Protein AF-A0A9P0FE66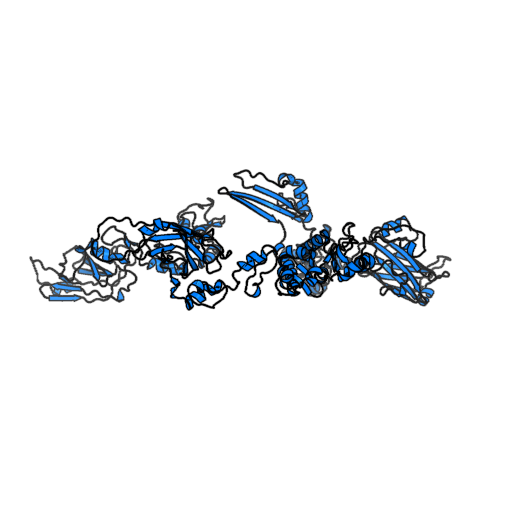-F1 (afdb_monomer_lite)

InterPro domains:
  IPR001841 Zinc finger, RING-type [PS50089] (281-316)
  IPR001841 Zinc finger, RING-type [PS50089] (721-756)
  IPR001841 Zinc finger, RING-type [SM00184] (281-315)
  IPR001841 Zinc finger, RING-type [SM00184] (721-755)
  IPR004162 E3 ubiquitin-protein ligase SINA-like, animal [PTHR45877] (267-412)
  IPR013010 Zinc finger, SIAH-type [PS51081] (70-134)
  IPR013010 Zinc finger, SIAH-type [PS51081] (333-389)
  IPR013010 Zinc finger, SIAH-type [PS51081] (513-574)
  IPR013010 Zinc finger, SIAH-type [PS51081] (773-829)
  IPR013083 Zinc finger, RING/FYVE/PHD-type [G3DSA:3.30.40.10] (67-129)
  IPR013083 Zinc finger, RING/FYVE/PHD-type [G3DSA:3.30.40.10] (272-325)
  IPR013083 Zinc finger, RING/FYVE/PHD-type [G3DSA:3.30.40.10] (330-384)
  IPR013083 Zinc finger, RING/FYVE/PHD-type [G3DSA:3.30.40.10] (510-569)
  IPR013083 Zinc finger, RING/FYVE/PHD-type [G3DSA:3.30.40.10] (712-765)
  IPR013083 Zinc finger, RING/FYVE/PHD-type [G3DSA:3.30.40.10] (770-824)
  IPR049548 E3 ubiquitin-protein ligase Sina-like, RING finger [PF21362] (281-315)
  IPR049548 E3 ubiquitin-protein ligase Sina-like, RING finger [PF21362] (721-755)

Secondary structure (DSSP, 8-state):
-HHHHHHHHHHHHHHTTTTB-TTT-SB-SS-EEEETTTEEEEHHHHHHSS-HHHHTT-EE-HHHHHHHTTSEEEPTTGGGT---EEEHHHHHHIIIII-TTS-EE-HHHHTTS-----EE-HHHHHHHHHHH-GGGEEEEETTEEEEEEESS-SEEEEEEE-SS-EEEEEEEEETTEEEEEEEE-SS--S-EEEEEEEE------S----S------EEEEEEE---S-TTT-S-GGG-TT-EEEEHHHHHTT--TTSEEEEEEES-TTPPPHHHHHHTB-TTT-SBP-SSEEE-TT--EEEHHHHTT-SB-TTT--B--S-B-HHHHHHTTT--EEPTTTTTT---EE-HHHHHHHHHH-TT-EEE-SSSS-EEETTTHHHHHHHH-GGGB---SS-PPPTT--EEEEEEETTEEEEEEEEEETTEEEEEEEE-S--S-HHHHHHHHHHHHHHHHHHTTTTB-TTT--B-SS-EEEETTTEEEEHHHHHHHS-HHHHHTEEE-HHHHHHHTTS-EEPTTGGGT---EE-TTTHHHHHHT-TT--EE-GGGGTS----EE-HHHHHHHHHHH-GGGEEE-BTTEEEEEEESS-SEEEEEEE-SS-EEEEEEEEETTEEEEEEEESS---S--EEEEEEE------S----S------EEEEEEPPPSS----TT-GGG-TT-EEEEHHHHTTT--TTSEEEEEEES-TT-THHHHHHHTB-TTT-SBP-SSEEEETT--EEEHHHHHH-SS-TTT---EEEEE-HHHHHHGGGPPEEPTTGGGT---EE-HHHHHHHHHH-TT-EEE-SSSS-EEETTTHHHHHHHH-GGGB--SS-EEPPTT--EEEEEEETTEEEEEEEEEETTEEEEEEEE-SSSS-GGG---EEEEEETTEEEEEE---PEE--SS--S-SS---TT-EE--HHHHHTT----SS-----EEE-

Foldseek 3Di:
DQVVLLVVLQVVLVVVLLQAAQPPRHGQLDWWWQWPPRGTHHPVCLVPVDDPVRNVLTFTLVLVVVLLQPGFHAQPCVVVVRRHTHHSVCRVQCQVWAPQQNKDAQLCCLVVNDDGRDIGGLQCRVVCCVVPVVVQEFEDDPQKTKDKDALPAQKDWHWYDYPVFIWIWIWGHDPQKIWIAIETGPDDDDWFKKKKKKAADDDPDDDDDDPDDPGDIDMDMFIHDYTGHPPPDPPRVPPPRITMDGLVSNCVRYDPRRMIIMIMHGHDDDDDPVVQQVQAAPPPRHRAAPQWFAAPVGDIHHPVCLVVDQADPPPRHGGDPHGPVVVNVVQQAPFAAAPCVVLPGPHTGGPVVSVVCNVVPQSAWDAAPVDRDTHGPLCSLVCCVVPVVVLEDPDPDDDDDPPDWDWGWYADPSWIWIWTWDADPNDIDIDIHTPDDDPPVVVSSLVSLQVSVVVSVVVLSQAAQPPRDGALAWWKQWHPRGTHHPVCLVPPDDPVRVVSIDTNVSVNVSQQPGFDFAPCVVVPRRHTDGSVCRVLCNVLPQFDKDAAPCVVPDVGRDIGGLLCNVVVCVVPVVVQEFEDDVLKTKDKDALPDQKDWHWYDYPPWIKIWIWGHDPQKIWIAIETSDDDPDKFKKKKKKAADDDDDDDDDDPDDPGDIDMDMFIHDYSSDPDPSSCCVPVPRITMDRNVVNVVRADPRRMIIMIMRRCPPDDLVVVQQVQQFLQPRGGAAPQWFAAPVGRIHHPVVLVVDQARNPPRGGTDPDGPVVVNVVLQPRWAFAPCVVLVGPDTGGPVVSVVCNVQPQQDWDQQPVDRDTHRLLCNLVCCVPPVVVLEDDQDWDWDDAQDWDWGWYQDPSWIKIWTWGADPNKIKIAIATSRGPDPLQVDFDKKWKDWPNDIDTDGDRDHDYDDDDDDCDDPDDDPGIDTDDVVVVCVVDDDDPDDDTTIIMGD

Organism: Brassicogethes aeneus (NCBI:txid1431903)

Structure (mmCIF, N/CA/C/O backbone):
data_AF-A0A9P0FE66-F1
#
_entry.id   AF-A0A9P0FE66-F1
#
loop_
_atom_site.group_PDB
_atom_site.id
_atom_site.type_symbol
_atom_site.label_atom_id
_atom_site.label_alt_id
_atom_site.label_comp_id
_atom_site.label_asym_id
_atom_site.label_entity_id
_atom_site.label_seq_id
_atom_site.pdbx_PDB_ins_code
_atom_site.Cartn_x
_atom_site.Cartn_y
_atom_site.Cartn_z
_atom_site.occupancy
_atom_site.B_iso_or_equiv
_atom_site.auth_seq_id
_atom_site.auth_comp_id
_atom_site.auth_asym_id
_atom_site.auth_atom_id
_atom_site.pdbx_PDB_model_num
ATOM 1 N N . MET A 1 1 ? 0.288 -1.755 -10.292 1.00 54.34 1 MET A N 1
ATOM 2 C CA . MET A 1 1 ? 0.005 -0.644 -9.358 1.00 54.34 1 MET A CA 1
ATOM 3 C C . MET A 1 1 ? 1.156 -0.283 -8.434 1.00 54.34 1 MET A C 1
ATOM 5 O O . MET A 1 1 ? 1.631 0.822 -8.602 1.00 54.34 1 MET A O 1
ATOM 9 N N . ALA A 1 2 ? 1.704 -1.141 -7.565 1.00 62.19 2 ALA A N 1
ATOM 10 C CA . ALA A 1 2 ? 2.859 -0.764 -6.719 1.00 62.19 2 ALA A CA 1
ATOM 11 C C . ALA A 1 2 ? 4.024 -0.070 -7.474 1.00 62.19 2 ALA A C 1
ATOM 13 O O . ALA A 1 2 ? 4.382 1.071 -7.175 1.00 62.19 2 ALA A O 1
ATOM 14 N N . ASN A 1 3 ? 4.532 -0.703 -8.539 1.00 71.38 3 ASN A N 1
ATOM 15 C CA . ASN A 1 3 ? 5.538 -0.096 -9.421 1.00 71.38 3 ASN A CA 1
ATOM 16 C C . ASN A 1 3 ? 5.027 1.162 -10.149 1.00 71.38 3 ASN A C 1
ATOM 18 O O . ASN A 1 3 ? 5.811 2.052 -10.451 1.00 71.38 3 ASN A O 1
ATOM 22 N N . GLU A 1 4 ? 3.727 1.257 -10.441 1.00 75.69 4 GLU A N 1
ATOM 23 C CA . GLU A 1 4 ? 3.120 2.414 -11.115 1.00 75.69 4 GLU A CA 1
ATOM 24 C C . GLU A 1 4 ? 3.035 3.622 -10.174 1.00 75.69 4 GLU A C 1
ATOM 26 O O . GLU A 1 4 ? 3.364 4.722 -10.596 1.00 75.69 4 GLU A O 1
ATOM 31 N N . THR A 1 5 ? 2.714 3.418 -8.894 1.00 78.56 5 THR A N 1
ATOM 32 C CA . THR A 1 5 ? 2.717 4.459 -7.856 1.00 78.56 5 THR A CA 1
ATOM 33 C C . THR A 1 5 ? 4.130 4.992 -7.614 1.00 78.56 5 THR A C 1
ATOM 35 O O . THR A 1 5 ? 4.336 6.203 -7.643 1.00 78.56 5 THR A O 1
ATOM 38 N N . MET A 1 6 ? 5.133 4.110 -7.497 1.00 83.81 6 MET A N 1
ATOM 39 C CA . MET A 1 6 ? 6.550 4.513 -7.435 1.00 83.81 6 MET A CA 1
ATOM 40 C C . MET A 1 6 ? 7.001 5.264 -8.702 1.00 83.81 6 MET A C 1
ATOM 42 O O . MET A 1 6 ? 7.743 6.248 -8.624 1.00 83.81 6 MET A O 1
ATOM 46 N N . ASN A 1 7 ? 6.540 4.829 -9.878 1.00 86.50 7 ASN A N 1
ATOM 47 C CA . ASN A 1 7 ? 6.814 5.489 -11.155 1.00 86.50 7 ASN A CA 1
ATOM 48 C C . ASN A 1 7 ? 6.129 6.858 -11.267 1.00 86.50 7 ASN A C 1
ATOM 50 O O . ASN A 1 7 ? 6.735 7.779 -11.807 1.00 86.50 7 ASN A O 1
ATOM 54 N N . GLN A 1 8 ? 4.904 7.009 -10.759 1.00 86.81 8 GLN A N 1
ATOM 55 C CA . GLN A 1 8 ? 4.157 8.267 -10.743 1.00 86.81 8 GLN A CA 1
ATOM 56 C C . GLN A 1 8 ? 4.792 9.263 -9.771 1.00 86.81 8 GLN A C 1
ATOM 58 O O . GLN A 1 8 ? 5.060 10.396 -10.161 1.00 86.81 8 GLN A O 1
ATOM 63 N N . PHE A 1 9 ? 5.141 8.817 -8.561 1.00 89.31 9 PHE A N 1
ATOM 64 C CA . PHE A 1 9 ? 5.938 9.591 -7.609 1.00 89.31 9 PHE A CA 1
ATOM 65 C C . PHE A 1 9 ? 7.243 10.080 -8.258 1.00 89.31 9 PHE A C 1
ATOM 67 O O . PHE A 1 9 ? 7.533 11.275 -8.245 1.00 89.31 9 PHE A O 1
ATOM 74 N N . THR A 1 10 ? 7.991 9.187 -8.917 1.00 90.94 10 THR A N 1
ATOM 75 C CA . THR A 1 10 ? 9.232 9.553 -9.623 1.00 90.94 10 THR A CA 1
ATOM 76 C C . THR A 1 10 ? 8.978 10.551 -10.759 1.00 90.94 10 THR A C 1
ATOM 78 O O . THR A 1 10 ? 9.696 11.546 -10.868 1.00 90.94 10 THR A O 1
ATOM 81 N N . ASP A 1 11 ? 7.951 10.331 -11.584 1.00 88.94 11 ASP A N 1
ATOM 82 C CA . ASP A 1 11 ? 7.586 11.232 -12.681 1.00 88.94 11 ASP A CA 1
ATOM 83 C C . ASP A 1 11 ? 7.198 12.630 -12.161 1.00 88.94 11 ASP A C 1
ATOM 85 O O . ASP A 1 11 ? 7.589 13.629 -12.766 1.00 88.94 11 ASP A O 1
ATOM 89 N N . ASP A 1 12 ? 6.504 12.733 -11.024 1.00 89.06 12 ASP A N 1
ATOM 90 C CA . ASP A 1 12 ? 6.149 14.012 -10.402 1.00 89.06 12 ASP A CA 1
ATOM 91 C C . ASP A 1 12 ? 7.376 14.757 -9.855 1.00 89.06 12 ASP A C 1
ATOM 93 O O . ASP A 1 12 ? 7.470 15.980 -10.017 1.00 89.06 12 ASP A O 1
ATOM 97 N N . LEU A 1 13 ? 8.354 14.054 -9.267 1.00 91.31 13 LEU A N 1
ATOM 98 C CA . LEU A 1 13 ? 9.629 14.667 -8.863 1.00 91.31 13 LEU A CA 1
ATOM 99 C C . LEU A 1 13 ? 10.428 15.173 -10.080 1.00 91.31 13 LEU A C 1
ATOM 101 O O . LEU A 1 13 ? 11.073 16.223 -10.008 1.00 91.31 13 LEU A O 1
ATOM 105 N N . PHE A 1 14 ? 10.356 14.463 -11.211 1.00 88.88 14 PHE A N 1
ATOM 106 C CA . PHE A 1 14 ? 10.973 14.877 -12.476 1.00 88.88 14 PHE A CA 1
ATOM 107 C C . PHE A 1 14 ? 10.274 16.097 -13.089 1.00 88.88 14 PHE A C 1
ATOM 109 O O . PHE A 1 14 ? 10.959 17.028 -13.507 1.00 88.88 14 PHE A O 1
ATOM 116 N N . ARG A 1 15 ? 8.933 16.153 -13.074 1.00 88.31 15 ARG A N 1
ATOM 117 C CA . ARG A 1 15 ? 8.154 17.332 -13.512 1.00 88.31 15 ARG A CA 1
ATOM 118 C C . ARG A 1 15 ? 8.495 18.586 -12.704 1.00 88.31 15 ARG A C 1
ATOM 120 O O . ARG A 1 15 ? 8.589 19.666 -13.273 1.00 88.31 15 ARG A O 1
ATOM 127 N N . GLN A 1 16 ? 8.728 18.437 -11.399 1.00 89.12 16 GLN A N 1
ATOM 128 C CA . GLN A 1 16 ? 9.187 19.517 -10.511 1.00 89.12 16 GLN A CA 1
ATOM 129 C C . GLN A 1 16 ? 10.696 19.798 -10.607 1.00 89.12 16 GLN A C 1
ATOM 131 O O . GLN A 1 16 ? 11.209 20.613 -9.845 1.00 89.12 16 GLN A O 1
ATOM 136 N N . LYS A 1 17 ? 11.420 19.127 -11.515 1.00 90.31 17 LYS A N 1
ATOM 137 C CA . LYS A 1 17 ? 12.862 19.297 -11.753 1.00 90.31 17 LYS A CA 1
ATOM 138 C C . LYS A 1 17 ? 13.745 19.115 -10.509 1.00 90.31 17 LYS A C 1
ATOM 140 O O . LYS A 1 17 ? 14.896 19.534 -10.503 1.00 90.31 17 LYS A O 1
ATOM 145 N N . ILE A 1 18 ? 13.264 18.398 -9.490 1.00 92.25 18 ILE A N 1
ATOM 146 C CA . ILE A 1 18 ? 13.912 18.281 -8.169 1.00 92.25 18 ILE A CA 1
ATOM 147 C C . ILE A 1 18 ? 15.357 17.762 -8.259 1.00 92.25 18 ILE A C 1
ATOM 149 O O . ILE A 1 18 ? 16.238 18.237 -7.545 1.00 92.25 18 ILE A O 1
ATOM 153 N N . PHE A 1 19 ? 15.610 16.826 -9.176 1.00 93.69 19 PHE A N 1
ATOM 154 C CA . PHE A 1 19 ? 16.923 16.220 -9.423 1.00 93.69 19 PHE A CA 1
ATOM 155 C C . PHE A 1 19 ? 17.735 16.869 -10.559 1.00 93.69 19 PHE A C 1
ATOM 157 O O . PHE A 1 19 ? 18.793 16.357 -10.929 1.00 93.69 19 PHE A O 1
ATOM 164 N N . HIS A 1 20 ? 17.238 17.950 -11.160 1.00 92.81 20 HIS A N 1
ATOM 165 C CA . HIS A 1 20 ? 17.899 18.617 -12.280 1.00 92.81 20 HIS A CA 1
ATOM 166 C C . HIS A 1 20 ? 18.796 19.750 -11.776 1.00 92.81 20 HIS A C 1
ATOM 168 O O . HIS A 1 20 ? 18.635 20.267 -10.670 1.00 92.81 20 HIS A O 1
ATOM 174 N N . CYS A 1 21 ? 19.776 20.127 -12.590 1.00 93.19 21 CYS A N 1
ATOM 175 C CA . CYS A 1 21 ? 20.610 21.284 -12.329 1.00 93.19 21 CYS A CA 1
ATOM 176 C C . CYS A 1 21 ? 19.909 22.550 -12.821 1.00 93.19 21 CYS A C 1
ATOM 178 O O . CYS A 1 21 ? 19.740 22.737 -14.024 1.00 93.19 21 CYS A O 1
ATOM 180 N N . ASN A 1 22 ? 19.657 23.492 -11.917 1.00 91.94 22 ASN A N 1
ATOM 181 C CA . ASN A 1 22 ? 19.025 24.784 -12.198 1.00 91.94 22 ASN A CA 1
ATOM 182 C C . ASN A 1 22 ? 19.844 25.723 -13.123 1.00 91.94 22 ASN A C 1
ATOM 184 O O . ASN A 1 22 ? 19.451 26.867 -13.332 1.00 91.94 22 ASN A O 1
ATOM 188 N N . ILE A 1 23 ? 20.994 25.281 -13.656 1.00 91.06 23 ILE A N 1
ATOM 189 C CA . ILE A 1 23 ? 21.854 26.053 -14.576 1.00 91.06 23 ILE A CA 1
ATOM 190 C C . ILE A 1 23 ? 21.879 25.459 -15.993 1.00 91.06 23 ILE A C 1
ATOM 192 O O . ILE A 1 23 ? 21.921 26.215 -16.961 1.00 91.06 23 ILE A O 1
ATOM 196 N N . CYS A 1 24 ? 21.904 24.130 -16.147 1.00 90.81 24 CYS A N 1
ATOM 197 C CA . CYS A 1 24 ? 21.890 23.478 -17.467 1.00 90.81 24 CYS A CA 1
ATOM 198 C C . CYS A 1 24 ? 20.589 22.739 -17.795 1.00 90.81 24 CYS A C 1
ATOM 200 O O . CYS A 1 24 ? 20.475 22.229 -18.901 1.00 90.81 24 CYS A O 1
ATOM 202 N N . ASP A 1 25 ? 19.642 22.675 -16.858 1.00 89.88 25 ASP A N 1
ATOM 203 C CA . ASP A 1 25 ? 18.368 21.950 -16.966 1.00 89.88 25 ASP A CA 1
ATOM 204 C C . ASP A 1 25 ? 18.498 20.430 -17.196 1.00 89.88 25 ASP A C 1
ATOM 206 O O . ASP A 1 25 ? 17.528 19.739 -17.495 1.00 89.88 25 ASP A O 1
ATOM 210 N N . GLU A 1 26 ? 19.703 19.886 -17.020 1.00 88.88 26 GLU A N 1
ATOM 211 C CA . GLU A 1 26 ? 20.000 18.458 -17.133 1.00 88.88 26 GLU A CA 1
ATOM 212 C C . GLU A 1 26 ? 19.851 17.745 -15.790 1.00 88.88 26 GLU A C 1
ATOM 214 O O . GLU A 1 26 ? 20.110 18.329 -14.734 1.00 88.88 26 GLU A O 1
ATOM 219 N N . LEU A 1 27 ? 19.505 16.455 -15.825 1.00 89.94 27 LEU A N 1
ATOM 220 C CA . LEU A 1 27 ? 19.530 15.615 -14.629 1.00 89.94 27 LEU A CA 1
ATOM 221 C C . LEU A 1 27 ? 20.951 15.572 -14.049 1.00 89.94 27 LEU A C 1
ATOM 223 O O . LEU A 1 27 ? 21.915 15.286 -14.761 1.00 89.94 27 LEU A O 1
ATOM 227 N N . CYS A 1 28 ? 21.086 15.791 -12.745 1.00 88.88 28 CYS A N 1
ATOM 228 C CA . CYS A 1 28 ? 22.356 15.614 -12.057 1.00 88.88 28 CYS A CA 1
ATOM 229 C C . CYS A 1 28 ? 22.712 14.119 -11.979 1.00 88.88 28 CYS A C 1
ATOM 231 O O . CYS A 1 28 ? 22.161 13.387 -11.163 1.00 88.88 28 CYS A O 1
ATOM 233 N N . THR A 1 29 ? 23.643 13.664 -12.823 1.00 82.44 29 THR A N 1
ATOM 234 C CA . THR A 1 29 ? 24.172 12.282 -12.835 1.00 82.44 29 THR A CA 1
ATOM 235 C C . THR A 1 29 ? 25.427 12.094 -11.970 1.00 82.44 29 THR A C 1
ATOM 237 O O . THR A 1 29 ? 26.148 11.107 -12.106 1.00 82.44 29 THR A O 1
ATOM 240 N N . SER A 1 30 ? 25.735 13.081 -11.137 1.00 82.31 30 SER A N 1
ATOM 241 C CA . SER A 1 30 ? 26.876 13.161 -10.224 1.00 82.31 30 SER A CA 1
ATOM 242 C C . SER A 1 30 ? 26.461 14.018 -9.023 1.00 82.31 30 SER A C 1
ATOM 244 O O . SER A 1 30 ? 25.294 14.392 -8.923 1.00 82.31 30 SER A O 1
ATOM 246 N N . ASP A 1 31 ? 27.404 14.379 -8.152 1.00 91.12 31 ASP A N 1
ATOM 247 C CA . ASP A 1 31 ? 27.150 15.211 -6.971 1.00 91.12 31 ASP A CA 1
ATOM 248 C C . ASP A 1 31 ? 26.252 16.429 -7.246 1.00 91.12 31 ASP A C 1
ATOM 250 O O . ASP A 1 31 ? 26.529 17.259 -8.127 1.00 91.12 31 ASP A O 1
ATOM 254 N N . ILE A 1 32 ? 25.176 16.511 -6.458 1.00 93.50 32 ILE A N 1
ATOM 255 C CA . ILE A 1 32 ? 24.240 17.632 -6.410 1.00 93.50 32 ILE A CA 1
ATOM 256 C C . ILE A 1 32 ? 24.675 18.567 -5.288 1.00 93.50 32 ILE A C 1
ATOM 258 O O . ILE A 1 32 ? 24.726 18.168 -4.125 1.00 93.50 32 ILE A O 1
ATOM 262 N N . PHE A 1 33 ? 24.921 19.826 -5.622 1.00 93.88 33 PHE A N 1
ATOM 263 C CA . PHE A 1 33 ? 25.223 20.878 -4.660 1.00 93.88 33 PHE A CA 1
ATOM 264 C C . PHE A 1 33 ? 24.035 21.824 -4.534 1.00 93.88 33 PHE A C 1
ATOM 266 O O . PHE A 1 33 ? 23.511 22.295 -5.542 1.00 93.88 33 PHE A O 1
ATOM 273 N N . LEU A 1 34 ? 23.631 22.137 -3.307 1.00 93.00 34 LEU A N 1
ATOM 274 C CA . LEU A 1 34 ? 22.715 23.232 -3.025 1.00 93.00 34 LEU A CA 1
ATOM 275 C C . LEU A 1 34 ? 23.520 24.538 -2.988 1.00 93.00 34 LEU A C 1
ATOM 277 O O . LEU A 1 34 ? 24.533 24.637 -2.291 1.00 93.00 34 LEU A O 1
ATOM 281 N N . VAL A 1 35 ? 23.100 25.520 -3.782 1.00 90.38 35 VAL A N 1
ATOM 282 C CA . VAL A 1 35 ? 23.823 26.777 -4.004 1.00 90.38 35 VAL A CA 1
ATOM 283 C C . VAL A 1 35 ? 22.899 27.963 -3.741 1.00 90.38 35 VAL A C 1
ATOM 285 O O . VAL A 1 35 ? 21.828 28.062 -4.348 1.00 90.38 35 VAL A O 1
ATOM 288 N N . LYS A 1 36 ? 23.340 28.894 -2.882 1.00 85.75 36 LYS A N 1
ATOM 289 C CA . LYS A 1 36 ? 22.586 30.101 -2.510 1.00 85.75 36 LYS A CA 1
ATOM 290 C C . LYS A 1 36 ? 22.066 30.855 -3.732 1.00 85.75 36 LYS A C 1
ATOM 292 O O . LYS A 1 36 ? 22.828 31.171 -4.645 1.00 85.75 36 LYS A O 1
ATOM 297 N N . GLY A 1 37 ? 20.758 31.111 -3.757 1.00 83.19 37 GLY A N 1
ATOM 298 C CA . GLY A 1 37 ? 20.073 31.814 -4.850 1.00 83.19 37 GLY A CA 1
ATOM 299 C C . GLY A 1 37 ? 20.021 31.074 -6.196 1.00 83.19 37 GLY A C 1
ATOM 300 O O . GLY A 1 37 ? 19.466 31.615 -7.147 1.00 83.19 37 GLY A O 1
ATOM 301 N N . LYS A 1 38 ? 20.575 29.856 -6.305 1.00 86.69 38 LYS A N 1
ATOM 302 C CA . LYS A 1 38 ? 20.520 29.030 -7.526 1.00 86.69 38 LYS A CA 1
ATOM 303 C C . LYS A 1 38 ? 19.811 27.690 -7.332 1.00 86.69 38 LYS A C 1
ATOM 305 O O . LYS A 1 38 ? 19.317 27.145 -8.312 1.00 86.69 38 LYS A O 1
ATOM 310 N N . GLY A 1 39 ? 19.715 27.164 -6.111 1.00 89.75 39 GLY A N 1
ATOM 311 C CA . GLY A 1 39 ? 19.116 25.853 -5.841 1.00 89.75 39 GLY A CA 1
ATOM 312 C C . GLY A 1 39 ? 20.076 24.703 -6.163 1.00 89.75 39 GLY A C 1
ATOM 313 O O . GLY A 1 39 ? 21.271 24.811 -5.890 1.00 89.75 39 GLY A O 1
ATOM 314 N N . ASN A 1 40 ? 19.564 23.599 -6.712 1.00 93.19 40 ASN A N 1
ATOM 315 C CA . ASN A 1 40 ? 20.368 22.414 -7.023 1.00 93.19 40 ASN A CA 1
ATOM 316 C C . ASN A 1 40 ? 21.245 22.638 -8.270 1.00 93.19 40 ASN A C 1
ATOM 318 O O . ASN A 1 40 ? 20.769 23.037 -9.333 1.00 93.19 40 ASN A O 1
ATOM 322 N N . VAL A 1 41 ? 22.544 22.357 -8.155 1.00 93.00 41 VAL A N 1
ATOM 323 C CA . VAL A 1 41 ? 23.550 22.550 -9.208 1.00 93.00 41 VAL A CA 1
ATOM 324 C C . VAL A 1 41 ? 24.438 21.309 -9.315 1.00 93.00 41 VAL A C 1
ATOM 326 O O . VAL A 1 41 ? 24.940 20.816 -8.308 1.00 93.00 41 VAL A O 1
ATOM 329 N N . CYS A 1 42 ? 24.660 20.800 -10.531 1.00 92.88 42 CYS A N 1
ATOM 330 C CA . CYS A 1 42 ? 25.569 19.675 -10.755 1.00 92.88 42 CYS A CA 1
ATOM 331 C C . CYS A 1 42 ? 27.043 20.101 -10.637 1.00 92.88 42 CYS A C 1
ATOM 333 O O . CYS A 1 42 ? 27.397 21.246 -10.934 1.00 92.88 42 CYS A O 1
ATOM 335 N N . ALA A 1 43 ? 27.919 19.156 -10.284 1.00 90.38 43 ALA A N 1
ATOM 336 C CA . ALA A 1 43 ? 29.367 19.367 -10.179 1.00 90.38 43 ALA A CA 1
ATOM 337 C C . ALA A 1 43 ? 29.994 20.117 -11.380 1.00 90.38 43 ALA A C 1
ATOM 339 O O . ALA A 1 43 ? 30.826 21.005 -11.187 1.00 90.38 43 ALA A O 1
ATOM 340 N N . ILE A 1 44 ? 29.562 19.812 -12.612 1.00 89.50 44 ILE A N 1
ATOM 341 C CA . ILE A 1 44 ? 30.061 20.450 -13.844 1.00 89.50 44 ILE A CA 1
ATOM 342 C C . ILE A 1 44 ? 29.691 21.938 -13.873 1.00 89.50 44 ILE A C 1
ATOM 344 O O . ILE A 1 44 ? 30.569 22.794 -13.957 1.00 89.50 44 ILE A O 1
ATOM 348 N N . CYS A 1 45 ? 28.408 22.281 -13.714 1.00 91.06 45 CYS A N 1
ATOM 349 C CA . CYS A 1 45 ? 27.977 23.682 -13.713 1.00 91.06 45 CYS A CA 1
ATOM 350 C C . CYS A 1 45 ? 28.514 24.461 -12.505 1.00 91.06 45 CYS A C 1
ATOM 352 O O . CYS A 1 45 ? 28.794 25.652 -12.630 1.00 91.06 45 CYS A O 1
ATOM 354 N N . LEU A 1 46 ? 28.727 23.804 -11.360 1.00 89.62 46 LEU A N 1
ATOM 355 C CA . LEU A 1 46 ? 29.417 24.412 -10.225 1.00 89.62 46 LEU A CA 1
ATOM 356 C C . LEU A 1 46 ? 30.879 24.749 -10.570 1.00 89.62 46 LEU A C 1
ATOM 358 O O . LEU A 1 46 ? 31.356 25.834 -10.233 1.00 89.62 46 LEU A O 1
ATOM 362 N N . LYS A 1 47 ? 31.588 23.859 -11.275 1.00 87.94 47 LYS A N 1
ATOM 363 C CA . LYS A 1 47 ? 32.979 24.074 -11.695 1.00 87.94 47 LYS A CA 1
ATOM 364 C C . LYS A 1 47 ? 33.105 25.121 -12.805 1.00 87.94 47 LYS A C 1
ATOM 366 O O . LYS A 1 47 ? 34.002 25.957 -12.715 1.00 87.94 47 LYS A O 1
ATOM 371 N N . GLU A 1 48 ? 32.224 25.109 -13.799 1.00 88.94 48 GLU A N 1
ATOM 372 C CA . GLU A 1 48 ? 32.378 25.876 -15.047 1.00 88.94 48 GLU A CA 1
ATOM 373 C C . GLU A 1 48 ? 31.551 27.169 -15.095 1.00 88.94 48 GLU A C 1
ATOM 375 O O . GLU A 1 48 ? 32.004 28.157 -15.663 1.00 88.94 48 GLU A O 1
ATOM 380 N N . LYS A 1 49 ? 30.356 27.194 -14.485 1.00 86.00 49 LYS A N 1
ATOM 381 C CA . LYS A 1 49 ? 29.356 28.272 -14.656 1.00 86.00 49 LYS A CA 1
ATOM 382 C C . LYS A 1 49 ? 29.050 29.075 -13.382 1.00 86.00 49 LYS A C 1
ATOM 384 O O . LYS A 1 49 ? 28.234 29.998 -13.408 1.00 86.00 49 LYS A O 1
ATOM 389 N N . CYS A 1 50 ? 29.683 28.754 -12.254 1.00 84.56 50 CYS A N 1
ATOM 390 C CA . CYS A 1 50 ? 29.595 29.543 -11.020 1.00 84.56 50 CYS A CA 1
ATOM 391 C C . CYS A 1 50 ? 30.864 30.377 -10.780 1.00 84.56 50 CYS A C 1
ATOM 393 O O . CYS A 1 50 ? 31.979 29.945 -11.068 1.00 84.56 50 CYS A O 1
ATOM 395 N N . GLN A 1 51 ? 30.696 31.569 -10.205 1.00 83.75 51 GLN A N 1
ATOM 396 C CA . GLN A 1 51 ? 31.795 32.433 -9.756 1.00 83.75 51 GLN A CA 1
ATOM 397 C C . GLN A 1 51 ? 32.485 31.839 -8.513 1.00 83.75 51 GLN A C 1
ATOM 399 O O . GLN A 1 51 ? 31.855 31.096 -7.758 1.00 83.75 51 GLN A O 1
ATOM 404 N N . LYS A 1 52 ? 33.767 32.163 -8.273 1.00 76.38 52 LYS A N 1
ATOM 405 C CA . LYS A 1 52 ? 34.564 31.594 -7.158 1.00 76.38 52 LYS A CA 1
ATOM 406 C C . LYS A 1 52 ? 33.880 31.737 -5.787 1.00 76.38 52 LYS A C 1
ATOM 408 O O . LYS A 1 52 ? 33.821 30.761 -5.048 1.00 76.38 52 LYS A O 1
ATOM 413 N N . GLU A 1 53 ? 33.301 32.900 -5.493 1.00 70.56 53 GLU A N 1
ATOM 414 C CA . GLU A 1 53 ? 32.609 33.193 -4.222 1.00 70.56 53 GLU A CA 1
ATOM 415 C C . GLU A 1 53 ? 31.315 32.396 -4.005 1.00 70.56 53 GLU A C 1
ATOM 417 O O . GLU A 1 53 ? 30.877 32.197 -2.872 1.00 70.56 53 GLU A O 1
ATOM 422 N N . ILE A 1 54 ? 30.695 31.935 -5.094 1.00 76.25 54 ILE A N 1
ATOM 423 C CA . ILE A 1 54 ? 29.503 31.084 -5.056 1.00 76.25 54 ILE A CA 1
ATOM 424 C C . ILE A 1 54 ? 29.918 29.624 -4.815 1.00 76.25 54 ILE A C 1
ATOM 426 O O . ILE A 1 54 ? 29.221 28.895 -4.113 1.00 76.25 54 ILE A O 1
ATOM 430 N N . LYS A 1 55 ? 31.081 29.198 -5.338 1.00 78.50 55 LYS A N 1
ATOM 431 C CA . LYS A 1 55 ? 31.606 27.832 -5.144 1.00 78.50 55 LYS A CA 1
ATOM 432 C C . LYS A 1 55 ? 31.967 27.542 -3.689 1.00 78.50 55 LYS A C 1
ATOM 434 O O . LYS A 1 55 ? 31.674 26.452 -3.215 1.00 78.50 55 LYS A O 1
ATOM 439 N N . SER A 1 56 ? 32.554 28.500 -2.968 1.00 73.62 56 SER A N 1
ATOM 440 C CA . SER A 1 56 ? 32.928 28.319 -1.553 1.00 73.62 56 SER A CA 1
ATOM 441 C C . SER A 1 56 ? 31.730 28.192 -0.600 1.00 73.62 56 SER A C 1
ATOM 443 O O . SER A 1 56 ? 31.890 27.707 0.518 1.00 73.62 56 SER A O 1
ATOM 445 N N . LYS A 1 57 ? 30.532 28.594 -1.050 1.00 78.75 57 LYS A N 1
ATOM 446 C CA . LYS A 1 57 ? 29.260 28.519 -0.311 1.00 78.75 57 LYS A CA 1
ATOM 447 C C . LYS A 1 57 ? 28.344 27.382 -0.792 1.00 78.75 57 LYS A C 1
ATOM 449 O O . LYS A 1 57 ? 27.212 27.283 -0.332 1.00 78.75 57 LYS A O 1
ATOM 454 N N . ALA A 1 58 ? 28.797 26.548 -1.730 1.00 88.38 58 ALA A N 1
ATOM 455 C CA . ALA A 1 58 ? 28.032 25.411 -2.231 1.00 88.38 58 ALA A CA 1
ATOM 456 C C . ALA A 1 58 ? 28.095 24.233 -1.245 1.00 88.38 58 ALA A C 1
ATOM 458 O O . ALA A 1 58 ? 29.173 23.876 -0.770 1.00 88.38 58 ALA A O 1
ATOM 459 N N . ILE A 1 59 ? 26.950 23.610 -0.954 1.00 90.94 59 ILE A N 1
ATOM 460 C CA . ILE A 1 59 ? 26.841 22.546 0.055 1.00 90.94 59 ILE A CA 1
ATOM 461 C C . ILE A 1 59 ? 26.386 21.249 -0.615 1.00 90.94 59 ILE A C 1
ATOM 463 O O . ILE A 1 59 ? 25.394 21.238 -1.340 1.00 90.94 59 ILE A O 1
ATOM 467 N N . LEU A 1 60 ? 27.102 20.145 -0.392 1.00 92.44 60 LEU A N 1
ATOM 468 C CA . LEU A 1 60 ? 26.774 18.846 -0.985 1.00 92.44 60 LEU A CA 1
ATOM 469 C C . LEU A 1 60 ? 25.435 18.313 -0.441 1.00 92.44 60 LEU A C 1
ATOM 471 O O . LEU A 1 60 ? 25.307 18.038 0.751 1.00 92.44 60 LEU A O 1
ATOM 475 N N . ASN A 1 61 ? 24.452 18.113 -1.320 1.00 93.31 61 ASN A N 1
ATOM 476 C CA . ASN A 1 61 ? 23.121 17.603 -0.984 1.00 93.31 61 ASN A CA 1
ATOM 477 C C . ASN A 1 61 ? 23.108 16.061 -1.011 1.00 93.31 61 ASN A C 1
ATOM 479 O O . ASN A 1 61 ? 22.429 15.424 -1.821 1.00 93.31 61 ASN A O 1
ATOM 483 N N . SER A 1 62 ? 23.902 15.447 -0.127 1.00 90.44 62 SER A N 1
ATOM 484 C CA . SER A 1 62 ? 24.064 13.985 -0.024 1.00 90.44 62 SER A CA 1
ATOM 485 C C . SER A 1 62 ? 22.743 13.252 0.247 1.00 90.44 62 SER A C 1
ATOM 487 O O . SER A 1 62 ? 22.518 12.161 -0.276 1.00 90.44 62 SER A O 1
ATOM 489 N N . ALA A 1 63 ? 21.832 13.880 0.992 1.00 92.50 63 ALA A N 1
ATOM 490 C CA . ALA A 1 63 ? 20.471 13.403 1.218 1.00 92.50 63 ALA A CA 1
ATOM 491 C C . ALA A 1 63 ? 19.711 13.167 -0.101 1.00 92.50 63 ALA A C 1
ATOM 493 O O . ALA A 1 63 ? 19.131 12.100 -0.304 1.00 92.50 63 ALA A O 1
ATOM 494 N N . LEU A 1 64 ? 19.772 14.118 -1.039 1.00 93.12 64 LEU A N 1
ATOM 495 C CA . LEU A 1 64 ? 19.101 13.998 -2.334 1.00 93.12 64 LEU A CA 1
ATOM 496 C C . LEU A 1 64 ? 19.755 12.935 -3.237 1.00 93.12 64 LEU A C 1
ATOM 498 O O . LEU A 1 64 ? 19.053 12.221 -3.954 1.00 93.12 64 LEU A O 1
ATOM 502 N N . MET A 1 65 ? 21.079 12.762 -3.131 1.00 91.75 65 MET A N 1
ATOM 503 C CA . MET A 1 65 ? 21.823 11.679 -3.794 1.00 91.75 65 MET A CA 1
ATOM 504 C C . MET A 1 65 ? 21.408 10.286 -3.288 1.00 91.75 65 MET A C 1
ATOM 506 O O . MET A 1 65 ? 21.306 9.344 -4.075 1.00 91.75 65 MET A O 1
ATOM 510 N N . LEU A 1 66 ? 21.121 10.141 -1.989 1.00 91.81 66 LEU A N 1
ATOM 511 C CA . LEU A 1 66 ? 20.611 8.889 -1.417 1.00 91.81 66 LEU A CA 1
ATOM 512 C C . LEU A 1 66 ? 19.188 8.561 -1.886 1.00 91.81 66 LEU A C 1
ATOM 514 O O . LEU A 1 66 ? 18.871 7.381 -2.050 1.00 91.81 66 LEU A O 1
ATOM 518 N N . ILE A 1 67 ? 18.353 9.581 -2.115 1.00 93.12 67 ILE A N 1
ATOM 519 C CA . ILE A 1 67 ? 16.987 9.414 -2.626 1.00 93.12 67 ILE A CA 1
ATOM 520 C C . ILE A 1 67 ? 17.016 9.017 -4.105 1.00 93.12 67 ILE A C 1
ATOM 522 O O . ILE A 1 67 ? 16.453 7.983 -4.456 1.00 93.12 67 ILE A O 1
ATOM 526 N N . ILE A 1 68 ? 17.703 9.771 -4.975 1.00 92.00 68 ILE A N 1
ATOM 527 C CA . ILE A 1 68 ? 17.722 9.470 -6.420 1.00 92.00 68 ILE A CA 1
ATOM 528 C C . ILE A 1 68 ? 18.304 8.079 -6.712 1.00 92.00 68 ILE A C 1
ATOM 530 O O . ILE A 1 68 ? 17.807 7.369 -7.582 1.00 92.00 68 ILE A O 1
ATOM 534 N N . ALA A 1 69 ? 19.287 7.634 -5.920 1.00 90.94 69 ALA A N 1
ATOM 535 C CA . ALA A 1 69 ? 19.884 6.304 -6.029 1.00 90.94 69 ALA A CA 1
ATOM 536 C C . ALA A 1 69 ? 18.925 5.137 -5.710 1.00 90.94 69 ALA A C 1
ATOM 538 O O . ALA A 1 69 ? 19.258 3.991 -6.018 1.00 90.94 69 ALA A O 1
ATOM 539 N N . LYS A 1 70 ? 17.763 5.407 -5.099 1.00 90.12 70 LYS A N 1
ATOM 540 C CA . LYS A 1 70 ? 16.694 4.436 -4.811 1.00 90.12 70 LYS A CA 1
ATOM 541 C C . LYS A 1 70 ? 15.548 4.461 -5.839 1.00 90.12 70 LYS A C 1
ATOM 543 O O . LYS A 1 70 ? 14.662 3.618 -5.743 1.00 90.12 70 LYS A O 1
ATOM 548 N N . LEU A 1 71 ? 15.546 5.391 -6.799 1.00 90.62 71 LEU A N 1
ATOM 549 C CA . LEU A 1 71 ? 14.468 5.557 -7.782 1.00 90.62 71 LEU A CA 1
ATOM 550 C C . LEU A 1 71 ? 14.791 4.898 -9.136 1.00 90.62 71 LEU A C 1
ATOM 552 O O . LEU A 1 71 ? 15.952 4.803 -9.548 1.00 90.62 71 LEU A O 1
ATOM 556 N N . ILE A 1 72 ? 13.738 4.488 -9.852 1.00 90.75 72 ILE A N 1
ATOM 557 C CA . ILE A 1 72 ? 13.815 4.004 -11.238 1.00 90.75 72 ILE A CA 1
ATOM 558 C C . ILE A 1 72 ? 13.356 5.135 -12.163 1.00 90.75 72 ILE A C 1
ATOM 560 O O . ILE A 1 72 ? 12.184 5.509 -12.201 1.00 90.75 72 ILE A O 1
ATOM 564 N N . LEU A 1 73 ? 14.305 5.714 -12.889 1.00 91.19 73 LEU A N 1
ATOM 565 C CA . LEU A 1 73 ? 14.157 7.011 -13.537 1.00 91.19 73 LEU A CA 1
ATOM 566 C C . LEU A 1 73 ? 13.595 6.859 -14.959 1.00 91.19 73 LEU A C 1
ATOM 568 O O . LEU A 1 73 ? 14.062 5.982 -15.689 1.00 91.19 73 LEU A O 1
ATOM 572 N N . PRO A 1 74 ? 12.641 7.698 -15.401 1.00 90.56 74 PRO A N 1
ATOM 573 C CA . PRO A 1 74 ? 12.215 7.717 -16.799 1.00 90.56 74 PRO A CA 1
ATOM 574 C C . PRO A 1 74 ? 13.362 8.182 -17.706 1.00 90.56 74 PRO A C 1
ATOM 576 O O . PRO A 1 74 ? 14.079 9.121 -17.364 1.00 90.56 74 PRO A O 1
ATOM 579 N N . CYS A 1 75 ? 13.523 7.570 -18.882 1.00 87.50 75 CYS A N 1
ATOM 580 C CA . CYS A 1 75 ? 14.503 8.025 -19.867 1.00 87.50 75 CYS A CA 1
ATOM 581 C C . CYS A 1 75 ? 14.314 9.513 -20.236 1.00 87.50 75 CYS A C 1
ATOM 583 O O . CYS A 1 75 ? 13.198 9.960 -20.507 1.00 87.50 75 CYS A O 1
ATOM 585 N N . LYS A 1 76 ? 15.416 10.267 -20.383 1.00 83.69 76 LYS A N 1
ATOM 586 C CA . LYS A 1 76 ? 15.413 11.636 -20.945 1.00 83.69 76 LYS A CA 1
ATOM 587 C C . LYS A 1 76 ? 14.695 11.736 -22.302 1.00 83.69 76 LYS A C 1
ATOM 589 O O . LYS A 1 76 ? 14.104 12.763 -22.616 1.00 83.69 76 LYS A O 1
ATOM 594 N N . PHE A 1 77 ? 14.729 10.672 -23.103 1.00 82.69 77 PHE A N 1
ATOM 595 C CA . PHE A 1 77 ? 14.077 10.586 -24.411 1.00 82.69 77 PHE A CA 1
ATOM 596 C C . PHE A 1 77 ? 12.643 10.021 -24.351 1.00 82.69 77 PHE A C 1
ATOM 598 O O . PHE A 1 77 ? 12.097 9.648 -25.386 1.00 82.69 77 PHE A O 1
ATOM 605 N N . LYS A 1 78 ? 11.995 9.983 -23.176 1.00 83.06 78 LYS A N 1
ATOM 606 C CA . LYS A 1 78 ? 10.585 9.571 -23.024 1.00 83.06 78 LYS A CA 1
ATOM 607 C C . LYS A 1 78 ? 9.629 10.394 -23.892 1.00 83.06 78 LYS A C 1
ATOM 609 O O . LYS A 1 78 ? 8.740 9.834 -24.518 1.00 83.06 78 LYS A O 1
ATOM 614 N N . SER A 1 79 ? 9.879 11.697 -24.047 1.00 78.56 79 SER A N 1
ATOM 615 C CA . SER A 1 79 ? 9.138 12.562 -24.984 1.00 78.56 79 SER A CA 1
ATOM 616 C C . SER A 1 79 ? 9.315 12.195 -26.465 1.00 78.56 79 SER A C 1
ATOM 618 O O . SER A 1 79 ? 8.528 12.642 -27.292 1.00 78.56 79 SER A O 1
ATOM 620 N N . LYS A 1 80 ? 10.324 11.383 -26.806 1.00 74.94 80 LYS A N 1
ATOM 621 C CA . LYS A 1 80 ? 10.558 10.839 -28.152 1.00 74.94 80 LYS A CA 1
ATOM 622 C C . LYS A 1 80 ? 10.041 9.402 -28.325 1.00 74.94 80 LYS A C 1
ATOM 624 O O . LYS A 1 80 ? 10.212 8.847 -29.401 1.00 74.94 80 LYS A O 1
ATOM 629 N N . GLY A 1 81 ? 9.436 8.806 -27.292 1.00 75.69 81 GLY A N 1
ATOM 630 C CA . GLY A 1 81 ? 8.929 7.426 -27.299 1.00 75.69 81 GLY A CA 1
ATOM 631 C C . GLY A 1 81 ? 9.788 6.403 -26.543 1.00 75.69 81 GLY A C 1
ATOM 632 O O . GLY A 1 81 ? 9.507 5.209 -26.621 1.00 75.69 81 GLY A O 1
ATOM 633 N N . CYS A 1 82 ? 10.828 6.826 -25.811 1.00 81.19 82 CYS A N 1
ATOM 634 C CA . CYS A 1 82 ? 11.598 5.905 -24.971 1.00 81.19 82 CYS A CA 1
ATOM 635 C C . CYS A 1 82 ? 10.884 5.609 -23.645 1.00 81.19 82 CYS A C 1
ATOM 637 O O . CYS A 1 82 ? 11.056 6.335 -22.663 1.00 81.19 82 CYS A O 1
ATOM 639 N N . ASP A 1 83 ? 10.125 4.517 -23.606 1.00 82.44 83 ASP A N 1
ATOM 640 C CA . ASP A 1 83 ? 9.432 4.064 -22.395 1.00 82.44 83 ASP A CA 1
ATOM 641 C C . ASP A 1 83 ? 10.348 3.368 -21.366 1.00 82.44 83 ASP A C 1
ATOM 643 O O . ASP A 1 83 ? 9.890 3.017 -20.276 1.00 82.44 83 ASP A O 1
ATOM 647 N N . GLU A 1 84 ? 11.645 3.184 -21.661 1.00 84.00 84 GLU A N 1
ATOM 648 C CA . GLU A 1 84 ? 12.583 2.571 -20.713 1.00 84.00 84 GLU A CA 1
ATOM 649 C C . GLU A 1 84 ? 12.698 3.390 -19.415 1.00 84.00 84 GLU A C 1
ATOM 651 O O . GLU A 1 84 ? 12.900 4.613 -19.412 1.00 84.00 84 GLU A O 1
ATOM 656 N N . ARG A 1 85 ? 12.620 2.674 -18.288 1.00 89.38 85 ARG A N 1
ATOM 657 C CA . ARG A 1 85 ? 12.896 3.191 -16.947 1.00 89.38 85 ARG A CA 1
ATOM 658 C C . ARG A 1 85 ? 14.148 2.523 -16.398 1.00 89.38 85 ARG A C 1
ATOM 660 O O . ARG A 1 85 ? 14.286 1.306 -16.468 1.00 89.38 85 ARG A O 1
ATOM 667 N N . VAL A 1 86 ? 15.064 3.322 -15.862 1.00 89.12 86 VAL A N 1
ATOM 668 C CA . VAL A 1 86 ? 16.441 2.901 -15.592 1.00 89.12 86 VAL A CA 1
ATOM 669 C C . VAL A 1 86 ? 16.865 3.336 -14.191 1.00 89.12 86 VAL A C 1
ATOM 671 O O . VAL A 1 86 ? 16.704 4.494 -13.815 1.00 89.12 86 VAL A O 1
ATOM 674 N N . GLU A 1 87 ? 17.437 2.416 -13.413 1.00 89.75 87 GLU A N 1
ATOM 675 C CA . GLU A 1 87 ? 18.086 2.730 -12.131 1.00 89.75 87 GLU A CA 1
ATOM 676 C C . GLU A 1 87 ? 19.117 3.856 -12.293 1.00 89.75 87 GLU A C 1
ATOM 678 O O . GLU A 1 87 ? 19.913 3.833 -13.235 1.00 89.75 87 GLU A O 1
ATOM 683 N N . TYR A 1 88 ? 19.199 4.777 -11.328 1.00 89.12 88 TYR A N 1
ATOM 684 C CA . TYR A 1 88 ? 20.155 5.894 -11.358 1.00 89.12 88 TYR A CA 1
ATOM 685 C C . TYR A 1 88 ? 21.598 5.481 -11.718 1.00 89.12 88 TYR A C 1
ATOM 687 O O . TYR A 1 88 ? 22.223 6.096 -12.580 1.00 89.12 88 TYR A O 1
ATOM 695 N N . LYS A 1 89 ? 22.104 4.374 -11.150 1.00 86.62 89 LYS A N 1
ATOM 696 C CA . LYS A 1 89 ? 23.455 3.843 -11.435 1.00 86.62 89 LYS A CA 1
ATOM 697 C C . LYS A 1 89 ? 23.679 3.447 -12.903 1.00 86.62 89 LYS A C 1
ATOM 699 O O . LYS A 1 89 ? 24.810 3.474 -13.377 1.00 86.62 89 LYS A O 1
ATOM 704 N N . LYS A 1 90 ? 22.620 3.050 -13.615 1.00 87.69 90 LYS A N 1
ATOM 705 C CA . LYS A 1 90 ? 22.649 2.609 -15.022 1.00 87.69 90 LYS A CA 1
ATOM 706 C C . LYS A 1 90 ? 22.240 3.732 -15.988 1.00 87.69 90 LYS A C 1
ATOM 708 O O . LYS A 1 90 ? 22.488 3.622 -17.188 1.00 87.69 90 LYS A O 1
ATOM 713 N N . TYR A 1 91 ? 21.665 4.822 -15.477 1.00 87.75 91 TYR A N 1
ATOM 714 C CA . TYR A 1 91 ? 21.049 5.904 -16.249 1.00 87.75 91 TYR A CA 1
ATOM 715 C C . TYR A 1 91 ? 21.999 6.546 -17.272 1.00 87.75 91 TYR A C 1
ATOM 717 O O . TYR A 1 91 ? 21.676 6.622 -18.459 1.00 87.75 91 TYR A O 1
ATOM 725 N N . SER A 1 92 ? 23.212 6.921 -16.851 1.00 82.75 92 SER A N 1
ATOM 726 C CA . SER A 1 92 ? 24.223 7.507 -17.745 1.00 82.75 92 SER A CA 1
ATOM 727 C C . SER A 1 92 ? 24.673 6.538 -18.843 1.00 82.75 92 SER A C 1
ATOM 729 O O . SER A 1 92 ? 24.880 6.962 -19.979 1.00 82.75 92 SER A O 1
ATOM 731 N N . LYS A 1 93 ? 24.782 5.233 -18.542 1.00 81.75 93 LYS A N 1
ATOM 732 C CA . LYS A 1 93 ? 25.118 4.197 -19.536 1.00 81.75 93 LYS A CA 1
ATOM 733 C C . LYS A 1 93 ? 23.996 4.039 -20.567 1.00 81.75 93 LYS A C 1
ATOM 735 O O . LYS A 1 93 ? 24.278 3.962 -21.762 1.00 81.75 93 LYS A O 1
ATOM 740 N N . HIS A 1 94 ? 22.740 4.057 -20.120 1.00 83.12 94 HIS A N 1
ATOM 741 C CA . HIS A 1 94 ? 21.582 4.003 -21.011 1.00 83.12 94 HIS A CA 1
ATOM 742 C C . HIS A 1 94 ? 21.518 5.229 -21.938 1.00 83.12 94 HIS A C 1
ATOM 744 O O . HIS A 1 94 ? 21.521 5.071 -23.157 1.00 83.12 94 HIS A O 1
ATOM 750 N N . ILE A 1 95 ? 21.540 6.455 -21.396 1.00 79.31 95 ILE A N 1
ATOM 751 C CA . ILE A 1 95 ? 21.434 7.681 -22.214 1.00 79.31 95 ILE A CA 1
ATOM 752 C C . ILE A 1 95 ? 22.595 7.815 -23.201 1.00 79.31 95 ILE A C 1
ATOM 754 O O . ILE A 1 95 ? 22.388 8.239 -24.341 1.00 79.31 95 ILE A O 1
ATOM 758 N N . ASN A 1 96 ? 23.816 7.471 -22.784 1.00 72.62 96 ASN A N 1
ATOM 759 C CA . ASN A 1 96 ? 24.985 7.664 -23.631 1.00 72.62 96 ASN A CA 1
ATOM 760 C C . ASN A 1 96 ? 25.203 6.523 -24.634 1.00 72.62 96 ASN A C 1
ATOM 762 O O . ASN A 1 96 ? 25.689 6.813 -25.727 1.00 72.62 96 ASN A O 1
ATOM 766 N N . GLY A 1 97 ? 24.803 5.285 -24.326 1.00 67.75 97 GLY A N 1
ATOM 767 C CA . GLY A 1 97 ? 25.022 4.117 -25.188 1.00 67.75 97 GLY A CA 1
ATOM 768 C C . GLY A 1 97 ? 23.744 3.460 -25.718 1.00 67.75 97 GLY A C 1
ATOM 769 O O . GLY A 1 97 ? 23.509 3.450 -26.929 1.00 67.75 97 GLY A O 1
ATOM 770 N N . THR A 1 98 ? 22.949 2.876 -24.816 1.00 68.88 98 THR A N 1
ATOM 771 C CA . THR A 1 98 ? 21.955 1.835 -25.157 1.00 68.88 98 THR A CA 1
ATOM 772 C C . THR A 1 98 ? 20.577 2.360 -25.552 1.00 68.88 98 THR A C 1
ATOM 774 O O . THR A 1 98 ? 19.776 1.596 -26.072 1.00 68.88 98 THR A O 1
ATOM 777 N N . CYS A 1 99 ? 20.269 3.638 -25.318 1.00 74.94 99 CYS A N 1
ATOM 778 C CA . CYS A 1 99 ? 18.969 4.191 -25.682 1.00 74.94 99 CYS A CA 1
ATOM 779 C C . CYS A 1 99 ? 18.795 4.246 -27.208 1.00 74.94 99 CYS A C 1
ATOM 781 O O . CYS A 1 99 ? 19.589 4.888 -27.913 1.00 74.94 99 CYS A O 1
ATOM 783 N N . ASP A 1 100 ? 17.723 3.628 -27.706 1.00 71.94 100 ASP A N 1
ATOM 784 C CA . ASP A 1 100 ? 17.394 3.618 -29.133 1.00 71.94 100 ASP A CA 1
ATOM 785 C C . ASP A 1 100 ? 16.944 4.978 -29.663 1.00 71.94 100 ASP A C 1
ATOM 787 O O . ASP A 1 100 ? 17.225 5.309 -30.809 1.00 71.94 100 ASP A O 1
ATOM 791 N N . PHE A 1 101 ? 16.328 5.802 -28.812 1.00 75.94 101 PHE A N 1
ATOM 792 C CA . PHE A 1 101 ? 15.792 7.129 -29.149 1.00 75.94 101 PHE A CA 1
ATOM 793 C C . PHE A 1 101 ? 16.825 8.265 -29.053 1.00 75.94 101 PHE A C 1
ATOM 795 O O . PHE A 1 101 ? 16.508 9.436 -29.300 1.00 75.94 101 PHE A O 1
ATOM 802 N N . LYS A 1 102 ? 18.075 7.944 -28.697 1.00 76.88 102 LYS A N 1
ATOM 803 C CA . LYS A 1 102 ? 19.194 8.885 -28.801 1.00 76.88 102 LYS A CA 1
ATOM 804 C C . LYS A 1 102 ? 19.488 9.112 -30.287 1.00 76.88 102 LYS A C 1
ATOM 806 O O . LYS A 1 102 ? 19.669 8.150 -31.025 1.00 76.88 102 LYS A O 1
ATOM 811 N N . VAL A 1 103 ? 19.582 10.375 -30.705 1.00 75.31 103 VAL A N 1
ATOM 812 C CA . VAL A 1 103 ? 19.968 10.735 -32.081 1.00 75.31 103 VAL A CA 1
ATOM 813 C C . VAL A 1 103 ? 21.461 10.476 -32.275 1.00 75.31 103 VAL A C 1
ATOM 815 O O . VAL A 1 103 ? 22.275 10.899 -31.449 1.00 75.31 103 VAL A O 1
ATOM 818 N N . LYS A 1 104 ? 21.815 9.770 -33.349 1.00 72.44 104 LYS A N 1
ATOM 819 C CA . LYS A 1 104 ? 23.173 9.324 -33.681 1.00 72.44 104 LYS A CA 1
ATOM 820 C C . LYS A 1 104 ? 23.398 9.496 -35.211 1.00 72.44 104 LYS A C 1
ATOM 822 O O . LYS A 1 104 ? 22.416 9.517 -35.953 1.00 72.44 104 LYS A O 1
ATOM 827 N N . PRO A 1 105 ? 24.638 9.712 -35.699 1.00 73.44 105 PRO A N 1
ATOM 828 C CA . PRO A 1 105 ? 24.923 9.920 -37.131 1.00 73.44 105 PRO A CA 1
ATOM 829 C C . PRO A 1 105 ? 24.842 8.615 -37.936 1.00 73.44 105 PRO A C 1
ATOM 831 O O . PRO A 1 105 ? 24.856 7.544 -37.338 1.00 73.44 105 PRO A O 1
ATOM 834 N N . CYS A 1 106 ? 24.801 8.656 -39.269 1.00 75.69 106 CYS A N 1
ATOM 835 C CA . CYS A 1 106 ? 24.848 7.423 -40.060 1.00 75.69 106 CYS A CA 1
ATOM 836 C C . CYS A 1 106 ? 26.142 6.622 -39.774 1.00 75.69 106 CYS A C 1
ATOM 838 O O . CYS A 1 106 ? 27.236 7.194 -39.773 1.00 75.69 106 CYS A O 1
ATOM 840 N N . PRO A 1 107 ? 26.046 5.304 -39.502 1.00 66.88 107 PRO A N 1
ATOM 841 C CA . PRO A 1 107 ? 27.197 4.415 -39.380 1.00 66.88 107 PRO A CA 1
ATOM 842 C C . PRO A 1 107 ? 28.143 4.461 -40.575 1.00 66.88 107 PRO A C 1
ATOM 844 O O . PRO A 1 107 ? 29.343 4.569 -40.347 1.00 66.88 107 PRO A O 1
ATOM 847 N N . MET A 1 108 ? 27.629 4.457 -41.811 1.00 71.12 108 MET A N 1
ATOM 848 C CA . MET A 1 108 ? 28.463 4.429 -43.024 1.00 71.12 108 MET A CA 1
ATOM 849 C C . MET A 1 108 ? 29.447 5.614 -43.070 1.00 71.12 108 MET A C 1
ATOM 851 O O . MET A 1 108 ? 30.622 5.440 -43.392 1.00 71.12 108 MET A O 1
ATOM 855 N N . THR A 1 109 ? 29.018 6.785 -42.587 1.00 63.50 109 THR A N 1
ATOM 856 C CA . THR A 1 109 ? 29.843 7.998 -42.441 1.00 63.50 109 THR A CA 1
ATOM 857 C C . THR A 1 109 ? 30.958 7.861 -41.404 1.00 63.50 109 THR A C 1
ATOM 859 O O . THR A 1 109 ? 32.005 8.483 -41.542 1.00 63.50 109 THR A O 1
ATOM 862 N N . LYS A 1 110 ? 30.766 7.066 -40.339 1.00 55.78 110 LYS A N 1
ATOM 863 C CA . LYS A 1 110 ? 31.789 6.855 -39.291 1.00 55.78 110 LYS A CA 1
ATOM 864 C C . LYS A 1 110 ? 32.872 5.846 -39.717 1.00 55.78 110 LYS A C 1
ATOM 866 O O . LYS A 1 110 ? 33.895 5.727 -39.040 1.00 55.78 110 LYS A O 1
ATOM 871 N N . PHE A 1 111 ? 32.654 5.133 -40.821 1.00 57.69 111 PHE A N 1
ATOM 872 C CA . PHE A 1 111 ? 33.569 4.122 -41.360 1.00 57.69 111 PHE A CA 1
ATOM 873 C C . PHE A 1 111 ? 34.147 4.500 -42.737 1.00 57.69 111 PHE A C 1
ATOM 875 O O . PHE A 1 111 ? 34.740 3.652 -43.390 1.00 57.69 111 PHE A O 1
ATOM 882 N N . ASN A 1 112 ? 34.026 5.770 -43.153 1.00 54.62 112 ASN A N 1
ATOM 883 C CA . ASN A 1 112 ? 34.573 6.324 -44.404 1.00 54.62 112 ASN A CA 1
ATOM 884 C C . ASN A 1 112 ? 34.108 5.631 -45.704 1.00 54.62 112 ASN A C 1
ATOM 886 O O . ASN A 1 112 ? 34.771 5.779 -46.727 1.00 54.62 112 ASN A O 1
ATOM 890 N N . LEU A 1 113 ? 32.979 4.912 -45.687 1.00 56.50 113 LEU A N 1
ATOM 891 C CA . LEU A 1 113 ? 32.438 4.260 -46.887 1.00 56.50 113 LEU A CA 1
ATOM 892 C C . LEU A 1 113 ? 31.744 5.274 -47.812 1.00 56.50 113 LEU A C 1
ATOM 894 O O . LEU A 1 113 ? 31.961 5.250 -49.016 1.00 56.50 113 LEU A O 1
ATOM 898 N N . GLU A 1 114 ? 30.977 6.213 -47.243 1.00 58.25 114 GLU A N 1
ATOM 899 C CA . GLU A 1 114 ? 30.324 7.308 -47.975 1.00 58.25 114 GLU A CA 1
ATOM 900 C C . GLU A 1 114 ? 30.157 8.573 -47.116 1.00 58.25 114 GLU A C 1
ATOM 902 O O . GLU A 1 114 ? 30.028 8.511 -45.887 1.00 58.25 114 GLU A O 1
ATOM 907 N N . SER A 1 115 ? 30.072 9.742 -47.760 1.00 64.88 115 SER A N 1
ATOM 908 C CA . SER A 1 115 ? 29.733 11.014 -47.110 1.00 64.88 115 SER A CA 1
ATOM 909 C C . SER A 1 115 ? 28.218 11.151 -46.897 1.00 64.88 115 SER A C 1
ATOM 911 O O . SER A 1 115 ? 27.518 11.746 -47.715 1.00 64.88 115 SER A O 1
ATOM 913 N N . CYS A 1 116 ? 27.699 10.607 -45.792 1.00 75.19 116 CYS A N 1
ATOM 914 C CA . CYS A 1 116 ? 26.274 10.681 -45.456 1.00 75.19 116 CYS A CA 1
ATOM 915 C C . CYS A 1 116 ? 25.994 11.581 -44.231 1.00 75.19 116 CYS A C 1
ATOM 917 O O . CYS A 1 116 ? 26.385 11.266 -43.107 1.00 75.19 116 CYS A O 1
ATOM 919 N N . ASP A 1 117 ? 25.247 12.673 -44.414 1.00 77.19 117 ASP A N 1
ATOM 920 C CA . ASP A 1 117 ? 24.917 13.626 -43.335 1.00 77.19 117 ASP A CA 1
ATOM 921 C C . ASP A 1 117 ? 23.746 13.200 -42.429 1.00 77.19 117 ASP A C 1
ATOM 923 O O . ASP A 1 117 ? 23.365 13.922 -41.500 1.00 77.19 117 ASP A O 1
ATOM 927 N N . TRP A 1 118 ? 23.149 12.028 -42.672 1.00 81.25 118 TRP A N 1
ATOM 928 C CA . TRP A 1 118 ? 21.960 11.583 -41.945 1.00 81.25 118 TRP A CA 1
ATOM 929 C C . TRP A 1 118 ? 22.208 11.452 -40.436 1.00 81.25 118 TRP A C 1
ATOM 931 O O . TRP A 1 118 ? 23.226 10.925 -39.974 1.00 81.25 118 TRP A O 1
ATOM 941 N N . ARG A 1 119 ? 21.224 11.903 -39.651 1.00 75.62 119 ARG A N 1
ATOM 942 C CA . ARG A 1 119 ? 21.166 11.736 -38.198 1.00 75.62 119 ARG A CA 1
ATOM 943 C C . ARG A 1 119 ? 19.758 11.324 -37.800 1.00 75.62 119 ARG A C 1
ATOM 945 O O . ARG A 1 119 ? 18.808 12.047 -38.083 1.00 75.62 119 ARG A O 1
ATOM 952 N N . GLY A 1 120 ? 19.643 10.213 -37.087 1.00 73.12 120 GLY A N 1
ATOM 953 C CA . GLY A 1 120 ? 18.365 9.681 -36.627 1.00 73.12 120 GLY A CA 1
ATOM 954 C C . GLY A 1 120 ? 18.534 8.752 -35.436 1.00 73.12 120 GLY A C 1
ATOM 955 O O . GLY A 1 120 ? 19.584 8.727 -34.788 1.00 73.12 120 GLY A O 1
ATOM 956 N N . ASN A 1 121 ? 17.475 8.028 -35.105 1.00 72.75 121 ASN A N 1
ATOM 957 C CA . ASN A 1 121 ? 17.441 7.074 -33.998 1.00 72.75 121 ASN A CA 1
ATOM 958 C C . ASN A 1 121 ? 17.582 5.613 -34.497 1.00 72.75 121 ASN A C 1
ATOM 960 O O . ASN A 1 121 ? 17.509 5.363 -35.701 1.00 72.75 121 ASN A O 1
ATOM 964 N N . THR A 1 122 ? 17.802 4.629 -33.609 1.00 67.81 122 THR A N 1
ATOM 965 C CA . THR A 1 122 ? 18.046 3.229 -34.041 1.00 67.81 122 THR A CA 1
ATOM 966 C C . THR A 1 122 ? 16.851 2.626 -34.802 1.00 67.81 122 THR A C 1
ATOM 968 O O . THR A 1 122 ? 17.039 1.743 -35.633 1.00 67.81 122 THR A O 1
ATOM 971 N N . LEU A 1 123 ? 15.620 3.089 -34.552 1.00 69.50 123 LEU A N 1
ATOM 972 C CA . LEU A 1 123 ? 14.412 2.589 -35.228 1.00 69.50 123 LEU A CA 1
ATOM 973 C C . LEU A 1 123 ? 14.296 3.115 -36.667 1.00 69.50 123 LEU A C 1
ATOM 975 O O . LEU A 1 123 ? 13.725 2.448 -37.524 1.00 69.50 123 LEU A O 1
ATOM 979 N N . GLU A 1 124 ? 14.854 4.294 -36.940 1.00 73.88 124 GLU A N 1
ATOM 980 C CA . GLU A 1 124 ? 14.908 4.898 -38.278 1.00 73.88 124 GLU A CA 1
ATOM 981 C C . GLU A 1 124 ? 16.081 4.358 -39.116 1.00 73.88 124 GLU A C 1
ATOM 983 O O . GLU A 1 124 ? 16.072 4.490 -40.340 1.00 73.88 124 GLU A O 1
ATOM 988 N N . PHE A 1 125 ? 17.083 3.740 -38.476 1.00 75.25 125 PHE A N 1
ATOM 989 C CA . PHE A 1 125 ? 18.332 3.313 -39.114 1.00 75.25 125 PHE A CA 1
ATOM 990 C C . PHE A 1 125 ? 18.127 2.317 -40.264 1.00 75.25 125 PHE A C 1
ATOM 992 O O . PHE A 1 125 ? 18.613 2.574 -41.364 1.00 75.25 125 PHE A O 1
ATOM 999 N N . SER A 1 126 ? 17.389 1.216 -40.063 1.00 74.88 126 SER A N 1
ATOM 1000 C CA . SER A 1 126 ? 17.158 0.241 -41.145 1.00 74.88 126 SER A CA 1
ATOM 1001 C C . SER A 1 126 ? 16.418 0.880 -42.321 1.00 74.88 126 SER A C 1
ATOM 1003 O O . SER A 1 126 ? 16.826 0.713 -43.464 1.00 74.88 126 SER A O 1
ATOM 1005 N N . GLY A 1 127 ? 15.392 1.693 -42.049 1.00 78.69 127 GLY A N 1
ATOM 1006 C CA . GLY A 1 127 ? 14.654 2.431 -43.077 1.00 78.69 127 GLY A CA 1
ATOM 1007 C C . GLY A 1 127 ? 15.495 3.465 -43.837 1.00 78.69 127 GLY A C 1
ATOM 1008 O O . GLY A 1 127 ? 15.200 3.738 -44.998 1.00 78.69 127 GLY A O 1
ATOM 1009 N N . HIS A 1 128 ? 16.538 4.026 -43.218 1.00 83.56 128 HIS A N 1
ATOM 1010 C CA . HIS A 1 128 ? 17.508 4.896 -43.884 1.00 83.56 128 HIS A CA 1
ATOM 1011 C C . HIS A 1 128 ? 18.454 4.100 -44.798 1.00 83.56 128 HIS A C 1
ATOM 1013 O O . HIS A 1 128 ? 18.575 4.441 -45.974 1.00 83.56 128 HIS A O 1
ATOM 1019 N N . ILE A 1 129 ? 19.072 3.025 -44.293 1.00 79.31 129 ILE A N 1
ATOM 1020 C CA . ILE A 1 129 ? 19.991 2.180 -45.077 1.00 79.31 129 ILE A CA 1
ATOM 1021 C C . ILE A 1 129 ? 19.270 1.538 -46.272 1.00 79.31 129 ILE A C 1
ATOM 1023 O O . ILE A 1 129 ? 19.730 1.673 -47.399 1.00 79.31 129 ILE A O 1
ATOM 1027 N N . LEU A 1 130 ? 18.076 0.969 -46.066 1.00 79.62 130 LEU A N 1
ATOM 1028 C CA . LEU A 1 130 ? 17.257 0.347 -47.122 1.00 79.62 130 LEU A CA 1
ATOM 1029 C C . LEU A 1 130 ? 16.879 1.289 -48.282 1.00 79.62 130 LEU A C 1
ATOM 1031 O O . LEU A 1 130 ? 16.499 0.820 -49.356 1.00 79.62 130 LEU A O 1
ATOM 1035 N N . ARG A 1 131 ? 16.928 2.609 -48.071 1.00 80.62 131 ARG A N 1
ATOM 1036 C CA . ARG A 1 131 ? 16.584 3.617 -49.088 1.00 80.62 131 ARG A CA 1
ATOM 1037 C C . ARG A 1 131 ? 17.804 4.257 -49.731 1.00 80.62 131 ARG A C 1
ATOM 1039 O O . ARG A 1 131 ? 17.760 4.536 -50.921 1.00 80.62 131 ARG A O 1
ATOM 1046 N N . ASN A 1 132 ? 18.849 4.504 -48.944 1.00 80.38 132 ASN A N 1
ATOM 1047 C CA . ASN A 1 132 ? 19.953 5.378 -49.337 1.00 80.38 132 ASN A CA 1
ATOM 1048 C C . ASN A 1 132 ? 21.291 4.640 -49.507 1.00 80.38 132 ASN A C 1
ATOM 1050 O O . ASN A 1 132 ? 22.227 5.252 -49.991 1.00 80.38 132 ASN A O 1
ATOM 1054 N N . HIS A 1 133 ? 21.380 3.371 -49.094 1.00 81.56 133 HIS A N 1
ATOM 1055 C CA . HIS A 1 133 ? 22.603 2.554 -49.075 1.00 81.56 133 HIS A CA 1
ATOM 1056 C C . HIS A 1 133 ? 22.287 1.128 -49.567 1.00 81.56 133 HIS A C 1
ATOM 1058 O O . HIS A 1 133 ? 22.568 0.147 -48.879 1.00 81.56 133 HIS A O 1
ATOM 1064 N N . GLN A 1 134 ? 21.602 1.003 -50.713 1.00 79.06 134 GLN A N 1
ATOM 1065 C CA . GLN A 1 134 ? 21.063 -0.285 -51.188 1.00 79.06 134 GLN A CA 1
ATOM 1066 C C . GLN A 1 134 ? 22.149 -1.328 -51.475 1.00 79.06 134 GLN A C 1
ATOM 1068 O O . GLN A 1 134 ? 21.938 -2.502 -51.183 1.00 79.06 134 GLN A O 1
ATOM 1073 N N . ASP A 1 135 ? 23.322 -0.893 -51.937 1.00 79.56 135 ASP A N 1
ATOM 1074 C CA . ASP A 1 135 ? 24.475 -1.760 -52.221 1.00 79.56 135 ASP A CA 1
ATOM 1075 C C . ASP A 1 135 ? 25.068 -2.415 -50.958 1.00 79.56 135 ASP A C 1
ATOM 1077 O O . ASP A 1 135 ? 25.858 -3.348 -51.047 1.00 79.56 135 ASP A O 1
ATOM 1081 N N . GLN A 1 136 ? 24.658 -1.956 -49.769 1.00 82.94 136 GLN A N 1
ATOM 1082 C CA . GLN A 1 136 ? 25.049 -2.505 -48.467 1.00 82.94 136 GLN A CA 1
ATOM 1083 C C . GLN A 1 136 ? 23.931 -3.346 -47.821 1.00 82.94 136 GLN A C 1
ATOM 1085 O O . GLN A 1 136 ? 23.962 -3.595 -46.613 1.00 82.94 136 GLN A O 1
ATOM 1090 N N . VAL A 1 137 ? 22.913 -3.766 -48.585 1.00 84.81 137 VAL A N 1
ATOM 1091 C CA . VAL A 1 137 ? 21.768 -4.554 -48.096 1.00 84.81 137 VAL A CA 1
ATOM 1092 C C . VAL A 1 137 ? 21.768 -5.958 -48.695 1.00 84.81 137 VAL A C 1
ATOM 1094 O O . VAL A 1 137 ? 21.634 -6.133 -49.902 1.00 84.81 137 VAL A O 1
ATOM 1097 N N . VAL A 1 138 ? 21.782 -6.972 -47.830 1.00 87.69 138 VAL A N 1
ATOM 1098 C CA . VAL A 1 138 ? 21.639 -8.383 -48.214 1.00 87.69 138 VAL A CA 1
ATOM 1099 C C . VAL A 1 138 ? 20.256 -8.880 -47.804 1.00 87.69 138 VAL A C 1
ATOM 1101 O O . VAL A 1 138 ? 19.870 -8.779 -46.637 1.00 87.69 138 VAL A O 1
ATOM 1104 N N . LYS A 1 139 ? 19.505 -9.441 -48.756 1.00 86.00 139 LYS A N 1
ATOM 1105 C CA . LYS A 1 139 ? 18.198 -10.066 -48.499 1.00 86.00 139 LYS A CA 1
ATOM 1106 C C . LYS A 1 139 ? 18.340 -11.564 -48.249 1.00 86.00 139 LYS A C 1
ATOM 1108 O O . LYS A 1 139 ? 19.258 -12.192 -48.766 1.00 86.00 139 LYS A O 1
ATOM 1113 N N . SER A 1 140 ? 17.433 -12.138 -47.459 1.00 83.69 140 SER A N 1
ATOM 1114 C CA . SER A 1 140 ? 17.415 -13.585 -47.226 1.00 83.69 140 SER A CA 1
ATOM 1115 C C . SER A 1 140 ? 16.751 -14.352 -48.367 1.00 83.69 140 SER A C 1
ATOM 1117 O O . SER A 1 140 ? 15.681 -13.954 -48.830 1.00 83.69 140 SER A O 1
ATOM 1119 N N . GLU A 1 141 ? 17.263 -15.540 -48.665 1.00 77.50 141 GLU A N 1
ATOM 1120 C CA . GLU A 1 141 ? 16.551 -16.584 -49.400 1.00 77.50 141 GLU A CA 1
ATOM 1121 C C . GLU A 1 141 ? 16.301 -17.759 -48.444 1.00 77.50 141 GLU A C 1
ATOM 1123 O O . GLU A 1 141 ? 17.226 -18.283 -47.829 1.00 77.50 141 GLU A O 1
ATOM 1128 N N . ASN A 1 142 ? 15.041 -18.165 -48.249 1.00 68.00 142 ASN A N 1
ATOM 1129 C CA . ASN A 1 142 ? 14.660 -19.263 -47.340 1.00 68.00 142 ASN A CA 1
ATOM 1130 C C . ASN A 1 142 ? 15.195 -19.141 -45.885 1.00 68.00 142 ASN A C 1
ATOM 1132 O O . ASN A 1 142 ? 15.471 -20.151 -45.236 1.00 68.00 142 ASN A O 1
ATOM 1136 N N . ASN A 1 143 ? 15.281 -17.918 -45.340 1.00 68.06 143 ASN A N 1
ATOM 1137 C CA . ASN A 1 143 ? 15.889 -17.574 -44.034 1.00 68.06 143 ASN A CA 1
ATOM 1138 C C . ASN A 1 143 ? 17.424 -17.732 -43.952 1.00 68.06 143 ASN A C 1
ATOM 1140 O O . ASN A 1 143 ? 17.982 -17.742 -42.851 1.00 68.06 143 ASN A O 1
ATOM 1144 N N . ILE A 1 144 ? 18.106 -17.841 -45.094 1.00 78.94 144 ILE A N 1
ATOM 1145 C CA . ILE A 1 144 ? 19.568 -17.835 -45.202 1.00 78.94 144 ILE A CA 1
ATOM 1146 C C . ILE A 1 144 ? 19.992 -16.526 -45.873 1.00 78.94 144 ILE A C 1
ATOM 1148 O O . ILE A 1 144 ? 19.435 -16.146 -46.901 1.00 78.94 144 ILE A O 1
ATOM 1152 N N . PHE A 1 145 ? 20.970 -15.828 -45.298 1.00 87.25 145 PHE A N 1
ATOM 1153 C CA . PHE A 1 145 ? 21.601 -14.669 -45.931 1.00 87.25 145 PHE A CA 1
ATOM 1154 C C . PHE A 1 145 ? 22.937 -15.089 -46.529 1.00 87.25 145 PHE A C 1
ATOM 1156 O O . PHE A 1 145 ? 23.815 -15.546 -45.796 1.00 87.25 145 PHE A O 1
ATOM 1163 N N . ASN A 1 146 ? 23.086 -14.909 -47.838 1.00 86.56 146 ASN A N 1
ATOM 1164 C CA . ASN A 1 146 ? 24.313 -15.212 -48.564 1.00 86.56 146 ASN A CA 1
ATOM 1165 C C . ASN A 1 146 ? 25.153 -13.938 -48.657 1.00 86.56 146 ASN A C 1
ATOM 1167 O O . ASN A 1 146 ? 24.712 -12.950 -49.239 1.00 86.56 146 ASN A O 1
ATOM 1171 N N . VAL A 1 147 ? 26.339 -13.949 -48.053 1.00 88.62 147 VAL A N 1
ATOM 1172 C CA . VAL A 1 147 ? 27.225 -12.783 -47.975 1.00 88.62 147 VAL A CA 1
ATOM 1173 C C . VAL A 1 147 ? 28.595 -13.154 -48.521 1.00 88.62 147 VAL A C 1
ATOM 1175 O O . VAL A 1 147 ? 29.313 -13.962 -47.927 1.00 88.62 147 VAL A O 1
ATOM 1178 N N . GLU A 1 148 ? 28.979 -12.551 -49.638 1.00 86.88 148 GLU A N 1
ATOM 1179 C CA . GLU A 1 148 ? 30.355 -12.620 -50.127 1.00 86.88 148 GLU A CA 1
ATOM 1180 C C . GLU A 1 148 ? 31.242 -11.691 -49.289 1.00 86.88 148 GLU A C 1
ATOM 1182 O O . GLU A 1 148 ? 30.807 -10.637 -48.822 1.00 86.88 148 GLU A O 1
ATOM 1187 N N . THR A 1 149 ? 32.474 -12.097 -48.989 1.00 85.69 149 THR A N 1
ATOM 1188 C CA . THR A 1 149 ? 33.380 -11.290 -48.157 1.00 85.69 149 THR A CA 1
ATOM 1189 C C . THR A 1 149 ? 34.824 -11.459 -48.590 1.00 85.69 149 THR A C 1
ATOM 1191 O O . THR A 1 149 ? 35.308 -12.584 -48.716 1.00 85.69 149 THR A O 1
ATOM 1194 N N . SER A 1 150 ? 35.509 -10.330 -48.762 1.00 84.56 150 SER A N 1
ATOM 1195 C CA . SER A 1 150 ? 36.943 -10.271 -49.025 1.00 84.56 150 SER A CA 1
ATOM 1196 C C . SER A 1 150 ? 37.741 -10.497 -47.744 1.00 84.56 150 SER A C 1
ATOM 1198 O O . SER A 1 150 ? 37.537 -9.810 -46.744 1.00 84.56 150 SER A O 1
ATOM 1200 N N . LEU A 1 151 ? 38.707 -11.416 -47.782 1.00 81.88 151 LEU A N 1
ATOM 1201 C CA . LEU A 1 151 ? 39.704 -11.582 -46.718 1.00 81.88 151 LEU A CA 1
ATOM 1202 C C . LEU A 1 151 ? 40.838 -10.538 -46.798 1.00 81.88 151 LEU A C 1
ATOM 1204 O O . LEU A 1 151 ? 41.722 -10.539 -45.942 1.00 81.88 151 LEU A O 1
ATOM 1208 N N . ALA A 1 152 ? 40.829 -9.663 -47.811 1.00 75.19 152 ALA A N 1
ATOM 1209 C CA . ALA A 1 152 ? 41.761 -8.541 -47.948 1.00 75.19 152 ALA A CA 1
ATOM 1210 C C . ALA A 1 152 ? 41.192 -7.213 -47.404 1.00 75.19 152 ALA A C 1
ATOM 1212 O O . ALA A 1 152 ? 41.955 -6.285 -47.131 1.00 75.19 152 ALA A O 1
ATOM 1213 N N . GLU A 1 153 ? 39.872 -7.108 -47.221 1.00 73.12 153 GLU A N 1
ATOM 1214 C CA . GLU A 1 153 ? 39.234 -5.934 -46.620 1.00 73.12 153 GLU A CA 1
ATOM 1215 C C . GLU A 1 153 ? 39.454 -5.893 -45.104 1.00 73.12 153 GLU A C 1
ATOM 1217 O O . GLU A 1 153 ? 39.180 -6.845 -44.373 1.00 73.12 153 GLU A O 1
ATOM 1222 N N . THR A 1 154 ? 39.921 -4.751 -44.599 1.00 68.50 154 THR A N 1
ATOM 1223 C CA . THR A 1 154 ? 40.192 -4.574 -43.166 1.00 68.50 154 THR A CA 1
ATOM 1224 C C . THR A 1 154 ? 38.917 -4.439 -42.335 1.00 68.50 154 THR A C 1
ATOM 1226 O O . THR A 1 154 ? 38.915 -4.842 -41.171 1.00 68.50 154 THR A O 1
ATOM 1229 N N . PHE A 1 155 ? 37.835 -3.897 -42.907 1.00 72.56 155 PHE A N 1
ATOM 1230 C CA . PHE A 1 155 ? 36.550 -3.686 -42.237 1.00 72.56 155 PHE A CA 1
ATOM 1231 C C . PHE A 1 155 ? 35.407 -3.504 -43.251 1.00 72.56 155 PHE A C 1
ATOM 1233 O O . PHE A 1 155 ? 35.560 -2.726 -44.189 1.00 72.56 155 PHE A O 1
ATOM 1240 N N . ASN A 1 156 ? 34.256 -4.150 -43.037 1.00 77.75 156 ASN A N 1
ATOM 1241 C CA . ASN A 1 156 ? 33.056 -4.000 -43.876 1.00 77.75 156 ASN A CA 1
ATOM 1242 C C . ASN A 1 156 ? 31.769 -4.046 -43.008 1.00 77.75 156 ASN A C 1
ATOM 1244 O O . ASN A 1 156 ? 31.765 -4.616 -41.910 1.00 77.75 156 ASN A O 1
ATOM 1248 N N . VAL A 1 157 ? 30.687 -3.392 -43.453 1.00 80.31 157 VAL A N 1
ATOM 1249 C CA . VAL A 1 157 ? 29.414 -3.244 -42.725 1.00 80.31 157 VAL A CA 1
ATOM 1250 C C . VAL A 1 157 ? 28.218 -3.374 -43.669 1.00 80.31 157 VAL A C 1
ATOM 1252 O O . VAL A 1 157 ? 27.960 -2.480 -44.466 1.00 80.31 157 VAL A O 1
ATOM 1255 N N . MET A 1 158 ? 27.415 -4.422 -43.482 1.00 85.56 158 MET A N 1
ATOM 1256 C CA . MET A 1 158 ? 26.229 -4.718 -44.296 1.00 85.56 158 MET A CA 1
ATOM 1257 C C . MET A 1 158 ? 24.969 -4.871 -43.435 1.00 85.56 158 MET A C 1
ATOM 1259 O O . MET A 1 158 ? 25.029 -5.268 -42.270 1.00 85.56 158 MET A O 1
ATOM 1263 N N . LEU A 1 159 ? 23.799 -4.589 -44.006 1.00 86.44 159 LEU A N 1
ATOM 1264 C CA . LEU A 1 159 ? 22.495 -4.822 -43.389 1.00 86.44 159 LEU A CA 1
ATOM 1265 C C . LEU A 1 159 ? 21.861 -6.100 -43.952 1.00 86.44 159 LEU A C 1
ATOM 1267 O O . LEU A 1 159 ? 21.396 -6.121 -45.088 1.00 86.44 159 LEU A O 1
ATOM 1271 N N . LEU A 1 160 ? 21.775 -7.142 -43.128 1.00 87.62 160 LEU A N 1
ATOM 1272 C CA . LEU A 1 160 ? 20.973 -8.330 -43.414 1.00 87.62 160 LEU A CA 1
ATOM 1273 C C . LEU A 1 160 ? 19.499 -7.998 -43.126 1.00 87.62 160 LEU A C 1
ATOM 1275 O O . LEU A 1 160 ? 19.164 -7.615 -42.000 1.00 87.62 160 LEU A O 1
ATOM 1279 N N . SER A 1 161 ? 18.624 -8.103 -44.127 1.00 84.50 161 SER A N 1
ATOM 1280 C CA . SER A 1 161 ? 17.216 -7.690 -44.042 1.00 84.50 161 SER A CA 1
ATOM 1281 C C . SER A 1 161 ? 16.270 -8.759 -44.602 1.00 84.50 161 SER A C 1
ATOM 1283 O O . SER A 1 161 ? 16.396 -9.167 -45.756 1.00 84.50 161 SER A O 1
ATOM 1285 N N . ASP A 1 162 ? 15.322 -9.214 -43.783 1.00 79.50 162 ASP A N 1
ATOM 1286 C CA . ASP A 1 162 ? 14.220 -10.099 -44.177 1.00 79.50 162 ASP A CA 1
ATOM 1287 C C . ASP A 1 162 ? 12.861 -9.498 -43.753 1.00 79.50 162 ASP A C 1
ATOM 1289 O O . ASP A 1 162 ? 12.805 -8.447 -43.106 1.00 79.50 162 ASP A O 1
ATOM 1293 N N . ASP A 1 163 ? 11.751 -10.153 -44.110 1.00 69.12 163 ASP A N 1
ATOM 1294 C CA . ASP A 1 163 ? 10.384 -9.689 -43.802 1.00 69.12 163 ASP A CA 1
ATOM 1295 C C . ASP A 1 163 ? 10.082 -9.569 -42.289 1.00 69.12 163 ASP A C 1
ATOM 1297 O O . ASP A 1 163 ? 9.077 -8.975 -41.885 1.00 69.12 163 ASP A O 1
ATOM 1301 N N . TYR A 1 164 ? 10.937 -10.133 -41.433 1.00 64.75 164 TYR A N 1
ATOM 1302 C CA . TYR A 1 164 ? 10.758 -10.246 -39.988 1.00 64.75 164 TYR A CA 1
ATOM 1303 C C . TYR A 1 164 ? 11.832 -9.503 -39.172 1.00 64.75 164 TYR A C 1
ATOM 1305 O O . TYR A 1 164 ? 11.585 -9.174 -38.007 1.00 64.75 164 TYR A O 1
ATOM 1313 N N . ARG A 1 165 ? 13.035 -9.282 -39.723 1.00 74.25 165 ARG A N 1
ATOM 1314 C CA . ARG A 1 165 ? 14.249 -8.891 -38.985 1.00 74.25 165 ARG A CA 1
ATOM 1315 C C . ARG A 1 165 ? 15.157 -7.980 -39.814 1.00 74.25 165 ARG A C 1
ATOM 1317 O O . ARG A 1 165 ? 15.284 -8.102 -41.024 1.00 74.25 165 ARG A O 1
ATOM 1324 N N . ASN A 1 166 ? 15.875 -7.103 -39.115 1.00 80.12 166 ASN A N 1
ATOM 1325 C CA . ASN A 1 166 ? 17.000 -6.346 -39.660 1.00 80.12 166 ASN A CA 1
ATOM 1326 C C . ASN A 1 166 ? 18.202 -6.548 -38.732 1.00 80.12 166 ASN A C 1
ATOM 1328 O O . ASN A 1 166 ? 18.073 -6.350 -37.523 1.00 80.12 166 ASN A O 1
ATOM 1332 N N . CYS A 1 167 ? 19.353 -6.944 -39.269 1.00 83.19 167 CYS A N 1
ATOM 1333 C CA . CYS A 1 167 ? 20.572 -7.202 -38.505 1.00 83.19 167 CYS A CA 1
ATOM 1334 C C . CYS A 1 167 ? 21.780 -6.559 -39.190 1.00 83.19 167 CYS A C 1
ATOM 1336 O O . CYS A 1 167 ? 22.032 -6.790 -40.366 1.00 83.19 167 CYS A O 1
ATOM 1338 N N . LEU A 1 168 ? 22.548 -5.767 -38.448 1.00 82.12 168 LEU A N 1
ATOM 1339 C CA . LEU A 1 168 ? 23.795 -5.180 -38.918 1.00 82.12 168 LEU A CA 1
ATOM 1340 C C . LEU A 1 168 ? 24.922 -6.208 -38.767 1.00 82.12 168 LEU A C 1
ATOM 1342 O O . LEU A 1 168 ? 25.284 -6.561 -37.641 1.00 82.12 168 LEU A O 1
ATOM 1346 N N . LEU A 1 169 ? 25.457 -6.675 -39.891 1.00 86.12 169 LEU A N 1
ATOM 1347 C CA . LEU A 1 169 ? 26.678 -7.464 -39.973 1.00 86.12 169 LEU A CA 1
ATOM 1348 C C . LEU A 1 169 ? 27.871 -6.507 -40.018 1.00 86.12 169 LEU A C 1
ATOM 1350 O O . LEU A 1 169 ? 27.907 -5.588 -40.833 1.00 86.12 169 LEU A O 1
ATOM 1354 N N . LYS A 1 170 ? 28.855 -6.732 -39.150 1.00 84.31 170 LYS A N 1
ATOM 1355 C CA . LYS A 1 170 ? 30.174 -6.098 -39.221 1.00 84.31 170 LYS A CA 1
ATOM 1356 C C . LYS A 1 170 ? 31.218 -7.190 -39.392 1.00 84.31 170 LYS A C 1
ATOM 1358 O O . LYS A 1 170 ? 31.173 -8.171 -38.649 1.00 84.31 170 LYS A O 1
ATOM 1363 N N . THR A 1 171 ? 32.167 -7.007 -40.299 1.00 85.50 171 THR A N 1
ATOM 1364 C CA . THR A 1 171 ? 33.324 -7.895 -40.479 1.00 85.50 171 THR A CA 1
ATOM 1365 C C . THR A 1 171 ? 34.620 -7.094 -40.357 1.00 85.50 171 THR A C 1
ATOM 1367 O O . THR A 1 171 ? 34.634 -5.885 -40.590 1.00 85.50 171 THR A O 1
ATOM 1370 N N . SER A 1 172 ? 35.715 -7.734 -39.940 1.00 85.00 172 SER A N 1
ATOM 1371 C CA . SER A 1 172 ? 37.045 -7.114 -39.931 1.00 85.00 172 SER A CA 1
ATOM 1372 C C . SER A 1 172 ? 38.172 -8.137 -39.953 1.00 85.00 172 SER A C 1
ATOM 1374 O O . SER A 1 172 ? 38.086 -9.161 -39.270 1.00 85.00 172 SER A O 1
ATOM 1376 N N . VAL A 1 173 ? 39.275 -7.796 -40.609 1.00 83.50 173 VAL A N 1
ATOM 1377 C CA . VAL A 1 173 ? 40.526 -8.563 -40.601 1.00 83.50 173 VAL A CA 1
ATOM 1378 C C . VAL A 1 173 ? 41.546 -7.860 -39.705 1.00 83.50 173 VAL A C 1
ATOM 1380 O O . VAL A 1 173 ? 41.881 -6.698 -39.926 1.00 83.50 173 VAL A O 1
ATOM 1383 N N . VAL A 1 174 ? 42.046 -8.556 -38.675 1.00 82.50 174 VAL A N 1
ATOM 1384 C CA . VAL A 1 174 ? 43.079 -8.026 -37.767 1.00 82.50 174 VAL A CA 1
ATOM 1385 C C . VAL A 1 174 ? 44.150 -9.084 -37.512 1.00 82.50 174 VAL A C 1
ATOM 1387 O O . VAL A 1 174 ? 43.940 -10.023 -36.739 1.00 82.50 174 VAL A O 1
ATOM 1390 N N . GLY A 1 175 ? 45.313 -8.915 -38.148 1.00 84.31 175 GLY A N 1
ATOM 1391 C CA . GLY A 1 175 ? 46.336 -9.963 -38.222 1.00 84.31 175 GLY A CA 1
ATOM 1392 C C . GLY A 1 175 ? 45.794 -11.186 -38.965 1.00 84.31 175 GLY A C 1
ATOM 1393 O O . GLY A 1 175 ? 44.990 -11.042 -39.881 1.00 84.31 175 GLY A O 1
ATOM 1394 N N . ASP A 1 176 ? 46.150 -12.388 -38.519 1.00 85.12 176 ASP A N 1
ATOM 1395 C CA . ASP A 1 176 ? 45.679 -13.652 -39.112 1.00 85.12 176 ASP A CA 1
ATOM 1396 C C . ASP A 1 176 ? 44.254 -14.065 -38.680 1.00 85.12 176 ASP A C 1
ATOM 1398 O O . ASP A 1 176 ? 43.885 -15.238 -38.751 1.00 85.12 176 ASP A O 1
ATOM 1402 N N . LYS A 1 177 ? 43.435 -13.124 -38.192 1.00 87.38 177 LYS A N 1
ATOM 1403 C CA . LYS A 1 177 ? 42.099 -13.401 -37.643 1.00 87.38 177 LYS A CA 1
ATOM 1404 C C . LYS A 1 177 ? 41.013 -12.583 -38.329 1.00 87.38 177 LYS A C 1
ATOM 1406 O O . LYS A 1 177 ? 41.068 -11.352 -38.361 1.00 87.38 177 LYS A O 1
ATOM 1411 N N . PHE A 1 178 ? 40.000 -13.294 -38.809 1.00 87.75 178 PHE A N 1
ATOM 1412 C CA . PHE A 1 178 ? 38.754 -12.749 -39.318 1.00 87.75 178 PHE A CA 1
ATOM 1413 C C . PHE A 1 178 ? 37.751 -12.688 -38.169 1.00 87.75 178 PHE A C 1
ATOM 1415 O O . PHE A 1 178 ? 37.494 -13.689 -37.498 1.00 87.75 178 PHE A O 1
ATOM 1422 N N . TYR A 1 179 ? 37.203 -11.505 -37.932 1.00 86.25 179 TYR A N 1
ATOM 1423 C CA . TYR A 1 179 ? 36.177 -11.259 -36.930 1.00 86.25 179 TYR A CA 1
ATOM 1424 C C . TYR A 1 179 ? 34.890 -10.889 -37.640 1.00 86.25 179 TYR A C 1
ATOM 1426 O O . TYR A 1 179 ? 34.908 -10.073 -38.562 1.00 86.25 179 TYR A O 1
ATOM 1434 N N . TYR A 1 180 ? 33.765 -11.398 -37.156 1.00 87.81 180 TYR A N 1
ATOM 1435 C CA . TYR A 1 180 ? 32.467 -10.861 -37.531 1.00 87.81 180 TYR A CA 1
ATOM 1436 C C . TYR A 1 180 ? 31.516 -10.811 -36.339 1.00 87.81 180 TYR A C 1
ATOM 1438 O O . TYR A 1 180 ? 31.616 -11.586 -35.388 1.00 87.81 180 TYR A O 1
ATOM 1446 N N . SER A 1 181 ? 30.587 -9.863 -36.373 1.00 85.44 181 SER A N 1
ATOM 1447 C CA . SER A 1 181 ? 29.525 -9.744 -35.381 1.00 85.44 181 SER A CA 1
ATOM 1448 C C . SER A 1 181 ? 28.217 -9.359 -36.051 1.00 85.44 181 SER A C 1
ATOM 1450 O O . SER A 1 181 ? 28.189 -8.600 -37.021 1.00 85.44 181 SER A O 1
ATOM 1452 N N . LEU A 1 182 ? 27.119 -9.893 -35.520 1.00 84.06 182 LEU A N 1
ATOM 1453 C CA . LEU A 1 182 ? 25.779 -9.623 -36.010 1.00 84.06 182 LEU A CA 1
ATOM 1454 C C . LEU A 1 182 ? 24.967 -8.973 -34.888 1.00 84.06 182 LEU A C 1
ATOM 1456 O O . LEU A 1 182 ? 24.838 -9.526 -33.795 1.00 84.06 182 LEU A O 1
ATOM 1460 N N . THR A 1 183 ? 24.455 -7.769 -35.141 1.00 79.31 183 THR A N 1
ATOM 1461 C CA . THR A 1 183 ? 23.724 -6.958 -34.154 1.00 79.31 183 THR A CA 1
ATOM 1462 C C . THR A 1 183 ? 22.305 -6.689 -34.653 1.00 79.31 183 THR A C 1
ATOM 1464 O O . THR A 1 183 ? 22.158 -6.078 -35.711 1.00 79.31 183 THR A O 1
ATOM 1467 N N . PRO A 1 184 ? 21.243 -7.080 -33.928 1.00 76.50 184 PRO A N 1
ATOM 1468 C CA . PRO A 1 184 ? 19.881 -6.792 -34.360 1.00 76.50 184 PRO A CA 1
ATOM 1469 C C . PRO A 1 184 ? 19.585 -5.285 -34.313 1.00 76.50 184 PRO A C 1
ATOM 1471 O O . PRO A 1 184 ? 20.031 -4.570 -33.414 1.00 76.50 184 PRO A O 1
ATOM 1474 N N . VAL A 1 185 ? 18.810 -4.810 -35.286 1.00 72.25 185 VAL A N 1
ATOM 1475 C CA . VAL A 1 185 ? 18.387 -3.415 -35.437 1.00 72.25 185 VAL A CA 1
ATOM 1476 C C . VAL A 1 185 ? 16.909 -3.292 -35.075 1.00 72.25 185 VAL A C 1
ATOM 1478 O O . VAL A 1 185 ? 16.044 -3.882 -35.722 1.00 72.25 185 VAL A O 1
ATOM 1481 N N . GLY A 1 186 ? 16.612 -2.464 -34.073 1.00 64.25 186 GLY A N 1
ATOM 1482 C CA . GLY A 1 186 ? 15.252 -2.184 -33.621 1.00 64.25 186 GLY A CA 1
ATOM 1483 C C . GLY A 1 186 ? 14.790 -3.079 -32.468 1.00 64.25 186 GLY A C 1
ATOM 1484 O O . GLY A 1 186 ? 15.594 -3.568 -31.677 1.00 64.25 186 GLY A O 1
ATOM 1485 N N . LYS A 1 187 ? 13.470 -3.253 -32.332 1.00 51.91 187 LYS A N 1
ATOM 1486 C CA . LYS A 1 187 ? 12.848 -3.924 -31.177 1.00 51.91 187 LYS A CA 1
ATOM 1487 C C . LYS A 1 187 ? 12.918 -5.458 -31.271 1.00 51.91 187 LYS A C 1
ATOM 1489 O O . LYS A 1 187 ? 11.899 -6.101 -31.509 1.00 51.91 187 LYS A O 1
ATOM 1494 N N . SER A 1 188 ? 14.094 -6.044 -31.039 1.00 53.78 188 SER A N 1
ATOM 1495 C CA . SER A 1 188 ? 14.223 -7.457 -30.647 1.00 53.78 188 SER A CA 1
ATOM 1496 C C . SER A 1 188 ? 14.654 -7.578 -29.179 1.00 53.78 188 SER A C 1
ATOM 1498 O O . SER A 1 188 ? 15.409 -6.748 -28.659 1.00 53.78 188 SER A O 1
ATOM 1500 N N . GLU A 1 189 ? 14.119 -8.579 -28.476 1.00 49.16 189 GLU A N 1
ATOM 1501 C CA . GLU A 1 189 ? 14.249 -8.687 -27.011 1.00 49.16 189 GLU A CA 1
ATOM 1502 C C . GLU A 1 189 ? 15.084 -9.878 -26.524 1.00 49.16 189 GLU A C 1
ATOM 1504 O O . GLU A 1 189 ? 15.436 -9.911 -25.348 1.00 49.16 189 GLU A O 1
ATOM 1509 N N . GLU A 1 190 ? 15.472 -10.807 -27.402 1.00 54.72 190 GLU A N 1
ATOM 1510 C CA . GLU A 1 190 ? 16.206 -12.019 -27.020 1.00 54.72 190 GLU A CA 1
ATOM 1511 C C . GLU A 1 190 ? 17.566 -12.122 -27.723 1.00 54.72 190 GLU A C 1
ATOM 1513 O O . GLU A 1 190 ? 17.698 -11.815 -28.911 1.00 54.72 190 GLU A O 1
ATOM 1518 N N . ASN A 1 191 ? 18.578 -12.587 -26.980 1.00 58.34 191 ASN A N 1
ATOM 1519 C CA . ASN A 1 191 ? 19.838 -13.030 -27.568 1.00 58.34 191 ASN A CA 1
ATOM 1520 C C . ASN A 1 191 ? 19.574 -14.359 -28.288 1.00 58.34 191 ASN A C 1
ATOM 1522 O O . ASN A 1 191 ? 19.232 -15.346 -27.639 1.00 58.34 191 ASN A O 1
ATOM 1526 N N . MET A 1 192 ? 19.732 -14.387 -29.609 1.00 65.50 192 MET A N 1
ATOM 1527 C CA . MET A 1 192 ? 19.537 -15.590 -30.422 1.00 65.50 192 MET A CA 1
ATOM 1528 C C . MET A 1 192 ? 20.883 -16.104 -30.923 1.00 65.50 192 MET A C 1
ATOM 1530 O O . MET A 1 192 ? 21.697 -15.332 -31.425 1.00 65.50 192 MET A O 1
ATOM 1534 N N . GLU A 1 193 ? 21.116 -17.407 -30.821 1.00 71.62 193 GLU A N 1
ATOM 1535 C CA . GLU A 1 193 ? 22.223 -18.038 -31.538 1.00 71.62 193 GLU A CA 1
ATOM 1536 C C . GLU A 1 193 ? 21.958 -17.987 -33.047 1.00 71.62 193 GLU A C 1
ATOM 1538 O O . GLU A 1 193 ? 20.812 -18.045 -33.499 1.00 71.62 193 GLU A O 1
ATOM 1543 N N . TYR A 1 194 ? 23.023 -17.888 -33.830 1.00 79.94 194 TYR A N 1
ATOM 1544 C CA . TYR A 1 194 ? 22.994 -18.020 -35.277 1.00 79.94 194 TYR A CA 1
ATOM 1545 C C . TYR A 1 194 ? 24.164 -18.887 -35.733 1.00 79.94 194 TYR A C 1
ATOM 1547 O O . TYR A 1 194 ? 25.209 -18.953 -35.085 1.00 79.94 194 TYR A O 1
ATOM 1555 N N . THR A 1 195 ? 23.973 -19.572 -36.854 1.00 79.69 195 THR A N 1
ATOM 1556 C CA . THR A 1 195 ? 25.002 -20.417 -37.469 1.00 79.69 195 THR A CA 1
ATOM 1557 C C . THR A 1 195 ? 25.496 -19.760 -38.745 1.00 79.69 195 THR A C 1
ATOM 1559 O O . THR A 1 195 ? 24.709 -19.133 -39.457 1.00 79.69 195 THR A O 1
ATOM 1562 N N . VAL A 1 196 ? 26.790 -19.894 -39.024 1.00 86.94 196 VAL A N 1
ATOM 1563 C CA . VAL A 1 196 ? 27.398 -19.454 -40.281 1.00 86.94 196 VAL A CA 1
ATOM 1564 C C . VAL A 1 196 ? 28.085 -20.643 -40.933 1.00 86.94 196 VAL A C 1
ATOM 1566 O O . VAL A 1 196 ? 28.784 -21.411 -40.265 1.00 86.94 196 VAL A O 1
ATOM 1569 N N . VAL A 1 197 ? 27.856 -20.819 -42.233 1.00 85.69 197 VAL A N 1
ATOM 1570 C CA . VAL A 1 197 ? 28.575 -21.793 -43.058 1.00 85.69 197 VAL A CA 1
ATOM 1571 C C . VAL A 1 197 ? 29.446 -21.027 -44.042 1.00 85.69 197 VAL A C 1
ATOM 1573 O O . VAL A 1 197 ? 28.940 -20.367 -44.944 1.00 85.69 197 VAL A O 1
ATOM 1576 N N . HIS A 1 198 ? 30.758 -21.120 -43.860 1.00 85.94 198 HIS A N 1
ATOM 1577 C CA . HIS A 1 198 ? 31.748 -20.575 -44.779 1.00 85.94 198 HIS A CA 1
ATOM 1578 C C . HIS A 1 198 ? 31.995 -21.597 -45.897 1.00 85.94 198 HIS A C 1
ATOM 1580 O O . HIS A 1 198 ? 32.242 -22.777 -45.613 1.00 85.94 198 HIS A O 1
ATOM 1586 N N . LYS A 1 199 ? 31.916 -21.156 -47.154 1.00 83.44 199 LYS A N 1
ATOM 1587 C CA . LYS A 1 199 ? 32.014 -21.986 -48.362 1.00 83.44 199 LYS A CA 1
ATOM 1588 C C . LYS A 1 199 ? 32.876 -21.320 -49.432 1.00 83.44 199 LYS A C 1
ATOM 1590 O O . LYS A 1 199 ? 33.015 -20.096 -49.472 1.00 83.44 199 LYS A O 1
ATOM 1595 N N . ARG A 1 200 ? 33.386 -22.143 -50.349 1.00 80.50 200 ARG A N 1
ATOM 1596 C CA . ARG A 1 200 ? 34.049 -21.678 -51.569 1.00 80.50 200 ARG A CA 1
ATOM 1597 C C . ARG A 1 200 ? 33.039 -21.171 -52.591 1.00 80.50 200 ARG A C 1
ATOM 1599 O O . ARG A 1 200 ? 32.009 -21.806 -52.807 1.00 80.50 200 ARG A O 1
ATOM 1606 N N . ILE A 1 201 ? 33.357 -20.049 -53.232 1.00 70.81 201 ILE A N 1
ATOM 1607 C CA . ILE A 1 201 ? 32.571 -19.501 -54.340 1.00 70.81 201 ILE A CA 1
ATOM 1608 C C . ILE A 1 201 ? 32.724 -20.441 -55.543 1.00 70.81 201 ILE A C 1
ATOM 1610 O O . ILE A 1 201 ? 33.831 -20.662 -56.034 1.00 70.81 201 ILE A O 1
ATOM 1614 N N . GLN A 1 202 ? 31.616 -21.032 -55.999 1.00 61.59 202 GLN A N 1
ATOM 1615 C CA . GLN A 1 202 ? 31.603 -21.894 -57.182 1.00 61.59 202 GLN A CA 1
ATOM 1616 C C . GLN A 1 202 ? 31.489 -21.032 -58.446 1.00 61.59 202 GLN A C 1
ATOM 1618 O O . GLN A 1 202 ? 30.392 -20.709 -58.902 1.00 61.59 202 GLN A O 1
ATOM 1623 N N . THR A 1 203 ? 32.627 -20.664 -59.033 1.00 49.38 203 THR A N 1
ATOM 1624 C CA . THR A 1 203 ? 32.661 -20.050 -60.364 1.00 49.38 203 THR A CA 1
ATOM 1625 C C . THR A 1 203 ? 32.302 -21.098 -61.422 1.00 49.38 203 THR A C 1
ATOM 1627 O O . THR A 1 203 ? 33.060 -22.026 -61.697 1.00 49.38 203 THR A O 1
ATOM 1630 N N . PHE A 1 204 ? 31.118 -20.969 -62.028 1.00 46.53 204 PHE A N 1
ATOM 1631 C CA . PHE A 1 204 ? 30.660 -21.862 -63.098 1.00 46.53 204 PHE A CA 1
ATOM 1632 C C . PHE A 1 204 ? 31.386 -21.577 -64.422 1.00 46.53 204 PHE A C 1
ATOM 1634 O O . PHE A 1 204 ? 30.816 -21.018 -65.359 1.00 46.53 204 PHE A O 1
ATOM 1641 N N . THR A 1 205 ? 32.642 -22.010 -64.529 1.00 40.00 205 THR A N 1
ATOM 1642 C CA . THR A 1 205 ? 33.361 -22.103 -65.803 1.00 40.00 205 THR A CA 1
ATOM 1643 C C . THR A 1 205 ? 33.850 -23.532 -66.047 1.00 40.00 205 THR A C 1
ATOM 1645 O O . THR A 1 205 ? 34.507 -24.160 -65.222 1.00 40.00 205 THR A O 1
ATOM 1648 N N . SER A 1 206 ? 33.529 -24.042 -67.239 1.00 37.62 206 SER A N 1
ATOM 1649 C CA . SER A 1 206 ? 33.769 -25.407 -67.736 1.00 37.62 206 SER A CA 1
ATOM 1650 C C . SER A 1 206 ? 32.877 -26.532 -67.172 1.00 37.62 206 SER A C 1
ATOM 1652 O O . SER A 1 206 ? 32.708 -26.764 -65.978 1.00 37.62 206 SER A O 1
ATOM 1654 N N . SER A 1 207 ? 32.281 -27.268 -68.106 1.00 44.94 207 SER A N 1
ATOM 1655 C CA . SER A 1 207 ? 31.324 -28.344 -67.877 1.00 44.94 207 SER A CA 1
ATOM 1656 C C . SER A 1 207 ? 32.006 -29.700 -67.654 1.00 44.94 207 SER A C 1
ATOM 1658 O O . SER A 1 207 ? 32.481 -30.299 -68.622 1.00 44.94 207 SER A O 1
ATOM 1660 N N . LYS A 1 208 ? 31.979 -30.218 -66.415 1.00 40.41 208 LYS A N 1
ATOM 1661 C CA . LYS A 1 208 ? 32.002 -31.662 -66.067 1.00 40.41 208 LYS A CA 1
ATOM 1662 C C . LYS A 1 208 ? 31.804 -31.852 -64.553 1.00 40.41 208 LYS A C 1
ATOM 1664 O O . LYS A 1 208 ? 32.757 -31.801 -63.786 1.00 40.41 208 LYS A O 1
ATOM 1669 N N . VAL A 1 209 ? 30.569 -32.109 -64.115 1.00 34.97 209 VAL A N 1
ATOM 1670 C CA . VAL A 1 209 ? 30.284 -32.412 -62.699 1.00 34.97 209 VAL A CA 1
ATOM 1671 C C . VAL A 1 209 ? 30.514 -33.898 -62.425 1.00 34.97 209 VAL A C 1
ATOM 1673 O O . VAL A 1 209 ? 29.652 -34.735 -62.696 1.00 34.97 209 VAL A O 1
ATOM 1676 N N . SER A 1 210 ? 31.663 -34.233 -61.841 1.00 33.44 210 SER A N 1
ATOM 1677 C CA . SER A 1 210 ? 31.833 -35.498 -61.126 1.00 33.44 210 SER A CA 1
ATOM 1678 C C . SER A 1 210 ? 31.125 -35.407 -59.774 1.00 33.44 210 SER A C 1
ATOM 1680 O O . SER A 1 210 ? 31.553 -34.659 -58.895 1.00 33.44 210 SER A O 1
ATOM 1682 N N . LYS A 1 211 ? 30.055 -36.186 -59.578 1.00 41.41 211 LYS A N 1
ATOM 1683 C CA . LYS A 1 211 ? 29.452 -36.384 -58.252 1.00 41.41 211 LYS A CA 1
ATOM 1684 C C . LYS A 1 211 ? 30.452 -37.114 -57.350 1.00 41.41 211 LYS A C 1
ATOM 1686 O O . LYS A 1 211 ? 30.503 -38.333 -57.425 1.00 41.41 211 LYS A O 1
ATOM 1691 N N . HIS A 1 212 ? 31.245 -36.362 -56.584 1.00 40.72 212 HIS A N 1
ATOM 1692 C CA . HIS A 1 212 ? 31.893 -36.691 -55.299 1.00 40.72 212 HIS A CA 1
ATOM 1693 C C . HIS A 1 212 ? 33.076 -35.730 -55.051 1.00 40.72 212 HIS A C 1
ATOM 1695 O O . HIS A 1 212 ? 34.238 -36.123 -55.120 1.00 40.72 212 HIS A O 1
ATOM 1701 N N . SER A 1 213 ? 32.782 -34.470 -54.721 1.00 36.88 213 SER A N 1
ATOM 1702 C CA . SER A 1 213 ? 33.677 -33.635 -53.913 1.00 36.88 213 SER A CA 1
ATOM 1703 C C . SER A 1 213 ? 33.079 -33.509 -52.513 1.00 36.88 213 SER A C 1
ATOM 1705 O O . SER A 1 213 ? 31.901 -33.192 -52.355 1.00 36.88 213 SER A O 1
ATOM 1707 N N . ASN A 1 214 ? 33.885 -33.774 -51.484 1.00 41.94 214 ASN A N 1
ATOM 1708 C CA . ASN A 1 214 ? 33.582 -33.270 -50.150 1.00 41.94 214 ASN A CA 1
ATOM 1709 C C . ASN A 1 214 ? 33.932 -31.783 -50.172 1.00 41.94 214 ASN A C 1
ATOM 1711 O O . ASN A 1 214 ? 35.089 -31.428 -49.947 1.00 41.94 214 ASN A O 1
ATOM 1715 N N . ASP A 1 215 ? 32.961 -30.934 -50.499 1.00 57.12 215 ASP A N 1
ATOM 1716 C CA . ASP A 1 215 ? 33.145 -29.487 -50.432 1.00 57.12 215 ASP A CA 1
ATOM 1717 C C . ASP A 1 215 ? 33.544 -29.129 -48.994 1.00 57.12 215 ASP A C 1
ATOM 1719 O O . ASP A 1 215 ? 32.776 -29.353 -48.051 1.00 57.12 215 ASP A O 1
ATOM 1723 N N . LEU A 1 216 ? 34.772 -28.627 -48.808 1.00 59.84 216 LEU A N 1
ATOM 1724 C CA . LEU A 1 216 ? 35.199 -28.149 -47.500 1.00 59.84 216 LEU A CA 1
ATOM 1725 C C . LEU A 1 216 ? 34.277 -26.998 -47.099 1.00 59.84 216 LEU A C 1
ATOM 1727 O O . LEU A 1 216 ? 34.150 -26.002 -47.809 1.00 59.84 216 LEU A O 1
ATOM 1731 N N . VAL A 1 217 ? 33.643 -27.152 -45.941 1.00 71.81 217 VAL A N 1
ATOM 1732 C CA . VAL A 1 217 ? 32.799 -26.131 -45.329 1.00 71.81 217 VAL A CA 1
ATOM 1733 C C . VAL A 1 217 ? 33.219 -25.961 -43.882 1.00 71.81 217 VAL A C 1
ATOM 1735 O O . VAL A 1 217 ? 33.346 -26.940 -43.142 1.00 71.81 217 VAL A O 1
ATOM 1738 N N . LEU A 1 218 ? 33.434 -24.718 -43.466 1.00 78.56 218 LEU A N 1
ATOM 1739 C CA . LEU A 1 218 ? 33.724 -24.395 -42.073 1.00 78.56 218 LEU A CA 1
ATOM 1740 C C . LEU A 1 218 ? 32.438 -23.870 -41.435 1.00 78.56 218 LEU A C 1
ATOM 1742 O O . LEU A 1 218 ? 31.769 -23.006 -41.996 1.00 78.56 218 LEU A O 1
ATOM 1746 N N . LYS A 1 219 ? 32.061 -24.431 -40.283 1.00 81.19 219 LYS A N 1
ATOM 1747 C CA . LYS A 1 219 ? 30.859 -24.030 -39.547 1.00 81.19 219 LYS A CA 1
ATOM 1748 C C . LYS A 1 219 ? 31.230 -23.367 -38.237 1.00 81.19 219 LYS A C 1
ATOM 1750 O O . LYS A 1 219 ? 32.062 -23.874 -37.489 1.00 81.19 219 LYS A O 1
ATOM 1755 N N . THR A 1 220 ? 30.548 -22.276 -37.949 1.00 82.25 220 THR A N 1
ATOM 1756 C CA . THR A 1 220 ? 30.735 -21.451 -36.759 1.00 82.25 220 THR A CA 1
ATOM 1757 C C . THR A 1 220 ? 29.380 -21.074 -36.177 1.00 82.25 220 THR A C 1
ATOM 1759 O O . THR A 1 220 ? 28.357 -21.043 -36.866 1.00 82.25 220 THR A O 1
ATOM 1762 N N . ILE A 1 221 ? 29.373 -20.810 -34.874 1.00 76.06 221 ILE A N 1
ATOM 1763 C CA . ILE A 1 221 ? 28.196 -20.364 -34.131 1.00 76.06 221 ILE A CA 1
ATOM 1764 C C . ILE A 1 221 ? 28.532 -18.996 -33.541 1.00 76.06 221 ILE A C 1
ATOM 1766 O O . ILE A 1 221 ? 29.643 -18.774 -33.053 1.00 76.06 221 ILE A O 1
ATOM 1770 N N . GLY A 1 222 ? 27.585 -18.070 -33.618 1.00 75.19 222 GLY A N 1
ATOM 1771 C CA . GLY A 1 222 ? 27.659 -16.768 -32.970 1.00 75.19 222 GLY A CA 1
ATOM 1772 C C . GLY A 1 222 ? 26.368 -16.467 -32.221 1.00 75.19 222 GLY A C 1
ATOM 1773 O O . GLY A 1 222 ? 25.356 -17.145 -32.400 1.00 75.19 222 GLY A O 1
ATOM 1774 N N . THR A 1 223 ? 26.387 -15.416 -31.406 1.00 72.62 223 THR A N 1
ATOM 1775 C CA . THR A 1 223 ? 25.209 -14.969 -30.653 1.00 72.62 223 THR A CA 1
ATOM 1776 C C . THR A 1 223 ? 24.865 -13.540 -31.046 1.00 72.62 223 THR A C 1
ATOM 1778 O O . THR A 1 223 ? 25.698 -12.642 -30.947 1.00 72.62 223 THR A O 1
ATOM 1781 N N . LEU A 1 224 ? 23.626 -13.311 -31.481 1.00 70.56 224 LEU A N 1
ATOM 1782 C CA . LEU A 1 224 ? 23.053 -11.979 -31.654 1.00 70.56 224 LEU A CA 1
ATOM 1783 C C . LEU A 1 224 ? 22.966 -11.319 -30.277 1.00 70.56 224 LEU A C 1
ATOM 1785 O O . LEU A 1 224 ? 22.127 -11.703 -29.465 1.00 70.56 224 LEU A O 1
ATOM 1789 N N . THR A 1 225 ? 23.815 -10.330 -30.000 1.00 59.91 225 THR A N 1
ATOM 1790 C CA . THR A 1 225 ? 23.785 -9.600 -28.722 1.00 59.91 225 THR A CA 1
ATOM 1791 C C . THR A 1 225 ? 23.133 -8.233 -28.868 1.00 59.91 225 THR A C 1
ATOM 1793 O O . THR A 1 225 ? 23.495 -7.460 -29.757 1.00 59.91 225 THR A O 1
ATOM 1796 N N . LYS A 1 226 ? 22.188 -7.909 -27.976 1.00 58.59 226 LYS A N 1
ATOM 1797 C CA . LYS A 1 226 ? 21.473 -6.622 -28.000 1.00 58.59 226 LYS A CA 1
ATOM 1798 C C . LYS A 1 226 ? 22.418 -5.420 -27.808 1.00 58.59 226 LYS A C 1
ATOM 1800 O O . LYS A 1 226 ? 23.385 -5.472 -27.050 1.00 58.59 226 LYS A O 1
ATOM 1805 N N . LEU A 1 227 ? 22.065 -4.325 -28.484 1.00 53.81 227 LEU A N 1
ATOM 1806 C CA . LEU A 1 227 ? 22.746 -3.030 -28.633 1.00 53.81 227 LEU A CA 1
ATOM 1807 C C . LEU A 1 227 ? 23.369 -2.410 -27.357 1.00 53.81 227 LEU A C 1
ATOM 1809 O O . LEU A 1 227 ? 22.878 -1.423 -26.806 1.00 53.81 227 LEU A O 1
ATOM 1813 N N . ASN A 1 228 ? 24.546 -2.891 -26.960 1.00 47.62 228 ASN A N 1
ATOM 1814 C CA . ASN A 1 228 ? 25.494 -2.138 -26.139 1.00 47.62 228 ASN A CA 1
ATOM 1815 C C . ASN A 1 228 ? 26.606 -1.584 -27.047 1.00 47.62 228 ASN A C 1
ATOM 1817 O O . ASN A 1 228 ? 27.516 -2.317 -27.401 1.00 47.62 228 ASN A O 1
ATOM 1821 N N . GLY A 1 229 ? 26.561 -0.293 -27.404 1.00 53.00 229 GLY A N 1
ATOM 1822 C CA . GLY A 1 229 ? 27.716 0.379 -28.030 1.00 53.00 229 GLY A CA 1
ATOM 1823 C C . GLY A 1 229 ? 27.826 0.317 -29.563 1.00 53.00 229 GLY A C 1
ATOM 1824 O O . GLY A 1 229 ? 28.932 0.365 -30.085 1.00 53.00 229 GLY A O 1
ATOM 1825 N N . PHE A 1 230 ? 26.702 0.291 -30.295 1.00 50.31 230 PHE A N 1
ATOM 1826 C CA . PHE A 1 230 ? 26.609 0.281 -31.777 1.00 50.31 230 PHE A CA 1
ATOM 1827 C C . PHE A 1 230 ? 27.650 1.145 -32.533 1.00 50.31 230 PHE A C 1
ATOM 1829 O O . PHE A 1 230 ? 28.097 0.745 -33.611 1.00 50.31 230 PHE A O 1
ATOM 1836 N N . TYR A 1 231 ? 28.057 2.291 -31.964 1.00 50.47 231 TYR A N 1
ATOM 1837 C CA . TYR A 1 231 ? 29.005 3.249 -32.551 1.00 50.47 231 TYR A CA 1
ATOM 1838 C C . TYR A 1 231 ? 30.471 3.109 -32.118 1.00 50.47 231 TYR A C 1
ATOM 1840 O O . TYR A 1 231 ? 31.315 3.720 -32.771 1.00 50.47 231 TYR A O 1
ATOM 1848 N N . ASP A 1 232 ? 30.806 2.399 -31.040 1.00 49.03 232 ASP A N 1
ATOM 1849 C CA . ASP A 1 232 ? 32.130 2.541 -30.396 1.00 49.03 232 ASP A CA 1
ATOM 1850 C C . ASP A 1 232 ? 33.165 1.493 -30.839 1.00 49.03 232 ASP A C 1
ATOM 1852 O O . ASP A 1 232 ? 34.356 1.625 -30.561 1.00 49.03 232 ASP A O 1
ATOM 1856 N N . GLU A 1 233 ? 32.741 0.495 -31.613 1.00 55.97 233 GLU A N 1
ATOM 1857 C CA . GLU A 1 233 ? 33.596 -0.588 -32.097 1.00 55.97 233 GLU A CA 1
ATOM 1858 C C . GLU A 1 233 ? 33.950 -0.421 -33.583 1.00 55.97 233 GLU A C 1
ATOM 1860 O O . GLU A 1 233 ? 33.327 -1.017 -34.459 1.00 55.97 233 GLU A O 1
ATOM 1865 N N . GLN A 1 234 ? 34.999 0.366 -33.852 1.00 51.94 234 GLN A N 1
ATOM 1866 C CA . GLN A 1 234 ? 35.845 0.220 -35.056 1.00 51.94 234 GLN A CA 1
ATOM 1867 C C . GLN A 1 234 ? 36.808 -0.984 -34.939 1.00 51.94 234 GLN A C 1
ATOM 1869 O O . GLN A 1 234 ? 37.543 -1.295 -35.864 1.00 51.94 234 GLN A O 1
ATOM 1874 N N . ASN A 1 235 ? 36.840 -1.640 -33.774 1.00 62.44 235 ASN A N 1
ATOM 1875 C CA . ASN A 1 235 ? 37.810 -2.660 -33.389 1.00 62.44 235 ASN A CA 1
ATOM 1876 C C . ASN A 1 235 ? 37.065 -3.911 -32.888 1.00 62.44 235 ASN A C 1
ATOM 1878 O O . ASN A 1 235 ? 36.895 -4.084 -31.680 1.00 62.44 235 ASN A O 1
ATOM 1882 N N . LEU A 1 236 ? 36.595 -4.775 -33.801 1.00 69.00 236 LEU A N 1
ATOM 1883 C CA . LEU A 1 236 ? 35.882 -6.015 -33.432 1.00 69.00 236 LEU A CA 1
ATOM 1884 C C . LEU A 1 236 ? 36.752 -6.975 -32.606 1.00 69.00 236 LEU A C 1
ATOM 1886 O O . LEU A 1 236 ? 36.222 -7.729 -31.798 1.00 69.00 236 LEU A O 1
ATOM 1890 N N . ASN A 1 237 ? 38.080 -6.881 -32.713 1.00 67.56 237 ASN A N 1
ATOM 1891 C CA . ASN A 1 237 ? 39.028 -7.606 -31.859 1.00 67.56 237 ASN A CA 1
ATOM 1892 C C . ASN A 1 237 ? 38.929 -7.267 -30.353 1.00 67.56 237 ASN A C 1
ATOM 1894 O O . ASN A 1 237 ? 39.552 -7.949 -29.541 1.00 67.56 237 ASN A O 1
ATOM 1898 N N . LYS A 1 238 ? 38.174 -6.226 -29.970 1.00 66.25 238 LYS A N 1
ATOM 1899 C CA . LYS A 1 238 ? 37.858 -5.874 -28.574 1.00 66.25 238 LYS A CA 1
ATOM 1900 C C . LYS A 1 238 ? 36.422 -6.228 -28.165 1.00 66.25 238 LYS A C 1
ATOM 1902 O O . LYS A 1 238 ? 36.088 -6.065 -26.993 1.00 66.25 238 LYS A O 1
ATOM 1907 N N . ASN A 1 239 ? 35.586 -6.701 -29.092 1.00 69.62 239 ASN A N 1
ATOM 1908 C CA . ASN A 1 239 ? 34.222 -7.130 -28.797 1.00 69.62 239 ASN A CA 1
ATOM 1909 C C . ASN A 1 239 ? 34.243 -8.587 -28.286 1.00 69.62 239 ASN A C 1
ATOM 1911 O O . ASN A 1 239 ? 34.617 -9.482 -29.044 1.00 69.62 239 ASN A O 1
ATOM 1915 N N . PRO A 1 240 ? 33.822 -8.865 -27.036 1.00 65.00 240 PRO A N 1
ATOM 1916 C CA . PRO A 1 240 ? 33.835 -10.220 -26.475 1.00 65.00 240 PRO A CA 1
ATOM 1917 C C . PRO A 1 240 ? 32.813 -11.175 -27.119 1.00 65.00 240 PRO A C 1
ATOM 1919 O O . PRO A 1 240 ? 32.871 -12.374 -26.866 1.00 65.00 240 PRO A O 1
ATOM 1922 N N . ASN A 1 241 ? 31.884 -10.657 -27.927 1.00 70.38 241 ASN A N 1
ATOM 1923 C CA . ASN A 1 241 ? 30.821 -11.404 -28.602 1.00 70.38 241 ASN A CA 1
ATOM 1924 C C . ASN A 1 241 ? 31.049 -11.526 -30.124 1.00 70.38 241 ASN A C 1
ATOM 1926 O O . ASN A 1 241 ? 30.177 -12.037 -30.826 1.00 70.38 241 ASN A O 1
ATOM 1930 N N . ALA A 1 242 ? 32.171 -11.026 -30.657 1.00 79.12 242 ALA A N 1
ATOM 1931 C CA . ALA A 1 242 ? 32.522 -11.236 -32.060 1.00 79.12 242 ALA A CA 1
ATOM 1932 C C . ALA A 1 242 ? 32.983 -12.685 -32.272 1.00 79.12 242 ALA A C 1
ATOM 1934 O O . ALA A 1 242 ? 33.831 -13.190 -31.534 1.00 79.12 242 ALA A O 1
ATOM 1935 N N . THR A 1 243 ? 32.454 -13.350 -33.298 1.00 85.69 243 THR A N 1
ATOM 1936 C CA . THR A 1 243 ? 32.936 -14.672 -33.701 1.00 85.69 243 THR A CA 1
ATOM 1937 C C . THR A 1 243 ? 34.274 -14.507 -34.415 1.00 85.69 243 THR A C 1
ATOM 1939 O O . THR A 1 243 ? 34.429 -13.626 -35.263 1.00 85.69 243 THR A O 1
ATOM 1942 N N . VAL A 1 244 ? 35.249 -15.343 -34.051 1.00 87.44 244 VAL A N 1
ATOM 1943 C CA . VAL A 1 244 ? 36.633 -15.269 -34.535 1.00 87.44 244 VAL A CA 1
ATOM 1944 C C . VAL A 1 244 ? 36.968 -16.532 -35.316 1.00 87.44 244 VAL A C 1
ATOM 1946 O O . VAL A 1 244 ? 36.754 -17.638 -34.820 1.00 87.44 244 VAL A O 1
ATOM 1949 N N . VAL A 1 245 ? 37.529 -16.369 -36.512 1.00 86.31 245 VAL A N 1
ATOM 1950 C CA . VAL A 1 245 ? 37.977 -17.461 -37.383 1.00 86.31 245 VAL A CA 1
ATOM 1951 C C . VAL A 1 245 ? 39.416 -17.194 -37.824 1.00 86.31 245 VAL A C 1
ATOM 1953 O O . VAL A 1 245 ? 39.791 -16.051 -38.089 1.00 86.31 245 VAL A O 1
ATOM 1956 N N . ASP A 1 246 ? 40.240 -18.238 -37.883 1.00 83.69 246 ASP A N 1
ATOM 1957 C CA . ASP A 1 246 ? 41.598 -18.144 -38.426 1.00 83.69 246 ASP A CA 1
ATOM 1958 C C . ASP A 1 246 ? 41.535 -17.931 -39.946 1.00 83.69 246 ASP A C 1
ATOM 1960 O O . ASP A 1 246 ? 40.895 -18.701 -40.670 1.00 83.69 246 ASP A O 1
ATOM 1964 N N . ILE A 1 247 ? 42.196 -16.884 -40.442 1.00 84.44 247 ILE A N 1
ATOM 1965 C CA . ILE A 1 247 ? 42.190 -16.541 -41.869 1.00 84.44 247 ILE A CA 1
ATOM 1966 C C . ILE A 1 247 ? 42.846 -17.638 -42.702 1.00 84.44 247 ILE A C 1
ATOM 1968 O O . ILE A 1 247 ? 42.458 -17.836 -43.848 1.00 84.44 247 ILE A O 1
ATOM 1972 N N . ASN A 1 248 ? 43.795 -18.393 -42.156 1.00 82.81 248 ASN A N 1
ATOM 1973 C CA . ASN A 1 248 ? 44.455 -19.462 -42.899 1.00 82.81 248 ASN A CA 1
ATOM 1974 C C . ASN A 1 248 ? 43.501 -20.634 -43.169 1.00 82.81 248 ASN A C 1
ATOM 1976 O O . ASN A 1 248 ? 43.575 -21.233 -44.238 1.00 82.81 248 ASN A O 1
ATOM 1980 N N . LEU A 1 249 ? 42.526 -20.882 -42.286 1.00 81.81 249 LEU A N 1
ATOM 1981 C CA . LEU A 1 249 ? 41.431 -21.821 -42.560 1.00 81.81 249 LEU A CA 1
ATOM 1982 C C . LEU A 1 249 ? 40.488 -21.292 -43.652 1.00 81.81 249 LEU A C 1
ATOM 1984 O O . LEU A 1 249 ? 40.053 -22.059 -44.508 1.00 81.81 249 LEU A O 1
ATOM 1988 N N . LEU A 1 250 ? 40.202 -19.985 -43.660 1.00 82.56 250 LEU A N 1
ATOM 1989 C CA . LEU A 1 250 ? 39.343 -19.357 -44.672 1.00 82.56 250 LEU A CA 1
ATOM 1990 C C . LEU A 1 250 ? 40.029 -19.218 -46.043 1.00 82.56 250 LEU A C 1
ATOM 1992 O O . LEU A 1 250 ? 39.357 -19.355 -47.058 1.00 82.56 250 LEU A O 1
ATOM 1996 N N . LYS A 1 251 ? 41.356 -19.046 -46.104 1.00 81.56 251 LYS A N 1
ATOM 1997 C CA . LYS A 1 251 ? 42.139 -19.038 -47.358 1.00 81.56 251 LYS A CA 1
ATOM 1998 C C . LYS A 1 251 ? 42.006 -20.347 -48.144 1.00 81.56 251 LYS A C 1
ATOM 2000 O O . LYS A 1 251 ? 42.025 -20.313 -49.367 1.00 81.56 251 LYS A O 1
ATOM 2005 N N . HIS A 1 252 ? 41.810 -21.488 -47.477 1.00 79.50 252 HIS A N 1
ATOM 2006 C CA . HIS A 1 252 ? 41.515 -22.762 -48.154 1.00 79.50 252 HIS A CA 1
ATOM 2007 C C . HIS A 1 252 ? 40.113 -22.815 -48.791 1.00 79.50 252 HIS A C 1
ATOM 2009 O O . HIS A 1 252 ? 39.858 -23.674 -49.634 1.00 79.50 252 HIS A O 1
ATOM 2015 N N . LEU A 1 253 ? 39.212 -21.913 -48.389 1.00 80.25 253 LEU A N 1
ATOM 2016 C CA . LEU A 1 253 ? 37.872 -21.745 -48.953 1.00 80.25 253 LEU A CA 1
ATOM 2017 C C . LEU A 1 253 ? 37.797 -20.576 -49.942 1.00 80.25 253 LEU A C 1
ATOM 2019 O O . LEU A 1 253 ? 36.784 -20.434 -50.617 1.00 80.25 253 LEU A O 1
ATOM 2023 N N . ALA A 1 254 ? 38.823 -19.732 -50.022 1.00 81.06 254 ALA A N 1
ATOM 2024 C CA . ALA A 1 254 ? 38.789 -18.534 -50.842 1.00 81.06 254 ALA A CA 1
ATOM 2025 C C . ALA A 1 254 ? 38.941 -18.836 -52.344 1.00 81.06 254 ALA A C 1
ATOM 2027 O O . ALA A 1 254 ? 39.471 -19.875 -52.756 1.00 81.06 254 ALA A O 1
ATOM 2028 N N . ASP A 1 255 ? 38.450 -17.917 -53.172 1.00 79.62 255 ASP A N 1
ATOM 2029 C CA . ASP A 1 255 ? 38.755 -17.871 -54.600 1.00 79.62 255 ASP A CA 1
ATOM 2030 C C . ASP A 1 255 ? 40.108 -17.174 -54.875 1.00 79.62 255 ASP A C 1
ATOM 2032 O O . ASP A 1 255 ? 40.851 -16.802 -53.963 1.00 79.62 255 ASP A O 1
ATOM 2036 N N . GLU A 1 256 ? 40.432 -16.986 -56.155 1.00 76.56 256 GLU A N 1
ATOM 2037 C CA . GLU A 1 256 ? 41.663 -16.318 -56.608 1.00 76.56 256 GLU A CA 1
ATOM 2038 C C . GLU A 1 256 ? 41.743 -14.833 -56.190 1.00 76.56 256 GLU A C 1
ATOM 2040 O O . GLU A 1 256 ? 42.832 -14.263 -56.151 1.00 76.56 256 GLU A O 1
ATOM 2045 N N . ASN A 1 257 ? 40.614 -14.223 -55.810 1.00 78.56 257 ASN A N 1
ATOM 2046 C CA . ASN A 1 257 ? 40.496 -12.834 -55.362 1.00 78.56 257 ASN A CA 1
ATOM 2047 C C . ASN A 1 257 ? 40.474 -12.694 -53.826 1.00 78.56 257 ASN A C 1
ATOM 2049 O O . ASN A 1 257 ? 40.298 -11.589 -53.313 1.00 78.56 257 ASN A O 1
ATOM 2053 N N . ASN A 1 258 ? 40.687 -13.784 -53.078 1.00 82.25 258 ASN A N 1
ATOM 2054 C CA . ASN A 1 258 ? 40.516 -13.871 -51.620 1.00 82.25 258 ASN A CA 1
ATOM 2055 C C . ASN A 1 258 ? 39.062 -13.680 -51.131 1.00 82.25 258 ASN A C 1
ATOM 2057 O O . ASN A 1 258 ? 38.847 -13.293 -49.979 1.00 82.25 258 ASN A O 1
ATOM 2061 N N . MET A 1 259 ? 38.067 -13.966 -51.972 1.00 82.69 259 MET A N 1
ATOM 2062 C CA . MET A 1 259 ? 36.644 -13.903 -51.633 1.00 82.69 259 MET A CA 1
ATOM 2063 C C . MET A 1 259 ? 36.130 -15.253 -51.112 1.00 82.69 259 MET A C 1
ATOM 2065 O O . MET A 1 259 ? 36.446 -16.310 -51.660 1.00 82.69 259 MET A O 1
ATOM 2069 N N . ILE A 1 260 ? 35.294 -15.219 -50.072 1.00 86.69 260 ILE A N 1
ATOM 2070 C CA . ILE A 1 260 ? 34.563 -16.381 -49.534 1.00 86.69 260 ILE A CA 1
ATOM 2071 C C . ILE A 1 260 ? 33.053 -16.129 -49.525 1.00 86.69 260 ILE A C 1
ATOM 2073 O O . ILE A 1 260 ? 32.615 -14.988 -49.381 1.00 86.69 260 ILE A O 1
ATOM 2077 N N . SER A 1 261 ? 32.256 -17.197 -49.619 1.00 86.94 261 SER A N 1
ATOM 2078 C CA . SER A 1 261 ? 30.801 -17.140 -49.439 1.00 86.94 261 SER A CA 1
ATOM 2079 C C . SER A 1 261 ? 30.425 -17.536 -48.010 1.00 86.94 261 SER A C 1
ATOM 2081 O O . SER A 1 261 ? 30.936 -18.524 -47.477 1.00 86.94 261 SER A O 1
ATOM 2083 N N . ASN A 1 262 ? 29.543 -16.766 -47.373 1.00 88.81 262 ASN A N 1
ATOM 2084 C CA . ASN A 1 262 ? 29.120 -16.963 -45.989 1.00 88.81 262 ASN A CA 1
ATOM 2085 C C . ASN A 1 262 ? 27.592 -17.062 -45.921 1.00 88.81 262 ASN A C 1
ATOM 2087 O O . ASN A 1 262 ? 26.893 -16.092 -46.210 1.00 88.81 262 ASN A O 1
ATOM 2091 N N . GLU A 1 263 ? 27.076 -18.215 -45.503 1.00 88.44 263 GLU A N 1
ATOM 2092 C CA . GLU A 1 263 ? 25.641 -18.451 -45.321 1.00 88.44 263 GLU A CA 1
ATOM 2093 C C . GLU A 1 263 ? 25.255 -18.252 -43.852 1.00 88.44 263 GLU A C 1
ATOM 2095 O O . GLU A 1 263 ? 25.575 -19.093 -43.009 1.00 88.44 263 GLU A O 1
ATOM 2100 N N . PHE A 1 264 ? 24.563 -17.158 -43.527 1.00 86.44 264 PHE A N 1
ATOM 2101 C CA . PHE A 1 264 ? 24.080 -16.875 -42.171 1.00 86.44 264 PHE A CA 1
ATOM 2102 C C . PHE A 1 264 ? 22.650 -17.400 -41.982 1.00 86.44 264 PHE A C 1
ATOM 2104 O O . PHE A 1 264 ? 21.727 -16.950 -42.661 1.00 86.44 264 PHE A O 1
ATOM 2111 N N . ASN A 1 265 ? 22.443 -18.292 -41.010 1.00 80.12 265 ASN A N 1
ATOM 2112 C CA . ASN A 1 265 ? 21.128 -18.794 -40.594 1.00 80.12 265 ASN A CA 1
ATOM 2113 C C . ASN A 1 265 ? 20.836 -18.372 -39.144 1.00 80.12 265 ASN A C 1
ATOM 2115 O O . ASN A 1 265 ? 21.526 -18.786 -38.207 1.00 80.12 265 ASN A O 1
ATOM 2119 N N . LEU A 1 266 ? 19.783 -17.566 -38.967 1.00 74.00 266 LEU A N 1
ATOM 2120 C CA . LEU A 1 266 ? 19.442 -16.889 -37.709 1.00 74.00 266 LEU A CA 1
ATOM 2121 C C . LEU A 1 266 ? 18.408 -17.641 -36.842 1.00 74.00 266 LEU A C 1
ATOM 2123 O O . LEU A 1 266 ? 17.711 -17.007 -36.044 1.00 74.00 266 LEU A O 1
ATOM 2127 N N . ASN A 1 267 ? 18.223 -18.956 -37.030 1.00 64.31 267 ASN A N 1
ATOM 2128 C CA . ASN A 1 267 ? 17.150 -19.703 -36.356 1.00 64.31 267 ASN A CA 1
ATOM 2129 C C . ASN A 1 267 ? 17.497 -21.181 -36.005 1.00 64.31 267 ASN A C 1
ATOM 2131 O O . ASN A 1 267 ? 16.814 -22.093 -36.472 1.00 64.31 267 ASN A O 1
ATOM 2135 N N . PRO A 1 268 ? 18.529 -21.463 -35.178 1.00 49.31 268 PRO A N 1
ATOM 2136 C CA . PRO A 1 268 ? 19.046 -22.826 -34.975 1.00 49.31 268 PRO A CA 1
ATOM 2137 C C . PRO A 1 268 ? 18.235 -23.732 -34.024 1.00 49.31 268 PRO A C 1
ATOM 2139 O O . PRO A 1 268 ? 18.344 -24.947 -34.135 1.00 49.31 268 PRO A O 1
ATOM 2142 N N . ASN A 1 269 ? 17.429 -23.178 -33.104 1.00 47.34 269 ASN A N 1
ATOM 2143 C CA . ASN A 1 269 ? 16.841 -23.920 -31.968 1.00 47.34 269 ASN A CA 1
ATOM 2144 C C . ASN A 1 269 ? 15.293 -23.917 -31.908 1.00 47.34 269 ASN A C 1
ATOM 2146 O O . ASN A 1 269 ? 14.699 -24.002 -30.830 1.00 47.34 269 ASN A O 1
ATOM 2150 N N . GLY A 1 270 ? 14.605 -23.805 -33.047 1.00 46.09 270 GLY A N 1
ATOM 2151 C CA . GLY A 1 270 ? 13.152 -24.009 -33.090 1.00 46.09 270 GLY A CA 1
ATOM 2152 C C . GLY A 1 270 ? 12.797 -25.493 -32.951 1.00 46.09 270 GLY A C 1
ATOM 2153 O O . GLY A 1 270 ? 13.274 -26.303 -33.740 1.00 46.09 270 GLY A O 1
ATOM 2154 N N . LEU A 1 271 ? 11.944 -25.863 -31.985 1.00 45.38 271 LEU A N 1
ATOM 2155 C CA . LEU A 1 271 ? 11.365 -27.214 -31.948 1.00 45.38 271 LEU A CA 1
ATOM 2156 C C . LEU A 1 271 ? 10.552 -27.461 -33.226 1.00 45.38 271 LEU A C 1
ATOM 2158 O O . LEU A 1 271 ? 9.677 -26.663 -33.561 1.00 45.38 271 LEU A O 1
ATOM 2162 N N . ASP A 1 272 ? 10.825 -28.584 -33.892 1.00 53.16 272 ASP A N 1
ATOM 2163 C CA . ASP A 1 272 ? 10.133 -29.010 -35.110 1.00 53.16 272 ASP A CA 1
ATOM 2164 C C . ASP A 1 272 ? 8.604 -29.033 -34.901 1.00 53.16 272 ASP A C 1
ATOM 2166 O O . ASP A 1 272 ? 8.094 -29.644 -33.953 1.00 53.16 272 ASP A O 1
ATOM 2170 N N . GLU A 1 273 ? 7.858 -28.410 -35.821 1.00 51.53 273 GLU A N 1
ATOM 2171 C CA . GLU A 1 273 ? 6.393 -28.452 -35.851 1.00 51.53 273 GLU A CA 1
ATOM 2172 C C . GLU A 1 273 ? 5.850 -29.888 -35.822 1.00 51.53 273 GLU A C 1
ATOM 2174 O O . GLU A 1 273 ? 4.741 -30.124 -35.332 1.00 51.53 273 GLU A O 1
ATOM 2179 N N . ASN A 1 274 ? 6.619 -30.867 -36.306 1.00 48.19 274 ASN A N 1
ATOM 2180 C CA . ASN A 1 274 ? 6.240 -32.275 -36.263 1.00 48.19 274 ASN A CA 1
ATOM 2181 C C . ASN A 1 274 ? 6.185 -32.843 -34.836 1.00 48.19 274 ASN A C 1
ATOM 2183 O O . ASN A 1 274 ? 5.291 -33.639 -34.551 1.00 48.19 274 ASN A O 1
ATOM 2187 N N . MET A 1 275 ? 7.031 -32.394 -33.898 1.00 50.44 275 MET A N 1
ATOM 2188 C CA . MET A 1 275 ? 6.931 -32.837 -32.497 1.00 50.44 275 MET A CA 1
ATOM 2189 C C . MET A 1 275 ? 5.695 -32.269 -31.789 1.00 50.44 275 MET A C 1
ATOM 2191 O O . MET A 1 275 ? 5.060 -32.965 -30.996 1.00 50.44 275 MET A O 1
ATOM 2195 N N . LEU A 1 276 ? 5.284 -31.038 -32.115 1.00 58.69 276 LEU A N 1
ATOM 2196 C CA . LEU A 1 276 ? 4.048 -30.460 -31.573 1.00 58.69 276 LEU A CA 1
ATOM 2197 C C . LEU A 1 276 ? 2.787 -31.171 -32.091 1.00 58.69 276 LEU A C 1
ATOM 2199 O O . LEU A 1 276 ? 1.788 -31.210 -31.373 1.00 58.69 276 LEU A O 1
ATOM 2203 N N . LYS A 1 277 ? 2.829 -31.770 -33.293 1.00 60.03 277 LYS A N 1
ATOM 2204 C CA . LYS A 1 277 ? 1.747 -32.622 -33.827 1.00 60.03 277 LYS A CA 1
ATOM 2205 C C . LYS A 1 277 ? 1.595 -33.921 -33.025 1.00 60.03 277 LYS A C 1
ATOM 2207 O O . LYS A 1 277 ? 0.471 -34.296 -32.705 1.00 60.03 277 LYS A O 1
ATOM 2212 N N . LEU A 1 278 ? 2.701 -34.555 -32.618 1.00 60.00 278 LEU A N 1
ATOM 2213 C CA . LEU A 1 278 ? 2.691 -35.791 -31.812 1.00 60.00 278 LEU A CA 1
ATOM 2214 C C . LEU A 1 278 ? 2.086 -35.612 -30.405 1.00 60.00 278 LEU A C 1
ATOM 2216 O O . LEU A 1 278 ? 1.627 -36.579 -29.802 1.00 60.00 278 LEU A O 1
ATOM 2220 N N . LEU A 1 279 ? 2.051 -34.379 -29.889 1.00 70.44 279 LEU A N 1
ATOM 2221 C CA . LEU A 1 279 ? 1.446 -34.038 -28.598 1.00 70.44 279 LEU A CA 1
ATOM 2222 C C . LEU A 1 279 ? -0.012 -33.552 -28.702 1.00 70.44 279 LEU A C 1
ATOM 2224 O O . LEU A 1 279 ? -0.572 -33.118 -27.695 1.00 70.44 279 LEU A O 1
ATOM 2228 N N . GLN A 1 280 ? -0.656 -33.593 -29.872 1.00 79.38 280 GLN A N 1
ATOM 2229 C CA . GLN A 1 280 ? -2.052 -33.157 -30.006 1.00 79.38 280 GLN A CA 1
ATOM 2230 C C . GLN A 1 280 ? -3.034 -34.167 -29.402 1.00 79.38 280 GLN A C 1
ATOM 2232 O O . GLN A 1 280 ? -2.953 -35.372 -29.626 1.00 79.38 280 GLN A O 1
ATOM 2237 N N . CYS A 1 281 ? -4.011 -33.668 -28.644 1.00 83.38 281 CYS A N 1
ATOM 2238 C CA . CYS A 1 281 ? -5.102 -34.491 -28.143 1.00 83.38 281 CYS A CA 1
ATOM 2239 C C . CYS A 1 281 ? -6.039 -34.879 -29.302 1.00 83.38 281 CYS A C 1
ATOM 2241 O O . CYS A 1 281 ? -6.606 -33.972 -29.916 1.00 83.38 281 CYS A O 1
ATOM 2243 N N . PRO A 1 282 ? -6.317 -36.176 -29.542 1.00 81.31 282 PRO A N 1
ATOM 2244 C CA . PRO A 1 282 ? -7.130 -36.625 -30.681 1.00 81.31 282 PRO A CA 1
ATOM 2245 C C . PRO A 1 282 ? -8.601 -36.171 -30.638 1.00 81.31 282 PRO A C 1
ATOM 2247 O O . PRO A 1 282 ? -9.322 -36.347 -31.613 1.00 81.31 282 PRO A O 1
ATOM 2250 N N . VAL A 1 283 ? -9.064 -35.601 -29.517 1.00 82.88 283 VAL A N 1
ATOM 2251 C CA . VAL A 1 283 ? -10.444 -35.108 -29.347 1.00 82.88 283 VAL A CA 1
ATOM 2252 C C . VAL A 1 283 ? -10.569 -33.610 -29.637 1.00 82.88 283 VAL A C 1
ATOM 2254 O O . VAL A 1 283 ? -11.544 -33.189 -30.249 1.00 82.88 283 VAL A O 1
ATOM 2257 N N . CYS A 1 284 ? -9.612 -32.787 -29.193 1.00 78.56 284 CYS A N 1
ATOM 2258 C CA . CYS A 1 284 ? -9.701 -31.321 -29.294 1.00 78.56 284 CYS A CA 1
ATOM 2259 C C . CYS A 1 284 ? -8.586 -30.670 -30.127 1.00 78.56 284 CYS A C 1
ATOM 2261 O O . CYS A 1 284 ? -8.473 -29.444 -30.122 1.00 78.56 284 CYS A O 1
ATOM 2263 N N . MET A 1 285 ? -7.723 -31.475 -30.761 1.00 76.44 285 MET A N 1
ATOM 2264 C CA . MET A 1 285 ? -6.563 -31.079 -31.585 1.00 76.44 285 MET A CA 1
ATOM 2265 C C . MET A 1 285 ? -5.611 -30.058 -30.931 1.00 76.44 285 MET A C 1
ATOM 2267 O O . MET A 1 285 ? -4.770 -29.441 -31.575 1.00 76.44 285 MET A O 1
ATOM 2271 N N . SER A 1 286 ? -5.728 -29.878 -29.615 1.00 76.88 286 SER A N 1
ATOM 2272 C CA . SER A 1 286 ? -4.891 -28.984 -28.820 1.00 76.88 286 SER A CA 1
ATOM 2273 C C . SER A 1 286 ? -3.721 -29.771 -28.248 1.00 76.88 286 SER A C 1
ATOM 2275 O O . SER A 1 286 ? -3.901 -30.924 -27.852 1.00 76.88 286 SER A O 1
ATOM 2277 N N . VAL A 1 287 ? -2.552 -29.138 -28.138 1.00 77.56 287 VAL A N 1
ATOM 2278 C CA . VAL A 1 287 ? -1.383 -29.726 -27.466 1.00 77.56 287 VAL A CA 1
ATOM 2279 C C . VAL A 1 287 ? -1.764 -30.141 -26.038 1.00 77.56 287 VAL A C 1
ATOM 2281 O O . VAL A 1 287 ? -2.330 -29.350 -25.278 1.00 77.56 287 VAL A O 1
ATOM 2284 N N . MET A 1 288 ? -1.499 -31.399 -25.693 1.00 79.69 288 MET A N 1
ATOM 2285 C CA . MET A 1 288 ? -1.755 -31.966 -24.373 1.00 79.69 288 MET A CA 1
ATOM 2286 C C . MET A 1 288 ? -0.845 -31.313 -23.330 1.00 79.69 288 MET A C 1
ATOM 2288 O O . MET A 1 288 ? 0.338 -31.098 -23.570 1.00 79.69 288 MET A O 1
ATOM 2292 N N . ARG A 1 289 ? -1.419 -31.008 -22.164 1.00 82.81 289 ARG A N 1
ATOM 2293 C CA . ARG A 1 289 ? -0.752 -30.393 -21.010 1.00 82.81 289 ARG A CA 1
ATOM 2294 C C . ARG A 1 289 ? -1.057 -31.212 -19.751 1.00 82.81 289 ARG A C 1
ATOM 2296 O O . ARG A 1 289 ? -2.168 -31.749 -19.674 1.00 82.81 289 ARG A O 1
ATOM 2303 N N . PRO A 1 290 ? -0.153 -31.278 -18.757 1.00 80.75 290 PRO A N 1
ATOM 2304 C CA . PRO A 1 290 ? -0.421 -31.937 -17.480 1.00 80.75 290 PRO A CA 1
ATOM 2305 C C . PRO A 1 290 ? -1.674 -31.384 -16.751 1.00 80.75 290 PRO A C 1
ATOM 2307 O O . PRO A 1 290 ? -1.814 -30.163 -16.597 1.00 80.75 290 PRO A O 1
ATOM 2310 N N . PRO A 1 291 ? -2.583 -32.244 -16.244 1.00 85.12 291 PRO A N 1
ATOM 2311 C CA . PRO A 1 291 ? -2.514 -33.705 -16.256 1.00 85.12 291 PRO A CA 1
ATOM 2312 C C . PRO A 1 291 ? -2.916 -34.332 -17.606 1.00 85.12 291 PRO A C 1
ATOM 2314 O O . PRO A 1 291 ? -3.912 -33.940 -18.223 1.00 85.12 291 PRO A O 1
ATOM 2317 N N . ILE A 1 292 ? -2.159 -35.344 -18.034 1.00 85.31 292 ILE A N 1
ATOM 2318 C CA . ILE A 1 292 ? -2.395 -36.121 -19.258 1.00 85.31 292 ILE A CA 1
ATOM 2319 C C . ILE A 1 292 ? -2.843 -37.526 -18.849 1.00 85.31 292 ILE A C 1
ATOM 2321 O O . ILE A 1 292 ? -2.185 -38.185 -18.047 1.00 85.31 292 ILE A O 1
ATOM 2325 N N . TYR A 1 293 ? -3.962 -37.996 -19.395 1.00 86.62 293 TYR A N 1
ATOM 2326 C CA . TYR A 1 293 ? -4.559 -39.293 -19.062 1.00 86.62 293 TYR A CA 1
ATOM 2327 C C . TYR A 1 293 ? -4.338 -40.298 -20.181 1.00 86.62 293 TYR A C 1
ATOM 2329 O O . TYR A 1 293 ? -4.311 -39.902 -21.342 1.00 86.62 293 TYR A O 1
ATOM 2337 N N . GLN A 1 294 ? -4.251 -41.585 -19.851 1.00 83.88 294 GLN A N 1
ATOM 2338 C CA . GLN A 1 294 ? -4.119 -42.658 -20.837 1.00 83.88 294 GLN A CA 1
ATOM 2339 C C . GLN A 1 294 ? -5.144 -43.778 -20.630 1.00 83.88 294 GLN A C 1
ATOM 2341 O O . GLN A 1 294 ? -5.605 -44.030 -19.517 1.00 83.88 294 GLN A O 1
ATOM 2346 N N . CYS A 1 295 ? -5.511 -44.448 -21.723 1.00 81.81 295 CYS A N 1
ATOM 2347 C CA . CYS A 1 295 ? -6.227 -45.726 -21.665 1.00 81.81 295 CYS A CA 1
ATOM 2348 C C . CYS A 1 295 ? -5.272 -46.883 -21.321 1.00 81.81 295 CYS A C 1
ATOM 2350 O O . CYS A 1 295 ? -4.052 -46.724 -21.367 1.00 81.81 295 CYS A O 1
ATOM 2352 N N . ASN A 1 296 ? -5.822 -48.072 -21.065 1.00 77.19 296 ASN A N 1
ATOM 2353 C CA . ASN A 1 296 ? -5.030 -49.272 -20.754 1.00 77.19 296 ASN A CA 1
ATOM 2354 C C . ASN A 1 296 ? -4.085 -49.699 -21.904 1.00 77.19 296 ASN A C 1
ATOM 2356 O O . ASN A 1 296 ? -3.135 -50.435 -21.670 1.00 77.19 296 ASN A O 1
ATOM 2360 N N . SER A 1 297 ? -4.313 -49.213 -23.132 1.00 70.62 297 SER A N 1
ATOM 2361 C CA . SER A 1 297 ? -3.442 -49.414 -24.304 1.00 70.62 297 SER A CA 1
ATOM 2362 C C . SER A 1 297 ? -2.422 -48.281 -24.535 1.00 70.62 297 SER A C 1
ATOM 2364 O O . SER A 1 297 ? -1.814 -48.230 -25.597 1.00 70.62 297 SER A O 1
ATOM 2366 N N . GLY A 1 298 ? -2.272 -47.325 -23.609 1.00 68.12 298 GLY A N 1
ATOM 2367 C CA . GLY A 1 298 ? -1.268 -46.249 -23.681 1.00 68.12 298 GLY A CA 1
ATOM 2368 C C . GLY A 1 298 ? -1.638 -45.004 -24.507 1.00 68.12 298 GLY A C 1
ATOM 2369 O O . GLY A 1 298 ? -0.921 -44.007 -24.451 1.00 68.12 298 GLY A O 1
ATOM 2370 N N . HIS A 1 299 ? -2.760 -44.991 -25.239 1.00 78.31 299 HI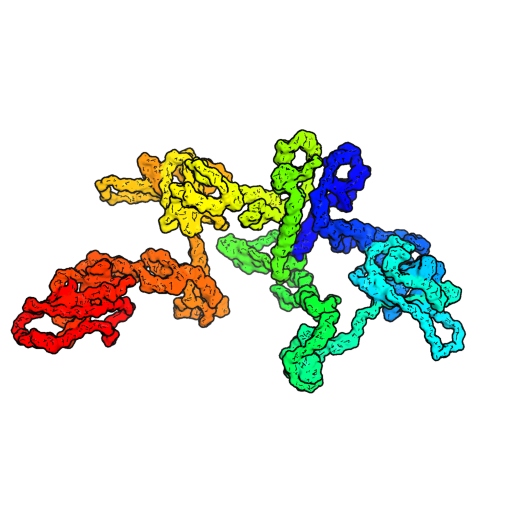S A N 1
ATOM 2371 C CA . HIS A 1 299 ? -3.201 -43.785 -25.960 1.00 78.31 299 HIS A CA 1
ATOM 2372 C C . HIS A 1 299 ? -3.586 -42.657 -24.995 1.00 78.31 299 HIS A C 1
ATOM 2374 O O . HIS A 1 299 ? -4.433 -42.863 -24.117 1.00 78.31 299 HIS A O 1
ATOM 2380 N N . SER A 1 300 ? -3.009 -41.471 -25.210 1.00 84.56 300 SER A N 1
ATOM 2381 C CA . SER A 1 300 ? -3.120 -40.304 -24.326 1.00 84.56 300 SER A CA 1
ATOM 2382 C C . SER A 1 300 ? -4.195 -39.292 -24.755 1.00 84.56 300 SER A C 1
ATOM 2384 O O . SER A 1 300 ? -4.425 -39.068 -25.943 1.00 84.56 300 SER A O 1
ATOM 2386 N N . ILE A 1 301 ? -4.826 -38.634 -23.777 1.00 87.19 301 ILE A N 1
ATOM 2387 C CA . ILE A 1 301 ? -5.776 -37.522 -23.946 1.00 87.19 301 ILE A CA 1
ATOM 2388 C C . ILE A 1 301 ? -5.555 -36.426 -22.888 1.00 87.19 301 ILE A C 1
ATOM 2390 O O . ILE A 1 301 ? -5.068 -36.684 -21.786 1.00 87.19 301 ILE A O 1
ATOM 2394 N N . CYS A 1 302 ? -5.950 -35.185 -23.193 1.00 88.38 302 CYS A N 1
ATOM 2395 C CA . CYS A 1 302 ? -5.832 -34.071 -22.250 1.00 88.38 302 CYS A CA 1
ATOM 2396 C C . CYS A 1 302 ? -6.914 -34.100 -21.153 1.00 88.38 302 CYS A C 1
ATOM 2398 O O . CYS A 1 302 ? -8.027 -34.593 -21.366 1.00 88.38 302 CYS A O 1
ATOM 2400 N N . ASN A 1 303 ? -6.622 -33.465 -20.010 1.00 87.69 303 ASN A N 1
ATOM 2401 C CA . ASN A 1 303 ? -7.553 -33.299 -18.887 1.00 87.69 303 ASN A CA 1
ATOM 2402 C C . ASN A 1 303 ? -8.967 -32.845 -19.304 1.00 87.69 303 ASN A C 1
ATOM 2404 O O . ASN A 1 303 ? -9.962 -33.445 -18.909 1.00 87.69 303 ASN A O 1
ATOM 2408 N N . LYS A 1 304 ? -9.063 -31.815 -20.161 1.00 85.12 304 LYS A N 1
ATOM 2409 C CA . LYS A 1 304 ? -10.351 -31.242 -20.600 1.00 85.12 304 LYS A CA 1
ATOM 2410 C C . LYS A 1 304 ? -11.240 -32.257 -21.317 1.00 85.12 304 LYS A C 1
ATOM 2412 O O . LYS A 1 304 ? -12.456 -32.191 -21.191 1.00 85.12 304 LYS A O 1
ATOM 2417 N N . CYS A 1 305 ? -10.644 -33.173 -22.077 1.00 85.62 305 CYS A N 1
ATOM 2418 C CA . CYS A 1 305 ? -11.398 -34.177 -22.820 1.00 85.62 305 CYS A CA 1
ATOM 2419 C C . CYS A 1 305 ? -11.718 -35.406 -21.967 1.00 85.62 305 CYS A C 1
ATOM 2421 O O . CYS A 1 305 ? -12.714 -36.068 -22.237 1.00 85.62 305 CYS A O 1
ATOM 2423 N N . ARG A 1 306 ? -10.939 -35.691 -20.912 1.00 83.31 306 ARG A N 1
ATOM 2424 C CA . ARG A 1 306 ? -11.109 -36.893 -20.082 1.00 83.31 306 ARG A CA 1
ATOM 2425 C C . ARG A 1 306 ? -12.513 -37.037 -19.489 1.00 83.31 306 ARG A C 1
ATOM 2427 O O . ARG A 1 306 ? -13.009 -38.158 -19.439 1.00 83.31 306 ARG A O 1
ATOM 2434 N N . GLY A 1 307 ? -13.152 -35.939 -19.079 1.00 80.31 307 GLY A N 1
ATOM 2435 C CA . GLY A 1 307 ? -14.531 -35.947 -18.567 1.00 80.31 307 GLY A CA 1
ATOM 2436 C C . GLY A 1 307 ? -15.621 -36.082 -19.641 1.00 80.31 307 GLY A C 1
ATOM 2437 O O . GLY A 1 307 ? -16.747 -36.445 -19.318 1.00 80.31 307 GLY A O 1
ATOM 2438 N N . ASN A 1 308 ? -15.289 -35.832 -20.912 1.00 81.19 308 ASN A N 1
ATOM 2439 C CA . ASN A 1 308 ? -16.248 -35.751 -22.020 1.00 81.19 308 ASN A CA 1
ATOM 2440 C C . ASN A 1 308 ? -16.302 -37.024 -22.884 1.00 81.19 308 ASN A C 1
ATOM 2442 O O . ASN A 1 308 ? -17.176 -37.139 -23.740 1.00 81.19 308 ASN A O 1
ATOM 2446 N N . VAL A 1 309 ? -15.393 -37.985 -22.678 1.00 82.75 309 VAL A N 1
ATOM 2447 C CA . VAL A 1 309 ? -15.375 -39.276 -23.389 1.00 82.75 309 VAL A CA 1
ATOM 2448 C C . VAL A 1 309 ? -15.322 -40.456 -22.415 1.00 82.75 309 VAL A C 1
ATOM 2450 O O . VAL A 1 309 ? -14.567 -40.449 -21.442 1.00 82.75 309 VAL A O 1
ATOM 2453 N N . ARG A 1 310 ? -16.137 -41.487 -22.681 1.00 79.06 310 ARG A N 1
ATOM 2454 C CA . ARG A 1 310 ? -16.208 -42.720 -21.868 1.00 79.06 310 ARG A CA 1
ATOM 2455 C C . ARG A 1 310 ? -15.213 -43.796 -22.325 1.00 79.06 310 ARG A C 1
ATOM 2457 O O . ARG A 1 310 ? -14.671 -44.515 -21.494 1.00 79.06 310 ARG A O 1
ATOM 2464 N N . SER A 1 311 ? -14.938 -43.864 -23.625 1.00 85.62 311 SER A N 1
ATOM 2465 C CA . SER A 1 311 ? -14.013 -44.809 -24.263 1.00 85.62 311 SER A CA 1
ATOM 2466 C C . SER A 1 311 ? -12.907 -44.072 -25.020 1.00 85.62 311 SER A C 1
ATOM 2468 O O . SER A 1 311 ? -13.078 -42.920 -25.425 1.00 85.62 311 SER A O 1
ATOM 2470 N N . CYS A 1 312 ? -11.767 -44.729 -25.226 1.00 82.62 312 CYS A N 1
ATOM 2471 C CA . CYS A 1 312 ? -10.628 -44.152 -25.932 1.00 82.62 312 CYS A CA 1
ATOM 2472 C C . CYS A 1 312 ? -11.011 -43.808 -27.386 1.00 82.62 312 CYS A C 1
ATOM 2474 O O . CYS A 1 312 ? -11.483 -44.696 -28.098 1.00 82.62 312 CYS A O 1
ATOM 2476 N N . PRO A 1 313 ? -10.781 -42.574 -27.873 1.00 82.81 313 PRO A N 1
ATOM 2477 C CA . PRO A 1 313 ? -11.108 -42.210 -29.254 1.00 82.81 313 PRO A CA 1
ATOM 2478 C C . PRO A 1 313 ? -10.278 -42.991 -30.287 1.00 82.81 313 PRO A C 1
ATOM 2480 O O . PRO A 1 313 ? -10.752 -43.213 -31.396 1.00 82.81 313 PRO A O 1
ATOM 2483 N N . THR A 1 314 ? -9.071 -43.438 -29.920 1.00 83.56 314 THR A N 1
ATOM 2484 C CA . THR A 1 314 ? -8.150 -44.150 -30.819 1.00 83.56 314 THR A CA 1
ATOM 2485 C C . THR A 1 314 ? -8.429 -45.654 -30.873 1.00 83.56 314 THR A C 1
ATOM 2487 O O . THR A 1 314 ? -8.639 -46.192 -31.954 1.00 83.56 314 THR A O 1
ATOM 2490 N N . CYS A 1 315 ? -8.463 -46.347 -29.725 1.00 83.31 315 CYS A N 1
ATOM 2491 C CA . CYS A 1 315 ? -8.615 -47.812 -29.676 1.00 83.31 315 CYS A CA 1
ATOM 2492 C C . CYS A 1 315 ? -9.975 -48.316 -29.169 1.00 83.31 315 CYS A C 1
ATOM 2494 O O . CYS A 1 315 ? -10.164 -49.524 -29.064 1.00 83.31 315 CYS A O 1
ATOM 2496 N N . ARG A 1 316 ? -10.914 -47.427 -28.818 1.00 83.50 316 ARG A N 1
ATOM 2497 C CA . ARG A 1 316 ? -12.251 -47.739 -28.258 1.00 83.50 316 ARG A CA 1
ATOM 2498 C C . ARG A 1 316 ? -12.275 -48.503 -26.923 1.00 83.50 316 ARG A C 1
ATOM 2500 O O . ARG A 1 316 ? -13.351 -48.652 -26.354 1.00 83.50 316 ARG A O 1
ATOM 2507 N N . GLY A 1 317 ? -11.124 -48.909 -26.384 1.00 78.00 317 GLY A N 1
ATOM 2508 C CA . GLY A 1 317 ? -11.000 -49.493 -25.046 1.00 78.00 317 GLY A CA 1
ATOM 2509 C C . GLY A 1 317 ? -11.337 -48.512 -23.917 1.00 78.00 317 GLY A C 1
ATOM 2510 O O . GLY A 1 317 ? -11.487 -47.305 -24.134 1.00 78.00 317 GLY A O 1
ATOM 2511 N N . GLU A 1 318 ? -11.446 -49.026 -22.694 1.00 77.44 318 GLU A N 1
ATOM 2512 C CA . GLU A 1 318 ? -11.816 -48.228 -21.523 1.00 77.44 318 GLU A CA 1
ATOM 2513 C C . GLU A 1 318 ? -10.795 -47.122 -21.213 1.00 77.44 318 GLU A C 1
ATOM 2515 O O . GLU A 1 318 ? -9.576 -47.329 -21.203 1.00 77.44 318 GLU A O 1
ATOM 2520 N N . LEU A 1 319 ? -11.306 -45.922 -20.925 1.00 78.44 319 LEU A N 1
ATOM 2521 C CA . LEU A 1 319 ? -10.514 -44.852 -20.331 1.00 78.44 319 LEU A CA 1
ATOM 2522 C C . LEU A 1 319 ? -10.552 -45.005 -18.810 1.00 78.44 319 LEU A C 1
ATOM 2524 O O . LEU A 1 319 ? -11.563 -44.699 -18.179 1.00 78.44 319 LEU A O 1
ATOM 2528 N N . GLY A 1 320 ? -9.435 -45.434 -18.222 1.00 68.06 320 GLY A N 1
ATOM 2529 C CA . GLY A 1 320 ? -9.226 -45.433 -16.773 1.00 68.06 320 GLY A CA 1
ATOM 2530 C C . GLY A 1 320 ? -8.972 -44.028 -16.205 1.00 68.06 320 GLY A C 1
ATOM 2531 O O . GLY A 1 320 ? -9.073 -43.011 -16.896 1.00 68.06 320 GLY A O 1
ATOM 2532 N N . SER A 1 321 ? -8.643 -43.945 -14.918 1.00 74.94 321 SER A N 1
ATOM 2533 C CA . SER A 1 321 ? -8.202 -42.707 -14.245 1.00 74.94 321 SER A CA 1
ATOM 2534 C C . SER A 1 321 ? -6.679 -42.491 -14.302 1.00 74.94 321 SER A C 1
ATOM 2536 O O . SER A 1 321 ? -6.173 -41.515 -13.749 1.00 74.94 321 SER A O 1
ATOM 2538 N N . VAL A 1 322 ? -5.947 -43.384 -14.977 1.00 78.50 322 VAL A N 1
ATOM 2539 C CA . VAL A 1 322 ? -4.478 -43.431 -15.002 1.00 78.50 322 VAL A CA 1
ATOM 2540 C C . VAL A 1 322 ? -3.890 -42.232 -15.753 1.00 78.50 322 VAL A C 1
ATOM 2542 O O . VAL A 1 322 ? -4.265 -41.941 -16.892 1.00 78.50 322 VAL A O 1
ATOM 2545 N N . ARG A 1 323 ? -2.930 -41.553 -15.117 1.00 84.50 323 ARG A N 1
ATOM 2546 C CA . ARG A 1 323 ? -2.137 -40.468 -15.712 1.00 84.50 323 ARG A CA 1
ATOM 2547 C C . ARG A 1 323 ? -0.868 -40.996 -16.372 1.00 84.50 323 ARG A C 1
ATOM 2549 O O . ARG A 1 323 ? -0.271 -41.964 -15.907 1.00 84.50 323 ARG A O 1
ATOM 2556 N N . ASN A 1 324 ? -0.441 -40.332 -17.439 1.00 79.50 324 ASN A N 1
ATOM 2557 C CA . ASN A 1 324 ? 0.795 -40.633 -18.152 1.00 79.50 324 ASN A CA 1
ATOM 2558 C C . ASN A 1 324 ? 1.943 -39.766 -17.608 1.00 79.50 324 ASN A C 1
ATOM 2560 O O . ASN A 1 324 ? 2.360 -38.791 -18.231 1.00 79.50 324 ASN A O 1
ATOM 2564 N N . TYR A 1 325 ? 2.445 -40.116 -16.420 1.00 73.06 325 TYR A N 1
ATOM 2565 C CA . TYR A 1 325 ? 3.508 -39.364 -15.739 1.00 73.06 325 TYR A CA 1
ATOM 2566 C C . TYR A 1 325 ? 4.810 -39.257 -16.550 1.00 73.06 325 TYR A C 1
ATOM 2568 O O . TYR A 1 325 ? 5.510 -38.254 -16.438 1.00 73.06 325 TYR A O 1
ATOM 2576 N N . GLY A 1 326 ? 5.122 -40.244 -17.399 1.00 60.59 326 GLY A N 1
ATOM 2577 C CA . GLY A 1 326 ? 6.278 -40.184 -18.299 1.00 60.59 326 GLY A CA 1
ATOM 2578 C C . GLY A 1 326 ? 6.134 -39.073 -19.341 1.00 60.59 326 GLY A C 1
ATOM 2579 O O . GLY A 1 326 ? 7.037 -38.255 -19.505 1.00 60.59 326 GLY A O 1
ATOM 2580 N N . LEU A 1 327 ? 4.965 -38.978 -19.982 1.00 69.19 327 LEU A N 1
ATOM 2581 C CA . LEU A 1 327 ? 4.674 -37.912 -20.941 1.00 69.19 327 LEU A CA 1
ATOM 2582 C C . LEU A 1 327 ? 4.531 -36.542 -20.257 1.00 69.19 327 LEU A C 1
ATOM 2584 O O . LEU A 1 327 ? 4.968 -35.535 -20.806 1.00 69.19 327 LEU A O 1
ATOM 2588 N N . GLU A 1 328 ? 3.987 -36.483 -19.040 1.00 80.06 328 GLU A N 1
ATOM 2589 C CA . GLU A 1 328 ? 3.966 -35.253 -18.233 1.00 80.06 328 GLU A CA 1
ATOM 2590 C C . GLU A 1 328 ? 5.382 -34.781 -17.850 1.00 80.06 328 GLU A C 1
ATOM 2592 O O . GLU A 1 328 ? 5.662 -33.585 -17.896 1.00 80.06 328 GLU A O 1
ATOM 2597 N N . SER A 1 329 ? 6.294 -35.705 -17.526 1.00 61.53 329 SER A N 1
ATOM 2598 C CA . SER A 1 329 ? 7.701 -35.396 -17.243 1.00 61.53 329 SER A CA 1
ATOM 2599 C C . SER A 1 329 ? 8.436 -34.908 -18.495 1.00 61.53 329 SER A C 1
ATOM 2601 O O . SER A 1 329 ? 9.078 -33.859 -18.454 1.00 61.53 329 SER A O 1
ATOM 2603 N N . PHE A 1 330 ? 8.262 -35.586 -19.635 1.00 60.34 330 PHE A N 1
ATOM 2604 C CA . PHE A 1 330 ? 8.842 -35.181 -20.923 1.00 60.34 330 PHE A CA 1
ATOM 2605 C C . PHE A 1 330 ? 8.358 -33.793 -21.380 1.00 60.34 330 PHE A C 1
ATOM 2607 O O . PHE A 1 330 ? 9.110 -33.017 -21.963 1.00 60.34 330 PHE A O 1
ATOM 2614 N N . THR A 1 331 ? 7.105 -33.448 -21.072 1.00 62.78 331 THR A N 1
ATOM 2615 C CA . THR A 1 331 ? 6.482 -32.179 -21.476 1.00 62.78 331 THR A CA 1
ATOM 2616 C C . THR A 1 331 ? 6.641 -31.041 -20.453 1.00 62.78 331 THR A C 1
ATOM 2618 O O . THR A 1 331 ? 6.099 -29.951 -20.651 1.00 62.78 331 THR A O 1
ATOM 2621 N N . SER A 1 332 ? 7.418 -31.251 -19.382 1.00 58.94 332 SER A N 1
ATOM 2622 C CA . SER A 1 332 ? 7.644 -30.266 -18.308 1.00 58.94 332 SER A CA 1
ATOM 2623 C C . SER A 1 332 ? 8.415 -29.014 -18.753 1.00 58.94 332 SER A C 1
ATOM 2625 O O . SER A 1 332 ? 8.076 -27.909 -18.332 1.00 58.94 332 SER A O 1
ATOM 2627 N N . ASN A 1 333 ? 9.395 -29.176 -19.649 1.00 58.97 333 ASN A N 1
ATOM 2628 C CA . ASN A 1 333 ? 10.246 -28.097 -20.172 1.00 58.97 333 ASN A CA 1
ATOM 2629 C C . ASN A 1 333 ? 9.770 -27.538 -21.530 1.00 58.97 333 ASN A C 1
ATOM 2631 O O . ASN A 1 333 ? 10.452 -26.718 -22.145 1.00 58.97 333 ASN A O 1
ATOM 2635 N N . VAL A 1 334 ? 8.609 -27.975 -22.027 1.00 64.44 334 VAL A N 1
ATOM 2636 C CA . VAL A 1 334 ? 8.060 -27.511 -23.309 1.00 64.44 334 VAL A CA 1
ATOM 2637 C C . VAL A 1 334 ? 7.444 -26.119 -23.138 1.00 64.44 334 VAL A C 1
ATOM 2639 O O . VAL A 1 334 ? 6.585 -25.909 -22.282 1.00 64.44 334 VAL A O 1
ATOM 2642 N N . LYS A 1 335 ? 7.848 -25.159 -23.981 1.00 64.94 335 LYS A N 1
ATOM 2643 C CA . LYS A 1 335 ? 7.198 -23.841 -24.071 1.00 64.94 335 LYS A CA 1
ATOM 2644 C C . LYS A 1 335 ? 5.878 -23.973 -24.839 1.00 64.94 335 LYS A C 1
ATOM 2646 O O . LYS A 1 335 ? 5.870 -24.107 -26.061 1.00 64.94 335 LYS A O 1
ATOM 2651 N N . TYR A 1 336 ? 4.752 -23.908 -24.138 1.00 69.81 336 TYR A N 1
ATOM 2652 C CA . TYR A 1 336 ? 3.426 -23.945 -24.751 1.00 69.81 336 TYR A CA 1
ATOM 2653 C C . TYR A 1 336 ? 3.016 -22.562 -25.262 1.00 69.81 336 TYR A C 1
ATOM 2655 O O . TYR A 1 336 ? 3.224 -21.570 -24.559 1.00 69.81 336 TYR A O 1
ATOM 2663 N N . PRO A 1 337 ? 2.352 -22.463 -26.426 1.00 65.50 337 PRO A N 1
ATOM 2664 C CA . PRO A 1 337 ? 1.669 -21.239 -26.816 1.00 65.50 337 PRO A CA 1
ATOM 2665 C C . PRO A 1 337 ? 0.452 -20.984 -25.921 1.00 65.50 337 PRO A C 1
ATOM 2667 O O . PRO A 1 337 ? -0.248 -21.922 -25.530 1.00 65.50 337 PRO A O 1
ATOM 2670 N N . CYS A 1 338 ? 0.169 -19.709 -25.651 1.00 78.94 338 CYS A N 1
ATOM 2671 C CA . CYS A 1 338 ? -1.059 -19.275 -24.989 1.00 78.94 338 CYS A CA 1
ATOM 2672 C C . CYS A 1 338 ? -2.306 -19.796 -25.730 1.00 78.94 338 CYS A C 1
ATOM 2674 O O . CYS A 1 338 ? -2.381 -19.731 -26.960 1.00 78.94 338 CYS A O 1
ATOM 2676 N N . LYS A 1 339 ? -3.335 -20.238 -24.991 1.00 71.00 339 LYS A N 1
ATOM 2677 C CA . LYS A 1 339 ? -4.641 -20.681 -25.527 1.00 71.00 339 LYS A CA 1
ATOM 2678 C C . LYS A 1 339 ? -5.323 -19.644 -26.433 1.00 71.00 339 LYS A C 1
ATOM 2680 O O . LYS A 1 339 ? -6.183 -20.002 -27.230 1.00 71.00 339 LYS A O 1
ATOM 2685 N N . PHE A 1 340 ? -4.926 -18.374 -26.332 1.00 68.88 340 PHE A N 1
ATOM 2686 C CA . PHE A 1 340 ? -5.399 -17.264 -27.158 1.00 68.88 340 PHE A CA 1
ATOM 2687 C C . PHE A 1 340 ? -4.462 -16.918 -28.337 1.00 68.88 340 PHE A C 1
ATOM 2689 O O . PHE A 1 340 ? -4.576 -15.828 -28.897 1.00 68.88 340 PHE A O 1
ATOM 2696 N N . LYS A 1 341 ? -3.545 -17.814 -28.748 1.00 68.88 341 LYS A N 1
ATOM 2697 C CA . LYS A 1 341 ? -2.640 -17.594 -29.898 1.00 68.88 341 LYS A CA 1
ATOM 2698 C C . LYS A 1 341 ? -3.389 -17.269 -31.192 1.00 68.88 341 LYS A C 1
ATOM 2700 O O . LYS A 1 341 ? -3.011 -16.334 -31.889 1.00 68.88 341 LYS A O 1
ATOM 2705 N N . ILE A 1 342 ? -4.487 -17.978 -31.467 1.00 53.53 342 ILE A N 1
ATOM 2706 C CA . ILE A 1 342 ? -5.362 -17.732 -32.632 1.00 53.53 342 ILE A CA 1
ATOM 2707 C C . ILE A 1 342 ? -5.979 -16.322 -32.576 1.00 53.53 342 ILE A C 1
ATOM 2709 O O . ILE A 1 342 ? -6.147 -15.676 -33.602 1.00 53.53 342 ILE A O 1
ATOM 2713 N N . SER A 1 343 ? -6.243 -15.809 -31.373 1.00 53.25 343 SER A N 1
ATOM 2714 C CA . SER A 1 343 ? -6.758 -14.455 -31.138 1.00 53.25 343 SER A CA 1
ATOM 2715 C C . SER A 1 343 ? -5.669 -13.366 -31.143 1.00 53.25 343 SER A C 1
ATOM 2717 O O . SER A 1 343 ? -5.966 -12.220 -30.821 1.00 53.25 343 SER A O 1
ATOM 2719 N N . GLY A 1 344 ? -4.412 -13.701 -31.468 1.00 56.31 344 GLY A N 1
ATOM 2720 C CA . GLY A 1 344 ? -3.293 -12.755 -31.574 1.00 56.31 344 GLY A CA 1
ATOM 2721 C C . GLY A 1 344 ? -2.308 -12.743 -30.398 1.00 56.31 344 GLY A C 1
ATOM 2722 O O . GLY A 1 344 ? -1.349 -11.971 -30.418 1.00 56.31 344 GLY A O 1
ATOM 2723 N N . CYS A 1 345 ? -2.484 -13.589 -29.375 1.00 59.75 345 CYS A N 1
ATOM 2724 C CA . CYS A 1 345 ? -1.530 -13.654 -28.265 1.00 59.75 345 CYS A CA 1
ATOM 2725 C C . CYS A 1 345 ? -0.215 -14.347 -28.677 1.00 59.75 345 CYS A C 1
ATOM 2727 O O . CYS A 1 345 ? -0.200 -15.540 -28.973 1.00 59.75 345 CYS A O 1
ATOM 2729 N N . LYS A 1 346 ? 0.909 -13.622 -28.647 1.00 71.75 346 LYS A N 1
ATOM 2730 C CA . LYS A 1 346 ? 2.233 -14.159 -29.025 1.00 71.75 346 LYS A CA 1
ATOM 2731 C C . LYS A 1 346 ? 2.995 -14.855 -27.885 1.00 71.75 346 LYS A C 1
ATOM 2733 O O . LYS A 1 346 ? 4.071 -15.391 -28.127 1.00 71.75 346 LYS A O 1
ATOM 2738 N N . VAL A 1 347 ? 2.466 -14.854 -26.660 1.00 70.38 347 VAL A N 1
ATOM 2739 C CA . VAL A 1 347 ? 3.170 -15.382 -25.478 1.00 70.38 347 VAL A CA 1
ATOM 2740 C C . VAL A 1 347 ? 3.282 -16.909 -25.533 1.00 70.38 347 VAL A C 1
ATOM 2742 O O . VAL A 1 347 ? 2.300 -17.616 -25.785 1.00 70.38 347 VAL A O 1
ATOM 2745 N N . THR A 1 348 ? 4.488 -17.405 -25.251 1.00 72.25 348 THR A N 1
ATOM 2746 C CA . THR A 1 348 ? 4.797 -18.824 -25.032 1.00 72.25 348 THR A CA 1
ATOM 2747 C C . THR A 1 348 ? 5.511 -18.982 -23.688 1.00 72.25 348 THR A C 1
ATOM 2749 O O . THR A 1 348 ? 6.247 -18.084 -23.289 1.00 72.25 348 THR A O 1
ATOM 2752 N N . GLY A 1 349 ? 5.296 -20.089 -22.977 1.00 70.25 349 GLY A N 1
ATOM 2753 C CA . GLY A 1 349 ? 5.908 -20.322 -21.663 1.00 70.25 349 GLY A CA 1
ATOM 2754 C C . GLY A 1 349 ? 5.686 -21.744 -21.155 1.00 70.25 349 GLY A C 1
ATOM 2755 O O . GLY A 1 349 ? 4.876 -22.483 -21.719 1.00 70.25 349 GLY A O 1
ATOM 2756 N N . VAL A 1 350 ? 6.406 -22.145 -20.107 1.00 74.56 350 VAL A N 1
ATOM 2757 C CA . VAL A 1 350 ? 6.218 -23.474 -19.492 1.00 74.56 350 VAL A CA 1
ATOM 2758 C C . VAL A 1 350 ? 4.903 -23.537 -18.704 1.00 74.56 350 VAL A C 1
ATOM 2760 O O . VAL A 1 350 ? 4.305 -22.510 -18.383 1.00 74.56 350 VAL A O 1
ATOM 2763 N N . GLU A 1 351 ? 4.428 -24.743 -18.384 1.00 71.56 351 GLU A N 1
ATOM 2764 C CA . GLU A 1 351 ? 3.051 -24.992 -17.916 1.00 71.56 351 GLU A CA 1
ATOM 2765 C C . GLU A 1 351 ? 2.604 -24.129 -16.714 1.00 71.56 351 GLU A C 1
ATOM 2767 O O . GLU A 1 351 ? 1.458 -23.678 -16.661 1.00 71.56 351 GLU A O 1
ATOM 2772 N N . GLY A 1 352 ? 3.501 -23.860 -15.758 1.00 70.06 352 GLY A N 1
ATOM 2773 C CA . GLY A 1 352 ? 3.205 -23.018 -14.590 1.00 70.06 352 GLY A CA 1
ATOM 2774 C C . GLY A 1 352 ? 3.144 -21.513 -14.887 1.00 70.06 352 GLY A C 1
ATOM 2775 O O . GLY A 1 352 ? 2.414 -20.781 -14.219 1.00 70.06 352 GLY A O 1
ATOM 2776 N N . GLU A 1 353 ? 3.883 -21.045 -15.891 1.00 74.12 353 GLU A N 1
ATOM 2777 C CA . GLU A 1 353 ? 3.933 -19.639 -16.308 1.00 74.12 353 GLU A CA 1
ATOM 2778 C C . GLU A 1 353 ? 2.783 -19.319 -17.264 1.00 74.12 353 GLU A C 1
ATOM 2780 O O . GLU A 1 353 ? 2.068 -18.328 -17.092 1.00 74.12 353 GLU A O 1
ATOM 2785 N N . ILE A 1 354 ? 2.552 -20.202 -18.243 1.00 77.38 354 ILE A N 1
ATOM 2786 C CA . ILE A 1 354 ? 1.534 -19.997 -19.271 1.00 77.38 354 ILE A CA 1
ATOM 2787 C C . ILE A 1 354 ? 0.118 -20.048 -18.689 1.00 77.38 354 ILE A C 1
ATOM 2789 O O . ILE A 1 354 ? -0.733 -19.293 -19.145 1.00 77.38 354 ILE A O 1
ATOM 2793 N N . LYS A 1 355 ? -0.136 -20.843 -17.635 1.00 74.12 355 LYS A N 1
ATOM 2794 C CA . LYS A 1 355 ? -1.416 -20.831 -16.896 1.00 74.12 355 LYS A CA 1
ATOM 2795 C C . LYS A 1 355 ? -1.708 -19.464 -16.265 1.00 74.12 355 LYS A C 1
ATOM 2797 O O . LYS A 1 355 ? -2.761 -18.892 -16.537 1.00 74.12 355 LYS A O 1
ATOM 2802 N N . LYS A 1 356 ? -0.747 -18.897 -15.522 1.00 74.31 356 LYS A N 1
ATOM 2803 C CA . LYS A 1 356 ? -0.864 -17.560 -14.903 1.00 74.31 356 LYS A CA 1
ATOM 2804 C C . LYS A 1 356 ? -1.074 -16.463 -15.951 1.00 74.31 356 LYS A C 1
ATOM 2806 O O . LYS A 1 356 ? -1.891 -15.558 -15.771 1.00 74.31 356 LYS A O 1
ATOM 2811 N N . HIS A 1 357 ? -0.369 -16.563 -17.079 1.00 76.25 357 HIS A N 1
ATOM 2812 C CA . HIS A 1 357 ? -0.592 -15.676 -18.216 1.00 76.25 357 HIS A CA 1
ATOM 2813 C C . HIS A 1 357 ? -2.001 -15.849 -18.806 1.00 76.25 357 HIS A C 1
ATOM 2815 O O . HIS A 1 357 ? -2.676 -14.871 -19.090 1.00 76.25 357 HIS A O 1
ATOM 2821 N N . GLU A 1 358 ? -2.484 -17.077 -18.980 1.00 75.25 358 GLU A N 1
ATOM 2822 C CA . GLU A 1 358 ? -3.784 -17.387 -19.585 1.00 75.25 358 GLU A CA 1
ATOM 2823 C C . GLU A 1 358 ? -5.004 -16.982 -18.739 1.00 75.25 358 GLU A C 1
ATOM 2825 O O . GLU A 1 358 ? -6.114 -16.906 -19.277 1.00 75.25 358 GLU A O 1
ATOM 2830 N N . GLU A 1 359 ? -4.819 -16.746 -17.443 1.00 70.69 359 GLU A N 1
ATOM 2831 C CA . GLU A 1 359 ? -5.813 -16.177 -16.520 1.00 70.69 359 GLU A CA 1
ATOM 2832 C C . GLU A 1 359 ? -5.856 -14.641 -16.599 1.00 70.69 359 GLU A C 1
ATOM 2834 O O . GLU A 1 359 ? -6.928 -14.047 -16.513 1.00 70.69 359 GLU A O 1
ATOM 2839 N N . SER A 1 360 ? -4.704 -14.011 -16.850 1.00 62.03 360 SER A N 1
ATOM 2840 C CA . SER A 1 360 ? -4.510 -12.552 -16.927 1.00 62.03 360 SER A CA 1
ATOM 2841 C C . SER A 1 360 ? -4.343 -12.013 -18.361 1.00 62.03 360 SER A C 1
ATOM 2843 O O . SER A 1 360 ? -4.004 -10.847 -18.566 1.00 62.03 360 SER A O 1
ATOM 2845 N N . CYS A 1 361 ? -4.564 -12.852 -19.377 1.00 64.69 361 CYS A N 1
ATOM 2846 C CA . CYS A 1 361 ? -4.226 -12.534 -20.761 1.00 64.69 361 CYS A CA 1
ATOM 2847 C C . CYS A 1 361 ? -5.091 -11.388 -21.297 1.00 64.69 361 CYS A C 1
ATOM 2849 O O . CYS A 1 361 ? -6.306 -11.525 -21.410 1.00 64.69 361 CYS A O 1
ATOM 2851 N N . MET A 1 362 ? -4.452 -10.305 -21.747 1.00 58.12 362 MET A N 1
ATOM 2852 C CA . MET A 1 362 ? -5.119 -9.117 -22.312 1.00 58.12 362 MET A CA 1
ATOM 2853 C C . MET A 1 362 ? -5.943 -9.404 -23.584 1.00 58.12 362 MET A C 1
ATOM 2855 O O . MET A 1 362 ? -6.756 -8.582 -23.999 1.00 58.12 362 MET A O 1
ATOM 2859 N N . VAL A 1 363 ? -5.737 -10.572 -24.203 1.00 60.88 363 VAL A N 1
ATOM 2860 C CA . VAL A 1 363 ? -6.463 -11.061 -25.388 1.00 60.88 363 VAL A CA 1
ATOM 2861 C C . VAL A 1 363 ? -7.708 -11.886 -24.996 1.00 60.88 363 VAL A C 1
ATOM 2863 O O . VAL A 1 363 ? -8.509 -12.262 -25.851 1.00 60.88 363 VAL A O 1
ATOM 2866 N N . ASN A 1 364 ? -7.939 -12.138 -23.706 1.00 66.69 364 ASN A N 1
ATOM 2867 C CA . ASN A 1 364 ? -9.192 -12.716 -23.222 1.00 66.69 364 ASN A CA 1
ATOM 2868 C C . ASN A 1 364 ? -10.367 -11.741 -23.443 1.00 66.69 364 ASN A C 1
ATOM 2870 O O . ASN A 1 364 ? -10.162 -10.529 -23.496 1.00 66.69 364 ASN A O 1
ATOM 2874 N N . LYS A 1 365 ? -11.595 -12.258 -23.576 1.00 64.56 365 LYS A N 1
ATOM 2875 C CA . LYS A 1 365 ? -12.809 -11.444 -23.754 1.00 64.56 365 LYS A CA 1
ATOM 2876 C C . LYS A 1 365 ? -13.712 -11.540 -22.524 1.00 64.56 365 LYS A C 1
ATOM 2878 O O . LYS A 1 365 ? -14.122 -12.636 -22.150 1.00 64.56 365 LYS A O 1
ATOM 2883 N N . HIS A 1 366 ? -14.071 -10.402 -21.938 1.00 66.38 366 HIS A N 1
ATOM 2884 C CA . HIS A 1 366 ? -15.025 -10.305 -20.831 1.00 66.38 366 HIS A CA 1
ATOM 2885 C C . HIS A 1 366 ? -16.349 -9.707 -21.318 1.00 66.38 366 HIS A C 1
ATOM 2887 O O . HIS A 1 366 ? -16.384 -8.954 -22.291 1.00 66.38 366 HIS A O 1
ATOM 2893 N N . LYS A 1 367 ? -17.446 -10.031 -20.632 1.00 61.47 367 LYS A N 1
ATOM 2894 C CA . LYS A 1 367 ? -18.771 -9.476 -20.926 1.00 61.47 367 LYS A CA 1
ATOM 2895 C C . LYS A 1 367 ? -18.834 -7.996 -20.524 1.00 61.47 367 LYS A C 1
ATOM 2897 O O . LYS A 1 367 ? -18.393 -7.642 -19.432 1.00 61.47 367 LYS A O 1
ATOM 2902 N N . CYS A 1 368 ? -19.411 -7.149 -21.373 1.00 71.94 368 CYS A N 1
ATOM 2903 C CA . CYS A 1 368 ? -19.709 -5.758 -21.036 1.00 71.94 368 CYS A CA 1
ATOM 2904 C C . CYS A 1 368 ? -20.675 -5.680 -19.828 1.00 71.94 368 CYS A C 1
ATOM 2906 O O . CYS A 1 368 ? -21.626 -6.462 -19.755 1.00 71.94 368 CYS A O 1
ATOM 2908 N N . PRO A 1 369 ? -20.490 -4.740 -18.879 1.00 66.25 369 PRO A N 1
ATOM 2909 C CA . PRO A 1 369 ? -21.414 -4.570 -17.752 1.00 66.25 369 PRO A CA 1
ATOM 2910 C C . PRO A 1 369 ? -22.771 -3.950 -18.141 1.00 66.25 369 PRO A C 1
ATOM 2912 O O . PRO A 1 369 ? -23.685 -3.948 -17.321 1.00 66.25 369 PRO A O 1
ATOM 2915 N N . ILE A 1 370 ? -22.910 -3.426 -19.366 1.00 67.56 370 ILE A N 1
ATOM 2916 C CA . ILE A 1 370 ? -24.116 -2.727 -19.854 1.00 67.56 370 ILE A CA 1
ATOM 2917 C C . ILE A 1 370 ? -24.872 -3.556 -20.908 1.00 67.56 370 ILE A C 1
ATOM 2919 O O . ILE A 1 370 ? -26.094 -3.468 -21.006 1.00 67.56 370 ILE A O 1
ATOM 2923 N N . CYS A 1 371 ? -24.177 -4.388 -21.690 1.00 70.56 371 CYS A N 1
ATOM 2924 C CA . CYS A 1 371 ? -24.761 -5.137 -22.806 1.00 70.56 371 CYS A CA 1
ATOM 2925 C C . CYS A 1 371 ? -24.201 -6.575 -22.896 1.00 70.56 371 CYS A C 1
ATOM 2927 O O . CYS A 1 371 ? -23.228 -6.907 -22.221 1.00 70.56 371 CYS A O 1
ATOM 2929 N N . PRO A 1 372 ? -24.788 -7.475 -23.708 1.00 68.75 372 PRO A N 1
ATOM 2930 C CA . PRO A 1 372 ? -24.316 -8.858 -23.809 1.00 68.75 372 PRO A CA 1
ATOM 2931 C C . PRO A 1 372 ? -23.026 -9.051 -24.637 1.00 68.75 372 PRO A C 1
ATOM 2933 O O . PRO A 1 372 ? -22.598 -10.191 -24.804 1.00 68.75 372 PRO A O 1
ATOM 2936 N N . GLU A 1 373 ? -22.406 -7.988 -25.159 1.00 65.00 373 GLU A N 1
ATOM 2937 C CA . GLU A 1 373 ? -21.204 -8.064 -26.006 1.00 65.00 373 GLU A CA 1
ATOM 2938 C C . GLU A 1 373 ? -19.954 -8.475 -25.197 1.00 65.00 373 GLU A C 1
ATOM 2940 O O . GLU A 1 373 ? -19.750 -8.022 -24.069 1.00 65.00 373 GLU A O 1
ATOM 2945 N N . PHE A 1 374 ? -19.109 -9.339 -25.773 1.00 68.19 374 PHE A N 1
ATOM 2946 C CA . PHE A 1 374 ? -17.865 -9.824 -25.158 1.00 68.19 374 PHE A CA 1
ATOM 2947 C C . PHE A 1 374 ? -16.642 -9.193 -25.833 1.00 68.19 374 PHE A C 1
ATOM 2949 O O . PHE A 1 374 ? -16.431 -9.357 -27.036 1.00 68.19 374 PHE A O 1
ATOM 2956 N N . LEU A 1 375 ? -15.819 -8.495 -25.050 1.00 67.25 375 LEU A N 1
ATOM 2957 C CA . LEU A 1 375 ? -14.790 -7.562 -25.520 1.00 67.25 375 LEU A CA 1
ATOM 2958 C C . LEU A 1 375 ? -13.462 -7.801 -24.803 1.00 67.25 375 LEU A C 1
ATOM 2960 O O . LEU A 1 375 ? -13.445 -8.253 -23.658 1.00 67.25 375 LEU A O 1
ATOM 2964 N N . HIS A 1 376 ? -12.349 -7.471 -25.455 1.00 63.69 376 HIS A N 1
ATOM 2965 C CA . HIS A 1 376 ? -11.031 -7.543 -24.825 1.00 63.69 376 HIS A CA 1
ATOM 2966 C C . HIS A 1 376 ? -10.923 -6.572 -23.648 1.00 63.69 376 HIS A C 1
ATOM 2968 O O . HIS A 1 376 ? -11.521 -5.498 -23.680 1.00 63.69 376 HIS A O 1
ATOM 2974 N N . THR A 1 377 ? -10.152 -6.923 -22.615 1.00 59.91 377 THR A N 1
ATOM 2975 C CA . THR A 1 377 ? -10.073 -6.159 -21.353 1.00 59.91 377 THR A CA 1
ATOM 2976 C C . THR A 1 377 ? -9.769 -4.670 -21.576 1.00 59.91 377 THR A C 1
ATOM 2978 O O . THR A 1 377 ? -10.401 -3.814 -20.963 1.00 59.91 377 THR A O 1
ATOM 2981 N N . ASN A 1 378 ? -8.880 -4.360 -22.528 1.00 59.00 378 ASN A N 1
ATOM 2982 C CA . ASN A 1 378 ? -8.473 -2.993 -22.889 1.00 59.00 378 ASN A CA 1
ATOM 2983 C C . ASN A 1 378 ? -9.464 -2.254 -23.814 1.00 59.00 378 ASN A C 1
ATOM 2985 O O . ASN A 1 378 ? -9.289 -1.064 -24.081 1.00 59.00 378 ASN A O 1
ATOM 2989 N N . ASP A 1 379 ? -10.482 -2.948 -24.326 1.00 67.62 379 ASP A N 1
ATOM 2990 C CA . ASP A 1 379 ? -11.483 -2.406 -25.248 1.00 67.62 379 ASP A CA 1
ATOM 2991 C C . ASP A 1 379 ? -12.866 -2.256 -24.599 1.00 67.62 379 ASP A C 1
ATOM 2993 O O . ASP A 1 379 ? -13.737 -1.624 -25.189 1.00 67.62 379 ASP A O 1
ATOM 2997 N N . ILE A 1 380 ? -13.080 -2.759 -23.375 1.00 70.75 380 ILE A N 1
ATOM 2998 C CA . ILE A 1 380 ? -14.339 -2.572 -22.628 1.00 70.75 380 ILE A CA 1
ATOM 2999 C C . ILE A 1 380 ? -14.603 -1.082 -22.373 1.00 70.75 380 ILE A C 1
ATOM 3001 O O . ILE A 1 380 ? -15.712 -0.614 -22.620 1.00 70.75 380 ILE A O 1
ATOM 3005 N N . SER A 1 381 ? -13.596 -0.319 -21.933 1.00 69.88 381 SER A N 1
ATOM 3006 C CA . SER A 1 381 ? -13.723 1.132 -21.723 1.00 69.88 381 SER A CA 1
ATOM 3007 C C . SER A 1 381 ? -14.054 1.862 -23.027 1.00 69.88 381 SER A C 1
ATOM 3009 O O . SER A 1 381 ? -15.053 2.576 -23.081 1.00 69.88 381 SER A O 1
ATOM 3011 N N . LYS A 1 382 ? -13.316 1.583 -24.110 1.00 73.94 382 LYS A N 1
ATOM 3012 C CA . LYS A 1 382 ? -13.568 2.149 -25.450 1.00 73.94 382 LYS A CA 1
ATOM 3013 C C . LYS A 1 382 ? -14.946 1.780 -26.009 1.00 73.94 382 LYS A C 1
ATOM 3015 O O . LYS A 1 382 ? -15.610 2.612 -26.616 1.00 73.94 382 LYS A O 1
ATOM 3020 N N . HIS A 1 383 ? -15.393 0.538 -25.820 1.00 77.50 383 HIS A N 1
ATOM 3021 C CA . HIS A 1 383 ? -16.717 0.084 -26.244 1.00 77.50 383 HIS A CA 1
ATOM 3022 C C . HIS A 1 383 ? -17.819 0.817 -25.475 1.00 77.50 383 HIS A C 1
ATOM 3024 O O . HIS A 1 383 ? -18.782 1.269 -26.091 1.00 77.50 383 HIS A O 1
ATOM 3030 N N . VAL A 1 384 ? -17.671 0.986 -24.157 1.00 70.00 384 VAL A N 1
ATOM 3031 C CA . VAL A 1 384 ? -18.615 1.767 -23.345 1.00 70.00 384 VAL A CA 1
ATOM 3032 C C . VAL A 1 384 ? -18.621 3.235 -23.811 1.00 70.00 384 VAL A C 1
ATOM 3034 O O . VAL A 1 384 ? -19.693 3.805 -24.004 1.00 70.00 384 VAL A O 1
ATOM 3037 N N . GLU A 1 385 ? -17.462 3.817 -24.137 1.00 72.50 385 GLU A N 1
ATOM 3038 C CA . GLU A 1 385 ? -17.326 5.166 -24.727 1.00 72.50 385 GLU A CA 1
ATOM 3039 C C . GLU A 1 385 ? -17.855 5.314 -26.163 1.00 72.50 385 GLU A C 1
ATOM 3041 O O . GLU A 1 385 ? -18.187 6.424 -26.593 1.00 72.50 385 GLU A O 1
ATOM 3046 N N . ALA A 1 386 ? -17.958 4.220 -26.916 1.00 75.94 386 ALA A N 1
ATOM 3047 C CA . ALA A 1 386 ? -18.482 4.215 -28.277 1.00 75.94 386 ALA A CA 1
ATOM 3048 C C . ALA A 1 386 ? -19.995 3.949 -28.319 1.00 75.94 386 ALA A C 1
ATOM 3050 O O . ALA A 1 386 ? -20.729 4.720 -28.936 1.00 75.94 386 ALA A O 1
ATOM 3051 N N . LYS A 1 387 ? -20.459 2.878 -27.659 1.00 74.88 387 LYS A N 1
ATOM 3052 C CA . LYS A 1 387 ? -21.829 2.342 -27.758 1.00 74.88 387 LYS A CA 1
ATOM 3053 C C . LYS A 1 387 ? -22.734 2.665 -26.564 1.00 74.88 387 LYS A C 1
ATOM 3055 O O . LYS A 1 387 ? -23.945 2.508 -26.677 1.00 74.88 387 LYS A O 1
ATOM 3060 N N . HIS A 1 388 ? -22.184 3.125 -25.438 1.00 75.00 388 HIS A N 1
ATOM 3061 C CA . HIS A 1 388 ? -22.937 3.411 -24.205 1.00 75.00 388 HIS A CA 1
ATOM 3062 C C . HIS A 1 388 ? -22.680 4.833 -23.679 1.00 75.00 388 HIS A C 1
ATOM 3064 O O . HIS A 1 388 ? -22.655 5.080 -22.473 1.00 75.00 388 HIS A O 1
ATOM 3070 N N . ARG A 1 389 ? -22.513 5.790 -24.603 1.00 68.12 389 ARG A N 1
ATOM 3071 C CA . ARG A 1 389 ? -22.213 7.209 -24.325 1.00 68.12 389 ARG A CA 1
ATOM 3072 C C . ARG A 1 389 ? -23.194 7.896 -23.384 1.00 68.12 389 ARG A C 1
ATOM 3074 O O . ARG A 1 389 ? -22.787 8.834 -22.699 1.00 68.12 389 ARG A O 1
ATOM 3081 N N . ASP A 1 390 ? -24.443 7.453 -23.378 1.00 68.31 390 ASP A N 1
ATOM 3082 C CA . ASP A 1 390 ? -25.527 8.028 -22.576 1.00 68.31 390 ASP A CA 1
ATOM 3083 C C . ASP A 1 390 ? -25.496 7.516 -21.129 1.00 68.31 390 ASP A C 1
ATOM 3085 O O . ASP A 1 390 ? -26.000 8.164 -20.218 1.00 68.31 390 ASP A O 1
ATOM 3089 N N . CYS A 1 391 ? -24.812 6.392 -20.897 1.00 66.62 391 CYS A N 1
ATOM 3090 C CA . CYS A 1 391 ? -24.519 5.865 -19.569 1.00 66.62 391 CYS A CA 1
ATOM 3091 C C . CYS A 1 391 ? -23.234 6.467 -18.963 1.00 66.62 391 CYS A C 1
ATOM 3093 O O . CYS A 1 391 ? -22.908 6.140 -17.821 1.00 66.62 391 CYS A O 1
ATOM 3095 N N . ILE A 1 392 ? -22.487 7.312 -19.694 1.00 69.19 392 ILE A N 1
ATOM 3096 C CA . ILE A 1 392 ? -21.219 7.900 -19.229 1.00 69.19 392 ILE A CA 1
ATOM 3097 C C . ILE A 1 392 ? -21.412 9.295 -18.631 1.00 69.19 392 ILE A C 1
ATOM 3099 O O . ILE A 1 392 ? -21.902 10.222 -19.275 1.00 69.19 392 ILE A O 1
ATOM 3103 N N . LEU A 1 393 ? -20.896 9.472 -17.415 1.00 71.88 393 LEU A N 1
ATOM 3104 C CA . LEU A 1 393 ? -20.896 10.731 -16.672 1.00 71.88 393 LEU A CA 1
ATOM 3105 C C . LEU A 1 393 ? -19.768 11.664 -17.151 1.00 71.88 393 LEU A C 1
ATOM 3107 O O . LEU A 1 393 ? -18.655 11.655 -16.613 1.00 71.88 393 LEU A O 1
ATOM 3111 N N . LYS A 1 394 ? -20.071 12.475 -18.172 1.00 60.28 394 LYS A N 1
ATOM 3112 C CA . LYS A 1 394 ? -19.114 13.371 -18.858 1.00 60.28 394 LYS A CA 1
ATOM 3113 C C . LYS A 1 394 ? -18.713 14.610 -18.045 1.00 60.28 394 LYS A C 1
ATOM 3115 O O . LYS A 1 394 ? -17.585 15.078 -18.172 1.00 60.28 394 LYS A O 1
ATOM 3120 N N . ASP A 1 395 ? -19.599 15.126 -17.196 1.00 58.22 395 ASP A N 1
ATOM 3121 C CA . ASP A 1 395 ? -19.378 16.388 -16.482 1.00 58.22 395 ASP A CA 1
ATOM 3122 C C . ASP A 1 395 ? -18.575 16.270 -15.174 1.00 58.22 395 ASP A C 1
ATOM 3124 O O . ASP A 1 395 ? -18.508 15.223 -14.518 1.00 58.22 395 ASP A O 1
ATOM 3128 N N . LYS A 1 396 ? -17.984 17.401 -14.759 1.00 54.47 396 LYS A N 1
ATOM 3129 C CA . LYS A 1 396 ? -17.380 17.577 -13.420 1.00 54.47 396 LYS A CA 1
ATOM 3130 C C . LYS A 1 396 ? -18.410 17.885 -12.326 1.00 54.47 396 LYS A C 1
ATOM 3132 O O . LYS A 1 396 ? -18.078 17.782 -11.151 1.00 54.47 396 LYS A O 1
ATOM 3137 N N . ARG A 1 397 ? -19.633 18.284 -12.691 1.00 51.34 397 ARG A N 1
ATOM 3138 C CA . ARG A 1 397 ? -20.744 18.570 -11.769 1.00 51.34 397 ARG A CA 1
ATOM 3139 C C . ARG A 1 397 ? -21.987 17.854 -12.281 1.00 51.34 397 ARG A C 1
ATOM 3141 O O . ARG A 1 397 ? -22.409 18.118 -13.399 1.00 51.34 397 ARG A O 1
ATOM 3148 N N . TYR A 1 398 ? -22.575 16.977 -11.476 1.00 60.75 398 TYR A N 1
ATOM 3149 C CA . TYR A 1 398 ? -23.789 16.251 -11.844 1.00 60.75 398 TYR A CA 1
ATOM 3150 C C . TYR A 1 398 ? -24.964 16.760 -11.006 1.00 60.75 398 TYR A C 1
ATOM 3152 O O . TYR A 1 398 ? -24.860 16.823 -9.781 1.00 60.75 398 TYR A O 1
ATOM 3160 N N . LYS A 1 399 ? -26.073 17.154 -11.647 1.00 58.06 399 LYS A N 1
ATOM 3161 C CA . LYS A 1 399 ? -27.300 17.527 -10.928 1.00 58.06 399 LYS A CA 1
ATOM 3162 C C . LYS A 1 399 ? -28.047 16.261 -10.530 1.00 58.06 399 LYS A C 1
ATOM 3164 O O . LYS A 1 399 ? -28.496 15.504 -11.383 1.00 58.06 399 LYS A O 1
ATOM 3169 N N . ILE A 1 400 ? -28.189 16.064 -9.228 1.00 58.81 400 ILE A N 1
ATOM 3170 C CA . ILE A 1 400 ? -28.877 14.911 -8.658 1.00 58.81 400 ILE A CA 1
ATOM 3171 C C . ILE A 1 400 ? -30.363 15.236 -8.591 1.00 58.81 400 ILE A C 1
ATOM 3173 O O . ILE A 1 400 ? -30.769 16.195 -7.937 1.00 58.81 400 ILE A O 1
ATOM 3177 N N . GLN A 1 401 ? -31.169 14.447 -9.296 1.00 58.00 401 GLN A N 1
ATOM 3178 C CA . GLN A 1 401 ? -32.616 14.486 -9.146 1.00 58.00 401 GLN A CA 1
ATOM 3179 C C . GLN A 1 401 ? -32.981 13.747 -7.858 1.00 58.00 401 GLN A C 1
ATOM 3181 O O . GLN A 1 401 ? -32.665 12.562 -7.709 1.00 58.00 401 GLN A O 1
ATOM 3186 N N . TYR A 1 402 ? -33.628 14.456 -6.931 1.00 48.44 402 TYR A N 1
ATOM 3187 C CA . TYR A 1 402 ? -34.210 13.850 -5.737 1.00 48.44 402 TYR A CA 1
ATOM 3188 C C . TYR A 1 402 ? -35.154 12.702 -6.141 1.00 48.44 402 TYR A C 1
ATOM 3190 O O . TYR A 1 402 ? -35.862 12.807 -7.142 1.00 48.44 402 TYR A O 1
ATOM 3198 N N . TYR A 1 403 ? -35.161 11.623 -5.348 1.00 49.62 403 TYR A N 1
ATOM 3199 C CA . TYR A 1 403 ? -36.038 10.448 -5.496 1.00 49.62 403 TYR A CA 1
ATOM 3200 C C . TYR A 1 403 ? -35.697 9.448 -6.622 1.00 49.62 403 TYR A C 1
ATOM 3202 O O . TYR A 1 403 ? -36.591 8.799 -7.163 1.00 49.62 403 TYR A O 1
ATOM 3210 N N . SER A 1 404 ? -34.413 9.236 -6.944 1.00 51.97 404 SER A N 1
ATOM 3211 C CA . SER A 1 404 ? -33.999 8.151 -7.859 1.00 51.97 404 SER A CA 1
ATOM 3212 C C . SER A 1 404 ? -32.771 7.365 -7.372 1.00 51.97 404 SER A C 1
ATOM 3214 O O . SER A 1 404 ? -31.784 7.943 -6.919 1.00 51.97 404 SER A O 1
ATOM 3216 N N . LYS A 1 405 ? -32.812 6.028 -7.505 1.00 48.78 405 LYS A N 1
ATOM 3217 C CA . LYS A 1 405 ? -31.601 5.187 -7.529 1.00 48.78 405 LYS A CA 1
ATOM 3218 C C . LYS A 1 405 ? -31.066 5.200 -8.953 1.00 48.78 405 LYS A C 1
ATOM 3220 O O . LYS A 1 405 ? -31.742 4.713 -9.857 1.00 48.78 405 LYS A O 1
ATOM 3225 N N . CYS A 1 406 ? -29.863 5.722 -9.153 1.00 60.50 406 CYS A N 1
ATOM 3226 C CA . CYS A 1 406 ? -29.245 5.791 -10.472 1.00 60.50 406 CYS A CA 1
ATOM 3227 C C . CYS A 1 406 ? -27.799 5.294 -10.416 1.00 60.50 406 CYS A C 1
ATOM 3229 O O . CYS A 1 406 ? -27.111 5.422 -9.401 1.00 60.50 406 CYS A O 1
ATOM 3231 N N . HIS A 1 407 ? -27.347 4.710 -11.521 1.00 65.50 407 HIS A N 1
ATOM 3232 C CA . HIS A 1 407 ? -25.969 4.293 -11.713 1.00 65.50 407 HIS A CA 1
ATOM 3233 C C . HIS A 1 407 ? -25.498 4.765 -13.088 1.00 65.50 407 HIS A C 1
ATOM 3235 O O . HIS A 1 407 ? -26.107 4.456 -14.108 1.00 65.50 407 HIS A O 1
ATOM 3241 N N . GLY A 1 408 ? -24.416 5.533 -13.094 1.00 71.25 408 GLY A N 1
ATOM 3242 C CA . GLY A 1 408 ? -23.691 5.920 -14.295 1.00 71.25 408 GLY A CA 1
ATOM 3243 C C . GLY A 1 408 ? -22.316 5.270 -14.307 1.00 71.25 408 GLY A C 1
ATOM 3244 O O . GLY A 1 408 ? -21.842 4.741 -13.302 1.00 71.25 408 GLY A O 1
ATOM 3245 N N . TYR A 1 409 ? -21.648 5.329 -15.446 1.00 75.75 409 TYR A N 1
ATOM 3246 C CA . TYR A 1 409 ? -20.290 4.836 -15.609 1.00 75.75 409 TYR A CA 1
ATOM 3247 C C . TYR A 1 409 ? -19.343 6.009 -15.845 1.00 75.75 409 TYR A C 1
ATOM 3249 O O . TYR A 1 409 ? -19.723 7.047 -16.391 1.00 75.75 409 TYR A O 1
ATOM 3257 N N . LYS A 1 410 ? -18.090 5.864 -15.425 1.00 76.19 410 LYS A N 1
ATOM 3258 C CA . LYS A 1 410 ? -17.046 6.851 -15.680 1.00 76.19 410 LYS A CA 1
ATOM 3259 C C . LYS A 1 410 ? -15.761 6.141 -16.056 1.00 76.19 410 LYS A C 1
ATOM 3261 O O . LYS A 1 410 ? -15.295 5.274 -15.322 1.00 76.19 410 LYS A O 1
ATOM 3266 N N . VAL A 1 411 ? -15.195 6.516 -17.196 1.00 66.06 411 VAL A N 1
ATOM 3267 C CA . VAL A 1 411 ? -13.845 6.099 -17.564 1.00 66.06 411 VAL A CA 1
ATOM 3268 C C . VAL A 1 411 ? -12.866 7.124 -17.002 1.00 66.06 411 VAL A C 1
ATOM 3270 O O . VAL A 1 411 ? -13.068 8.333 -17.133 1.00 66.06 411 VAL A O 1
ATOM 3273 N N . TYR A 1 412 ? -11.823 6.641 -16.336 1.00 64.88 412 TYR A N 1
ATOM 3274 C CA . TYR A 1 412 ? -10.702 7.452 -15.880 1.00 64.88 412 TYR A CA 1
ATOM 3275 C C . TYR A 1 412 ? -9.416 6.658 -16.086 1.00 64.88 412 TYR A C 1
ATOM 3277 O O . TYR A 1 412 ? -9.325 5.515 -15.644 1.00 64.88 412 TYR A O 1
ATOM 3285 N N . ASP A 1 413 ? -8.448 7.249 -16.789 1.00 62.31 413 ASP A N 1
ATOM 3286 C CA . ASP A 1 413 ? -7.172 6.609 -17.138 1.00 62.31 413 ASP A CA 1
ATOM 3287 C C . ASP A 1 413 ? -7.346 5.199 -17.750 1.00 62.31 413 ASP A C 1
ATOM 3289 O O . ASP A 1 413 ? -6.821 4.197 -17.272 1.00 62.31 413 ASP A O 1
ATOM 3293 N N . SER A 1 414 ? -8.191 5.110 -18.786 1.00 59.84 414 SER A N 1
ATOM 3294 C CA . SER A 1 414 ? -8.604 3.869 -19.476 1.00 59.84 414 SER A CA 1
ATOM 3295 C C . SER A 1 414 ? -9.343 2.815 -18.626 1.00 59.84 414 SER A C 1
ATOM 3297 O O . SER A 1 414 ? -9.795 1.810 -19.181 1.00 59.84 414 SER A O 1
ATOM 3299 N N . LYS A 1 415 ? -9.526 3.037 -17.317 1.00 66.69 415 LYS A N 1
ATOM 3300 C CA . LYS A 1 415 ? -10.223 2.139 -16.377 1.00 66.69 415 LYS A CA 1
ATOM 3301 C C . LYS A 1 415 ? -11.695 2.527 -16.239 1.00 66.69 415 LYS A C 1
ATOM 3303 O O . LYS A 1 415 ? -12.028 3.710 -16.186 1.00 66.69 415 LYS A O 1
ATOM 3308 N N . LEU A 1 416 ? -12.577 1.529 -16.170 1.00 73.12 416 LEU A N 1
ATOM 3309 C CA . LEU A 1 416 ? -14.027 1.717 -16.074 1.00 73.12 416 LEU A CA 1
ATOM 3310 C C . LEU A 1 416 ? -14.508 1.610 -14.621 1.00 73.12 416 LEU A C 1
ATOM 3312 O O . LEU A 1 416 ? -14.386 0.553 -13.998 1.00 73.12 416 LEU A O 1
ATOM 3316 N N . PHE A 1 417 ? -15.117 2.686 -14.127 1.00 77.12 417 PHE A N 1
ATOM 3317 C CA . PHE A 1 417 ? -15.760 2.759 -12.820 1.00 77.12 417 PHE A CA 1
ATOM 3318 C C . PHE A 1 417 ? -17.284 2.815 -12.965 1.00 77.12 417 PHE A C 1
ATOM 3320 O O . PHE A 1 417 ? -17.806 3.534 -13.821 1.00 77.12 417 PHE A O 1
ATOM 3327 N N . ARG A 1 418 ? -18.007 2.107 -12.095 1.00 79.06 418 ARG A N 1
ATOM 3328 C CA . ARG A 1 418 ? -19.452 2.270 -11.885 1.00 79.06 418 ARG A CA 1
ATOM 3329 C C . ARG A 1 418 ? -19.668 3.239 -10.728 1.00 79.06 418 ARG A C 1
ATOM 3331 O O . ARG A 1 418 ? -19.203 2.977 -9.626 1.00 79.06 418 ARG A O 1
ATOM 3338 N N . ILE A 1 419 ? -20.361 4.346 -10.980 1.00 79.56 419 ILE A N 1
ATOM 3339 C CA . ILE A 1 419 ? -20.733 5.350 -9.979 1.00 79.56 419 ILE A CA 1
ATOM 3340 C C . ILE A 1 419 ? -22.234 5.229 -9.726 1.00 79.56 419 ILE A C 1
ATOM 3342 O O . ILE A 1 419 ? -23.048 5.598 -10.573 1.00 79.56 419 ILE A O 1
ATOM 3346 N N . SER A 1 420 ? -22.604 4.722 -8.557 1.00 77.69 420 SER A N 1
ATOM 3347 C CA . SER A 1 420 ? -23.996 4.645 -8.105 1.00 77.69 420 SER A CA 1
ATOM 3348 C C . SER A 1 420 ? -24.275 5.685 -7.032 1.00 77.69 420 SER A C 1
ATOM 3350 O O . SER A 1 420 ? -23.442 5.877 -6.144 1.00 77.69 420 SER A O 1
ATOM 3352 N N . TYR A 1 421 ? -25.461 6.291 -7.065 1.00 75.75 421 TYR A N 1
ATOM 3353 C CA . TYR A 1 421 ? -25.954 7.121 -5.969 1.00 75.75 421 TYR A CA 1
ATOM 3354 C C . TYR A 1 421 ? -27.375 6.735 -5.548 1.00 75.75 421 TYR A C 1
ATOM 3356 O O . TYR A 1 421 ? -28.170 6.228 -6.347 1.00 75.75 421 TYR A O 1
ATOM 3364 N N . HIS A 1 422 ? -27.698 6.993 -4.282 1.00 73.81 422 HIS A N 1
ATOM 3365 C CA . HIS A 1 422 ? -29.064 6.936 -3.769 1.00 73.81 422 HIS A CA 1
ATOM 3366 C C . HIS A 1 422 ? -29.320 8.062 -2.766 1.00 73.81 422 HIS A C 1
ATOM 3368 O O . HIS A 1 422 ? -28.428 8.465 -2.022 1.00 73.81 422 HIS A O 1
ATOM 3374 N N . THR A 1 423 ? -30.547 8.580 -2.773 1.00 66.38 423 THR A N 1
ATOM 3375 C CA . THR A 1 423 ? -31.023 9.608 -1.842 1.00 66.38 423 THR A CA 1
ATOM 3376 C C . THR A 1 423 ? -31.907 8.953 -0.786 1.00 66.38 423 THR A C 1
ATOM 3378 O O . THR A 1 423 ? -32.938 8.382 -1.147 1.00 66.38 423 THR A O 1
ATOM 3381 N N . GLU A 1 424 ? -31.544 9.048 0.489 1.00 72.00 424 GLU A N 1
ATOM 3382 C CA . GLU A 1 424 ? -32.325 8.507 1.607 1.00 72.00 424 GLU A CA 1
ATOM 3383 C C . GLU A 1 424 ? -32.213 9.452 2.812 1.00 72.00 424 GLU A C 1
ATOM 3385 O O . GLU A 1 424 ? -31.136 9.966 3.100 1.00 72.00 424 GLU A O 1
ATOM 3390 N N . ASN A 1 425 ? -33.337 9.737 3.480 1.00 66.44 425 ASN A N 1
ATOM 3391 C CA . ASN A 1 425 ? -33.417 10.611 4.663 1.00 66.44 425 ASN A CA 1
ATOM 3392 C C . ASN A 1 425 ? -32.715 11.980 4.512 1.00 66.44 425 ASN A C 1
ATOM 3394 O O . ASN A 1 425 ? -32.027 12.433 5.419 1.00 66.44 425 ASN A O 1
ATOM 3398 N N . SER A 1 426 ? -32.880 12.634 3.356 1.00 67.88 426 SER A N 1
ATOM 3399 C CA . SER A 1 426 ? -32.217 13.903 2.981 1.00 67.88 426 SER A CA 1
ATOM 3400 C C . SER A 1 426 ? -30.692 13.836 2.786 1.00 67.88 426 SER A C 1
ATOM 3402 O O . SER A 1 426 ? -30.089 14.843 2.417 1.00 67.88 426 SER A O 1
ATOM 3404 N N . TYR A 1 427 ? -30.072 12.664 2.937 1.00 57.41 427 TYR A N 1
ATOM 3405 C CA . TYR A 1 427 ? -28.674 12.418 2.589 1.00 57.41 427 TYR A CA 1
ATOM 3406 C C . TYR A 1 427 ? -28.546 11.830 1.181 1.00 57.41 427 TYR A C 1
ATOM 3408 O O . TYR A 1 427 ? -29.455 11.176 0.662 1.00 57.41 427 TYR A O 1
ATOM 3416 N N . VAL A 1 428 ? -27.388 12.058 0.557 1.00 69.31 428 VAL A N 1
ATOM 3417 C CA . VAL A 1 428 ? -27.026 11.452 -0.728 1.00 69.31 428 VAL A CA 1
ATOM 3418 C C . VAL A 1 428 ? -25.793 10.585 -0.539 1.00 69.31 428 VAL A C 1
ATOM 3420 O O . VAL A 1 428 ? -24.713 11.078 -0.223 1.00 69.31 428 VAL A O 1
ATOM 3423 N N . TYR A 1 429 ? -25.965 9.289 -0.756 1.00 70.62 429 TYR A N 1
ATOM 3424 C CA . TYR A 1 429 ? -24.913 8.289 -0.660 1.00 70.62 429 TYR A CA 1
ATOM 3425 C C . TYR A 1 429 ? -24.347 8.014 -2.050 1.00 70.62 429 TYR A C 1
ATOM 3427 O O . TYR A 1 429 ? -25.105 7.859 -3.010 1.00 70.62 429 TYR A O 1
ATOM 3435 N N . PHE A 1 430 ? -23.024 7.897 -2.149 1.00 74.12 430 PHE A N 1
ATOM 3436 C CA . PHE A 1 430 ? -22.308 7.605 -3.390 1.00 74.12 430 PHE A CA 1
ATOM 3437 C C . PHE A 1 430 ? -21.388 6.404 -3.195 1.00 74.12 430 PHE A C 1
ATOM 3439 O O . PHE A 1 430 ? -20.745 6.277 -2.157 1.00 74.12 430 PHE A O 1
ATOM 3446 N N . ALA A 1 431 ? -21.271 5.565 -4.220 1.00 69.44 431 ALA A N 1
ATOM 3447 C CA . ALA A 1 431 ? -20.251 4.527 -4.300 1.00 69.44 431 ALA A CA 1
ATOM 3448 C C . ALA A 1 431 ? -19.625 4.521 -5.699 1.00 69.44 431 ALA A C 1
ATOM 3450 O O . ALA A 1 431 ? -20.328 4.718 -6.694 1.00 69.44 431 ALA A O 1
ATOM 3451 N N . ALA A 1 432 ? -18.312 4.302 -5.760 1.00 73.56 432 ALA A N 1
ATOM 3452 C CA . ALA A 1 432 ? -17.545 4.169 -6.992 1.00 73.56 432 ALA A CA 1
ATOM 3453 C C . ALA A 1 432 ? -16.798 2.828 -6.980 1.00 73.56 432 ALA A C 1
ATOM 3455 O O . ALA A 1 432 ? -16.009 2.563 -6.078 1.00 73.56 432 ALA A O 1
ATOM 3456 N N . GLU A 1 433 ? -17.053 1.986 -7.976 1.00 73.69 433 GLU A N 1
ATOM 3457 C CA . GLU A 1 433 ? -16.601 0.593 -8.021 1.00 73.69 433 GLU A CA 1
ATOM 3458 C C . GLU A 1 433 ? -15.800 0.326 -9.301 1.00 73.69 433 GLU A C 1
ATOM 3460 O O . GLU A 1 433 ? -16.259 0.640 -10.401 1.00 73.69 433 GLU A O 1
ATOM 3465 N N . LEU A 1 434 ? -14.605 -0.253 -9.164 1.00 69.50 434 LEU A N 1
ATOM 3466 C CA . LEU A 1 434 ? -13.739 -0.645 -10.278 1.00 69.50 434 LEU A CA 1
ATOM 3467 C C . LEU A 1 434 ? -14.081 -2.070 -10.736 1.00 69.50 434 LEU A C 1
ATOM 3469 O O . LEU A 1 434 ? -14.083 -2.992 -9.928 1.00 69.50 434 LEU A O 1
ATOM 3473 N N . ILE A 1 435 ? -14.329 -2.271 -12.033 1.00 72.06 435 ILE A N 1
ATOM 3474 C CA . ILE A 1 435 ? -14.952 -3.519 -12.518 1.00 72.06 435 ILE A CA 1
ATOM 3475 C C . ILE A 1 435 ? -13.972 -4.707 -12.740 1.00 72.06 435 ILE A C 1
ATOM 3477 O O . ILE A 1 435 ? -14.441 -5.827 -12.919 1.00 72.06 435 ILE A O 1
ATOM 3481 N N . CYS A 1 436 ? -12.640 -4.523 -12.681 1.00 56.94 436 CYS A N 1
ATOM 3482 C CA . CYS A 1 436 ? -11.607 -5.595 -12.606 1.00 56.94 436 CYS A CA 1
ATOM 3483 C C . CYS A 1 436 ? -10.179 -5.002 -12.472 1.00 56.94 436 CYS A C 1
ATOM 3485 O O . CYS A 1 436 ? -9.975 -3.894 -12.975 1.00 56.94 436 CYS A O 1
ATOM 3487 N N . PRO A 1 437 ? -9.135 -5.748 -12.034 1.00 53.22 437 PRO A N 1
ATOM 3488 C CA . PRO A 1 437 ? -9.055 -6.851 -11.043 1.00 53.22 437 PRO A CA 1
ATOM 3489 C C . PRO A 1 437 ? -7.870 -6.651 -10.028 1.00 53.22 437 PRO A C 1
ATOM 3491 O O . PRO A 1 437 ? -7.036 -5.778 -10.246 1.00 53.22 437 PRO A O 1
ATOM 3494 N N . ILE A 1 438 ? -7.642 -7.402 -8.933 1.00 43.44 438 ILE A N 1
ATOM 3495 C CA . ILE A 1 438 ? -8.456 -8.386 -8.178 1.00 43.44 438 ILE A CA 1
ATOM 3496 C C . ILE A 1 438 ? -8.089 -8.362 -6.668 1.00 43.44 438 ILE A C 1
ATOM 3498 O O . ILE A 1 438 ? -8.995 -8.297 -5.844 1.00 43.44 438 ILE A O 1
ATOM 3502 N N . GLU A 1 439 ? -6.798 -8.370 -6.296 1.00 39.22 439 GLU A N 1
ATOM 3503 C CA . GLU A 1 439 ? -6.320 -8.012 -4.939 1.00 39.22 439 GLU A CA 1
ATOM 3504 C C . GLU A 1 439 ? -6.392 -6.489 -4.791 1.00 39.22 439 GLU A C 1
ATOM 3506 O O . GLU A 1 439 ? -6.181 -5.826 -5.804 1.00 39.22 439 GLU A O 1
ATOM 3511 N N . ASP A 1 440 ? -6.657 -5.923 -3.599 1.00 46.22 440 ASP A N 1
ATOM 3512 C CA . ASP A 1 440 ? -6.731 -4.457 -3.428 1.00 46.22 440 ASP A CA 1
ATOM 3513 C C . ASP A 1 440 ? -5.410 -3.795 -3.869 1.00 46.22 440 ASP A C 1
ATOM 3515 O O . ASP A 1 440 ? -4.416 -3.822 -3.127 1.00 46.22 440 ASP A O 1
ATOM 3519 N N . PRO A 1 441 ? -5.369 -3.167 -5.062 1.00 50.91 441 PRO A N 1
ATOM 3520 C CA . PRO A 1 441 ? -4.113 -2.697 -5.617 1.00 50.91 441 PRO A CA 1
ATOM 3521 C C . PRO A 1 441 ? -3.611 -1.453 -4.880 1.00 50.91 441 PRO A C 1
ATOM 3523 O O . PRO A 1 441 ? -2.421 -1.134 -4.958 1.00 50.91 441 PRO A O 1
ATOM 3526 N N . SER A 1 442 ? -4.516 -0.749 -4.187 1.00 56.09 442 SER A N 1
ATOM 3527 C CA . SER A 1 442 ? -4.206 0.406 -3.353 1.00 56.09 442 SER A CA 1
ATOM 3528 C C . SER A 1 442 ? -3.437 -0.028 -2.110 1.00 56.09 442 SER A C 1
ATOM 3530 O O . SER A 1 442 ? -2.452 0.619 -1.761 1.00 56.09 442 SER A O 1
ATOM 3532 N N . LYS A 1 443 ? -3.796 -1.161 -1.488 1.00 56.31 443 LYS A N 1
ATOM 3533 C CA . LYS A 1 443 ? -3.075 -1.698 -0.326 1.00 56.31 443 LYS A CA 1
ATOM 3534 C C . LYS A 1 443 ? -1.618 -2.040 -0.656 1.00 56.31 443 LYS A C 1
ATOM 3536 O O . LYS A 1 443 ? -0.720 -1.491 -0.021 1.00 56.31 443 LYS A O 1
ATOM 3541 N N . MET A 1 444 ? -1.363 -2.826 -1.707 1.00 54.47 444 MET A N 1
ATOM 3542 C CA . MET A 1 444 ? 0.013 -3.156 -2.132 1.00 54.47 444 MET A CA 1
ATOM 3543 C C . MET A 1 444 ? 0.823 -1.917 -2.554 1.00 54.47 444 MET A C 1
ATOM 3545 O O . MET A 1 444 ? 2.036 -1.841 -2.337 1.00 54.47 444 MET A O 1
ATOM 3549 N N . ALA A 1 445 ? 0.171 -0.933 -3.184 1.00 62.84 445 ALA A N 1
ATOM 3550 C CA . ALA A 1 445 ? 0.815 0.322 -3.560 1.00 62.84 445 ALA A CA 1
ATOM 3551 C C . ALA A 1 445 ? 1.205 1.166 -2.338 1.00 62.84 445 ALA A C 1
ATOM 3553 O O . ALA A 1 445 ? 2.326 1.678 -2.283 1.00 62.84 445 ALA A O 1
ATOM 3554 N N . ASN A 1 446 ? 0.316 1.258 -1.348 1.00 73.62 446 ASN A N 1
ATOM 3555 C CA . ASN A 1 446 ? 0.568 1.951 -0.089 1.00 73.62 446 ASN A CA 1
ATOM 3556 C C . ASN A 1 446 ? 1.677 1.257 0.712 1.00 73.62 446 ASN A C 1
ATOM 3558 O O . ASN A 1 446 ? 2.584 1.930 1.184 1.00 73.62 446 ASN A O 1
ATOM 3562 N N . GLU A 1 447 ? 1.673 -0.076 0.803 1.00 77.75 447 GLU A N 1
ATOM 3563 C CA . GLU A 1 447 ? 2.737 -0.856 1.456 1.00 77.75 447 GLU A CA 1
ATOM 3564 C C . GLU A 1 447 ? 4.113 -0.601 0.817 1.00 77.75 447 GLU A C 1
ATOM 3566 O O . GLU A 1 447 ? 5.091 -0.371 1.528 1.00 77.75 447 GLU A O 1
ATOM 3571 N N . THR A 1 448 ? 4.183 -0.532 -0.517 1.00 80.94 448 THR A N 1
ATOM 3572 C CA . THR A 1 448 ? 5.430 -0.230 -1.247 1.00 80.94 448 THR A CA 1
ATOM 3573 C C . THR A 1 448 ? 5.929 1.195 -0.972 1.00 80.94 448 THR A C 1
ATOM 3575 O O . THR A 1 448 ? 7.116 1.395 -0.703 1.00 80.94 448 THR A O 1
ATOM 3578 N N . MET A 1 449 ? 5.033 2.191 -0.992 1.00 87.31 449 MET A N 1
ATOM 3579 C CA . MET A 1 449 ? 5.373 3.580 -0.650 1.00 87.31 449 MET A CA 1
ATOM 3580 C C . MET A 1 449 ? 5.799 3.720 0.817 1.00 87.31 449 MET A C 1
ATOM 3582 O O . MET A 1 449 ? 6.790 4.390 1.097 1.00 87.31 449 MET A O 1
ATOM 3586 N N . ASN A 1 450 ? 5.109 3.047 1.741 1.00 89.88 450 ASN A N 1
ATOM 3587 C CA . ASN A 1 450 ? 5.440 3.029 3.165 1.00 89.88 450 ASN A CA 1
ATOM 3588 C C . ASN A 1 450 ? 6.825 2.412 3.404 1.00 89.88 450 ASN A C 1
ATOM 3590 O O . ASN A 1 450 ? 7.637 2.993 4.121 1.00 89.88 450 ASN A O 1
ATOM 3594 N N . GLN A 1 451 ? 7.141 1.290 2.747 1.00 89.75 451 GLN A N 1
ATOM 3595 C CA . GLN A 1 451 ? 8.463 0.668 2.839 1.00 89.75 451 GLN A CA 1
ATOM 3596 C C . GLN A 1 451 ? 9.568 1.587 2.295 1.00 89.75 451 GLN A C 1
ATOM 3598 O O . GLN A 1 451 ? 10.633 1.687 2.905 1.00 89.75 451 GLN A O 1
ATOM 3603 N N . PHE A 1 452 ? 9.317 2.300 1.190 1.00 91.56 452 PHE A N 1
ATOM 3604 C CA . PHE A 1 452 ? 10.233 3.322 0.676 1.00 91.56 452 PHE A CA 1
ATOM 3605 C C . PHE A 1 452 ? 10.428 4.471 1.680 1.00 91.56 452 PHE A C 1
ATOM 3607 O O . PHE A 1 452 ? 11.568 4.858 1.942 1.00 91.56 452 PHE A O 1
ATOM 3614 N N . THR A 1 453 ? 9.353 4.981 2.290 1.00 93.31 453 THR A N 1
ATOM 3615 C CA . THR A 1 453 ? 9.419 6.009 3.342 1.00 93.31 453 THR A CA 1
ATOM 3616 C C . THR A 1 453 ? 10.253 5.543 4.537 1.00 93.31 453 THR A C 1
ATOM 3618 O O . THR A 1 453 ? 11.169 6.255 4.955 1.00 93.31 453 THR A O 1
ATOM 3621 N N . ASP A 1 454 ? 10.009 4.335 5.041 1.00 92.56 454 ASP A N 1
ATOM 3622 C CA . ASP A 1 454 ? 10.723 3.771 6.191 1.00 92.56 454 ASP A CA 1
ATOM 3623 C C . ASP A 1 454 ? 12.220 3.587 5.901 1.00 92.56 454 ASP A C 1
ATOM 3625 O O . ASP A 1 454 ? 13.062 3.852 6.760 1.00 92.56 454 ASP A O 1
ATOM 3629 N N . ASP A 1 455 ? 12.576 3.192 4.677 1.00 92.69 455 ASP A N 1
ATOM 3630 C CA . ASP A 1 455 ? 13.963 3.090 4.211 1.00 92.69 455 ASP A CA 1
ATOM 3631 C C . ASP A 1 455 ? 14.698 4.442 4.198 1.00 92.69 455 ASP A C 1
ATOM 3633 O O . ASP A 1 455 ? 15.907 4.492 4.454 1.00 92.69 455 ASP A O 1
ATOM 3637 N N . LEU A 1 456 ? 13.996 5.545 3.912 1.00 93.25 456 LEU A N 1
ATOM 3638 C CA . LEU A 1 456 ? 14.567 6.895 3.978 1.00 93.25 456 LEU A CA 1
ATOM 3639 C C . LEU A 1 456 ? 14.690 7.392 5.427 1.00 93.25 456 LEU A C 1
ATOM 3641 O O . LEU A 1 456 ? 15.696 8.017 5.780 1.00 93.25 456 LEU A O 1
ATOM 3645 N N . LEU A 1 457 ? 13.703 7.088 6.274 1.00 91.81 457 LEU A N 1
ATOM 3646 C CA . LEU A 1 457 ? 13.697 7.461 7.692 1.00 91.81 457 LEU A CA 1
ATOM 3647 C C . LEU A 1 457 ? 14.784 6.722 8.483 1.00 91.81 457 LEU A C 1
ATOM 3649 O O . LEU A 1 457 ? 15.530 7.367 9.214 1.00 91.81 457 LEU A O 1
ATOM 3653 N N . LYS A 1 458 ? 14.981 5.416 8.248 1.00 91.94 458 LYS A N 1
ATOM 3654 C CA . LYS A 1 458 ? 16.093 4.625 8.825 1.00 91.94 458 LYS A CA 1
ATOM 3655 C C . LYS A 1 458 ? 17.473 5.204 8.504 1.00 91.94 458 LYS A C 1
ATOM 3657 O O . LYS A 1 458 ? 18.398 5.070 9.297 1.00 91.94 458 LYS A O 1
ATOM 3662 N N . LYS A 1 459 ? 17.619 5.867 7.352 1.00 91.25 459 LYS A N 1
ATOM 3663 C CA . LYS A 1 459 ? 18.848 6.570 6.943 1.00 91.25 459 LYS A CA 1
ATOM 3664 C C . LYS A 1 459 ? 18.971 7.989 7.511 1.00 91.25 459 LYS A C 1
ATOM 3666 O O . LYS A 1 459 ? 19.881 8.710 7.110 1.00 91.25 459 LYS A O 1
ATOM 3671 N N . LYS A 1 460 ? 18.053 8.412 8.389 1.00 91.31 460 LYS A N 1
ATOM 3672 C CA . LYS A 1 460 ? 17.989 9.750 9.000 1.00 91.31 460 LYS A CA 1
ATOM 3673 C C . LYS A 1 460 ? 17.989 10.910 7.993 1.00 91.31 460 LYS A C 1
ATOM 3675 O O . LYS A 1 460 ? 18.331 12.038 8.332 1.00 91.31 460 LYS A O 1
ATOM 3680 N N . ILE A 1 461 ? 17.540 10.661 6.756 1.00 92.62 461 ILE A N 1
ATOM 3681 C CA . ILE A 1 461 ? 17.583 11.630 5.644 1.00 92.62 461 ILE A CA 1
ATOM 3682 C C . ILE A 1 461 ? 16.808 12.910 5.976 1.00 92.62 461 ILE A C 1
ATOM 3684 O O . ILE A 1 461 ? 17.272 14.009 5.681 1.00 92.62 461 ILE A O 1
ATOM 3688 N N . PHE A 1 462 ? 15.657 12.768 6.631 1.00 95.00 462 PHE A N 1
ATOM 3689 C CA . PHE A 1 462 ? 14.797 13.879 7.044 1.00 95.00 462 PHE A CA 1
ATOM 3690 C C . PHE A 1 462 ? 14.996 14.307 8.509 1.00 95.00 462 PHE A C 1
ATOM 3692 O O . PHE A 1 462 ? 14.202 15.089 9.014 1.00 95.00 462 PHE A O 1
ATOM 3699 N N . HIS A 1 463 ? 16.003 13.787 9.220 1.00 93.94 463 HIS A N 1
ATOM 3700 C CA . HIS A 1 463 ? 16.204 14.094 10.642 1.00 93.94 463 HIS A CA 1
ATOM 3701 C C . HIS A 1 463 ? 17.192 15.250 10.824 1.00 93.94 463 HIS A C 1
ATOM 3703 O O . HIS A 1 463 ? 18.193 15.360 10.103 1.00 93.94 463 HIS A O 1
ATOM 3709 N N . CYS A 1 464 ? 16.933 16.097 11.817 1.00 94.19 464 CYS A N 1
ATOM 3710 C CA . CYS A 1 464 ? 17.833 17.173 12.198 1.00 94.19 464 CYS A CA 1
ATOM 3711 C C . CYS A 1 464 ? 19.113 16.604 12.820 1.00 94.19 464 CYS A C 1
ATOM 3713 O O . CYS A 1 464 ? 19.075 15.992 13.879 1.00 94.19 464 CYS A O 1
ATOM 3715 N N . GLN A 1 465 ? 20.275 16.905 12.246 1.00 92.88 465 GLN A N 1
ATOM 3716 C CA . GLN A 1 465 ? 21.582 16.445 12.738 1.00 92.88 465 GLN A CA 1
ATOM 3717 C C . GLN A 1 465 ? 22.042 17.129 14.050 1.00 92.88 465 GLN A C 1
ATOM 3719 O O . GLN A 1 465 ? 23.200 16.999 14.439 1.00 92.88 465 GLN A O 1
ATOM 3724 N N . ILE A 1 466 ? 21.163 17.892 14.718 1.00 91.94 466 ILE A N 1
ATOM 3725 C CA . ILE A 1 466 ? 21.429 18.569 16.001 1.00 91.94 466 ILE A CA 1
ATOM 3726 C C . ILE A 1 466 ? 20.515 18.050 17.121 1.00 91.94 466 ILE A C 1
ATOM 3728 O O . ILE A 1 466 ? 21.001 17.830 18.225 1.00 91.94 466 ILE A O 1
ATOM 3732 N N . CYS A 1 467 ? 19.213 17.862 16.871 1.00 92.06 467 CYS A N 1
ATOM 3733 C CA . CYS A 1 467 ? 18.272 17.321 17.867 1.00 92.06 467 CYS A CA 1
ATOM 3734 C C . CYS A 1 467 ? 17.769 15.900 17.575 1.00 92.06 467 CYS A C 1
ATOM 3736 O O . CYS A 1 467 ? 17.011 15.373 18.375 1.00 92.06 467 CYS A O 1
ATOM 3738 N N . ASP A 1 468 ? 18.160 15.301 16.449 1.00 92.00 468 ASP A N 1
ATOM 3739 C CA . ASP A 1 468 ? 17.728 13.981 15.960 1.00 92.00 468 ASP A CA 1
ATOM 3740 C C . ASP A 1 468 ? 16.216 13.824 15.683 1.00 92.00 468 ASP A C 1
ATOM 3742 O O . ASP A 1 468 ? 15.773 12.768 15.244 1.00 92.00 468 ASP A O 1
ATOM 3746 N N . GLU A 1 469 ? 15.419 14.882 15.858 1.00 90.56 469 GLU A N 1
ATOM 3747 C CA . GLU A 1 469 ? 13.987 14.892 15.538 1.00 90.56 469 GLU A CA 1
ATOM 3748 C C . GLU A 1 469 ? 13.726 14.935 14.022 1.00 90.56 469 GLU A C 1
ATOM 3750 O O . GLU A 1 469 ? 14.505 15.488 13.235 1.00 90.56 469 GLU A O 1
ATOM 3755 N N . LEU A 1 470 ? 12.581 14.381 13.615 1.00 92.06 470 LEU A N 1
ATOM 3756 C CA . LEU A 1 470 ? 12.113 14.374 12.230 1.00 92.06 470 LEU A CA 1
ATOM 3757 C C . LEU A 1 470 ? 11.677 15.781 11.788 1.00 92.06 470 LEU A C 1
ATOM 3759 O O . LEU A 1 470 ? 10.721 16.342 12.320 1.00 92.06 470 LEU A O 1
ATOM 3763 N N . CYS A 1 471 ? 12.334 16.339 10.771 1.00 91.75 471 CYS A N 1
ATOM 3764 C CA . CYS A 1 471 ? 11.968 17.626 10.189 1.00 91.75 471 CYS A CA 1
ATOM 3765 C C . CYS A 1 471 ? 10.769 17.467 9.241 1.00 91.75 471 CYS A C 1
ATOM 3767 O O . CYS A 1 471 ? 10.928 16.966 8.129 1.00 91.75 471 CYS A O 1
ATOM 3769 N N . THR A 1 472 ? 9.585 17.923 9.649 1.00 85.62 472 THR A N 1
ATOM 3770 C CA . THR A 1 472 ? 8.346 17.837 8.847 1.00 85.62 472 THR A CA 1
ATOM 3771 C C . THR A 1 472 ? 8.020 19.084 8.019 1.00 85.62 472 THR A C 1
ATOM 3773 O O . THR A 1 472 ? 7.201 19.012 7.099 1.00 85.62 472 THR A O 1
ATOM 3776 N N . SER A 1 473 ? 8.675 20.207 8.324 1.00 84.62 473 SER A N 1
ATOM 3777 C CA . SER A 1 473 ? 8.534 21.500 7.648 1.00 84.62 473 SER A CA 1
ATOM 3778 C C . SER A 1 473 ? 9.854 21.931 6.989 1.00 84.62 473 SER A C 1
ATOM 3780 O O . SER A 1 473 ? 10.295 21.291 6.035 1.00 84.62 473 SER A O 1
ATOM 3782 N N . ASP A 1 474 ? 10.496 22.995 7.475 1.00 91.69 474 ASP A N 1
ATOM 3783 C CA . ASP A 1 474 ? 11.697 23.561 6.868 1.00 91.69 474 ASP A CA 1
ATOM 3784 C C . ASP A 1 474 ? 12.954 22.753 7.209 1.00 91.69 474 ASP A C 1
ATOM 3786 O O . ASP A 1 474 ? 13.317 22.552 8.374 1.00 91.69 474 ASP A O 1
ATOM 3790 N N . ILE A 1 475 ? 13.642 22.314 6.154 1.00 94.19 475 ILE A N 1
ATOM 3791 C CA . ILE A 1 475 ? 14.882 21.543 6.221 1.00 94.19 475 ILE A CA 1
ATOM 3792 C C . ILE A 1 475 ? 16.006 22.409 5.661 1.00 94.19 475 ILE A C 1
ATOM 3794 O O . ILE A 1 475 ? 16.102 22.600 4.449 1.00 94.19 475 ILE A O 1
ATOM 3798 N N . PHE A 1 476 ? 16.878 22.915 6.525 1.00 94.31 476 PHE A N 1
ATOM 3799 C CA . PHE A 1 476 ? 18.050 23.689 6.127 1.00 94.31 476 PHE A CA 1
ATOM 3800 C C . PHE A 1 476 ? 19.264 22.778 5.998 1.00 94.31 476 PHE A C 1
ATOM 3802 O O . PHE A 1 476 ?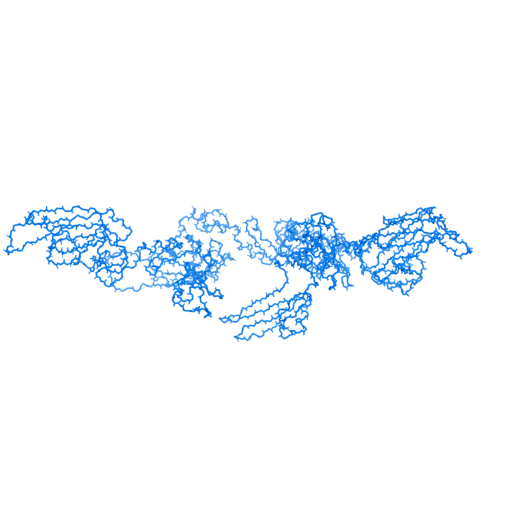 19.582 22.024 6.912 1.00 94.31 476 PHE A O 1
ATOM 3809 N N . LEU A 1 477 ? 19.973 22.853 4.877 1.00 93.31 477 LEU A N 1
ATOM 3810 C CA . LEU A 1 477 ? 21.260 22.194 4.709 1.00 93.31 477 LEU A CA 1
ATOM 3811 C C . LEU A 1 477 ? 22.358 23.161 5.172 1.00 93.31 477 LEU A C 1
ATOM 3813 O O . LEU A 1 477 ? 22.525 24.240 4.604 1.00 93.31 477 LEU A O 1
ATOM 3817 N N . VAL A 1 478 ? 23.087 22.780 6.221 1.00 91.06 478 VAL A N 1
ATOM 3818 C CA . VAL A 1 478 ? 24.126 23.591 6.871 1.00 91.06 478 VAL A CA 1
ATOM 3819 C C . VAL A 1 478 ? 25.499 22.971 6.617 1.00 91.06 478 VAL A C 1
ATOM 3821 O O . VAL A 1 478 ? 25.726 21.783 6.876 1.00 91.06 478 VAL A O 1
ATOM 3824 N N . GLN A 1 479 ? 26.440 23.776 6.118 1.00 85.75 479 GLN A N 1
ATOM 3825 C CA . GLN A 1 479 ? 27.796 23.324 5.795 1.00 85.75 479 GLN A CA 1
ATOM 3826 C C . GLN A 1 479 ? 28.490 22.713 7.028 1.00 85.75 479 GLN A C 1
ATOM 3828 O O . GLN A 1 479 ? 28.550 23.328 8.089 1.00 85.75 479 GLN A O 1
ATOM 3833 N N . GLY A 1 480 ? 28.998 21.482 6.899 1.00 83.19 480 GLY A N 1
ATOM 3834 C CA . GLY A 1 480 ? 29.670 20.761 7.991 1.00 83.19 480 GLY A CA 1
ATOM 3835 C C . GLY A 1 480 ? 28.751 20.198 9.088 1.00 83.19 480 GLY A C 1
ATOM 3836 O O . GLY A 1 480 ? 29.257 19.598 10.034 1.00 83.19 480 GLY A O 1
ATOM 3837 N N . LYS A 1 481 ? 27.423 20.361 8.978 1.00 87.00 481 LYS A N 1
ATOM 3838 C CA . LYS A 1 481 ? 26.435 19.782 9.911 1.00 87.00 481 LYS A CA 1
ATOM 3839 C C . LYS A 1 481 ? 25.381 18.903 9.234 1.00 87.00 481 LYS A C 1
ATOM 3841 O O . LYS A 1 481 ? 24.923 17.955 9.855 1.00 87.00 481 LYS A O 1
ATOM 3846 N N . GLY A 1 482 ? 25.029 19.162 7.974 1.00 90.44 482 GLY A N 1
ATOM 3847 C CA . GLY A 1 482 ? 23.982 18.418 7.265 1.00 90.44 482 GLY A CA 1
ATOM 3848 C C . GLY A 1 482 ? 22.605 19.065 7.426 1.00 90.44 482 GLY A C 1
ATOM 3849 O O . GLY A 1 482 ? 22.507 20.289 7.472 1.00 90.44 482 GLY A O 1
ATOM 3850 N N . ASN A 1 483 ? 21.543 18.259 7.463 1.00 93.44 483 ASN A N 1
ATOM 3851 C CA . ASN A 1 483 ? 20.164 18.750 7.554 1.00 93.44 483 ASN A CA 1
ATOM 3852 C C . ASN A 1 483 ? 19.827 19.222 8.982 1.00 93.44 483 ASN A C 1
ATOM 3854 O O . ASN A 1 483 ? 20.070 18.509 9.952 1.00 93.44 483 ASN A O 1
ATOM 3858 N N . VAL A 1 484 ? 19.244 20.410 9.125 1.00 93.81 484 VAL A N 1
ATOM 3859 C CA . VAL A 1 484 ? 18.915 21.062 10.402 1.00 93.81 484 VAL A CA 1
ATOM 3860 C C . VAL A 1 484 ? 17.498 21.645 10.326 1.00 93.81 484 VAL A C 1
ATOM 3862 O O . VAL A 1 484 ? 17.121 22.206 9.298 1.00 93.81 484 VAL A O 1
ATOM 3865 N N . CYS A 1 485 ? 16.695 21.492 11.384 1.00 93.88 485 CYS A N 1
ATOM 3866 C CA . CYS A 1 485 ? 15.362 22.103 11.469 1.00 93.88 485 CYS A CA 1
ATOM 3867 C C . CYS A 1 485 ? 15.447 23.604 11.796 1.00 93.88 485 CYS A C 1
ATOM 3869 O O . CYS A 1 485 ? 16.442 24.055 12.366 1.00 93.88 485 CYS A O 1
ATOM 3871 N N . ALA A 1 486 ? 14.387 24.363 11.500 1.00 90.94 486 ALA A N 1
ATOM 3872 C CA . ALA A 1 486 ? 14.314 25.801 11.783 1.00 90.94 486 ALA A CA 1
ATOM 3873 C C . ALA A 1 486 ? 14.713 26.162 13.231 1.00 90.94 486 ALA A C 1
ATOM 3875 O O . ALA A 1 486 ? 15.588 27.001 13.432 1.00 90.94 486 ALA A O 1
ATOM 3876 N N . ASN A 1 487 ? 14.164 25.473 14.239 1.00 90.56 487 ASN A N 1
ATOM 3877 C CA . ASN A 1 487 ? 14.438 25.779 15.649 1.00 90.56 487 ASN A CA 1
ATOM 3878 C C . ASN A 1 487 ? 15.915 25.560 16.014 1.00 90.56 487 ASN A C 1
ATOM 3880 O O . ASN A 1 487 ? 16.532 26.416 16.637 1.00 90.56 487 ASN A O 1
ATOM 3884 N N . CYS A 1 488 ? 16.528 24.448 15.586 1.00 92.12 488 CYS A N 1
ATOM 3885 C CA . CYS A 1 488 ? 17.952 24.217 15.851 1.00 92.12 488 CYS A CA 1
ATOM 3886 C C . CYS A 1 488 ? 18.858 25.154 15.046 1.00 92.12 488 CYS A C 1
ATOM 3888 O O . CYS A 1 488 ? 19.936 25.498 15.529 1.00 92.12 488 CYS A O 1
ATOM 3890 N N . LEU A 1 489 ? 18.434 25.588 13.855 1.00 91.00 489 LEU A N 1
ATOM 3891 C CA . LEU A 1 489 ? 19.136 26.636 13.124 1.00 91.00 489 LEU A CA 1
ATOM 3892 C C . LEU A 1 489 ? 19.105 27.947 13.918 1.00 91.00 489 LEU A C 1
ATOM 3894 O O . LEU A 1 489 ? 20.149 28.573 14.065 1.00 91.00 489 LEU A O 1
ATOM 3898 N N . GLU A 1 490 ? 17.955 28.341 14.466 1.00 89.06 490 GLU A N 1
ATOM 3899 C CA . GLU A 1 490 ? 17.820 29.600 15.201 1.00 89.06 490 GLU A CA 1
ATOM 3900 C C . GLU A 1 490 ? 18.474 29.590 16.591 1.00 89.06 490 GLU A C 1
ATOM 3902 O O . GLU A 1 490 ? 19.208 30.523 16.924 1.00 89.06 490 GLU A O 1
ATOM 3907 N N . GLU A 1 491 ? 18.263 28.542 17.383 1.00 89.06 491 GLU A N 1
ATOM 3908 C CA . GLU A 1 491 ? 18.699 28.471 18.785 1.00 89.06 491 GLU A CA 1
ATOM 3909 C C . GLU A 1 491 ? 20.120 27.917 18.957 1.00 89.06 491 GLU A C 1
ATOM 3911 O O . GLU A 1 491 ? 20.824 28.299 19.890 1.00 89.06 491 GLU A O 1
ATOM 3916 N N . LYS A 1 492 ? 20.551 26.993 18.083 1.00 86.75 492 LYS A N 1
ATOM 3917 C CA . LYS A 1 492 ? 21.764 26.174 18.292 1.00 86.75 492 LYS A CA 1
ATOM 3918 C C . LYS A 1 492 ? 22.866 26.395 17.252 1.00 86.75 492 LYS A C 1
ATOM 3920 O O . LYS A 1 492 ? 23.973 25.888 17.435 1.00 86.75 492 LYS A O 1
ATOM 3925 N N . CYS A 1 493 ? 22.621 27.157 16.183 1.00 85.56 493 CYS A N 1
ATOM 3926 C CA . CYS A 1 493 ? 23.661 27.550 15.227 1.00 85.56 493 CYS A CA 1
ATOM 3927 C C . CYS A 1 493 ? 24.116 29.003 15.437 1.00 85.56 493 CYS A C 1
ATOM 3929 O O . CYS A 1 493 ? 23.316 29.936 15.483 1.00 85.56 493 CYS A O 1
ATOM 3931 N N . GLY A 1 494 ? 25.435 29.216 15.492 1.00 84.50 494 GLY A N 1
ATOM 3932 C CA . GLY A 1 494 ? 26.018 30.560 15.552 1.00 84.50 494 GLY A CA 1
ATOM 3933 C C . GLY A 1 494 ? 25.765 31.379 14.278 1.00 84.50 494 GLY A C 1
ATOM 3934 O O . GLY A 1 494 ? 25.516 30.823 13.206 1.00 84.50 494 GLY A O 1
ATOM 3935 N N . LYS A 1 495 ? 25.887 32.714 14.373 1.00 80.62 495 LYS A N 1
ATOM 3936 C CA . LYS A 1 495 ? 25.612 33.664 13.269 1.00 80.62 495 LYS A CA 1
ATOM 3937 C C . LYS A 1 495 ? 26.314 33.302 11.949 1.00 80.62 495 LYS A C 1
ATOM 3939 O O . LYS A 1 495 ? 25.715 33.420 10.883 1.00 80.62 495 LYS A O 1
ATOM 3944 N N . GLU A 1 496 ? 27.554 32.814 12.010 1.00 78.25 496 GLU A N 1
ATOM 3945 C CA . GLU A 1 496 ? 28.303 32.379 10.823 1.00 78.25 496 GLU A CA 1
ATOM 3946 C C . GLU A 1 496 ? 27.668 31.144 10.158 1.00 78.25 496 GLU A C 1
ATOM 3948 O O . GLU A 1 496 ? 27.490 31.130 8.940 1.00 78.25 496 GLU A O 1
ATOM 3953 N N . MET A 1 497 ? 27.246 30.145 10.942 1.00 80.44 497 MET A N 1
ATOM 3954 C CA . MET A 1 497 ? 26.567 28.948 10.427 1.00 80.44 497 MET A CA 1
ATOM 3955 C C . MET A 1 497 ? 25.205 29.293 9.817 1.00 80.44 497 MET A C 1
ATOM 3957 O O . MET A 1 497 ? 24.909 28.815 8.725 1.00 80.44 497 MET A O 1
ATOM 3961 N N . LYS A 1 498 ? 24.427 30.189 10.449 1.00 83.06 498 LYS A N 1
ATOM 3962 C CA . LYS A 1 498 ? 23.173 30.718 9.875 1.00 83.06 498 LYS A CA 1
ATOM 3963 C C . LYS A 1 498 ? 23.398 31.367 8.504 1.00 83.06 498 LYS A C 1
ATOM 3965 O O . LYS A 1 498 ? 22.636 31.129 7.574 1.00 83.06 498 LYS A O 1
ATOM 3970 N N . SER A 1 499 ? 24.487 32.124 8.333 1.00 80.00 499 SER A N 1
ATOM 3971 C CA . SER A 1 499 ? 24.807 32.773 7.047 1.00 80.00 499 SER A CA 1
ATOM 3972 C C . SER A 1 499 ? 25.132 31.786 5.907 1.00 80.00 499 SER A C 1
ATOM 3974 O O . SER A 1 499 ? 25.013 32.142 4.729 1.00 80.00 499 SER A O 1
ATOM 3976 N N . ARG A 1 500 ? 25.512 30.547 6.266 1.00 81.00 500 ARG A N 1
ATOM 3977 C CA . ARG A 1 500 ? 25.851 29.417 5.379 1.00 81.00 500 ARG A CA 1
ATOM 3978 C C . ARG A 1 500 ? 24.818 28.277 5.427 1.00 81.00 500 ARG A C 1
ATOM 3980 O O . ARG A 1 500 ? 25.154 27.139 5.101 1.00 81.00 500 ARG A O 1
ATOM 3987 N N . ALA A 1 501 ? 23.590 28.567 5.850 1.00 89.25 501 ALA A N 1
ATOM 3988 C CA . ALA A 1 501 ? 22.464 27.645 5.775 1.00 89.25 501 ALA A CA 1
ATOM 3989 C C . ALA A 1 501 ? 21.633 27.932 4.517 1.00 89.25 501 ALA A C 1
ATOM 3991 O O . ALA A 1 501 ? 21.319 29.088 4.232 1.00 89.25 501 ALA A O 1
ATOM 3992 N N . GLU A 1 502 ? 21.256 26.888 3.779 1.00 92.06 502 GLU A N 1
ATOM 3993 C CA . GLU A 1 502 ? 20.405 27.002 2.589 1.00 92.06 502 GLU A CA 1
ATOM 3994 C C . GLU A 1 502 ? 19.178 26.093 2.708 1.00 92.06 502 GLU A C 1
ATOM 3996 O O . GLU A 1 502 ? 19.290 24.930 3.100 1.00 92.06 502 GLU A O 1
ATOM 4001 N N . LEU A 1 503 ? 17.995 26.612 2.366 1.00 92.62 503 LEU A N 1
ATOM 4002 C CA . LEU A 1 503 ? 16.740 25.864 2.463 1.00 92.62 503 LEU A CA 1
ATOM 4003 C C . LEU A 1 503 ? 16.700 24.747 1.407 1.00 92.62 503 LEU A C 1
ATOM 4005 O O . LEU A 1 503 ? 16.713 25.003 0.201 1.00 92.62 503 LEU A O 1
ATOM 4009 N N . ASN A 1 504 ? 16.624 23.494 1.852 1.00 93.44 504 ASN A N 1
ATOM 4010 C CA . ASN A 1 504 ? 16.637 22.310 0.999 1.00 93.44 504 ASN A CA 1
ATOM 4011 C C . ASN A 1 504 ? 15.221 21.996 0.487 1.00 93.44 504 ASN A C 1
ATOM 4013 O O . ASN A 1 504 ? 14.625 20.969 0.818 1.00 93.44 504 ASN A O 1
ATOM 4017 N N . THR A 1 505 ? 14.678 22.900 -0.334 1.00 91.31 505 THR A N 1
ATOM 4018 C CA . THR A 1 505 ? 13.314 22.828 -0.897 1.00 91.31 505 THR A CA 1
ATOM 4019 C C . THR A 1 505 ? 13.009 21.498 -1.591 1.00 91.31 505 THR A C 1
ATOM 4021 O O . THR A 1 505 ? 11.877 21.023 -1.542 1.00 91.31 505 THR A O 1
ATOM 4024 N N . ALA A 1 506 ? 14.024 20.848 -2.166 1.00 92.88 506 ALA A N 1
ATOM 4025 C CA . ALA A 1 506 ? 13.930 19.501 -2.719 1.00 92.88 506 ALA A CA 1
ATOM 4026 C C . ALA A 1 506 ? 13.461 18.461 -1.684 1.00 92.88 506 ALA A C 1
ATOM 4028 O O . ALA A 1 506 ? 12.550 17.689 -1.974 1.00 92.88 506 ALA A O 1
ATOM 4029 N N . LEU A 1 507 ? 14.034 18.451 -0.473 1.00 94.06 507 LEU A N 1
ATOM 4030 C CA . LEU A 1 507 ? 13.616 17.523 0.585 1.00 94.06 507 LEU A CA 1
ATOM 4031 C C . LEU A 1 507 ? 12.228 17.864 1.135 1.00 94.06 507 LEU A C 1
ATOM 4033 O O . LEU A 1 507 ? 11.462 16.945 1.409 1.00 94.06 507 LEU A O 1
ATOM 4037 N N . ILE A 1 508 ? 11.877 19.151 1.218 1.00 92.75 508 ILE A N 1
ATOM 4038 C CA . ILE A 1 508 ? 10.548 19.615 1.654 1.00 92.75 508 ILE A CA 1
ATOM 4039 C C . ILE A 1 508 ? 9.459 19.121 0.680 1.00 92.75 508 ILE A C 1
ATOM 4041 O O . ILE A 1 508 ? 8.452 18.551 1.095 1.00 92.75 508 ILE A O 1
ATOM 4045 N N . LEU A 1 509 ? 9.688 19.250 -0.633 1.00 91.62 509 LEU A N 1
ATOM 4046 C CA . LEU A 1 509 ? 8.766 18.764 -1.673 1.00 91.62 509 LEU A CA 1
ATOM 4047 C C . LEU A 1 509 ? 8.656 17.233 -1.743 1.00 91.62 509 LEU A C 1
ATOM 4049 O O . LEU A 1 509 ? 7.650 16.720 -2.247 1.00 91.62 509 LEU A O 1
ATOM 4053 N N . ILE A 1 510 ? 9.682 16.514 -1.278 1.00 93.25 510 ILE A N 1
ATOM 4054 C CA . ILE A 1 510 ? 9.675 15.053 -1.178 1.00 93.25 510 ILE A CA 1
ATOM 4055 C C . ILE A 1 510 ? 8.918 14.616 0.079 1.00 93.25 510 ILE A C 1
ATOM 4057 O O . ILE A 1 510 ? 7.988 13.825 -0.044 1.00 93.25 510 ILE A O 1
ATOM 4061 N N . ILE A 1 511 ? 9.262 15.131 1.266 1.00 92.56 511 ILE A N 1
ATOM 4062 C CA . ILE A 1 511 ? 8.650 14.683 2.527 1.00 92.56 511 ILE A CA 1
ATOM 4063 C C . ILE A 1 511 ? 7.149 14.997 2.588 1.00 92.56 511 ILE A C 1
ATOM 4065 O O . ILE A 1 511 ? 6.376 14.166 3.053 1.00 92.56 511 ILE A O 1
ATOM 4069 N N . ALA A 1 512 ? 6.715 16.114 1.993 1.00 90.75 512 ALA A N 1
ATOM 4070 C CA . ALA A 1 512 ? 5.302 16.474 1.849 1.00 90.75 512 ALA A CA 1
ATOM 4071 C C . ALA A 1 512 ? 4.482 15.513 0.953 1.00 90.75 512 ALA A C 1
ATOM 4073 O O . ALA A 1 512 ? 3.281 15.714 0.780 1.00 90.75 512 ALA A O 1
ATOM 4074 N N . ARG A 1 513 ? 5.117 14.494 0.352 1.00 89.81 513 ARG A N 1
ATOM 4075 C CA . ARG A 1 513 ? 4.488 13.426 -0.447 1.00 89.81 513 ARG A CA 1
ATOM 4076 C C . ARG A 1 513 ? 4.654 12.028 0.159 1.00 89.81 513 ARG A C 1
ATOM 4078 O O . ARG A 1 513 ? 4.294 11.049 -0.491 1.00 89.81 513 ARG A O 1
ATOM 4085 N N . LEU A 1 514 ? 5.227 11.917 1.356 1.00 91.25 514 LEU A N 1
ATOM 4086 C CA . LEU A 1 514 ? 5.427 10.647 2.055 1.00 91.25 514 LEU A CA 1
ATOM 4087 C C . LEU A 1 514 ? 4.431 10.506 3.210 1.00 91.25 514 LEU A C 1
ATOM 4089 O O . LEU A 1 514 ? 4.100 11.486 3.872 1.00 91.25 514 LEU A O 1
ATOM 4093 N N . MET A 1 515 ? 4.008 9.268 3.474 1.00 91.69 515 MET A N 1
ATOM 4094 C CA . MET A 1 515 ? 3.169 8.922 4.623 1.00 91.69 515 MET A CA 1
ATOM 4095 C C . MET A 1 515 ? 4.069 8.529 5.798 1.00 91.69 515 MET A C 1
ATOM 4097 O O . MET A 1 515 ? 4.563 7.402 5.894 1.00 91.69 515 MET A O 1
ATOM 4101 N N . LEU A 1 516 ? 4.330 9.504 6.664 1.00 93.06 516 LEU A N 1
ATOM 4102 C CA . LEU A 1 516 ? 5.235 9.401 7.801 1.00 93.06 516 LEU A CA 1
ATOM 4103 C C . LEU A 1 516 ? 4.584 8.574 8.923 1.00 93.06 516 LEU A C 1
ATOM 4105 O O . LEU A 1 516 ? 3.470 8.912 9.333 1.00 93.06 516 LEU A O 1
ATOM 4109 N N . PRO A 1 517 ? 5.246 7.524 9.443 1.00 93.56 517 PRO A N 1
ATOM 4110 C CA . PRO A 1 517 ? 4.783 6.807 10.624 1.00 93.56 517 PRO A CA 1
ATOM 4111 C C . PRO A 1 517 ? 4.945 7.667 11.873 1.00 93.56 517 PRO A C 1
ATOM 4113 O O . PRO A 1 517 ? 5.937 8.384 12.017 1.00 93.56 517 PRO A O 1
ATOM 4116 N N . CYS A 1 518 ? 3.988 7.571 12.793 1.00 90.25 518 CYS A N 1
ATOM 4117 C CA . CYS A 1 518 ? 4.057 8.254 14.079 1.00 90.25 518 CYS A CA 1
ATOM 4118 C C . CYS A 1 518 ? 5.361 7.926 14.836 1.00 90.25 518 CYS A C 1
ATOM 4120 O O . CYS A 1 518 ? 5.795 6.773 14.880 1.00 90.25 518 CYS A O 1
ATOM 4122 N N . LYS A 1 519 ? 5.962 8.906 15.533 1.00 87.81 519 LYS A N 1
ATOM 4123 C CA . LYS A 1 519 ? 7.160 8.661 16.369 1.00 87.81 519 LYS A CA 1
ATOM 4124 C C . LYS A 1 519 ? 6.947 7.639 17.492 1.00 87.81 519 LYS A C 1
ATOM 4126 O O . LYS A 1 519 ? 7.912 7.106 18.030 1.00 87.81 519 LYS A O 1
ATOM 4131 N N . PHE A 1 520 ? 5.691 7.347 17.829 1.00 84.56 520 PHE A N 1
ATOM 4132 C CA . PHE A 1 520 ? 5.297 6.326 18.797 1.00 84.56 520 PHE A CA 1
ATOM 4133 C C . PHE A 1 520 ? 4.925 4.976 18.146 1.00 84.56 520 PHE A C 1
ATOM 4135 O O . PHE A 1 520 ? 4.360 4.114 18.814 1.00 84.56 520 PHE A O 1
ATOM 4142 N N . ASN A 1 521 ? 5.265 4.741 16.872 1.00 85.75 521 ASN A N 1
ATOM 4143 C CA . ASN A 1 521 ? 5.059 3.457 16.185 1.00 85.75 521 ASN A CA 1
ATOM 4144 C C . ASN A 1 521 ? 5.728 2.284 16.924 1.00 85.75 521 ASN A C 1
ATOM 4146 O O . ASN A 1 521 ? 5.141 1.217 17.053 1.00 85.75 521 ASN A O 1
ATOM 4150 N N . SER A 1 522 ? 6.911 2.490 17.514 1.00 81.12 522 SER A N 1
ATOM 4151 C CA . SER A 1 522 ? 7.574 1.496 18.380 1.00 81.12 522 SER A CA 1
ATOM 4152 C C . SER A 1 522 ? 6.806 1.160 19.667 1.00 81.12 522 SER A C 1
ATOM 4154 O O . SER A 1 522 ? 7.110 0.156 20.305 1.00 81.12 522 SER A O 1
ATOM 4156 N N . LYS A 1 523 ? 5.817 1.980 20.047 1.00 74.44 523 LYS A N 1
ATOM 4157 C CA . LYS A 1 523 ? 4.913 1.768 21.186 1.00 74.44 523 LYS A CA 1
ATOM 4158 C C . LYS A 1 523 ? 3.528 1.244 20.772 1.00 74.44 523 LYS A C 1
ATOM 4160 O O . LYS A 1 523 ? 2.685 1.071 21.643 1.00 74.44 523 LYS A O 1
ATOM 4165 N N . GLY A 1 524 ? 3.290 0.992 19.478 1.00 76.56 524 GLY A N 1
ATOM 4166 C CA . GLY A 1 524 ? 2.015 0.482 18.948 1.00 76.56 524 GLY A CA 1
ATOM 4167 C C . GLY A 1 524 ? 1.130 1.514 18.235 1.00 76.56 524 GLY A C 1
ATOM 4168 O O . GLY A 1 524 ? -0.060 1.265 18.042 1.00 76.56 524 GLY A O 1
ATOM 4169 N N . CYS A 1 525 ? 1.669 2.681 17.859 1.00 80.88 525 CYS A N 1
ATOM 4170 C CA . CYS A 1 525 ? 0.949 3.645 17.023 1.00 80.88 525 CYS A CA 1
ATOM 4171 C C . CYS A 1 525 ? 1.204 3.411 15.525 1.00 80.88 525 CYS A C 1
ATOM 4173 O O . CYS A 1 525 ? 2.102 4.025 14.952 1.00 80.88 525 CYS A O 1
ATOM 4175 N N . ASP A 1 526 ? 0.391 2.563 14.895 1.00 83.88 526 ASP A N 1
ATOM 4176 C CA . ASP A 1 526 ? 0.513 2.207 13.467 1.00 83.88 526 ASP A CA 1
ATOM 4177 C C . ASP A 1 526 ? 0.065 3.324 12.492 1.00 83.88 526 ASP A C 1
ATOM 4179 O O . ASP A 1 526 ? 0.107 3.157 11.270 1.00 83.88 526 ASP A O 1
ATOM 4183 N N . GLU A 1 527 ? -0.373 4.471 13.021 1.00 86.50 527 GLU A N 1
ATOM 4184 C CA . GLU A 1 527 ? -0.862 5.614 12.248 1.00 86.50 527 GLU A CA 1
ATOM 4185 C C . GLU A 1 527 ? 0.223 6.220 11.347 1.00 86.50 527 GLU A C 1
ATOM 4187 O O . GLU A 1 527 ? 1.362 6.471 11.765 1.00 86.50 527 GLU A O 1
ATOM 4192 N N . ARG A 1 528 ? -0.167 6.522 10.102 1.00 91.38 528 ARG A N 1
ATOM 4193 C CA . ARG A 1 528 ? 0.672 7.194 9.102 1.00 91.38 528 ARG A CA 1
ATOM 4194 C C . ARG A 1 528 ? -0.043 8.402 8.517 1.00 91.38 528 ARG A C 1
ATOM 4196 O O . ARG A 1 528 ? -1.215 8.326 8.169 1.00 91.38 528 ARG A O 1
ATOM 4203 N N . MET A 1 529 ? 0.683 9.500 8.353 1.00 91.69 529 MET A N 1
ATOM 4204 C CA . MET A 1 529 ? 0.121 10.801 7.974 1.00 91.69 529 MET A CA 1
ATOM 4205 C C . MET A 1 529 ? 1.079 11.612 7.101 1.00 91.69 529 MET A C 1
ATOM 4207 O O . MET A 1 529 ? 2.280 11.343 7.068 1.00 91.69 529 MET A O 1
ATOM 4211 N N . ASP A 1 530 ? 0.562 12.629 6.414 1.00 89.69 530 ASP A N 1
ATOM 4212 C CA . ASP A 1 530 ? 1.413 13.597 5.725 1.00 89.69 530 ASP A CA 1
ATOM 4213 C C . ASP A 1 530 ? 2.191 14.493 6.712 1.00 89.69 530 ASP A C 1
ATOM 4215 O O . ASP A 1 530 ? 1.912 14.550 7.916 1.00 89.69 530 ASP A O 1
ATOM 4219 N N . SER A 1 531 ? 3.192 15.215 6.200 1.00 88.75 531 SER A N 1
ATOM 4220 C CA . SER A 1 531 ? 4.066 16.044 7.036 1.00 88.75 531 SER A CA 1
ATOM 4221 C C . SER A 1 531 ? 3.379 17.266 7.666 1.00 88.75 531 SER A C 1
ATOM 4223 O O . SER A 1 531 ? 3.924 17.830 8.613 1.00 88.75 531 SER A O 1
ATOM 4225 N N . LYS A 1 532 ? 2.189 17.671 7.198 1.00 86.38 532 LYS A N 1
ATOM 4226 C CA . LYS A 1 532 ? 1.422 18.790 7.770 1.00 86.38 532 LYS A CA 1
ATOM 4227 C C . LYS A 1 532 ? 0.610 18.335 8.979 1.00 86.38 532 LYS A C 1
ATOM 4229 O O . LYS A 1 532 ? 0.596 19.020 9.997 1.00 86.38 532 LYS A O 1
ATOM 4234 N N . SER A 1 533 ? -0.034 17.174 8.876 1.00 86.06 533 SER A N 1
ATOM 4235 C CA . SER A 1 533 ? -0.831 16.579 9.956 1.00 86.06 533 SER A CA 1
ATOM 4236 C C . SER A 1 533 ? 0.020 15.933 11.055 1.00 86.06 533 SER A C 1
ATOM 4238 O O . SER A 1 533 ? -0.470 15.722 12.164 1.00 86.06 533 SER A O 1
ATOM 4240 N N . TYR A 1 534 ? 1.298 15.649 10.779 1.00 88.12 534 TYR A N 1
ATOM 4241 C CA . TYR A 1 534 ? 2.201 14.947 11.695 1.00 88.12 534 TYR A CA 1
ATOM 4242 C C . TYR A 1 534 ? 2.292 15.564 13.095 1.00 88.12 534 TYR A C 1
ATOM 4244 O O . TYR A 1 534 ? 2.120 14.851 14.080 1.00 88.12 534 TYR A O 1
ATOM 4252 N N . SER A 1 535 ? 2.529 16.875 13.211 1.00 83.00 535 SER A N 1
ATOM 4253 C CA . SER A 1 535 ? 2.670 17.518 14.527 1.00 83.00 535 SER A CA 1
ATOM 4254 C C . SER A 1 535 ? 1.371 17.454 15.336 1.00 83.00 535 SER A C 1
ATOM 4256 O O . SER A 1 535 ? 1.405 17.086 16.506 1.00 83.00 535 SER A O 1
ATOM 4258 N N . GLN A 1 536 ? 0.227 17.705 14.688 1.00 80.25 536 GLN A N 1
ATOM 4259 C CA . GLN A 1 536 ? -1.100 17.642 15.314 1.00 80.25 536 GLN A CA 1
ATOM 4260 C C . GLN A 1 536 ? -1.403 16.236 15.851 1.00 80.25 536 GLN A C 1
ATOM 4262 O O . GLN A 1 536 ? -1.835 16.081 16.993 1.00 80.25 536 GLN A O 1
ATOM 4267 N N . HIS A 1 537 ? -1.120 15.196 15.058 1.00 81.62 537 HIS A N 1
ATOM 4268 C CA . HIS A 1 537 ? -1.252 13.817 15.521 1.00 81.62 537 HIS A CA 1
ATOM 4269 C C . HIS A 1 537 ? -0.283 13.507 16.667 1.00 81.62 537 HIS A C 1
ATOM 4271 O O . HIS A 1 537 ? -0.694 12.920 17.659 1.00 81.62 537 HIS A O 1
ATOM 4277 N N . VAL A 1 538 ? 0.998 13.876 16.556 1.00 81.81 538 VAL A N 1
ATOM 4278 C CA . VAL A 1 538 ? 2.016 13.554 17.571 1.00 81.81 538 VAL A CA 1
ATOM 4279 C C . VAL A 1 538 ? 1.718 14.224 18.917 1.00 81.81 538 VAL A C 1
ATOM 4281 O O . VAL A 1 538 ? 1.969 13.616 19.959 1.00 81.81 538 VAL A O 1
ATOM 4284 N N . GLU A 1 539 ? 1.154 15.432 18.920 1.00 74.56 539 GLU A N 1
ATOM 4285 C CA . GLU A 1 539 ? 0.736 16.133 20.139 1.00 74.56 539 GLU A CA 1
ATOM 4286 C C . GLU A 1 539 ? -0.457 15.467 20.839 1.00 74.56 539 GLU A C 1
ATOM 4288 O O . GLU A 1 539 ? -0.443 15.371 22.071 1.00 74.56 539 GLU A O 1
ATOM 4293 N N . GLY A 1 540 ? -1.434 14.974 20.068 1.00 66.94 540 GLY A N 1
ATOM 4294 C CA . GLY A 1 540 ? -2.616 14.241 20.545 1.00 66.94 540 GLY A CA 1
ATOM 4295 C C . GLY A 1 540 ? -2.486 12.711 20.528 1.00 66.94 540 GLY A C 1
ATOM 4296 O O . GLY A 1 540 ? -3.483 12.008 20.686 1.00 66.94 540 GLY A O 1
ATOM 4297 N N . CYS A 1 541 ? -1.291 12.161 20.292 1.00 73.69 541 CYS A N 1
ATOM 4298 C CA . CYS A 1 541 ? -1.131 10.726 20.064 1.00 73.69 541 CYS A CA 1
ATOM 4299 C C . CYS A 1 541 ? -1.402 9.924 21.343 1.00 73.69 541 CYS A C 1
ATOM 4301 O O . CYS A 1 541 ? -0.800 10.178 22.384 1.00 73.69 541 CYS A O 1
ATOM 4303 N N . TYR A 1 542 ? -2.221 8.876 21.234 1.00 67.25 542 TYR A N 1
ATOM 4304 C CA . TYR A 1 542 ? -2.591 7.996 22.348 1.00 67.25 542 TYR A CA 1
ATOM 4305 C C . TYR A 1 542 ? -1.389 7.418 23.130 1.00 67.25 542 TYR A C 1
ATOM 4307 O O . TYR A 1 542 ? -1.441 7.244 24.347 1.00 67.25 542 TYR A O 1
ATOM 4315 N N . PHE A 1 543 ? -0.284 7.161 22.422 1.00 74.19 543 PHE A N 1
ATOM 4316 C CA . PHE A 1 543 ? 0.945 6.550 22.943 1.00 74.19 543 PHE A CA 1
ATOM 4317 C C . PHE A 1 543 ? 2.012 7.570 23.395 1.00 74.19 543 PHE A C 1
ATOM 4319 O O . PHE A 1 543 ? 3.126 7.189 23.778 1.00 74.19 543 PHE A O 1
ATOM 4326 N N . LYS A 1 544 ? 1.690 8.870 23.354 1.00 80.62 544 LYS A N 1
ATOM 4327 C CA . LYS A 1 544 ? 2.506 9.943 23.934 1.00 80.62 544 LYS A CA 1
ATOM 4328 C C . LYS A 1 544 ? 2.565 9.774 25.452 1.00 80.62 544 LYS A C 1
ATOM 4330 O O . LYS A 1 544 ? 1.549 9.499 26.081 1.00 80.62 544 LYS A O 1
ATOM 4335 N N . MET A 1 545 ? 3.747 9.963 26.037 1.00 80.44 545 MET A N 1
ATOM 4336 C CA . MET A 1 545 ? 3.888 9.998 27.494 1.00 80.44 545 MET A CA 1
ATOM 4337 C C . MET A 1 545 ? 3.529 11.388 28.008 1.00 80.44 545 MET A C 1
ATOM 4339 O O . MET A 1 545 ? 4.049 12.385 27.509 1.00 80.44 545 MET A O 1
ATOM 4343 N N . ASN A 1 546 ? 2.640 11.433 28.991 1.00 75.69 546 ASN A N 1
ATOM 4344 C CA . ASN A 1 546 ? 2.139 12.638 29.637 1.00 75.69 546 ASN A CA 1
ATOM 4345 C C . ASN A 1 546 ? 2.275 12.461 31.169 1.00 75.69 546 ASN A C 1
ATOM 4347 O O . ASN A 1 546 ? 2.279 11.317 31.637 1.00 75.69 546 ASN A O 1
ATOM 4351 N N . PRO A 1 547 ? 2.427 13.544 31.952 1.00 80.38 547 PRO A N 1
ATOM 4352 C CA . PRO A 1 547 ? 2.456 13.470 33.416 1.00 80.38 547 PRO A CA 1
ATOM 4353 C C . PRO A 1 547 ? 1.105 13.004 33.985 1.00 80.38 547 PRO A C 1
ATOM 4355 O O . PRO A 1 547 ? 0.084 13.066 33.298 1.00 80.38 547 PRO A O 1
ATOM 4358 N N . CYS A 1 548 ? 1.090 12.552 35.242 1.00 83.19 548 CYS A N 1
ATOM 4359 C CA . CYS A 1 548 ? -0.145 12.183 35.930 1.00 83.19 548 CYS A CA 1
ATOM 4360 C C . CYS A 1 548 ? -1.140 13.364 35.970 1.00 83.19 548 CYS A C 1
ATOM 4362 O O . CYS A 1 548 ? -0.767 14.437 36.450 1.00 83.19 548 CYS A O 1
ATOM 4364 N N . PRO A 1 549 ? -2.416 13.178 35.568 1.00 77.56 549 PRO A N 1
ATOM 4365 C CA . PRO A 1 549 ? -3.448 14.214 35.687 1.00 77.56 549 PRO A CA 1
ATOM 4366 C C . PRO A 1 549 ? -3.665 14.728 37.113 1.00 77.56 549 PRO A C 1
ATOM 4368 O O . PRO A 1 549 ? -4.078 15.870 37.293 1.00 77.56 549 PRO A O 1
ATOM 4371 N N . MET A 1 550 ? -3.372 13.899 38.121 1.00 80.94 550 MET A N 1
ATOM 4372 C CA . MET A 1 550 ? -3.523 14.259 39.532 1.00 80.94 550 MET A CA 1
ATOM 4373 C C . MET A 1 550 ? -2.362 15.110 40.065 1.00 80.94 550 MET A C 1
ATOM 4375 O O . MET A 1 550 ? -2.486 15.635 41.164 1.00 80.94 550 MET A O 1
ATOM 4379 N N . LYS A 1 551 ? -1.287 15.348 39.286 1.00 79.31 551 LYS A N 1
ATOM 4380 C CA . LYS A 1 551 ? -0.137 16.190 39.695 1.00 79.31 551 LYS A CA 1
ATOM 4381 C C . LYS A 1 551 ? -0.526 17.635 40.070 1.00 79.31 551 LYS A C 1
ATOM 4383 O O . LYS A 1 551 ? 0.246 18.345 40.703 1.00 79.31 551 LYS A O 1
ATOM 4388 N N . ILE A 1 552 ? -1.711 18.089 39.655 1.00 73.00 552 ILE A N 1
ATOM 4389 C CA . ILE A 1 552 ? -2.256 19.417 39.983 1.00 73.00 552 ILE A CA 1
ATOM 4390 C C . ILE A 1 552 ? -2.853 19.457 41.406 1.00 73.00 552 ILE A C 1
ATOM 4392 O O . ILE A 1 552 ? -2.898 20.525 42.009 1.00 73.00 552 ILE A O 1
ATOM 4396 N N . LEU A 1 553 ? -3.303 18.313 41.937 1.00 72.06 553 LEU A N 1
ATOM 4397 C CA . LEU A 1 553 ? -3.949 18.186 43.252 1.00 72.06 553 LEU A CA 1
ATOM 4398 C C . LEU A 1 553 ? -3.028 17.539 44.299 1.00 72.06 553 LEU A C 1
ATOM 4400 O O . LEU A 1 553 ? -3.086 17.882 45.476 1.00 72.06 553 LEU A O 1
ATOM 4404 N N . GLU A 1 554 ? -2.182 16.604 43.867 1.00 76.31 554 GLU A N 1
ATOM 4405 C CA . GLU A 1 554 ? -1.336 15.755 44.706 1.00 76.31 554 GLU A CA 1
ATOM 4406 C C . GLU A 1 554 ? 0.086 15.697 44.130 1.00 76.31 554 GLU A C 1
ATOM 4408 O O . GLU A 1 554 ? 0.273 15.735 42.912 1.00 76.31 554 GLU A O 1
ATOM 4413 N N . ASP A 1 555 ? 1.108 15.565 44.980 1.00 79.69 555 ASP A N 1
ATOM 4414 C CA . ASP A 1 555 ? 2.500 15.518 44.515 1.00 79.69 555 ASP A CA 1
ATOM 4415 C C . ASP A 1 555 ? 2.839 14.150 43.896 1.00 79.69 555 ASP A C 1
ATOM 4417 O O . ASP A 1 555 ? 3.234 13.199 44.572 1.00 79.69 555 ASP A O 1
ATOM 4421 N N . CYS A 1 556 ? 2.619 14.034 42.583 1.00 83.06 556 CYS A N 1
ATOM 4422 C CA . CYS A 1 556 ? 2.829 12.808 41.820 1.00 83.06 556 CYS A CA 1
ATOM 4423 C C . CYS A 1 556 ? 3.791 13.025 40.645 1.00 83.06 556 CYS A C 1
ATOM 4425 O O . CYS A 1 556 ? 3.556 13.859 39.770 1.00 83.06 556 CYS A O 1
ATOM 4427 N N . ASP A 1 557 ? 4.872 12.243 40.599 1.00 85.69 557 ASP A N 1
ATOM 4428 C CA . ASP A 1 557 ? 5.901 12.278 39.544 1.00 85.69 557 ASP A CA 1
ATOM 4429 C C . ASP A 1 557 ? 5.725 11.205 38.458 1.00 85.69 557 ASP A C 1
ATOM 4431 O O . ASP A 1 557 ? 6.578 11.025 37.584 1.00 85.69 557 ASP A O 1
ATOM 4435 N N . TRP A 1 558 ? 4.610 10.475 38.478 1.00 86.44 558 TRP A N 1
ATOM 4436 C CA . TRP A 1 558 ? 4.350 9.458 37.468 1.00 86.44 558 TRP A CA 1
ATOM 4437 C C . TRP A 1 558 ? 4.101 10.072 36.081 1.00 86.44 558 TRP A C 1
ATOM 4439 O O . TRP A 1 558 ? 3.469 11.121 35.938 1.00 86.44 558 TRP A O 1
ATOM 4449 N N . SER A 1 559 ? 4.566 9.381 35.037 1.00 80.62 559 SER A N 1
ATOM 4450 C CA . SER A 1 559 ? 4.257 9.705 33.643 1.00 80.62 559 SER A CA 1
ATOM 4451 C C . SER A 1 559 ? 4.074 8.439 32.807 1.00 80.62 559 SER A C 1
ATOM 4453 O O . SER A 1 559 ? 4.757 7.435 33.013 1.00 80.62 559 SER A O 1
ATOM 4455 N N . GLY A 1 560 ? 3.156 8.490 31.843 1.00 75.69 560 GLY A N 1
ATOM 4456 C CA . GLY A 1 560 ? 2.794 7.341 31.014 1.00 75.69 560 GLY A CA 1
ATOM 4457 C C . GLY A 1 560 ? 1.871 7.703 29.856 1.00 75.69 560 GLY A C 1
ATOM 4458 O O . GLY A 1 560 ? 1.534 8.868 29.639 1.00 75.69 560 GLY A O 1
ATOM 4459 N N . SER A 1 561 ? 1.505 6.700 29.066 1.00 71.81 561 SER A N 1
ATOM 4460 C CA . SER A 1 561 ? 0.517 6.813 27.990 1.00 71.81 561 SER A CA 1
ATOM 4461 C C . SER A 1 561 ? -0.911 6.920 28.530 1.00 71.81 561 SER A C 1
ATOM 4463 O O . SER A 1 561 ? -1.195 6.544 29.668 1.00 71.81 561 SER A O 1
ATOM 4465 N N . ILE A 1 562 ? -1.841 7.376 27.687 1.00 70.12 562 ILE A N 1
ATOM 4466 C CA . ILE A 1 562 ? -3.257 7.538 28.062 1.00 70.12 562 ILE A CA 1
ATOM 4467 C C . ILE A 1 562 ? -3.896 6.195 28.467 1.00 70.12 562 ILE A C 1
ATOM 4469 O O . ILE A 1 562 ? -4.781 6.170 29.318 1.00 70.12 562 ILE A O 1
ATOM 4473 N N . SER A 1 563 ? -3.423 5.067 27.928 1.00 63.66 563 SER A N 1
ATOM 4474 C CA . SER A 1 563 ? -3.815 3.716 28.369 1.00 63.66 563 SER A CA 1
ATOM 4475 C C . SER A 1 563 ? -3.416 3.386 29.806 1.00 63.66 563 SER A C 1
ATOM 4477 O O . SER A 1 563 ? -4.101 2.614 30.468 1.00 63.66 563 SER A O 1
ATOM 4479 N N . GLU A 1 564 ? -2.305 3.937 30.288 1.00 73.69 564 GLU A N 1
ATOM 4480 C CA . GLU A 1 564 ? -1.737 3.603 31.598 1.00 73.69 564 GLU A CA 1
ATOM 4481 C C . GLU A 1 564 ? -2.293 4.507 32.713 1.00 73.69 564 GLU A C 1
ATOM 4483 O O . GLU A 1 564 ? -2.225 4.145 33.887 1.00 73.69 564 GLU A O 1
ATOM 4488 N N . PHE A 1 565 ? -2.897 5.648 32.349 1.00 76.50 565 PHE A N 1
ATOM 4489 C CA . PHE A 1 565 ? -3.508 6.616 33.269 1.00 76.50 565 PHE A CA 1
ATOM 4490 C C . PHE A 1 565 ? -4.515 5.959 34.224 1.00 76.50 565 PHE A C 1
ATOM 4492 O O . PHE A 1 565 ? -4.419 6.147 35.435 1.00 76.50 565 PHE A O 1
ATOM 4499 N N . SER A 1 566 ? -5.463 5.172 33.704 1.00 74.06 566 SER A N 1
ATOM 4500 C CA . SER A 1 566 ? -6.507 4.533 34.519 1.00 74.06 566 SER A CA 1
ATOM 4501 C C . SER A 1 566 ? -5.911 3.572 35.549 1.00 74.06 566 SER A C 1
ATOM 4503 O O . SER A 1 566 ? -6.205 3.689 36.734 1.00 74.06 566 SER A O 1
ATOM 4505 N N . GLY A 1 567 ? -5.011 2.678 35.128 1.00 79.38 567 GLY A N 1
ATOM 4506 C CA . GLY A 1 567 ? -4.335 1.728 36.017 1.00 79.38 567 GLY A CA 1
ATOM 4507 C C . GLY A 1 567 ? -3.438 2.396 37.065 1.00 79.38 567 GLY A C 1
ATOM 4508 O O . GLY A 1 567 ? -3.368 1.929 38.202 1.00 79.38 567 GLY A O 1
ATOM 4509 N N . HIS A 1 568 ? -2.781 3.507 36.717 1.00 83.25 568 HIS A N 1
ATOM 4510 C CA . HIS A 1 568 ? -2.004 4.300 37.668 1.00 83.25 568 HIS A CA 1
ATOM 4511 C C . HIS A 1 568 ? -2.900 4.989 38.711 1.00 83.25 568 HIS A C 1
ATOM 4513 O O . HIS A 1 568 ? -2.648 4.848 39.910 1.00 83.25 568 HIS A O 1
ATOM 4519 N N . ILE A 1 569 ? -3.960 5.680 38.282 1.00 81.62 569 ILE A N 1
ATOM 4520 C CA . ILE A 1 569 ? -4.868 6.423 39.170 1.00 81.62 569 ILE A CA 1
ATOM 4521 C C . ILE A 1 569 ? -5.630 5.459 40.094 1.00 81.62 569 ILE A C 1
ATOM 4523 O O . ILE A 1 569 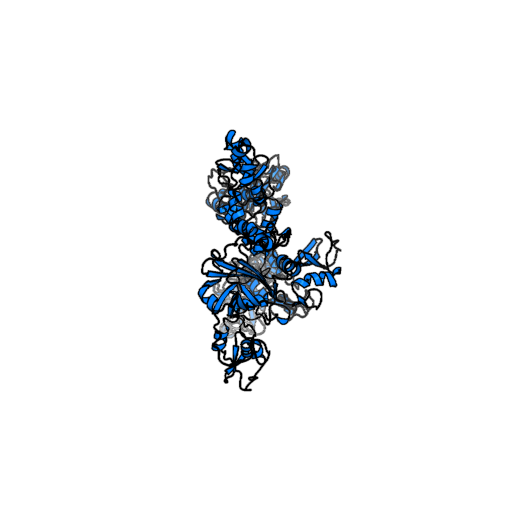? -5.614 5.646 41.307 1.00 81.62 569 ILE A O 1
ATOM 4527 N N . LEU A 1 570 ? -6.180 4.358 39.564 1.00 81.81 570 LEU A N 1
ATOM 4528 C CA . LEU A 1 570 ? -6.869 3.319 40.351 1.00 81.81 570 LEU A CA 1
ATOM 4529 C C . LEU A 1 570 ? -5.996 2.688 41.449 1.00 81.81 570 LEU A C 1
ATOM 4531 O O . LEU A 1 570 ? -6.519 2.157 42.431 1.00 81.81 570 LEU A O 1
ATOM 4535 N N . LYS A 1 571 ? -4.668 2.711 41.284 1.00 83.94 571 LYS A N 1
ATOM 4536 C CA . LYS A 1 571 ? -3.725 2.142 42.249 1.00 83.94 571 LYS A CA 1
ATOM 4537 C C . LYS A 1 571 ? -3.213 3.160 43.271 1.00 83.94 571 LYS A C 1
ATOM 4539 O O . LYS A 1 571 ? -3.039 2.779 44.422 1.00 83.94 571 LYS A O 1
ATOM 4544 N N . ASN A 1 572 ? -2.934 4.396 42.853 1.00 83.62 572 ASN A N 1
ATOM 4545 C CA . ASN A 1 572 ? -2.169 5.360 43.659 1.00 83.62 572 ASN A CA 1
ATOM 4546 C C . ASN A 1 572 ? -2.966 6.611 44.077 1.00 83.62 572 ASN A C 1
ATOM 4548 O O . ASN A 1 572 ? -2.496 7.341 44.936 1.00 83.62 572 ASN A O 1
ATOM 4552 N N . HIS A 1 573 ? -4.154 6.837 43.505 1.00 85.00 573 HIS A N 1
ATOM 4553 C CA . HIS A 1 573 ? -4.995 8.024 43.720 1.00 85.00 573 HIS A CA 1
ATOM 4554 C C . HIS A 1 573 ? -6.454 7.612 43.997 1.00 85.00 573 HIS A C 1
ATOM 4556 O O . HIS A 1 573 ? -7.384 8.090 43.347 1.00 85.00 573 HIS A O 1
ATOM 4562 N N . GLN A 1 574 ? -6.661 6.648 44.905 1.00 82.31 574 GLN A N 1
ATOM 4563 C CA . GLN A 1 574 ? -7.973 6.013 45.122 1.00 82.31 574 GLN A CA 1
ATOM 4564 C C . GLN A 1 574 ? -9.056 6.994 45.587 1.00 82.31 574 GLN A C 1
ATOM 4566 O O . GLN A 1 574 ? -10.202 6.856 45.165 1.00 82.31 574 GLN A O 1
ATOM 4571 N N . ASP A 1 575 ? -8.687 8.013 46.364 1.00 83.25 575 ASP A N 1
ATOM 4572 C CA . ASP A 1 575 ? -9.610 9.040 46.865 1.00 83.25 575 ASP A CA 1
ATOM 4573 C C . ASP A 1 575 ? -10.189 9.925 45.743 1.00 83.25 575 ASP A C 1
ATOM 4575 O O . ASP A 1 575 ? -11.262 10.508 45.892 1.00 83.25 575 ASP A O 1
ATOM 4579 N N . GLN A 1 576 ? -9.533 9.962 44.575 1.00 85.62 576 GLN A N 1
ATOM 4580 C CA . GLN A 1 576 ? -10.000 10.674 43.381 1.00 85.62 576 GLN A CA 1
ATOM 4581 C C . GLN A 1 576 ? -10.829 9.787 42.430 1.00 85.62 576 GLN A C 1
ATOM 4583 O O . GLN A 1 576 ? -11.167 10.221 41.325 1.00 85.62 576 GLN A O 1
ATOM 4588 N N . VAL A 1 577 ? -11.149 8.540 42.804 1.00 84.94 577 VAL A N 1
ATOM 4589 C CA . VAL A 1 577 ? -11.891 7.587 41.958 1.00 84.94 577 VAL A CA 1
ATOM 4590 C C . VAL A 1 577 ? -13.358 7.498 42.375 1.00 84.94 577 VAL A C 1
ATOM 4592 O O . VAL A 1 577 ? -13.685 7.054 43.471 1.00 84.94 577 VAL A O 1
ATOM 4595 N N . ILE A 1 578 ? -14.260 7.804 41.443 1.00 86.50 578 ILE A N 1
ATOM 4596 C CA . ILE A 1 578 ? -15.704 7.605 41.595 1.00 86.50 578 ILE A CA 1
ATOM 4597 C C . ILE A 1 578 ? -16.125 6.379 40.785 1.00 86.50 578 ILE A C 1
ATOM 4599 O O . ILE A 1 578 ? -15.925 6.324 39.569 1.00 86.50 578 ILE A O 1
ATOM 4603 N N . LYS A 1 579 ? -16.735 5.394 41.447 1.00 83.62 579 LYS A N 1
ATOM 4604 C CA . LYS A 1 579 ? -17.292 4.203 40.789 1.00 83.62 579 LYS A CA 1
ATOM 4605 C C . LYS A 1 579 ? -18.749 4.424 40.390 1.00 83.62 579 LYS A C 1
ATOM 4607 O O . LYS A 1 579 ? -19.466 5.151 41.073 1.00 83.62 579 LYS A O 1
ATOM 4612 N N . SER A 1 580 ? -19.191 3.800 39.297 1.00 80.12 580 SER A N 1
ATOM 4613 C CA . SER A 1 580 ? -20.603 3.885 38.897 1.00 80.12 580 SER A CA 1
ATOM 4614 C C . SER A 1 580 ? -21.507 3.000 39.758 1.00 80.12 580 SER A C 1
ATOM 4616 O O . SER A 1 580 ? -21.143 1.879 40.116 1.00 80.12 580 SER A O 1
ATOM 4618 N N . GLU A 1 581 ? -22.735 3.458 39.976 1.00 71.12 581 GLU A N 1
ATOM 4619 C CA . GLU A 1 581 ? -23.851 2.638 40.428 1.00 71.12 581 GLU A CA 1
ATOM 4620 C C . GLU A 1 581 ? -24.906 2.599 39.317 1.00 71.12 581 GLU A C 1
ATOM 4622 O O . GLU A 1 581 ? -25.546 3.598 39.001 1.00 71.12 581 GLU A O 1
ATOM 4627 N N . ASN A 1 582 ? -25.115 1.432 38.698 1.00 62.12 582 ASN A N 1
ATOM 4628 C CA . ASN A 1 582 ? -26.056 1.259 37.577 1.00 62.12 582 ASN A CA 1
ATOM 4629 C C . ASN A 1 582 ? -25.786 2.185 36.365 1.00 62.12 582 ASN A C 1
ATOM 4631 O O . ASN A 1 582 ? -26.735 2.682 35.758 1.00 62.12 582 ASN A O 1
ATOM 4635 N N . ASN A 1 583 ? -24.514 2.389 36.000 1.00 60.88 583 ASN A N 1
ATOM 4636 C CA . ASN A 1 583 ? -24.058 3.285 34.922 1.00 60.88 583 ASN A CA 1
ATOM 4637 C C . ASN A 1 583 ? -24.291 4.789 35.195 1.00 60.88 583 ASN A C 1
ATOM 4639 O O . ASN A 1 583 ? -24.231 5.604 34.271 1.00 60.88 583 ASN A O 1
ATOM 4643 N N . ILE A 1 584 ? -24.553 5.162 36.452 1.00 71.94 584 ILE A N 1
ATOM 4644 C CA . ILE A 1 584 ? -24.626 6.551 36.915 1.00 71.94 584 ILE A CA 1
ATOM 4645 C C . ILE A 1 584 ? -23.463 6.787 37.880 1.00 71.94 584 ILE A C 1
ATOM 4647 O O . ILE A 1 584 ? -23.225 5.978 38.775 1.00 71.94 584 ILE A O 1
ATOM 4651 N N . PHE A 1 585 ? -22.734 7.885 37.705 1.00 82.69 585 PHE A N 1
ATOM 4652 C CA . PHE A 1 585 ? -21.688 8.314 38.633 1.00 82.69 585 PHE A CA 1
ATOM 4653 C C . PHE A 1 585 ? -22.213 9.467 39.480 1.00 82.69 585 PHE A C 1
ATOM 4655 O O . PHE A 1 585 ? -22.563 10.516 38.940 1.00 82.69 585 PHE A O 1
ATOM 4662 N N . ASN A 1 586 ? -22.251 9.270 40.795 1.00 83.19 586 ASN A N 1
ATOM 4663 C CA . ASN A 1 586 ? -22.609 10.306 41.757 1.00 83.19 586 ASN A CA 1
ATOM 4664 C C . ASN A 1 586 ? -21.349 11.088 42.131 1.00 83.19 586 ASN A C 1
ATOM 4666 O O . ASN A 1 586 ? -20.413 10.521 42.692 1.00 83.19 586 ASN A O 1
ATOM 4670 N N . VAL A 1 587 ? -21.310 12.378 41.804 1.00 86.62 587 VAL A N 1
ATOM 4671 C CA . VAL A 1 587 ? -20.153 13.241 42.056 1.00 86.62 587 VAL A CA 1
ATOM 4672 C C . VAL A 1 587 ? -20.588 14.458 42.857 1.00 86.62 587 VAL A C 1
ATOM 4674 O O . VAL A 1 587 ? -21.280 15.340 42.351 1.00 86.62 587 VAL A O 1
ATOM 4677 N N . GLU A 1 588 ? -20.128 14.541 44.098 1.00 86.19 588 GLU A N 1
ATOM 4678 C CA . GLU A 1 588 ? -20.204 15.773 44.878 1.00 86.19 588 GLU A CA 1
ATOM 4679 C C . GLU A 1 588 ? -19.211 16.798 44.315 1.00 86.19 588 GLU A C 1
ATOM 4681 O O . GLU A 1 588 ? -18.053 16.473 44.016 1.00 86.19 588 GLU A O 1
ATOM 4686 N N . THR A 1 589 ? -19.684 18.027 44.103 1.00 84.81 589 THR A N 1
ATOM 4687 C CA . THR A 1 589 ? -18.919 19.130 43.502 1.00 84.81 589 THR A CA 1
ATOM 4688 C C . THR A 1 589 ? -19.100 20.395 44.330 1.00 84.81 589 THR A C 1
ATOM 4690 O O . THR A 1 589 ? -20.231 20.822 44.559 1.00 84.81 589 THR A O 1
ATOM 4693 N N . SER A 1 590 ? -17.984 20.996 44.742 1.00 84.81 590 SER A N 1
ATOM 4694 C CA . SER A 1 590 ? -17.959 22.302 45.400 1.00 84.81 590 SER A CA 1
ATOM 4695 C C . SER A 1 590 ? -18.120 23.419 44.374 1.00 84.81 590 SER A C 1
ATOM 4697 O O . SER A 1 590 ? -17.428 23.436 43.357 1.00 84.81 590 SER A O 1
ATOM 4699 N N . LEU A 1 591 ? -19.003 24.378 44.653 1.00 82.50 591 LEU A N 1
ATOM 4700 C CA . LEU A 1 591 ? -19.120 25.622 43.883 1.00 82.50 591 LEU A CA 1
ATOM 4701 C C . LEU A 1 591 ? -18.095 26.685 44.328 1.00 82.50 591 LEU A C 1
ATOM 4703 O O . LEU A 1 591 ? -18.037 27.756 43.729 1.00 82.50 591 LEU A O 1
ATOM 4707 N N . ALA A 1 592 ? -17.300 26.399 45.368 1.00 78.50 592 ALA A N 1
ATOM 4708 C CA . ALA A 1 592 ? -16.250 27.275 45.889 1.00 78.50 592 ALA A CA 1
ATOM 4709 C C . ALA A 1 592 ? -14.827 26.850 45.469 1.00 78.50 592 ALA A C 1
ATOM 4711 O O . ALA A 1 592 ? -13.900 27.655 45.552 1.00 78.50 592 ALA A O 1
ATOM 4712 N N . GLU A 1 593 ? -14.628 25.607 45.015 1.00 80.38 593 GLU A N 1
ATOM 4713 C CA . GLU A 1 593 ? -13.326 25.140 44.526 1.00 80.38 593 GLU A CA 1
ATOM 4714 C C . GLU A 1 593 ? -13.055 25.634 43.093 1.00 80.38 593 GLU A C 1
ATOM 4716 O O . GLU A 1 593 ? -13.868 25.395 42.196 1.00 80.38 593 GLU A O 1
ATOM 4721 N N . PRO A 1 594 ? -11.902 26.278 42.822 1.00 78.50 594 PRO A N 1
ATOM 4722 C CA . PRO A 1 594 ? -11.608 26.818 41.496 1.00 78.50 594 PRO A CA 1
ATOM 4723 C C . PRO A 1 594 ? -11.347 25.722 40.454 1.00 78.50 594 PRO A C 1
ATOM 4725 O O . PRO A 1 594 ? -11.636 25.926 39.275 1.00 78.50 594 PRO A O 1
ATOM 4728 N N . PHE A 1 595 ? -10.814 24.566 40.867 1.00 81.94 595 PHE A N 1
ATOM 4729 C CA . PHE A 1 595 ? -10.492 23.440 39.992 1.00 81.94 595 PHE A CA 1
ATOM 4730 C C . PHE A 1 595 ? -10.477 22.108 40.760 1.00 81.94 595 PHE A C 1
ATOM 4732 O O . PHE A 1 595 ? -9.931 22.045 41.857 1.00 81.94 595 PHE A O 1
ATOM 4739 N N . ASN A 1 596 ? -11.027 21.042 40.169 1.00 83.94 596 ASN A N 1
ATOM 4740 C CA . ASN A 1 596 ? -11.004 19.678 40.716 1.00 83.94 596 ASN A CA 1
ATOM 4741 C C . ASN A 1 596 ? -10.930 18.642 39.566 1.00 83.94 596 ASN A C 1
ATOM 4743 O O . ASN A 1 596 ? -11.355 18.920 38.439 1.00 83.94 596 ASN A O 1
ATOM 4747 N N . VAL A 1 597 ? -10.366 17.458 39.830 1.00 85.56 597 VAL A N 1
ATOM 4748 C CA . VAL A 1 597 ? -10.179 16.364 38.861 1.00 85.56 597 VAL A CA 1
ATOM 4749 C C . VAL A 1 597 ? -10.491 15.026 39.523 1.00 85.56 597 VAL A C 1
ATOM 4751 O O . VAL A 1 597 ? -9.858 14.664 40.506 1.00 85.56 597 VAL A O 1
ATOM 4754 N N . LYS A 1 598 ? -11.414 14.254 38.942 1.00 87.00 598 LYS A N 1
ATOM 4755 C CA . LYS A 1 598 ? -11.784 12.909 39.413 1.00 87.00 598 LYS A CA 1
ATOM 4756 C C . LYS A 1 598 ? -11.773 11.902 38.265 1.00 87.00 598 LYS A C 1
ATOM 4758 O O . LYS A 1 598 ? -12.018 12.254 37.111 1.00 87.00 598 LYS A O 1
ATOM 4763 N N . LEU A 1 599 ? -11.506 10.634 38.563 1.00 85.44 599 LEU A N 1
ATOM 4764 C 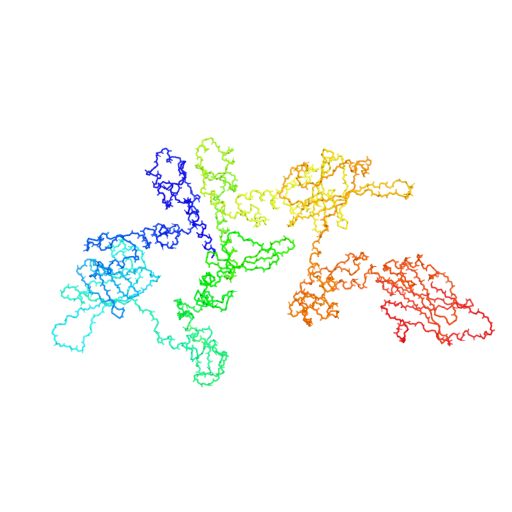CA . LEU A 1 599 ? -11.632 9.529 37.613 1.00 85.44 599 LEU A CA 1
ATOM 4765 C C . LEU A 1 599 ? -12.972 8.820 37.821 1.00 85.44 599 LEU A C 1
ATOM 4767 O O . LEU A 1 599 ? -13.176 8.152 38.831 1.00 85.44 599 LEU A O 1
ATOM 4771 N N . LEU A 1 600 ? -13.863 8.922 36.841 1.00 85.81 600 LEU A N 1
ATOM 4772 C CA . LEU A 1 600 ? -15.075 8.114 36.759 1.00 85.81 600 LEU A CA 1
ATOM 4773 C C . LEU A 1 600 ? -14.692 6.739 36.189 1.00 85.81 600 LEU A C 1
ATOM 4775 O O . LEU A 1 600 ? -14.166 6.665 35.078 1.00 85.81 600 LEU A O 1
ATOM 4779 N N . SER A 1 601 ? -14.906 5.665 36.948 1.00 81.00 601 SER A N 1
ATOM 4780 C CA . SER A 1 601 ? -14.491 4.299 36.596 1.00 81.00 601 SER A CA 1
ATOM 4781 C C . SER A 1 601 ? -15.644 3.293 36.701 1.00 81.00 601 SER A C 1
ATOM 4783 O O . SER A 1 601 ? -16.256 3.142 37.762 1.00 81.00 601 SER A O 1
ATOM 4785 N N . ASP A 1 602 ? -15.948 2.596 35.606 1.00 75.06 602 ASP A N 1
ATOM 4786 C CA . ASP A 1 602 ? -16.854 1.443 35.579 1.00 75.06 602 ASP A CA 1
ATOM 4787 C C . ASP A 1 602 ? -16.213 0.236 34.859 1.00 75.06 602 ASP A C 1
ATOM 4789 O O . ASP A 1 602 ? -15.074 0.305 34.392 1.00 75.06 602 ASP A O 1
ATOM 4793 N N . ASP A 1 603 ? -16.929 -0.891 34.797 1.00 63.47 603 ASP A N 1
ATOM 4794 C CA . ASP A 1 603 ? -16.441 -2.145 34.194 1.00 63.47 603 ASP A CA 1
ATOM 4795 C C . ASP A 1 603 ? -16.198 -2.056 32.668 1.00 63.47 603 ASP A C 1
ATOM 4797 O O . ASP A 1 603 ? -15.609 -2.967 32.080 1.00 63.47 603 ASP A O 1
ATOM 4801 N N . TYR A 1 604 ? -16.662 -0.988 32.010 1.00 61.06 604 TYR A N 1
ATOM 4802 C CA . TYR A 1 604 ? -16.642 -0.798 30.557 1.00 61.06 604 TYR A CA 1
ATOM 4803 C C . TYR A 1 604 ? -15.737 0.359 30.119 1.00 61.06 604 TYR A C 1
ATOM 4805 O O . TYR A 1 604 ? -15.124 0.287 29.052 1.00 61.06 604 TYR A O 1
ATOM 4813 N N . GLN A 1 605 ? -15.656 1.434 30.908 1.00 69.94 605 GLN A N 1
ATOM 4814 C CA . GLN A 1 605 ? -14.926 2.650 30.564 1.00 69.94 605 GLN A CA 1
ATOM 4815 C C . GLN A 1 605 ? -14.383 3.402 31.785 1.00 69.94 605 GLN A C 1
ATOM 4817 O O . GLN A 1 605 ? -14.932 3.386 32.884 1.00 69.94 605 GLN A O 1
ATOM 4822 N N . ASN A 1 606 ? -13.299 4.138 31.543 1.00 76.88 606 ASN A N 1
ATOM 4823 C CA . ASN A 1 606 ? -12.729 5.096 32.480 1.00 76.88 606 ASN A CA 1
ATOM 4824 C C . ASN A 1 606 ? -12.776 6.484 31.836 1.00 76.88 606 ASN A C 1
ATOM 4826 O O . ASN A 1 606 ? -12.382 6.628 30.679 1.00 76.88 606 ASN A O 1
ATOM 4830 N N . CYS A 1 607 ? -13.237 7.502 32.558 1.00 79.38 607 CYS A N 1
ATOM 4831 C CA . CYS A 1 607 ? -13.329 8.883 32.083 1.00 79.38 607 CYS A CA 1
ATOM 4832 C C . CYS A 1 607 ? -12.773 9.849 33.131 1.00 79.38 607 CYS A C 1
ATOM 4834 O O . CYS A 1 607 ? -13.162 9.812 34.293 1.00 79.38 607 CYS A O 1
ATOM 4836 N N . LEU A 1 608 ? -11.881 10.744 32.717 1.00 80.44 608 LEU A N 1
ATOM 4837 C CA . LEU A 1 608 ? -11.390 11.831 33.550 1.00 80.44 608 LEU A CA 1
ATOM 4838 C C . LEU A 1 608 ? -12.411 12.974 33.520 1.00 80.44 608 LEU A C 1
ATOM 4840 O O . LEU A 1 608 ? -12.687 13.532 32.456 1.00 80.44 608 LEU A O 1
ATOM 4844 N N . LEU A 1 609 ? -12.959 13.312 34.683 1.00 85.62 609 LEU A N 1
ATOM 4845 C CA . LEU A 1 609 ? -13.801 14.478 34.910 1.00 85.62 609 LEU A CA 1
ATOM 4846 C C . LEU A 1 609 ? -12.929 15.610 35.446 1.00 85.62 609 LEU A C 1
ATOM 4848 O O . LEU A 1 609 ? -12.326 15.471 36.505 1.00 85.62 609 LEU A O 1
ATOM 4852 N N . LYS A 1 610 ? -12.890 16.734 34.732 1.00 84.25 610 LYS A N 1
ATOM 4853 C CA . LYS A 1 610 ? -12.331 17.998 35.218 1.00 84.25 610 LYS A CA 1
ATOM 4854 C C . LYS A 1 610 ? -13.469 18.987 35.449 1.00 84.25 610 LYS A C 1
ATOM 4856 O O . LYS A 1 610 ? -14.346 19.118 34.590 1.00 84.25 610 LYS A O 1
ATOM 4861 N N . THR A 1 611 ? -13.432 19.704 36.565 1.00 85.88 611 THR A N 1
ATOM 4862 C CA . THR A 1 611 ? -14.371 20.787 36.881 1.00 85.88 611 THR A CA 1
ATOM 4863 C C . THR A 1 611 ? -13.618 22.063 37.215 1.00 85.88 611 THR A C 1
ATOM 4865 O O . THR A 1 611 ? -12.595 21.994 37.889 1.00 85.88 611 THR A O 1
ATOM 4868 N N . SER A 1 612 ? -14.120 23.223 36.788 1.00 86.12 612 SER A N 1
ATOM 4869 C CA . SER A 1 612 ? -13.566 24.522 37.197 1.00 86.12 612 SER A CA 1
ATOM 4870 C C . SER A 1 612 ? -14.648 25.572 37.408 1.00 86.12 612 SER A C 1
ATOM 4872 O O . SER A 1 612 ? -15.608 25.620 36.636 1.00 86.12 612 SER A O 1
ATOM 4874 N N . VAL A 1 613 ? -14.448 26.458 38.380 1.00 84.81 613 VAL A N 1
ATOM 4875 C CA . VAL A 1 613 ? -15.319 27.609 38.654 1.00 84.81 613 VAL A CA 1
ATOM 4876 C C . VAL A 1 613 ? -14.626 28.891 38.197 1.00 84.81 613 VAL A C 1
ATOM 4878 O O . VAL A 1 613 ? -13.561 29.236 38.703 1.00 84.81 613 VAL A O 1
ATOM 4881 N N . VAL A 1 614 ? -15.221 29.595 37.228 1.00 84.12 614 VAL A N 1
ATOM 4882 C CA . VAL A 1 614 ? -14.698 30.860 36.682 1.00 84.12 614 VAL A CA 1
ATOM 4883 C C . VAL A 1 614 ? -15.863 31.796 36.349 1.00 84.12 614 VAL A C 1
ATOM 4885 O O . VAL A 1 614 ? -16.806 31.372 35.686 1.00 84.12 614 VAL A O 1
ATOM 4888 N N . ASP A 1 615 ? -15.798 33.058 36.781 1.00 82.19 615 ASP A N 1
ATOM 4889 C CA . ASP A 1 615 ? -16.790 34.114 36.494 1.00 82.19 615 ASP A CA 1
ATOM 4890 C C . ASP A 1 615 ? -18.257 33.697 36.765 1.00 82.19 615 ASP A C 1
ATOM 4892 O O . ASP A 1 615 ? -19.102 33.733 35.867 1.00 82.19 615 ASP A O 1
ATOM 4896 N N . ASP A 1 616 ? -18.545 33.240 37.994 1.00 81.12 616 ASP A N 1
ATOM 4897 C CA . ASP A 1 616 ? -19.855 32.709 38.437 1.00 81.12 616 ASP A CA 1
ATOM 4898 C C . ASP A 1 616 ? -20.410 31.551 37.568 1.00 81.12 616 ASP A C 1
ATOM 4900 O O . ASP A 1 616 ? -21.611 31.263 37.568 1.00 81.12 616 ASP A O 1
ATOM 4904 N N . LYS A 1 617 ? -19.543 30.836 36.839 1.00 83.06 617 LYS A N 1
ATOM 4905 C CA . LYS A 1 617 ? -19.909 29.676 36.011 1.00 83.06 617 LYS A CA 1
ATOM 4906 C C . LYS A 1 617 ? -19.099 28.443 36.379 1.00 83.06 617 LYS A C 1
ATOM 4908 O O . LYS A 1 617 ? -17.882 28.501 36.546 1.00 83.06 617 LYS A O 1
ATOM 4913 N N . LEU A 1 618 ? -19.794 27.313 36.441 1.00 82.69 618 LEU A N 1
ATOM 4914 C CA . LEU A 1 618 ? -19.215 25.990 36.609 1.00 82.69 618 LEU A CA 1
ATOM 4915 C C . LEU A 1 618 ? -19.032 25.347 35.232 1.00 82.69 618 LEU A C 1
ATOM 4917 O O . LEU A 1 618 ? -19.978 25.243 34.449 1.00 82.69 618 LEU A O 1
ATOM 4921 N N . TYR A 1 619 ? -17.809 24.911 34.949 1.00 82.12 619 TYR A N 1
ATOM 4922 C CA . TYR A 1 619 ? -17.429 24.236 33.715 1.00 82.12 619 TYR A CA 1
ATOM 4923 C C . TYR A 1 619 ? -17.141 22.766 34.004 1.00 82.12 619 TYR A C 1
ATOM 4925 O O . TYR A 1 619 ? -16.359 22.457 34.903 1.00 82.12 619 TYR A O 1
ATOM 4933 N N . TYR A 1 620 ? -17.713 21.870 33.204 1.00 81.94 620 TYR A N 1
ATOM 4934 C CA . TYR A 1 620 ? -17.416 20.439 33.207 1.00 81.94 620 TYR A CA 1
ATOM 4935 C C . TYR A 1 620 ? -16.712 20.046 31.907 1.00 81.94 620 TYR A C 1
ATOM 4937 O O . TYR A 1 620 ? -17.189 20.367 30.818 1.00 81.94 620 TYR A O 1
ATOM 4945 N N . SER A 1 621 ? -15.621 19.292 32.008 1.00 81.25 621 SER A N 1
ATOM 4946 C CA . SER A 1 621 ? -14.967 18.641 30.870 1.00 81.25 621 SER A CA 1
ATOM 4947 C C . SER A 1 621 ? -14.797 17.163 31.178 1.00 81.25 621 SER A C 1
ATOM 4949 O O . SER A 1 621 ? -14.160 16.810 32.169 1.00 81.25 621 SER A O 1
ATOM 4951 N N . LEU A 1 622 ? -15.341 16.303 30.318 1.00 78.31 622 LEU A N 1
ATOM 4952 C CA . LEU A 1 622 ? -15.253 14.857 30.472 1.00 78.31 622 LEU A CA 1
ATOM 4953 C C . LEU A 1 622 ? -14.489 14.230 29.302 1.00 78.31 622 LEU A C 1
ATOM 4955 O O . LEU A 1 622 ? -14.801 14.472 28.134 1.00 78.31 622 LEU A O 1
ATOM 4959 N N . THR A 1 623 ? -13.496 13.406 29.634 1.00 74.00 623 THR A N 1
ATOM 4960 C CA . THR A 1 623 ? -12.493 12.921 28.682 1.00 74.00 623 THR A CA 1
ATOM 4961 C C . THR A 1 623 ? -12.250 11.417 28.864 1.00 74.00 623 THR A C 1
ATOM 4963 O O . THR A 1 623 ? -11.838 11.007 29.950 1.00 74.00 623 THR A O 1
ATOM 4966 N N . PRO A 1 624 ? -12.449 10.568 27.840 1.00 70.94 624 PRO A N 1
ATOM 4967 C CA . PRO A 1 624 ? -12.281 9.124 27.970 1.00 70.94 624 PRO A CA 1
ATOM 4968 C C . PRO A 1 624 ? -10.800 8.725 28.079 1.00 70.94 624 PRO A C 1
ATOM 4970 O O . PRO A 1 624 ? -9.952 9.153 27.296 1.00 70.94 624 PRO A O 1
ATOM 4973 N N . VAL A 1 625 ? -10.499 7.849 29.036 1.00 68.06 625 VAL A N 1
ATOM 4974 C CA . VAL A 1 625 ? -9.169 7.299 29.335 1.00 68.06 625 VAL A CA 1
ATOM 4975 C C . VAL A 1 625 ? -9.057 5.915 28.684 1.00 68.06 625 VAL A C 1
ATOM 4977 O O . VAL A 1 625 ? -9.120 4.875 29.336 1.00 68.06 625 VAL A O 1
ATOM 4980 N N . GLY A 1 626 ? -8.981 5.905 27.351 1.00 59.69 626 GLY A N 1
ATOM 4981 C CA . GLY A 1 626 ? -9.098 4.692 26.537 1.00 59.69 626 GLY A CA 1
ATOM 4982 C C . GLY A 1 626 ? -9.102 4.989 25.035 1.00 59.69 626 GLY A C 1
ATOM 4983 O O . GLY A 1 626 ? -9.253 6.142 24.629 1.00 59.69 626 GLY A O 1
ATOM 4984 N N . LYS A 1 627 ? -8.962 3.957 24.193 1.00 46.88 627 LYS A N 1
ATOM 4985 C CA . LYS A 1 627 ? -9.286 4.075 22.762 1.00 46.88 627 LYS A CA 1
ATOM 4986 C C . LYS A 1 627 ? -10.812 4.142 22.614 1.00 46.88 627 LYS A C 1
ATOM 4988 O O . LYS A 1 627 ? -11.467 3.110 22.688 1.00 46.88 627 LYS A O 1
ATOM 4993 N N . SER A 1 628 ? -11.368 5.337 22.408 1.00 48.16 628 SER A N 1
ATOM 4994 C CA . SER A 1 628 ? -12.768 5.518 21.990 1.00 48.16 628 SER A CA 1
ATOM 4995 C C . SER A 1 628 ? -12.822 6.108 20.580 1.00 48.16 628 SER A C 1
ATOM 4997 O O . SER A 1 628 ? -12.182 7.118 20.275 1.00 48.16 628 SER A O 1
ATOM 4999 N N . GLU A 1 629 ? -13.548 5.438 19.687 1.00 40.94 629 GLU A N 1
ATOM 5000 C CA . GLU A 1 629 ? -13.564 5.784 18.261 1.00 40.94 629 GLU A CA 1
ATOM 5001 C C . GLU A 1 629 ? -14.619 6.846 17.912 1.00 40.94 629 GLU A C 1
ATOM 5003 O O . GLU A 1 629 ? -14.507 7.495 16.872 1.00 40.94 629 GLU A O 1
ATOM 5008 N N . GLU A 1 630 ? -15.561 7.137 18.811 1.00 47.94 630 GLU A N 1
ATOM 5009 C CA . GLU A 1 630 ? -16.694 8.045 18.583 1.00 47.94 630 GLU A CA 1
ATOM 5010 C C . GLU A 1 630 ? -16.817 9.115 19.681 1.00 47.94 630 GLU A C 1
ATOM 5012 O O . GLU A 1 630 ? -16.354 8.930 20.807 1.00 47.94 630 GLU A O 1
ATOM 5017 N N . ASN A 1 631 ? -17.438 10.251 19.346 1.00 49.97 631 ASN A N 1
ATOM 5018 C CA . ASN A 1 631 ? -17.835 11.257 20.332 1.00 49.97 631 ASN A CA 1
ATOM 5019 C C . ASN A 1 631 ? -19.150 10.790 20.972 1.00 49.97 631 ASN A C 1
ATOM 5021 O O . ASN A 1 631 ? -20.134 10.601 20.258 1.00 49.97 631 ASN A O 1
ATOM 5025 N N . MET A 1 632 ? -19.182 10.622 22.292 1.00 56.81 632 MET A N 1
ATOM 5026 C CA . MET A 1 632 ? -20.380 10.190 23.021 1.00 56.81 632 MET A CA 1
ATOM 5027 C C . MET A 1 632 ? -21.011 11.373 23.762 1.00 56.81 632 MET A C 1
ATOM 5029 O O . MET A 1 632 ? -20.309 12.169 24.380 1.00 56.81 632 MET A O 1
ATOM 5033 N N . GLU A 1 633 ? -22.333 11.505 23.727 1.00 59.78 633 GLU A N 1
ATOM 5034 C CA . GLU A 1 633 ? -23.037 12.464 24.587 1.00 59.78 633 GLU A CA 1
ATOM 5035 C C . GLU A 1 633 ? -23.110 11.932 26.023 1.00 59.78 633 GLU A C 1
ATOM 5037 O O . GLU A 1 633 ? -23.244 10.729 26.239 1.00 59.78 633 GLU A O 1
ATOM 5042 N N . TYR A 1 634 ? -23.065 12.824 27.010 1.00 68.25 634 TYR A N 1
ATOM 5043 C CA . TYR A 1 634 ? -23.350 12.505 28.409 1.00 68.25 634 TYR A CA 1
ATOM 5044 C C . TYR A 1 634 ? -24.390 13.477 28.961 1.00 68.25 634 TYR A C 1
ATOM 5046 O O . TYR A 1 634 ? -24.500 14.619 28.511 1.00 68.25 634 TYR A O 1
ATOM 5054 N N . THR A 1 635 ? -25.161 13.044 29.957 1.00 64.31 635 THR A N 1
ATOM 5055 C CA . THR A 1 635 ? -26.108 13.931 30.649 1.00 64.31 635 THR A CA 1
ATOM 5056 C C . THR A 1 635 ? -25.729 14.074 32.108 1.00 64.31 635 THR A C 1
ATOM 5058 O O . THR A 1 635 ? -25.510 13.057 32.768 1.00 64.31 635 THR A O 1
ATOM 5061 N N . VAL A 1 636 ? -25.716 15.308 32.608 1.00 75.94 636 VAL A N 1
ATOM 5062 C CA . VAL A 1 636 ? -25.539 15.615 34.031 1.00 75.94 636 VAL A CA 1
ATOM 5063 C C . VAL A 1 636 ? -26.883 16.028 34.610 1.00 75.94 636 VAL A C 1
ATOM 5065 O O . VAL A 1 636 ? -27.632 16.793 33.996 1.00 75.94 636 VAL A O 1
ATOM 5068 N N . VAL A 1 637 ? -27.203 15.505 35.786 1.00 72.50 637 VAL A N 1
ATOM 5069 C CA . VAL A 1 637 ? -28.394 15.871 36.548 1.00 72.50 637 VAL A CA 1
ATOM 5070 C C . VAL A 1 637 ? -27.940 16.452 37.883 1.00 72.50 637 VAL A C 1
ATOM 5072 O O . VAL A 1 637 ? -27.381 15.741 38.714 1.00 72.50 637 VAL A O 1
ATOM 5075 N N . HIS A 1 638 ? -28.162 17.751 38.063 1.00 76.12 638 HIS A N 1
ATOM 5076 C CA . HIS A 1 638 ? -27.815 18.496 39.270 1.00 76.12 638 HIS A CA 1
ATOM 5077 C C . HIS A 1 638 ? -28.944 18.348 40.299 1.00 76.12 638 HIS A C 1
ATOM 5079 O O . HIS A 1 638 ? -30.117 18.566 39.970 1.00 76.12 638 HIS A O 1
ATOM 5085 N N . LYS A 1 639 ? -28.594 17.977 41.534 1.00 73.44 639 LYS A N 1
ATOM 5086 C CA . LYS A 1 639 ? -29.523 17.719 42.643 1.00 73.44 639 LYS A CA 1
ATOM 5087 C C . LYS A 1 639 ? -29.039 18.351 43.943 1.00 73.44 639 LYS A C 1
ATOM 5089 O O . LYS A 1 639 ? -27.841 18.545 44.154 1.00 73.44 639 LYS A O 1
ATOM 5094 N N . SER A 1 640 ? -29.994 18.616 44.831 1.00 69.12 640 SER A N 1
ATOM 5095 C CA . SER A 1 640 ? -29.707 19.067 46.189 1.00 69.12 640 SER A CA 1
ATOM 5096 C C . SER A 1 640 ? -29.274 17.919 47.099 1.00 69.12 640 SER A C 1
ATOM 5098 O O . SER A 1 640 ? -29.787 16.802 46.997 1.00 69.12 640 SER A O 1
ATOM 5100 N N . ILE A 1 641 ? -28.334 18.207 47.999 1.00 64.19 641 ILE A N 1
ATOM 5101 C CA . ILE A 1 641 ? -27.858 17.281 49.027 1.00 64.19 641 ILE A CA 1
ATOM 5102 C C . ILE A 1 641 ? -28.833 17.356 50.211 1.00 64.19 641 ILE A C 1
ATOM 5104 O O . ILE A 1 641 ? -28.687 18.188 51.103 1.00 64.19 641 ILE A O 1
ATOM 5108 N N . GLN A 1 642 ? -29.862 16.502 50.218 1.00 55.78 642 GLN A N 1
ATOM 5109 C CA . GLN A 1 642 ? -30.819 16.442 51.331 1.00 55.78 642 GLN A CA 1
ATOM 5110 C C . GLN A 1 642 ? -30.172 15.827 52.583 1.00 55.78 642 GLN A C 1
ATOM 5112 O O . GLN A 1 642 ? -30.148 14.608 52.766 1.00 55.78 642 GLN A O 1
ATOM 5117 N N . THR A 1 643 ? -29.685 16.679 53.483 1.00 40.16 643 THR A N 1
ATOM 5118 C CA . THR A 1 643 ? -29.258 16.289 54.829 1.00 40.16 643 THR A CA 1
ATOM 5119 C C . THR A 1 643 ? -30.486 16.005 55.703 1.00 40.16 643 THR A C 1
ATOM 5121 O O . THR A 1 643 ? -31.207 16.901 56.135 1.00 40.16 643 THR A O 1
ATOM 5124 N N . PHE A 1 644 ? -30.761 14.726 55.975 1.00 35.62 644 PHE A N 1
ATOM 5125 C CA . PHE A 1 644 ? -31.891 14.324 56.823 1.00 35.62 644 PHE A CA 1
ATOM 5126 C C . PHE A 1 644 ? -31.632 14.610 58.312 1.00 35.62 644 PHE A C 1
ATOM 5128 O O . PHE A 1 644 ? -31.294 13.712 59.085 1.00 35.62 644 PHE A O 1
ATOM 5135 N N . THR A 1 645 ? -31.877 15.847 58.747 1.00 32.91 645 THR A N 1
ATOM 5136 C CA . THR A 1 645 ? -31.959 16.219 60.167 1.00 32.91 645 THR A CA 1
ATOM 5137 C C . THR A 1 645 ? -33.371 16.697 60.541 1.00 32.91 645 THR A C 1
ATOM 5139 O O . THR A 1 645 ? -33.854 17.745 60.134 1.00 32.91 645 THR A O 1
ATOM 5142 N N . SER A 1 646 ? -34.030 15.917 61.405 1.00 32.94 646 SER A N 1
ATOM 5143 C CA . SER A 1 646 ? -35.302 16.214 62.097 1.00 32.94 646 SER A CA 1
ATOM 5144 C C . SER A 1 646 ? -36.616 16.284 61.278 1.00 32.94 646 SER A C 1
ATOM 5146 O O . SER A 1 646 ? -37.023 17.286 60.706 1.00 32.94 646 SER A O 1
ATOM 5148 N N . SER A 1 647 ? -37.379 15.190 61.367 1.00 39.78 647 SER A N 1
ATOM 5149 C CA . SER A 1 647 ? -38.829 15.166 61.643 1.00 39.78 647 SER A CA 1
ATOM 5150 C C . SER A 1 647 ? -39.706 16.397 61.299 1.00 39.78 647 SER A C 1
ATOM 5152 O O . SER A 1 647 ? -40.106 17.137 62.201 1.00 39.78 647 SER A O 1
ATOM 5154 N N . LYS A 1 648 ? -40.166 16.496 60.041 1.00 31.66 648 LYS A N 1
ATOM 5155 C CA . LYS A 1 648 ? -41.567 16.825 59.663 1.00 31.66 648 LYS A CA 1
ATOM 5156 C C . LYS A 1 648 ? -41.761 16.681 58.148 1.00 31.66 648 LYS A C 1
ATOM 5158 O O . LYS A 1 648 ? -41.397 17.563 57.384 1.00 31.66 648 LYS A O 1
ATOM 5163 N N . VAL A 1 649 ? -42.381 15.583 57.708 1.00 29.81 649 VAL A N 1
ATOM 5164 C CA . VAL A 1 649 ? -42.736 15.400 56.289 1.00 29.81 649 VAL A CA 1
ATOM 5165 C C . VAL A 1 649 ? -43.973 16.239 55.961 1.00 29.81 649 VAL A C 1
ATOM 5167 O O . VAL A 1 649 ? -45.102 15.808 56.207 1.00 29.81 649 VAL A O 1
ATOM 5170 N N . SER A 1 650 ? -43.778 17.428 55.390 1.00 26.83 650 SER A N 1
ATOM 5171 C CA . SER A 1 650 ? -44.837 18.114 54.648 1.00 26.83 650 SER A CA 1
ATOM 5172 C C . SER A 1 650 ? -44.890 17.558 53.223 1.00 26.83 650 SER A C 1
ATOM 5174 O O . SER A 1 650 ? -43.893 17.475 52.510 1.00 26.83 650 SER A O 1
ATOM 5176 N N . LYS A 1 651 ? -46.082 17.147 52.785 1.00 34.06 651 LYS A N 1
ATOM 5177 C CA . LYS A 1 651 ? -46.322 16.795 51.384 1.00 34.06 651 LYS A CA 1
ATOM 5178 C C . LYS A 1 651 ? -46.394 18.086 50.571 1.00 34.06 651 LYS A C 1
ATOM 5180 O O . LYS A 1 651 ? -47.453 18.699 50.586 1.00 34.06 651 LYS A O 1
ATOM 5185 N N . HIS A 1 652 ? -45.295 18.485 49.930 1.00 35.12 652 HIS A N 1
ATOM 5186 C CA . HIS A 1 652 ? -45.221 19.173 48.626 1.00 35.12 652 HIS A CA 1
ATOM 5187 C C . HIS A 1 652 ? -43.832 19.808 48.441 1.00 35.12 652 HIS A C 1
ATOM 5189 O O . HIS A 1 652 ? -43.614 20.961 48.802 1.00 35.12 652 HIS A O 1
ATOM 5195 N N . SER A 1 653 ? -42.925 19.087 47.787 1.00 30.66 653 SER A N 1
ATOM 5196 C CA . SER A 1 653 ? -41.795 19.677 47.069 1.00 30.66 653 SER A CA 1
ATOM 5197 C C . SER A 1 653 ? -41.636 18.927 45.751 1.00 30.66 653 SER A C 1
ATOM 5199 O O . SER A 1 653 ? -41.436 17.716 45.732 1.00 30.66 653 SER A O 1
ATOM 5201 N N . ASN A 1 654 ? -41.772 19.644 44.635 1.00 34.41 654 ASN A N 1
ATOM 5202 C CA . ASN A 1 654 ? -41.162 19.182 43.396 1.00 34.41 654 ASN A CA 1
ATOM 5203 C C . ASN A 1 654 ? -39.666 19.429 43.585 1.00 34.41 654 ASN A C 1
ATOM 5205 O O . ASN A 1 654 ? -39.271 20.595 43.647 1.00 34.41 654 ASN A O 1
ATOM 5209 N N . ASP A 1 655 ? -38.860 18.377 43.720 1.00 43.59 655 ASP A N 1
ATOM 5210 C CA . ASP A 1 655 ? -37.407 18.539 43.753 1.00 43.59 655 ASP A CA 1
ATOM 5211 C C . ASP A 1 655 ? -36.983 19.275 42.474 1.00 43.59 655 ASP A C 1
ATOM 5213 O O . ASP A 1 655 ? -37.277 18.822 41.362 1.00 43.59 655 ASP A O 1
ATOM 5217 N N . LEU A 1 656 ? -36.346 20.443 42.615 1.00 46.09 656 LEU A N 1
ATOM 5218 C CA . LEU A 1 656 ? -35.791 21.134 41.458 1.00 46.09 656 LEU A CA 1
ATOM 5219 C C . LEU A 1 656 ? -34.636 20.289 40.926 1.00 46.09 656 LEU A C 1
ATOM 5221 O O . LEU A 1 656 ? -33.634 20.074 41.602 1.00 46.09 656 LEU A O 1
ATOM 5225 N N . VAL A 1 657 ? -34.798 19.807 39.700 1.00 54.41 657 VAL A N 1
ATOM 5226 C CA . VAL A 1 657 ? -33.801 19.003 39.001 1.00 54.41 657 VAL A CA 1
ATOM 5227 C C . VAL A 1 657 ? -33.373 19.772 37.764 1.00 54.41 657 VAL A C 1
ATOM 5229 O O . VAL A 1 657 ? -34.173 19.986 36.851 1.00 54.41 657 VAL A O 1
ATOM 5232 N N . LEU A 1 658 ? -32.108 20.184 37.727 1.00 52.75 658 LEU A N 1
ATOM 5233 C CA . LEU A 1 658 ? -31.533 20.880 36.580 1.00 52.75 658 LEU A CA 1
ATOM 5234 C C . LEU A 1 658 ? -30.742 19.859 35.759 1.00 52.75 658 LEU A C 1
ATOM 5236 O O . LEU A 1 658 ? -29.860 19.183 36.284 1.00 52.75 658 LEU A O 1
ATOM 5240 N N . LYS A 1 659 ? -31.086 19.696 34.478 1.00 53.78 659 LYS A N 1
ATOM 5241 C CA . LYS A 1 659 ? -30.442 18.726 33.583 1.00 53.78 659 LYS A CA 1
ATOM 5242 C C . LYS A 1 659 ? -29.655 19.444 32.499 1.00 53.78 659 LYS A C 1
ATOM 5244 O O . LYS A 1 659 ? -30.209 20.282 31.791 1.00 53.78 659 LYS A O 1
ATOM 5249 N N . THR A 1 660 ? -28.397 19.058 32.328 1.00 61.78 660 THR A N 1
ATOM 5250 C CA . THR A 1 660 ? -27.516 19.550 31.266 1.00 61.78 660 THR A CA 1
ATOM 5251 C C . THR A 1 660 ? -26.996 18.387 30.420 1.00 61.78 660 THR A C 1
ATOM 5253 O O . THR A 1 660 ? -27.038 17.220 30.825 1.00 61.78 660 THR A O 1
ATOM 5256 N N . ILE A 1 661 ? -26.585 18.688 29.189 1.00 51.56 661 ILE A N 1
ATOM 5257 C CA . ILE A 1 661 ? -26.079 17.711 28.219 1.00 51.56 661 ILE A CA 1
ATOM 5258 C C . ILE A 1 661 ? -24.713 18.204 27.753 1.00 51.56 661 ILE A C 1
ATOM 5260 O O . ILE A 1 661 ? -24.574 19.370 27.387 1.00 51.56 661 ILE A O 1
ATOM 5264 N N . GLY A 1 662 ? -23.725 17.315 27.788 1.00 57.59 662 GLY A N 1
ATOM 5265 C CA . GLY A 1 662 ? -22.365 17.559 27.327 1.00 57.59 662 GLY A CA 1
ATOM 5266 C C . GLY A 1 662 ? -21.929 16.522 26.297 1.00 57.59 662 GLY A C 1
ATOM 5267 O O . GLY A 1 662 ? -22.613 15.527 26.058 1.00 57.59 662 GLY A O 1
ATOM 5268 N N . THR A 1 663 ? -20.775 16.748 25.674 1.00 55.75 663 THR A N 1
ATOM 5269 C CA . THR A 1 663 ? -20.167 15.804 24.723 1.00 55.75 663 THR A CA 1
ATOM 5270 C C . THR A 1 663 ? -18.787 15.394 25.224 1.00 55.75 663 THR A C 1
ATOM 5272 O O . THR A 1 663 ? -17.971 16.252 25.553 1.00 55.75 663 THR A O 1
ATOM 5275 N N . LEU A 1 664 ? -18.510 14.090 25.275 1.00 58.28 664 LEU A N 1
ATOM 5276 C CA . LEU A 1 664 ? -17.178 13.554 25.549 1.00 58.28 664 LEU A CA 1
ATOM 5277 C C . LEU A 1 664 ? -16.219 13.983 24.439 1.00 58.28 664 LEU A C 1
ATOM 5279 O O . LEU A 1 664 ? -16.402 13.649 23.265 1.00 58.28 664 LEU A O 1
ATOM 5283 N N . THR A 1 665 ? -15.172 14.706 24.822 1.00 55.31 665 THR A N 1
ATOM 5284 C CA . THR A 1 665 ? -14.122 15.136 23.901 1.00 55.31 665 THR A CA 1
ATOM 5285 C C . THR A 1 665 ? -13.024 14.095 23.792 1.00 55.31 665 THR A C 1
ATOM 5287 O O . THR A 1 665 ? -12.450 13.684 24.801 1.00 55.31 665 THR A O 1
ATOM 5290 N N . LYS A 1 666 ? -12.645 13.736 22.561 1.00 52.34 666 LYS A N 1
ATOM 5291 C CA . LYS A 1 666 ? -11.386 13.021 22.314 1.00 52.34 666 LYS A CA 1
ATOM 5292 C C . LYS A 1 666 ? -10.198 13.851 22.808 1.00 52.34 666 LYS A C 1
ATOM 5294 O O . LYS A 1 666 ? -10.187 15.071 22.662 1.00 52.34 666 LYS A O 1
ATOM 5299 N N . LEU A 1 667 ? -9.158 13.169 23.288 1.00 49.41 667 LEU A N 1
ATOM 5300 C CA . LEU A 1 667 ? -7.899 13.727 23.817 1.00 49.41 667 LEU A CA 1
ATOM 5301 C C . LEU A 1 667 ? -7.011 14.461 22.783 1.00 49.41 667 LEU A C 1
ATOM 5303 O O . LEU A 1 667 ? -5.830 14.694 23.018 1.00 49.41 667 LEU A O 1
ATOM 5307 N N . ASN A 1 668 ? -7.580 14.862 21.645 1.00 39.72 668 ASN A N 1
ATOM 5308 C CA . ASN A 1 668 ? -6.879 15.465 20.511 1.00 39.72 668 ASN A CA 1
ATOM 5309 C C . ASN A 1 668 ? -6.587 16.968 20.698 1.00 39.72 668 ASN A C 1
ATOM 5311 O O . ASN A 1 668 ? -6.065 17.603 19.785 1.00 39.72 668 ASN A O 1
ATOM 5315 N N . GLY A 1 669 ? -6.926 17.544 21.854 1.00 44.38 669 GLY A N 1
ATOM 5316 C CA . GLY A 1 669 ? -6.618 18.926 22.209 1.00 44.38 669 GLY A CA 1
ATOM 5317 C C . GLY A 1 669 ? -6.325 19.054 23.699 1.00 44.38 669 GLY A C 1
ATOM 5318 O O . GLY A 1 669 ? -7.242 19.024 24.516 1.00 44.38 669 GLY A O 1
ATOM 5319 N N . PHE A 1 670 ? -5.049 19.236 24.049 1.00 42.25 670 PHE A N 1
ATOM 5320 C CA . PHE A 1 670 ? -4.657 19.731 25.369 1.00 42.25 670 PHE A CA 1
ATOM 5321 C C . PHE A 1 670 ? -4.990 21.227 25.444 1.00 42.25 670 PHE A C 1
ATOM 5323 O O . PHE A 1 670 ? -4.142 22.085 25.202 1.00 42.25 670 PHE A O 1
ATOM 5330 N N . TYR A 1 671 ? -6.250 21.538 25.744 1.00 48.91 671 TYR A N 1
ATOM 5331 C CA . TYR A 1 671 ? -6.621 22.867 26.223 1.00 48.91 671 TYR A CA 1
ATOM 5332 C C . TYR A 1 671 ? -6.009 23.081 27.613 1.00 48.91 671 TYR A C 1
ATOM 5334 O O . TYR A 1 671 ? -5.871 22.126 28.378 1.00 48.91 671 TYR A O 1
ATOM 5342 N N . ASP A 1 672 ? -5.644 24.332 27.903 1.00 48.69 672 ASP A N 1
ATOM 5343 C CA . ASP A 1 672 ? -5.096 24.823 29.174 1.00 48.69 672 ASP A CA 1
ATOM 5344 C C . ASP A 1 672 ? -5.760 24.130 30.379 1.00 48.69 672 ASP A C 1
ATOM 5346 O O . ASP A 1 672 ? -6.934 24.363 30.670 1.00 48.69 672 ASP A O 1
ATOM 5350 N N . GLU A 1 673 ? -5.031 23.206 31.022 1.00 54.69 673 GLU A N 1
ATOM 5351 C CA . GLU A 1 673 ? -5.648 22.157 31.847 1.00 54.69 673 GLU A CA 1
ATOM 5352 C C . GLU A 1 673 ? -6.362 22.681 33.096 1.00 54.69 673 GLU A C 1
ATOM 5354 O O . GLU A 1 673 ? -7.181 21.951 33.651 1.00 54.69 673 GLU A O 1
ATOM 5359 N N . GLN A 1 674 ? -6.061 23.917 33.500 1.00 54.81 674 GLN A N 1
ATOM 5360 C CA . GLN A 1 674 ? -6.623 24.616 34.658 1.00 54.81 674 GLN A CA 1
ATOM 5361 C C . GLN A 1 674 ? -7.733 25.614 34.268 1.00 54.81 674 GLN A C 1
ATOM 5363 O O . GLN A 1 674 ? -8.480 26.064 35.130 1.00 54.81 674 GLN A O 1
ATOM 5368 N N . ASN A 1 675 ? -7.873 25.954 32.980 1.00 62.16 675 ASN A N 1
ATOM 5369 C CA . ASN A 1 675 ? -8.765 27.007 32.482 1.00 62.16 675 ASN A CA 1
ATOM 5370 C C . ASN A 1 675 ? -9.798 26.446 31.487 1.00 62.16 675 ASN A C 1
ATOM 5372 O O . ASN A 1 675 ? -9.736 26.706 30.279 1.00 62.16 675 ASN A O 1
ATOM 5376 N N . LEU A 1 676 ? -10.785 25.685 31.982 1.00 68.19 676 LEU A N 1
ATOM 5377 C CA . LEU A 1 676 ? -11.824 25.084 31.126 1.00 68.19 676 LEU A CA 1
ATOM 5378 C C . LEU A 1 676 ? -12.715 26.126 30.427 1.00 68.19 676 LEU A C 1
ATOM 5380 O O . LEU A 1 676 ? -13.333 25.801 29.417 1.00 68.19 676 LEU A O 1
ATOM 5384 N N . ASN A 1 677 ? -12.728 27.383 30.883 1.00 69.88 677 ASN A N 1
ATOM 5385 C CA . ASN A 1 677 ? -13.388 28.497 30.191 1.00 69.88 677 ASN A CA 1
ATOM 5386 C C . ASN A 1 677 ? -12.818 28.783 28.782 1.00 69.88 677 ASN A C 1
ATOM 5388 O O . ASN A 1 677 ? -13.486 29.425 27.974 1.00 69.88 677 ASN A O 1
ATOM 5392 N N . LYS A 1 678 ? -11.613 28.285 28.464 1.00 66.38 678 LYS A N 1
ATOM 5393 C CA . LYS A 1 678 ? -11.004 28.331 27.121 1.00 66.38 678 LYS A CA 1
ATOM 5394 C C . LYS A 1 678 ? -11.289 27.080 26.277 1.00 66.38 678 LYS A C 1
ATOM 5396 O O . LYS A 1 678 ? -10.930 27.058 25.100 1.00 66.38 678 LYS A O 1
ATOM 5401 N N . ASN A 1 679 ? -11.889 26.030 26.846 1.00 67.75 679 ASN A N 1
ATOM 5402 C CA . ASN A 1 679 ? -12.229 24.804 26.123 1.00 67.75 679 ASN A CA 1
ATOM 5403 C C . ASN A 1 679 ? -13.604 24.973 25.443 1.00 67.75 679 ASN A C 1
ATOM 5405 O O . ASN A 1 679 ? -14.615 25.034 26.143 1.00 67.75 679 ASN A O 1
ATOM 5409 N N . PRO A 1 680 ? -13.687 24.999 24.097 1.00 57.66 680 PRO A N 1
ATOM 5410 C CA . PRO A 1 680 ? -14.942 25.241 23.377 1.00 57.66 680 PRO A CA 1
ATOM 5411 C C . PRO A 1 680 ? -15.981 24.118 23.534 1.00 57.66 680 PRO A C 1
ATOM 5413 O O . PRO A 1 680 ? -17.118 24.287 23.106 1.00 57.66 680 PRO A O 1
ATOM 5416 N N . ASN A 1 681 ? -15.599 22.983 24.126 1.00 63.38 681 ASN A N 1
ATOM 5417 C CA . ASN A 1 681 ? -16.462 21.823 24.344 1.00 63.38 681 ASN A CA 1
ATOM 5418 C C . ASN A 1 681 ? -16.814 21.599 25.829 1.00 63.38 681 ASN A C 1
ATOM 5420 O O . ASN A 1 681 ? -17.455 20.600 26.156 1.00 63.38 681 ASN A O 1
ATOM 5424 N N . ALA A 1 682 ? -16.374 22.474 26.741 1.00 72.00 682 ALA A N 1
ATOM 5425 C CA . ALA A 1 682 ? -16.754 22.368 28.147 1.00 72.00 682 ALA A CA 1
ATOM 5426 C C . ALA A 1 682 ? -18.258 22.652 28.318 1.00 72.00 682 ALA A C 1
ATOM 5428 O O . ALA A 1 682 ? -18.794 23.607 27.758 1.00 72.00 682 ALA A O 1
ATOM 5429 N N . THR A 1 683 ? -18.945 21.835 29.117 1.00 77.44 683 THR A N 1
ATOM 5430 C CA . THR A 1 683 ? -20.350 22.083 29.480 1.00 77.44 683 THR A CA 1
ATOM 5431 C C . THR A 1 683 ? -20.391 23.172 30.541 1.00 77.44 683 THR A C 1
ATOM 5433 O O . THR A 1 683 ? -19.747 23.024 31.577 1.00 77.44 683 THR A O 1
ATOM 5436 N N . VAL A 1 684 ? -21.135 24.250 30.295 1.00 80.19 684 VAL A N 1
ATOM 5437 C CA . VAL A 1 684 ? -21.161 25.442 31.158 1.00 80.19 684 VAL A CA 1
ATOM 5438 C C . VAL A 1 684 ? -22.510 25.565 31.856 1.00 80.19 684 VAL A C 1
ATOM 5440 O O . VAL A 1 684 ? -23.551 25.471 31.205 1.00 80.19 684 VAL A O 1
ATOM 5443 N N . VAL A 1 685 ? -22.495 25.817 33.165 1.00 78.88 685 VAL A N 1
ATOM 5444 C CA . VAL A 1 685 ? -23.695 26.040 33.982 1.00 78.88 685 VAL A CA 1
ATOM 5445 C C . VAL A 1 685 ? -23.511 27.296 34.829 1.00 78.88 685 VAL A C 1
ATOM 5447 O O . VAL A 1 685 ? -22.458 27.497 35.430 1.00 78.88 685 VAL A O 1
ATOM 5450 N N . ASP A 1 686 ? -24.526 28.156 34.869 1.00 75.12 686 ASP A N 1
ATOM 5451 C CA . ASP A 1 686 ? -24.527 29.353 35.715 1.00 75.12 686 ASP A CA 1
ATOM 5452 C C . ASP A 1 686 ? -24.686 28.949 37.189 1.00 75.12 686 ASP A C 1
ATOM 5454 O O . ASP A 1 686 ? -25.647 28.263 37.556 1.00 75.12 686 ASP A O 1
ATOM 5458 N N . ILE A 1 687 ? -23.751 29.367 38.044 1.00 79.50 687 ILE A N 1
ATOM 5459 C CA . ILE A 1 687 ? -23.742 28.991 39.463 1.00 79.50 687 ILE A CA 1
ATOM 5460 C C . ILE A 1 687 ? -24.954 29.582 40.188 1.00 79.50 687 ILE A C 1
ATOM 5462 O O . ILE A 1 687 ? -25.444 28.978 41.139 1.00 79.50 687 ILE A O 1
ATOM 5466 N N . ASN A 1 688 ? -25.529 30.692 39.719 1.00 75.19 688 ASN A N 1
ATOM 5467 C CA . ASN A 1 688 ? -26.728 31.271 40.327 1.00 75.19 688 ASN A CA 1
ATOM 5468 C C . ASN A 1 688 ? -27.964 30.372 40.178 1.00 75.19 688 ASN A C 1
ATOM 5470 O O . ASN A 1 688 ? -28.836 30.397 41.042 1.00 75.19 688 ASN A O 1
ATOM 5474 N N . LEU A 1 689 ? -28.009 29.514 39.152 1.00 70.25 689 LEU A N 1
ATOM 5475 C CA . LEU A 1 689 ? -29.038 28.474 39.026 1.00 70.25 689 LEU A CA 1
ATOM 5476 C C . LEU A 1 689 ? -28.782 27.285 39.971 1.00 70.25 689 LEU A C 1
ATOM 5478 O O . LEU A 1 689 ? -29.725 26.614 40.386 1.00 70.25 689 LEU A O 1
ATOM 5482 N N . LEU A 1 690 ? -27.517 27.034 40.325 1.00 72.12 690 LEU A N 1
ATOM 5483 C CA . LEU A 1 690 ? -27.086 25.936 41.198 1.00 72.12 690 LEU A CA 1
ATOM 5484 C C . LEU A 1 690 ? -27.111 26.304 42.693 1.00 72.12 690 LEU A C 1
ATOM 5486 O O . LEU A 1 690 ? -27.298 25.416 43.521 1.00 72.12 690 LEU A O 1
ATOM 5490 N N . LYS A 1 691 ? -27.018 27.595 43.054 1.00 71.25 691 LYS A N 1
ATOM 5491 C CA . LYS A 1 691 ? -27.126 28.104 44.442 1.00 71.25 691 LYS A CA 1
ATOM 5492 C C . LYS A 1 691 ? -28.427 27.686 45.147 1.00 71.25 691 LYS A C 1
ATOM 5494 O O . LYS A 1 691 ? -28.442 27.581 46.364 1.00 71.25 691 LYS A O 1
ATOM 5499 N N . HIS A 1 692 ? -29.503 27.412 44.405 1.00 68.00 692 HIS A N 1
ATOM 5500 C CA . HIS A 1 692 ? -30.768 26.897 44.956 1.00 68.00 692 HIS A CA 1
ATOM 5501 C C . HIS A 1 692 ? -30.773 25.383 45.238 1.00 68.00 692 HIS A C 1
ATOM 5503 O O . HIS A 1 692 ? -31.713 24.885 45.854 1.00 68.00 692 HIS A O 1
ATOM 5509 N N . LEU A 1 693 ? -29.764 24.652 44.758 1.00 67.38 693 LEU A N 1
ATOM 5510 C CA . LEU A 1 693 ? -29.569 23.221 45.007 1.00 67.38 693 LEU A CA 1
ATOM 5511 C C . LEU A 1 693 ? -28.451 22.971 46.026 1.00 67.38 693 LEU A C 1
ATOM 5513 O O . LEU A 1 693 ? -28.456 21.931 46.681 1.00 67.38 693 LEU A O 1
ATOM 5517 N N . ALA A 1 694 ? -27.508 23.905 46.143 1.00 71.62 694 ALA A N 1
ATOM 5518 C CA . ALA A 1 694 ? -26.354 23.793 47.019 1.00 71.62 694 ALA A CA 1
ATOM 5519 C C . ALA A 1 694 ? -26.732 23.716 48.508 1.00 71.62 694 ALA A C 1
ATOM 5521 O O . ALA A 1 694 ? -27.707 24.328 48.945 1.00 71.62 694 ALA A O 1
ATOM 5522 N N . ASP A 1 695 ? -25.945 22.962 49.274 1.00 76.06 695 ASP A N 1
ATOM 5523 C CA . ASP A 1 695 ? -26.038 22.922 50.734 1.00 76.06 695 ASP A CA 1
ATOM 5524 C C . ASP A 1 695 ? -25.360 24.144 51.397 1.00 76.06 695 ASP A C 1
ATOM 5526 O O . ASP A 1 695 ? -24.837 25.043 50.731 1.00 76.06 695 ASP A O 1
ATOM 5530 N N . GLU A 1 696 ? -25.332 24.164 52.732 1.00 72.94 696 GLU A N 1
ATOM 5531 C CA . GLU A 1 696 ? -24.686 25.219 53.532 1.00 72.94 696 GLU A CA 1
ATOM 5532 C C . GLU A 1 696 ? -23.170 25.363 53.264 1.00 72.94 696 GLU A C 1
ATOM 5534 O O . GLU A 1 696 ? -22.589 26.406 53.565 1.00 72.94 696 GLU A O 1
ATOM 5539 N N . ASN A 1 697 ? -22.532 24.355 52.655 1.00 76.38 697 ASN A N 1
ATOM 5540 C CA . ASN A 1 697 ? -21.111 24.328 52.302 1.00 76.38 697 ASN A CA 1
ATOM 5541 C C . ASN A 1 697 ? -20.848 24.672 50.822 1.00 76.38 697 ASN A C 1
ATOM 5543 O O . ASN A 1 697 ? -19.707 24.596 50.369 1.00 76.38 697 ASN A O 1
ATOM 5547 N N . ASN A 1 698 ? -21.875 25.076 50.065 1.00 80.81 698 ASN A N 1
ATOM 5548 C CA . ASN A 1 698 ? -21.843 25.264 48.608 1.00 80.81 698 ASN A CA 1
ATOM 5549 C C . ASN A 1 698 ? -21.578 23.972 47.801 1.00 80.81 698 ASN A C 1
ATOM 5551 O O . ASN A 1 698 ? -21.065 24.035 46.680 1.00 80.81 698 ASN A O 1
ATOM 5555 N N . MET A 1 699 ? -21.933 22.804 48.341 1.00 80.56 699 MET A N 1
ATOM 5556 C CA . MET A 1 699 ? -21.814 21.508 47.670 1.00 80.56 699 MET A CA 1
ATOM 5557 C C . MET A 1 699 ? -23.104 21.144 46.927 1.00 80.56 699 MET A C 1
ATOM 5559 O O . MET A 1 699 ? -24.206 21.301 47.451 1.00 80.56 699 MET A O 1
ATOM 5563 N N . ILE A 1 700 ? -22.972 20.598 45.715 1.00 81.19 700 ILE A N 1
ATOM 5564 C CA . ILE A 1 700 ? -24.077 20.011 44.938 1.00 81.19 700 ILE A CA 1
ATOM 5565 C C . ILE A 1 700 ? -23.790 18.553 44.573 1.00 81.19 700 ILE A C 1
ATOM 5567 O O . ILE A 1 700 ? -22.634 18.167 44.378 1.00 81.19 700 ILE A O 1
ATOM 5571 N N . SER A 1 701 ? -24.849 17.753 44.424 1.00 82.25 701 SER A N 1
ATOM 5572 C CA . SER A 1 701 ? -24.754 16.381 43.918 1.00 82.25 701 SER A CA 1
ATOM 5573 C C . SER A 1 701 ? -24.999 16.355 42.409 1.00 82.25 701 SER A C 1
ATOM 5575 O O . SER A 1 701 ? -26.014 16.863 41.930 1.00 82.25 701 SER A O 1
ATOM 5577 N N . ASN A 1 702 ? -24.066 15.773 41.655 1.00 82.50 702 ASN A N 1
ATOM 5578 C CA . ASN A 1 702 ? -24.133 15.666 40.201 1.00 82.50 702 ASN A CA 1
ATOM 5579 C C . ASN A 1 702 ? -24.171 14.197 39.768 1.00 82.50 702 ASN A C 1
ATOM 5581 O O . ASN A 1 702 ? -23.197 13.466 39.939 1.00 82.50 702 ASN A O 1
ATOM 5585 N N . GLU A 1 703 ? -25.280 13.780 39.160 1.00 81.75 703 GLU A N 1
ATOM 5586 C CA . GLU A 1 703 ? -25.439 12.461 38.543 1.00 81.75 703 GLU A CA 1
ATOM 5587 C C . GLU A 1 703 ? -24.997 12.511 37.076 1.00 81.75 703 GLU A C 1
ATOM 5589 O O . GLU A 1 703 ? -25.690 13.073 36.225 1.00 81.75 703 GLU A O 1
ATOM 5594 N N . PHE A 1 704 ? -23.852 11.904 36.766 1.00 77.75 704 PHE A N 1
ATOM 5595 C CA . PHE A 1 704 ? -23.352 11.759 35.399 1.00 77.75 704 PHE A CA 1
ATOM 5596 C C . PHE A 1 704 ? -23.799 10.420 34.807 1.00 77.75 704 PHE A C 1
ATOM 5598 O O . PHE A 1 704 ? -23.423 9.359 35.303 1.00 77.75 704 PHE A O 1
ATOM 5605 N N . ASN A 1 705 ? -24.541 10.459 33.701 1.00 70.94 705 ASN A N 1
ATOM 5606 C CA . ASN A 1 705 ? -24.791 9.294 32.852 1.00 70.94 705 ASN A CA 1
ATOM 5607 C C . ASN A 1 705 ? -23.937 9.411 31.585 1.00 70.94 705 ASN A C 1
ATOM 5609 O O . ASN A 1 705 ? -24.175 10.287 30.750 1.00 70.94 705 ASN A O 1
ATOM 5613 N N . LEU A 1 706 ? -22.948 8.522 31.464 1.00 65.81 706 LEU A N 1
ATOM 5614 C CA . LEU A 1 706 ? -21.944 8.535 30.395 1.00 65.81 706 LEU A CA 1
ATOM 5615 C C . LEU A 1 706 ? -22.343 7.713 29.166 1.00 65.81 706 LEU A C 1
ATOM 5617 O O . LEU A 1 706 ? -21.523 7.520 28.272 1.00 65.81 706 LEU A O 1
ATOM 5621 N N . ASN A 1 707 ? -23.552 7.146 29.150 1.00 57.81 707 ASN A N 1
ATOM 5622 C CA . ASN A 1 707 ? -23.961 6.228 28.097 1.00 57.81 707 ASN A CA 1
ATOM 5623 C C . ASN A 1 707 ? -25.479 6.295 27.812 1.00 57.81 707 ASN A C 1
ATOM 5625 O O . ASN A 1 707 ? -26.200 5.316 28.023 1.00 57.81 707 ASN A O 1
ATOM 5629 N N . PRO A 1 708 ? -25.999 7.435 27.310 1.00 43.22 708 PRO A N 1
ATOM 5630 C CA . PRO A 1 708 ? -27.413 7.575 26.965 1.00 43.22 708 PRO A CA 1
ATOM 5631 C C . PRO A 1 708 ? -27.856 6.669 25.798 1.00 43.22 708 PRO A C 1
ATOM 5633 O O . PRO A 1 708 ? -29.053 6.447 25.651 1.00 43.22 708 PRO A O 1
ATOM 5636 N N . ASN A 1 709 ? -26.924 6.136 24.989 1.00 44.19 709 ASN A N 1
ATOM 5637 C CA . ASN A 1 709 ? -27.194 5.330 23.784 1.00 44.19 709 ASN A CA 1
ATOM 5638 C C . ASN A 1 709 ? -26.201 4.147 23.599 1.00 44.19 709 ASN A C 1
ATOM 5640 O O . ASN A 1 709 ? -25.676 3.935 22.507 1.00 44.19 709 ASN A O 1
ATOM 5644 N N . GLY A 1 710 ? -25.908 3.391 24.664 1.00 33.97 710 GLY A N 1
ATOM 5645 C CA . GLY A 1 710 ? -24.836 2.380 24.680 1.00 33.97 710 GLY A CA 1
ATOM 5646 C C . GLY A 1 710 ? -24.907 1.239 23.646 1.00 33.97 710 GLY A C 1
ATOM 5647 O O . GLY A 1 710 ? -25.974 0.737 23.286 1.00 33.97 710 GLY A O 1
ATOM 5648 N N . LEU A 1 711 ? -23.712 0.803 23.222 1.00 37.09 711 LEU A N 1
ATOM 5649 C CA . LEU A 1 711 ? -23.392 -0.016 22.036 1.00 37.09 711 LEU A CA 1
ATOM 5650 C C . LEU A 1 711 ? -24.155 -1.347 21.845 1.00 37.09 711 LEU A C 1
ATOM 5652 O O . LEU A 1 711 ? -24.242 -1.825 20.711 1.00 37.09 711 LEU A O 1
ATOM 5656 N N . ASP A 1 712 ? -24.761 -1.924 22.885 1.00 48.12 712 ASP A N 1
ATOM 5657 C CA . ASP A 1 712 ? -25.553 -3.159 22.760 1.00 48.12 712 ASP A CA 1
ATOM 5658 C C . ASP A 1 712 ? -26.850 -2.955 21.950 1.00 48.12 712 ASP A C 1
ATOM 5660 O O . ASP A 1 712 ? -27.282 -3.852 21.219 1.00 48.12 712 ASP A O 1
ATOM 5664 N N . GLU A 1 713 ? -27.491 -1.781 22.022 1.00 44.50 713 GLU A N 1
ATOM 5665 C CA . GLU A 1 713 ? -28.791 -1.587 21.364 1.00 44.50 713 GLU A CA 1
ATOM 5666 C C . GLU A 1 713 ? -28.712 -1.581 19.834 1.00 44.50 713 GLU A C 1
ATOM 5668 O O . GLU A 1 713 ? -29.662 -2.000 19.171 1.00 44.50 713 GLU A O 1
ATOM 5673 N N . ASN A 1 714 ? -27.593 -1.148 19.251 1.00 42.47 714 ASN A N 1
ATOM 5674 C CA . ASN A 1 714 ? -27.459 -1.062 17.795 1.00 42.47 714 ASN A CA 1
ATOM 5675 C C . ASN A 1 714 ? -27.298 -2.450 17.147 1.00 42.47 714 ASN A C 1
ATOM 5677 O O . ASN A 1 714 ? -27.899 -2.708 16.103 1.00 42.47 714 ASN A O 1
ATOM 5681 N N . MET A 1 715 ? -26.611 -3.390 17.807 1.00 43.44 715 MET A N 1
ATOM 5682 C CA . MET A 1 715 ? -26.593 -4.802 17.392 1.00 43.44 715 MET A CA 1
ATOM 5683 C C . MET A 1 715 ? -27.966 -5.467 17.572 1.00 43.44 715 MET A C 1
ATOM 5685 O O . MET A 1 715 ? -28.425 -6.200 16.693 1.00 43.44 715 MET A O 1
ATOM 5689 N N . LEU A 1 716 ? -28.671 -5.173 18.672 1.00 51.69 716 LEU A N 1
ATOM 5690 C CA . LEU A 1 716 ? -30.016 -5.705 18.908 1.00 51.69 716 LEU A CA 1
ATOM 5691 C C . LEU A 1 716 ? -31.044 -5.164 17.895 1.00 51.69 716 LEU A C 1
ATOM 5693 O O . LEU A 1 716 ? -31.914 -5.931 17.487 1.00 51.69 716 LEU A O 1
ATOM 5697 N N . LYS A 1 717 ? -30.920 -3.904 17.440 1.00 53.25 717 LYS A N 1
ATOM 5698 C CA . LYS A 1 717 ? -31.719 -3.305 16.346 1.00 53.25 717 LYS A CA 1
ATOM 5699 C C . LYS A 1 717 ? -31.528 -4.048 15.020 1.00 53.25 717 LYS A C 1
ATOM 5701 O O . LYS A 1 717 ? -32.517 -4.416 14.393 1.00 53.25 717 LYS A O 1
ATOM 5706 N N . LEU A 1 718 ? -30.285 -4.343 14.626 1.00 51.34 718 LEU A N 1
ATOM 5707 C CA . LEU A 1 718 ? -29.982 -5.111 13.404 1.00 51.34 718 LEU A CA 1
ATOM 5708 C C . LEU A 1 718 ? -30.500 -6.561 13.453 1.00 51.34 718 LEU A C 1
ATOM 5710 O O . LEU A 1 718 ? -30.756 -7.168 12.414 1.00 51.34 718 LEU A O 1
ATOM 5714 N N . LEU A 1 719 ? -30.697 -7.106 14.656 1.00 62.44 719 LEU A N 1
ATOM 5715 C CA . LEU A 1 719 ? -31.282 -8.425 14.894 1.00 62.44 719 LEU A CA 1
ATOM 5716 C C . LEU A 1 719 ? -32.800 -8.392 15.155 1.00 62.44 719 LEU A C 1
ATOM 5718 O O . LEU A 1 719 ? -33.367 -9.435 15.489 1.00 62.44 719 LEU A O 1
ATOM 5722 N N . GLN A 1 720 ? -33.496 -7.258 15.015 1.00 71.88 720 GLN A N 1
ATOM 5723 C CA . GLN A 1 720 ? -34.953 -7.214 15.195 1.00 71.88 720 GLN A CA 1
ATOM 5724 C C . GLN A 1 720 ? -35.678 -7.986 14.091 1.00 71.88 720 GLN A C 1
ATOM 5726 O O . GLN A 1 720 ? -35.427 -7.820 12.899 1.00 71.88 720 GLN A O 1
ATOM 5731 N N . CYS A 1 721 ? -36.633 -8.830 14.483 1.00 73.25 721 CYS A N 1
ATOM 5732 C CA . CYS A 1 721 ? -37.490 -9.503 13.523 1.00 73.25 721 CYS A CA 1
ATOM 5733 C C . CYS A 1 721 ? -38.485 -8.499 12.911 1.00 73.25 721 CYS A C 1
ATOM 5735 O O . CYS A 1 721 ? -39.327 -7.983 13.650 1.00 73.25 721 CYS A O 1
ATOM 5737 N N . PRO A 1 722 ? -38.515 -8.303 11.579 1.00 72.94 722 PRO A N 1
ATOM 5738 C CA . PRO A 1 722 ? -39.387 -7.308 10.943 1.00 72.94 722 PRO A CA 1
ATOM 5739 C C . PRO A 1 722 ? -40.892 -7.603 11.090 1.00 72.94 722 PRO A C 1
ATOM 5741 O O . PRO A 1 722 ? -41.716 -6.759 10.763 1.00 72.94 722 PRO A O 1
ATOM 5744 N N . GLY A 1 723 ? -41.271 -8.796 11.569 1.00 71.12 723 GLY A N 1
ATOM 5745 C CA . GLY A 1 723 ? -42.666 -9.163 11.837 1.00 71.12 723 GLY A CA 1
ATOM 5746 C C . GLY A 1 723 ? -43.152 -8.925 13.273 1.00 71.12 723 GLY A C 1
ATOM 5747 O O . GLY A 1 723 ? -44.352 -9.018 13.508 1.00 71.12 723 GLY A O 1
ATOM 5748 N N . CYS A 1 724 ? -42.265 -8.671 14.244 1.00 72.44 724 CYS A N 1
ATOM 5749 C CA . CYS A 1 724 ? -42.663 -8.471 15.651 1.00 72.44 724 CYS A CA 1
ATOM 5750 C C . CYS A 1 724 ? -41.755 -7.531 16.463 1.00 72.44 724 CYS A C 1
ATOM 5752 O O . CYS A 1 724 ? -41.963 -7.385 17.665 1.00 72.44 724 CYS A O 1
ATOM 5754 N N . MET A 1 725 ? -40.733 -6.937 15.841 1.00 64.50 725 MET A N 1
ATOM 5755 C CA . MET A 1 725 ? -39.719 -6.046 16.428 1.00 64.50 725 MET A CA 1
ATOM 5756 C C . MET A 1 725 ? -38.916 -6.614 17.616 1.00 64.50 725 MET A C 1
ATOM 5758 O O . MET A 1 725 ? -38.008 -5.959 18.119 1.00 64.50 725 MET A O 1
ATOM 5762 N N . SER A 1 726 ? -39.164 -7.858 18.042 1.00 62.16 726 SER A N 1
ATOM 5763 C CA . SER A 1 726 ? -38.317 -8.545 19.018 1.00 62.16 726 SER A CA 1
ATOM 5764 C C . SER A 1 726 ? -37.026 -9.041 18.371 1.00 62.16 726 SER A C 1
ATOM 5766 O O . SER A 1 726 ? -37.059 -9.562 17.252 1.00 62.16 726 SER A O 1
ATOM 5768 N N . VAL A 1 727 ? -35.926 -8.984 19.118 1.00 69.00 727 VAL A N 1
ATOM 5769 C CA . VAL A 1 727 ? -34.625 -9.555 18.741 1.00 69.00 727 VAL A CA 1
ATOM 5770 C C . VAL A 1 727 ? -34.765 -11.041 18.377 1.00 69.00 727 VAL A C 1
ATOM 5772 O O . VAL A 1 727 ? -35.383 -11.822 19.106 1.00 69.00 727 VAL A O 1
ATOM 5775 N N . MET A 1 728 ? -34.204 -11.437 17.237 1.00 73.44 728 MET A N 1
ATOM 5776 C CA . MET A 1 728 ? -34.215 -12.810 16.741 1.00 73.44 728 MET A CA 1
ATOM 5777 C C . MET A 1 728 ? -33.316 -13.712 17.602 1.00 73.44 728 MET A C 1
ATOM 5779 O O . MET A 1 728 ? -32.128 -13.451 17.783 1.00 73.44 728 MET A O 1
ATOM 5783 N N . ARG A 1 729 ? -33.901 -14.800 18.114 1.00 77.94 729 ARG A N 1
ATOM 5784 C CA . ARG A 1 729 ? -33.216 -15.902 18.811 1.00 77.94 729 ARG A CA 1
ATOM 5785 C C . ARG A 1 729 ? -33.275 -17.167 17.938 1.00 77.94 729 ARG A C 1
ATOM 5787 O O . ARG A 1 729 ? -34.314 -17.371 17.299 1.00 77.94 729 ARG A O 1
ATOM 5794 N N . PRO A 1 730 ? -32.239 -18.028 17.916 1.00 76.38 730 PRO A N 1
ATOM 5795 C CA . PRO A 1 730 ? -32.283 -19.318 17.226 1.00 76.38 730 PRO A CA 1
ATOM 5796 C C . PRO A 1 730 ? -33.468 -20.209 17.666 1.00 76.38 730 PRO A C 1
ATOM 5798 O O . PRO A 1 730 ? -33.749 -20.308 18.866 1.00 76.38 730 PRO A O 1
ATOM 5801 N N . PRO A 1 731 ? -34.157 -20.907 16.738 1.00 78.56 731 PRO A N 1
ATOM 5802 C CA . PRO A 1 731 ? -33.905 -20.950 15.295 1.00 78.56 731 PRO A CA 1
ATOM 5803 C C . PRO A 1 731 ? -34.371 -19.684 14.548 1.00 78.56 731 PRO A C 1
ATOM 5805 O O . PRO A 1 731 ? -35.458 -19.158 14.803 1.00 78.56 731 PRO A O 1
ATOM 5808 N N . ILE A 1 732 ? -33.558 -19.227 13.593 1.00 82.44 732 ILE A N 1
ATOM 5809 C CA . ILE A 1 732 ? -33.830 -18.069 12.730 1.00 82.44 732 ILE A CA 1
ATOM 5810 C C . ILE A 1 732 ? -34.090 -18.578 11.309 1.00 82.44 732 ILE A C 1
ATOM 5812 O O . ILE A 1 732 ? -33.280 -19.310 10.743 1.00 82.44 732 ILE A O 1
ATOM 5816 N N . TYR A 1 733 ? -35.219 -18.191 10.720 1.00 81.75 733 TYR A N 1
ATOM 5817 C CA . TYR A 1 733 ? -35.655 -18.653 9.398 1.00 81.75 733 TYR A CA 1
ATOM 5818 C C . TYR A 1 733 ? -35.502 -17.557 8.356 1.00 81.75 733 TYR A C 1
ATOM 5820 O O . TYR A 1 733 ? -35.653 -16.386 8.686 1.00 81.75 733 TYR A O 1
ATOM 5828 N N . GLN A 1 734 ? -35.278 -17.930 7.097 1.00 80.44 734 GLN A N 1
ATOM 5829 C CA . GLN A 1 734 ? -35.206 -16.985 5.983 1.00 80.44 734 GLN A CA 1
ATOM 5830 C C . GLN A 1 734 ? -36.175 -17.329 4.846 1.00 80.44 734 GLN A C 1
ATOM 5832 O O . GLN A 1 734 ? -36.523 -18.492 4.629 1.00 80.44 734 GLN A O 1
ATOM 5837 N N . CYS A 1 735 ? -36.626 -16.306 4.116 1.00 79.19 735 CYS A N 1
ATOM 5838 C CA . CYS A 1 735 ? -37.338 -16.499 2.851 1.00 79.19 735 CYS A CA 1
ATOM 5839 C C . CYS A 1 735 ? -36.371 -16.906 1.726 1.00 79.19 735 CYS A C 1
ATOM 5841 O O . CYS A 1 735 ? -35.152 -16.798 1.871 1.00 79.19 735 CYS A O 1
ATOM 5843 N N . ASN A 1 736 ? -36.908 -17.291 0.565 1.00 74.25 736 ASN A N 1
ATOM 5844 C CA . ASN A 1 736 ? -36.098 -17.662 -0.608 1.00 74.25 736 ASN A CA 1
ATOM 5845 C C . ASN A 1 736 ? -35.215 -16.504 -1.139 1.00 74.25 736 ASN A C 1
ATOM 5847 O O . ASN A 1 736 ? -34.309 -16.736 -1.931 1.00 74.25 736 ASN A O 1
ATOM 5851 N N . SER A 1 737 ? -35.460 -15.264 -0.694 1.00 64.81 737 SER A N 1
ATOM 5852 C CA . SER A 1 737 ? -34.647 -14.069 -0.984 1.00 64.81 737 SER A CA 1
ATOM 5853 C C . SER A 1 737 ? -33.662 -13.686 0.139 1.00 64.81 737 SER A C 1
ATOM 5855 O O . SER A 1 737 ? -33.047 -12.629 0.050 1.00 64.81 737 SER A O 1
ATOM 5857 N N . GLY A 1 738 ? -33.540 -14.478 1.213 1.00 62.84 738 GLY A N 1
ATOM 5858 C CA . GLY A 1 738 ? -32.575 -14.266 2.308 1.00 62.84 738 GLY A CA 1
ATOM 5859 C C . GLY A 1 738 ? -33.031 -13.384 3.486 1.00 62.84 738 GLY A C 1
ATOM 5860 O O . GLY A 1 738 ? -32.314 -13.274 4.480 1.00 62.84 738 GLY A O 1
ATOM 5861 N N . HIS A 1 739 ? -34.223 -12.777 3.448 1.00 72.94 739 HIS A N 1
ATOM 5862 C CA . HIS A 1 739 ? -34.722 -11.976 4.578 1.00 72.94 739 HIS A CA 1
ATOM 5863 C C . HIS A 1 739 ? -35.068 -12.860 5.780 1.00 72.94 739 HIS A C 1
ATOM 5865 O O . HIS A 1 739 ? -35.854 -13.802 5.647 1.00 72.94 739 HIS A O 1
ATOM 5871 N N . SER A 1 740 ? -34.511 -12.529 6.948 1.00 81.00 740 SER A N 1
ATOM 5872 C CA . SER A 1 740 ? -34.600 -13.344 8.165 1.00 81.00 740 SER A CA 1
ATOM 5873 C C . SER A 1 740 ? -35.753 -12.936 9.098 1.00 81.00 740 SER A C 1
ATOM 5875 O O . SER A 1 740 ? -36.088 -11.758 9.220 1.00 81.00 740 SER A O 1
ATOM 5877 N N . ILE A 1 741 ? -36.361 -13.920 9.768 1.00 80.69 741 ILE A N 1
ATOM 5878 C CA . ILE A 1 741 ? -37.423 -13.766 10.773 1.00 80.69 741 ILE A CA 1
ATOM 5879 C C . ILE A 1 741 ? -37.223 -14.732 11.955 1.00 80.69 741 ILE A C 1
ATOM 5881 O O . ILE A 1 741 ? -36.641 -15.810 11.812 1.00 80.69 741 ILE A O 1
ATOM 5885 N N . CYS A 1 742 ? -37.753 -14.381 13.131 1.00 84.50 742 CYS A N 1
ATOM 5886 C CA . CYS A 1 742 ? -37.712 -15.253 14.305 1.00 84.50 742 CYS A CA 1
ATOM 5887 C C . CYS A 1 742 ? -38.681 -16.445 14.183 1.00 84.50 742 CYS A C 1
ATOM 5889 O O . CYS A 1 742 ? -39.701 -16.378 13.489 1.00 84.50 742 CYS A O 1
ATOM 5891 N N . ASN A 1 743 ? -38.414 -17.505 14.953 1.00 85.31 743 ASN A N 1
ATOM 5892 C CA . ASN A 1 743 ? -39.282 -18.683 15.064 1.00 85.31 743 ASN A CA 1
ATOM 5893 C C . ASN A 1 743 ? -40.763 -18.346 15.353 1.00 85.31 743 ASN A C 1
ATOM 5895 O O . ASN A 1 743 ? -41.660 -18.927 14.750 1.00 85.31 743 ASN A O 1
ATOM 5899 N N . LYS A 1 744 ? -41.040 -17.360 16.226 1.00 82.69 744 LYS A N 1
ATOM 5900 C CA . LYS A 1 744 ? -42.422 -16.942 16.545 1.00 82.69 744 LYS A CA 1
ATOM 5901 C C . LYS A 1 744 ? -43.153 -16.389 15.319 1.00 82.69 744 LYS A C 1
ATOM 5903 O O . LYS A 1 744 ? -44.296 -16.752 15.071 1.00 82.69 744 LYS A O 1
ATOM 5908 N N . CYS A 1 745 ? -42.497 -15.536 14.532 1.00 81.31 745 CYS A N 1
ATOM 5909 C CA . CYS A 1 745 ? -43.080 -15.025 13.295 1.00 81.31 745 CYS A CA 1
ATOM 5910 C C . CYS A 1 745 ? -43.233 -16.127 12.244 1.00 81.31 745 CYS A C 1
ATOM 5912 O O . CYS A 1 745 ? -44.228 -16.118 11.528 1.00 81.31 745 CYS A O 1
ATOM 5914 N N . ARG A 1 746 ? -42.323 -17.108 12.176 1.00 80.62 746 ARG A N 1
ATOM 5915 C CA . ARG A 1 746 ? -42.383 -18.177 11.164 1.00 80.62 746 ARG A CA 1
ATOM 5916 C C . ARG A 1 746 ? -43.699 -18.967 11.170 1.00 80.62 746 ARG A C 1
ATOM 5918 O O . ARG A 1 746 ? -44.128 -19.381 10.092 1.00 80.62 746 ARG A O 1
ATOM 5925 N N . GLY A 1 747 ? -44.316 -19.150 12.340 1.00 77.88 747 GLY A N 1
ATOM 5926 C CA . GLY A 1 747 ? -45.642 -19.767 12.490 1.00 77.88 747 GLY A CA 1
ATOM 5927 C C . GLY A 1 747 ? -46.831 -18.803 12.354 1.00 77.88 747 GLY A C 1
ATOM 5928 O O . GLY A 1 747 ? -47.942 -19.256 12.103 1.00 77.88 747 GLY A O 1
ATOM 5929 N N . ASN A 1 748 ? -46.607 -17.490 12.485 1.00 79.31 748 ASN A N 1
ATOM 5930 C CA . ASN A 1 748 ? -47.670 -16.484 12.616 1.00 79.31 748 ASN A CA 1
ATOM 5931 C C . ASN A 1 748 ? -47.837 -15.556 11.394 1.00 79.31 748 ASN A C 1
ATOM 5933 O O . ASN A 1 748 ? -48.861 -14.884 11.292 1.00 79.31 748 ASN A O 1
ATOM 5937 N N . VAL A 1 749 ? -46.877 -15.501 10.460 1.00 76.50 749 VAL A N 1
ATOM 5938 C CA . VAL A 1 749 ? -47.012 -14.758 9.189 1.00 76.50 749 VAL A CA 1
ATOM 5939 C C . VAL A 1 749 ? -46.989 -15.689 7.975 1.00 76.50 749 VAL A C 1
ATOM 5941 O O . VAL A 1 749 ? -46.190 -16.618 7.899 1.00 76.50 749 VAL A O 1
ATOM 5944 N N . ARG A 1 750 ? -47.874 -15.422 7.003 1.00 76.00 750 ARG A N 1
ATOM 5945 C CA . ARG A 1 750 ? -48.028 -16.230 5.774 1.00 76.00 750 ARG A CA 1
ATOM 5946 C C . ARG A 1 750 ? -46.984 -15.918 4.694 1.00 76.00 750 ARG A C 1
ATOM 5948 O O . ARG A 1 750 ? -46.682 -16.775 3.874 1.00 76.00 750 ARG A O 1
ATOM 5955 N N . SER A 1 751 ? -46.430 -14.709 4.701 1.00 81.19 751 SER A N 1
ATOM 5956 C CA . SER A 1 751 ? -45.467 -14.198 3.717 1.00 81.19 751 SER A CA 1
ATOM 5957 C C . SER A 1 751 ? -44.381 -13.378 4.411 1.00 81.19 751 SER A C 1
ATOM 5959 O O . SER A 1 751 ? -44.599 -12.864 5.509 1.00 81.19 751 SER A O 1
ATOM 5961 N N . CYS A 1 752 ? -43.219 -13.214 3.775 1.00 79.75 752 CYS A N 1
ATOM 5962 C CA . CYS A 1 752 ? -42.126 -12.413 4.325 1.00 79.75 752 CYS A CA 1
ATOM 5963 C C . CYS A 1 752 ? -42.574 -10.957 4.596 1.00 79.75 752 CYS A C 1
ATOM 5965 O O . CYS A 1 752 ? -43.017 -10.298 3.654 1.00 79.75 752 CYS A O 1
ATOM 5967 N N . PRO A 1 753 ? -42.429 -10.413 5.823 1.00 75.88 753 PRO A N 1
ATOM 5968 C CA . PRO A 1 753 ? -42.817 -9.030 6.120 1.00 75.88 753 PRO A CA 1
ATOM 5969 C C . PRO A 1 753 ? -42.071 -7.987 5.274 1.00 75.88 753 PRO A C 1
ATOM 5971 O O . PRO A 1 753 ? -42.637 -6.951 4.941 1.00 75.88 753 PRO A O 1
ATOM 5974 N N . THR A 1 754 ? -40.822 -8.278 4.891 1.00 78.25 754 THR A N 1
ATOM 5975 C CA . THR A 1 754 ? -39.949 -7.359 4.145 1.00 78.25 754 THR A CA 1
ATOM 5976 C C . THR A 1 754 ? -40.204 -7.389 2.636 1.00 78.25 754 THR A C 1
ATOM 5978 O O . THR A 1 754 ? -40.432 -6.344 2.037 1.00 78.25 754 THR A O 1
ATOM 5981 N N . CYS A 1 755 ? -40.180 -8.571 2.001 1.00 75.25 755 CYS A N 1
ATOM 5982 C CA . CYS A 1 755 ? -40.282 -8.693 0.536 1.00 75.25 755 CYS A CA 1
ATOM 5983 C C . CYS A 1 755 ? -41.575 -9.341 0.019 1.00 75.25 755 CYS A C 1
ATOM 5985 O O . CYS A 1 755 ? -41.717 -9.517 -1.187 1.00 75.25 755 CYS A O 1
ATOM 5987 N N . ARG A 1 756 ? -42.500 -9.743 0.903 1.00 79.88 756 ARG A N 1
ATOM 5988 C CA . ARG A 1 756 ? -43.755 -10.468 0.594 1.00 79.88 756 ARG A CA 1
ATOM 5989 C C . ARG A 1 756 ? -43.601 -11.827 -0.110 1.00 79.88 756 ARG A C 1
ATOM 5991 O O . ARG A 1 756 ? -44.603 -12.498 -0.324 1.00 79.88 756 ARG A O 1
ATOM 5998 N N . GLY A 1 757 ? -42.377 -12.270 -0.398 1.00 75.75 757 GLY A N 1
ATOM 5999 C CA . GLY A 1 757 ? -42.090 -13.602 -0.935 1.00 75.75 757 GLY A CA 1
ATOM 6000 C C . GLY A 1 757 ? -42.378 -14.742 0.050 1.00 75.75 757 GLY A C 1
ATOM 6001 O O . GLY A 1 757 ? -42.585 -14.525 1.250 1.00 75.75 757 GLY A O 1
ATOM 6002 N N . GLU A 1 758 ? -42.366 -15.968 -0.470 1.00 75.25 758 GLU A N 1
ATOM 6003 C CA . GLU A 1 758 ? -42.648 -17.185 0.293 1.00 75.25 758 GLU A CA 1
ATOM 6004 C C . GLU A 1 758 ? -41.645 -17.422 1.429 1.00 75.25 758 GLU A C 1
ATOM 6006 O O . GLU A 1 758 ? -40.426 -17.280 1.278 1.00 75.25 758 GLU A O 1
ATOM 6011 N N . LEU A 1 759 ? -42.173 -17.821 2.586 1.00 73.06 759 LEU A N 1
ATOM 6012 C CA . LEU A 1 759 ? -41.378 -18.256 3.727 1.00 73.06 759 LEU A CA 1
ATOM 6013 C C . LEU A 1 759 ? -41.098 -19.755 3.594 1.00 73.06 759 LEU A C 1
ATOM 6015 O O . LEU A 1 759 ? -41.983 -20.577 3.827 1.00 73.06 759 LEU A O 1
ATOM 6019 N N . GLY A 1 760 ? -39.859 -20.106 3.245 1.00 65.50 760 GLY A N 1
ATOM 6020 C CA . GLY A 1 760 ? -39.377 -21.487 3.224 1.00 65.50 760 GLY A CA 1
ATOM 6021 C C . GLY A 1 760 ? -39.156 -22.068 4.628 1.00 65.50 760 GLY A C 1
ATOM 6022 O O . GLY A 1 760 ? -39.377 -21.416 5.651 1.00 65.50 760 GLY A O 1
ATOM 6023 N N . SER A 1 761 ? -38.731 -23.327 4.709 1.00 68.56 761 SER A N 1
ATOM 6024 C CA . SER A 1 761 ? -38.286 -23.974 5.961 1.00 68.56 761 SER A CA 1
ATOM 6025 C C . SER A 1 761 ? -36.797 -23.738 6.267 1.00 68.56 761 SER A C 1
ATOM 6027 O O . SER A 1 761 ? -36.289 -24.221 7.278 1.00 68.56 761 SER A O 1
ATOM 6029 N N . VAL A 1 762 ? -36.096 -22.991 5.408 1.00 74.81 762 VAL A N 1
ATOM 6030 C CA . VAL A 1 762 ? -34.645 -22.783 5.463 1.00 74.81 762 VAL A CA 1
ATOM 6031 C C . VAL A 1 762 ? -34.259 -21.943 6.684 1.00 74.81 762 VAL A C 1
ATOM 6033 O O . VAL A 1 762 ? -34.735 -20.819 6.860 1.00 74.81 762 VAL A O 1
ATOM 6036 N N . ARG A 1 763 ? -33.361 -22.484 7.514 1.00 79.56 763 ARG A N 1
ATOM 6037 C CA . ARG A 1 763 ? -32.728 -21.764 8.627 1.00 79.56 763 ARG A CA 1
ATOM 6038 C C . ARG A 1 763 ? -31.511 -20.980 8.152 1.00 79.56 763 ARG A C 1
ATOM 6040 O O . ARG A 1 763 ? -30.781 -21.429 7.269 1.00 79.56 763 ARG A O 1
ATOM 6047 N N . ASN A 1 764 ? -31.281 -19.822 8.757 1.00 74.75 764 ASN A N 1
ATOM 6048 C CA . ASN A 1 764 ? -30.107 -18.999 8.497 1.00 74.75 764 ASN A CA 1
ATOM 6049 C C . ASN A 1 764 ? -28.984 -19.363 9.480 1.00 74.75 764 ASN A C 1
ATOM 6051 O O . ASN A 1 764 ? -28.726 -18.642 10.440 1.00 74.75 764 ASN A O 1
ATOM 6055 N N . TYR A 1 765 ? -28.326 -20.502 9.246 1.00 70.50 765 TYR A N 1
ATOM 6056 C CA . TYR A 1 765 ? -27.262 -21.006 10.124 1.00 70.50 765 TYR A CA 1
ATOM 6057 C C . TYR A 1 765 ? -26.094 -20.023 10.297 1.00 70.50 765 TYR A C 1
ATOM 6059 O O . TYR A 1 765 ? -25.530 -19.954 11.381 1.00 70.50 765 TYR A O 1
ATOM 6067 N N . GLY A 1 766 ? -25.765 -19.223 9.275 1.00 57.25 766 GLY A N 1
ATOM 6068 C CA . GLY A 1 766 ? -24.724 -18.194 9.384 1.00 57.25 766 GLY A CA 1
ATOM 6069 C C . GLY A 1 766 ? -25.094 -17.093 10.381 1.00 57.25 766 GLY A C 1
ATOM 6070 O O . GLY A 1 766 ? -24.282 -16.731 11.229 1.00 57.25 766 GLY A O 1
ATOM 6071 N N . LEU A 1 767 ? -26.342 -16.614 10.340 1.00 63.56 767 LEU A N 1
ATOM 6072 C CA . LEU A 1 767 ? -26.845 -15.646 11.316 1.00 63.56 767 LEU A CA 1
ATOM 6073 C C . LEU A 1 767 ? -27.016 -16.275 12.707 1.00 63.56 767 LEU A C 1
ATOM 6075 O O . LEU A 1 767 ? -26.704 -15.629 13.699 1.00 63.56 767 LEU A O 1
ATOM 6079 N N . GLU A 1 768 ? -27.434 -17.541 12.797 1.00 76.31 768 GLU A N 1
ATOM 6080 C CA . GLU A 1 768 ? -27.488 -18.267 14.074 1.00 76.31 768 GLU A CA 1
ATOM 6081 C C . GLU A 1 768 ? -26.093 -18.399 14.718 1.00 76.31 768 GLU A C 1
ATOM 6083 O O . GLU A 1 768 ? -25.947 -18.114 15.908 1.00 76.31 768 GLU A O 1
ATOM 6088 N N . SER A 1 769 ? -25.060 -18.740 13.937 1.00 56.59 769 SER A N 1
ATOM 6089 C CA . SER A 1 769 ? -23.659 -18.747 14.384 1.00 56.59 769 SER A CA 1
ATOM 6090 C C . SER A 1 769 ? -23.144 -17.357 14.756 1.00 56.59 769 SER A C 1
ATOM 6092 O O . SER A 1 769 ? -22.360 -17.245 15.688 1.00 56.59 769 SER A O 1
ATOM 6094 N N . PHE A 1 770 ? -23.593 -16.288 14.094 1.00 53.50 770 PHE A N 1
ATOM 6095 C CA . PHE A 1 770 ? -23.263 -14.920 14.509 1.00 53.50 770 PHE A CA 1
ATOM 6096 C C . PHE A 1 770 ? -23.924 -14.561 15.852 1.00 53.50 770 PHE A C 1
ATOM 6098 O O . PHE A 1 770 ? -23.302 -13.954 16.722 1.00 53.50 770 PHE A O 1
ATOM 6105 N N . THR A 1 771 ? -25.169 -15.000 16.071 1.00 57.12 771 THR A N 1
ATOM 6106 C CA . THR A 1 771 ? -25.892 -14.766 17.331 1.00 57.12 771 THR A CA 1
ATOM 6107 C C . THR A 1 771 ? -25.389 -15.578 18.530 1.00 57.12 771 THR A C 1
ATOM 6109 O O . THR A 1 771 ? -25.836 -15.317 19.645 1.00 57.12 771 THR A O 1
ATOM 6112 N N . SER A 1 772 ? -24.451 -16.523 18.366 1.00 55.59 772 SER A N 1
ATOM 6113 C CA . SER A 1 772 ? -23.933 -17.319 19.496 1.00 55.59 772 SER A CA 1
ATOM 6114 C C . SER A 1 772 ? -23.216 -16.478 20.553 1.00 55.59 772 SER A C 1
ATOM 6116 O O . SER A 1 772 ? -23.186 -16.861 21.719 1.00 55.59 772 SER A O 1
ATOM 6118 N N . ASN A 1 773 ? -22.658 -15.336 20.143 1.00 52.19 773 ASN A N 1
ATOM 6119 C CA . ASN A 1 773 ? -21.864 -14.448 20.992 1.00 52.19 773 ASN A CA 1
ATOM 6120 C C . ASN A 1 773 ? -22.682 -13.254 21.526 1.00 52.19 773 ASN A C 1
ATOM 6122 O O . ASN A 1 773 ? -22.136 -12.381 22.198 1.00 52.19 773 ASN A O 1
ATOM 6126 N N . VAL A 1 774 ? -23.986 -13.198 21.228 1.00 59.94 774 VAL A N 1
ATOM 6127 C CA . VAL A 1 774 ? -24.884 -12.113 21.649 1.00 59.94 774 VAL A CA 1
ATOM 6128 C C . VAL A 1 774 ? -25.474 -12.427 23.024 1.00 59.94 774 VAL A C 1
ATOM 6130 O O . VAL A 1 774 ? -26.074 -13.483 23.234 1.00 59.94 774 VAL A O 1
ATOM 6133 N N . LYS A 1 775 ? -25.353 -11.482 23.965 1.00 63.22 775 LYS A N 1
ATOM 6134 C CA . LYS A 1 775 ? -26.046 -11.546 25.257 1.00 63.22 775 LYS A CA 1
ATOM 6135 C C . LYS A 1 775 ? -27.477 -11.044 25.090 1.00 63.22 775 LYS A C 1
ATOM 6137 O O . LYS A 1 775 ? -27.715 -9.876 24.796 1.00 63.22 775 LYS A O 1
ATOM 6142 N N . TYR A 1 776 ? -28.449 -11.918 25.308 1.00 67.56 776 TYR A N 1
ATOM 6143 C CA . TYR A 1 776 ? -29.858 -11.554 25.264 1.00 67.56 776 TYR A CA 1
ATOM 6144 C C . TYR A 1 776 ? -30.316 -11.018 26.622 1.00 67.56 776 TYR A C 1
ATOM 6146 O O . TYR A 1 776 ? -30.006 -11.634 27.644 1.00 67.56 776 TYR A O 1
ATOM 6154 N N . PRO A 1 777 ? -31.102 -9.929 26.671 1.00 61.56 777 PRO A N 1
ATOM 6155 C CA . PRO A 1 777 ? -31.787 -9.536 27.891 1.00 61.56 777 PRO A CA 1
ATOM 6156 C C . PRO A 1 777 ? -32.901 -10.527 28.229 1.00 61.56 777 PRO A C 1
ATOM 6158 O O . PRO A 1 777 ? -33.575 -11.061 27.341 1.00 61.56 777 PRO A O 1
ATOM 6161 N N . CYS A 1 778 ? -33.126 -10.722 29.527 1.00 74.94 778 CYS A N 1
ATOM 6162 C CA . CYS A 1 778 ? -34.268 -11.467 30.036 1.00 74.94 778 CYS A CA 1
ATOM 6163 C C . CYS A 1 778 ? -35.582 -10.840 29.541 1.00 74.94 778 CYS A C 1
ATOM 6165 O O . CYS A 1 778 ? -35.757 -9.620 29.587 1.00 74.94 778 CYS A O 1
ATOM 6167 N N . LYS A 1 779 ? -36.552 -11.669 29.135 1.00 66.06 779 LYS A N 1
ATOM 6168 C CA . LYS A 1 779 ? -37.905 -11.237 28.723 1.00 66.06 779 LYS A CA 1
ATOM 6169 C C . LYS A 1 779 ? -38.634 -10.357 29.754 1.00 66.06 779 LYS A C 1
ATOM 6171 O O . LYS A 1 779 ? -39.559 -9.641 29.389 1.00 66.06 779 LYS A O 1
ATOM 6176 N N . PHE A 1 780 ? -38.204 -10.384 31.018 1.00 59.88 780 PHE A N 1
ATOM 6177 C CA . PHE A 1 780 ? -38.713 -9.554 32.112 1.00 59.88 780 PHE A CA 1
ATOM 6178 C C . PHE A 1 780 ? -37.889 -8.265 32.349 1.00 59.88 780 PHE A C 1
ATOM 6180 O O . PHE A 1 780 ? -38.005 -7.659 33.410 1.00 59.88 780 PHE A O 1
ATOM 6187 N N . LYS A 1 781 ? -37.060 -7.807 31.392 1.00 60.19 781 LYS A N 1
ATOM 6188 C CA . LYS A 1 781 ? -36.293 -6.541 31.503 1.00 60.19 781 LYS A CA 1
ATOM 6189 C C . LYS A 1 781 ? -37.190 -5.336 31.810 1.00 60.19 781 LYS A C 1
ATOM 6191 O O . LYS A 1 781 ? -36.856 -4.530 32.669 1.00 60.19 781 LYS A O 1
ATOM 6196 N N . ILE A 1 782 ? -38.363 -5.267 31.174 1.00 46.97 782 ILE A N 1
ATOM 6197 C CA . ILE A 1 782 ? -39.389 -4.230 31.415 1.00 46.97 782 ILE A CA 1
ATOM 6198 C C . ILE A 1 782 ? -39.920 -4.288 32.863 1.00 46.97 782 ILE A C 1
ATOM 6200 O O . ILE A 1 782 ? -40.269 -3.266 33.439 1.00 46.97 782 ILE A O 1
ATOM 6204 N N . SER A 1 783 ? -39.919 -5.474 33.475 1.00 46.31 783 SER A N 1
ATOM 6205 C CA . SER A 1 783 ? -40.309 -5.734 34.868 1.00 46.31 783 SER A CA 1
ATOM 6206 C C . SER A 1 783 ? -39.161 -5.516 35.872 1.00 46.31 783 SER A C 1
ATOM 6208 O O . SER A 1 783 ? -39.264 -5.933 37.021 1.00 46.31 783 SER A O 1
ATOM 6210 N N . GLY A 1 784 ? -38.046 -4.909 35.446 1.00 52.94 784 GLY A N 1
ATOM 6211 C CA . GLY A 1 784 ? -36.871 -4.644 36.282 1.00 52.94 784 GLY A CA 1
ATOM 6212 C C . GLY A 1 784 ? -35.758 -5.697 36.206 1.00 52.94 784 GLY A C 1
ATOM 6213 O O . GLY A 1 784 ? -34.795 -5.616 36.969 1.00 52.94 784 GLY A O 1
ATOM 6214 N N . CYS A 1 785 ? -35.836 -6.686 35.306 1.00 54.22 785 CYS A N 1
ATOM 6215 C CA . CYS A 1 785 ? -34.783 -7.700 35.203 1.00 54.22 785 CYS A CA 1
ATOM 6216 C C . CYS A 1 785 ? -33.511 -7.156 34.542 1.00 54.22 785 CYS A C 1
ATOM 6218 O O . CYS A 1 785 ? -33.493 -6.877 33.344 1.00 54.22 785 CYS A O 1
ATOM 6220 N N . LYS A 1 786 ? -32.419 -7.084 35.308 1.00 62.44 786 LYS A N 1
ATOM 6221 C CA . LYS A 1 786 ? -31.101 -6.658 34.809 1.00 62.44 786 LYS A CA 1
ATOM 6222 C C . LYS A 1 786 ? -30.273 -7.790 34.180 1.00 62.44 786 LYS A C 1
ATOM 6224 O O . LYS A 1 786 ? -29.203 -7.524 33.648 1.00 62.44 786 LYS A O 1
ATOM 6229 N N . VAL A 1 787 ? -30.743 -9.041 34.225 1.00 61.22 787 VAL A N 1
ATOM 6230 C CA . VAL A 1 787 ? -29.971 -10.196 33.738 1.00 61.22 787 VAL A CA 1
ATOM 6231 C C . VAL A 1 787 ? -29.943 -10.244 32.209 1.00 61.22 787 VAL A C 1
ATOM 6233 O O . VAL A 1 787 ? -30.985 -10.247 31.544 1.00 61.22 787 VAL A O 1
ATOM 6236 N N . THR A 1 788 ? -28.729 -10.339 31.672 1.00 67.81 788 THR A N 1
ATOM 6237 C CA . THR A 1 788 ? -28.422 -10.642 30.272 1.00 67.81 788 THR A CA 1
ATOM 6238 C C . THR A 1 788 ? -27.541 -11.898 30.216 1.00 67.81 788 THR A C 1
ATOM 6240 O O . THR A 1 788 ? -26.817 -12.184 31.168 1.00 67.81 788 THR A O 1
ATOM 6243 N N . GLY A 1 789 ? -27.611 -12.687 29.141 1.00 65.44 789 GLY A N 1
ATOM 6244 C CA . GLY A 1 789 ? -26.834 -13.931 29.034 1.00 65.44 789 GLY A CA 1
ATOM 6245 C C . GLY A 1 789 ? -26.944 -14.605 27.670 1.00 65.44 789 GLY A C 1
ATOM 6246 O O . GLY A 1 789 ? -27.759 -14.197 26.838 1.00 65.44 789 GLY A O 1
ATOM 6247 N N . ALA A 1 790 ? -26.129 -15.633 27.425 1.00 66.75 790 ALA A N 1
ATOM 6248 C CA . ALA A 1 790 ? -26.196 -16.397 26.178 1.00 66.75 790 ALA A CA 1
ATOM 6249 C C . ALA A 1 790 ? -27.523 -17.178 26.078 1.00 66.75 790 ALA A C 1
ATOM 6251 O O . ALA A 1 790 ? -28.152 -17.479 27.090 1.00 66.75 790 ALA A O 1
ATOM 6252 N N . GLU A 1 791 ? -27.957 -17.560 24.871 1.00 69.38 791 GLU A N 1
ATOM 6253 C CA . GLU A 1 791 ? -29.297 -18.141 24.634 1.00 69.38 791 GLU A CA 1
ATOM 6254 C C . GLU A 1 791 ? -29.627 -19.372 25.513 1.00 69.38 791 GLU A C 1
ATOM 6256 O O . GLU A 1 791 ? -30.770 -19.555 25.934 1.00 69.38 791 GLU A O 1
ATOM 6261 N N . GLY A 1 792 ? -28.635 -20.213 25.829 1.00 69.44 792 GLY A N 1
ATOM 6262 C CA . GLY A 1 792 ? -28.811 -21.369 26.720 1.00 69.44 792 GLY A CA 1
ATOM 6263 C C . GLY A 1 792 ? -28.905 -21.012 28.211 1.00 69.44 792 GLY A C 1
ATOM 6264 O O . GLY A 1 792 ? -29.566 -21.714 28.974 1.00 69.44 792 GLY A O 1
ATOM 6265 N N . GLU A 1 793 ? -28.269 -19.919 28.626 1.00 71.31 793 GLU A N 1
ATOM 6266 C CA . GLU A 1 793 ? -28.243 -19.428 30.009 1.00 71.31 793 GLU A CA 1
ATOM 6267 C C . GLU A 1 793 ? -29.476 -18.574 30.295 1.00 71.31 793 GLU A C 1
ATOM 6269 O O . GLU A 1 793 ? -30.166 -18.782 31.293 1.00 71.31 793 GLU A O 1
ATOM 6274 N N . ILE A 1 794 ? -29.809 -17.663 29.374 1.00 76.50 794 ILE A N 1
ATOM 6275 C CA . ILE A 1 794 ? -30.947 -16.760 29.516 1.00 76.50 794 ILE A CA 1
ATOM 6276 C C . ILE A 1 794 ? -32.271 -17.521 29.520 1.00 76.50 794 ILE A C 1
ATOM 6278 O O . ILE A 1 794 ? -33.18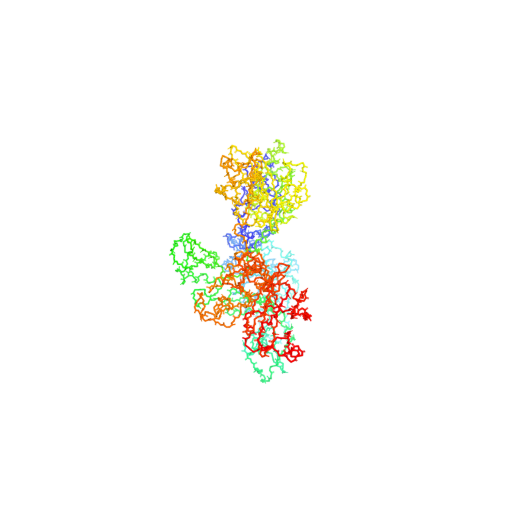0 -17.118 30.232 1.00 76.50 794 ILE A O 1
ATOM 6282 N N . LYS A 1 795 ? -32.383 -18.654 28.808 1.00 71.25 795 LYS A N 1
ATOM 6283 C CA . LYS A 1 795 ? -33.555 -19.543 28.884 1.00 71.25 795 LYS A CA 1
ATOM 6284 C C . LYS A 1 795 ? -33.734 -20.129 30.285 1.00 71.25 795 LYS A C 1
ATOM 6286 O O . LYS A 1 795 ? -34.812 -19.992 30.855 1.00 71.25 795 LYS A O 1
ATOM 6291 N N . LYS A 1 796 ? -32.668 -20.695 30.867 1.00 73.06 796 LYS A N 1
ATOM 6292 C CA . LYS A 1 796 ? -32.679 -21.215 32.248 1.00 73.06 796 LYS A CA 1
ATOM 6293 C C . LYS A 1 796 ? -33.010 -20.106 33.253 1.00 73.06 796 LYS A C 1
ATOM 6295 O O . LYS A 1 796 ? -33.820 -20.307 34.157 1.00 73.06 796 LYS A O 1
ATOM 6300 N N . HIS A 1 797 ? -32.440 -18.914 33.066 1.00 75.12 797 HIS A N 1
ATOM 6301 C CA . HIS A 1 797 ? -32.773 -17.742 33.874 1.00 75.12 797 HIS A CA 1
ATOM 6302 C C . HIS A 1 797 ? -34.241 -17.307 33.702 1.00 75.12 797 HIS A C 1
ATOM 6304 O O . HIS A 1 797 ? -34.926 -17.055 34.681 1.00 75.12 797 HIS A O 1
ATOM 6310 N N . GLU A 1 798 ? -34.769 -17.242 32.481 1.00 72.56 798 GLU A N 1
ATOM 6311 C CA . GLU A 1 798 ? -36.150 -16.832 32.182 1.00 72.56 798 GLU A CA 1
ATOM 6312 C C . GLU A 1 798 ? -37.223 -17.794 32.728 1.00 72.56 798 GLU A C 1
ATOM 6314 O O . GLU A 1 798 ? -38.399 -17.416 32.798 1.00 72.56 798 GLU A O 1
ATOM 6319 N N . GLU A 1 799 ? -36.839 -19.020 33.087 1.00 69.31 799 GLU A N 1
ATOM 6320 C CA . GLU A 1 799 ? -37.658 -20.013 33.798 1.00 69.31 799 GLU A CA 1
ATOM 6321 C C . GLU A 1 799 ? -37.602 -19.837 35.330 1.00 69.31 799 GLU A C 1
ATOM 6323 O O . GLU A 1 799 ? -38.579 -20.127 36.020 1.00 69.31 799 GLU A O 1
ATOM 6328 N N . SER A 1 800 ? -36.495 -19.291 35.846 1.00 62.38 800 SER A N 1
ATOM 6329 C CA . SER A 1 800 ? -36.174 -19.094 37.273 1.00 62.38 800 SER A CA 1
ATOM 6330 C C . SER A 1 800 ? -36.137 -17.614 37.702 1.00 62.38 800 SER A C 1
ATOM 6332 O O . SER A 1 800 ? -35.676 -17.274 38.791 1.00 62.38 800 SER A O 1
ATOM 6334 N N . CYS A 1 801 ? -36.606 -16.693 36.859 1.00 65.06 801 CYS A N 1
ATOM 6335 C CA . CYS A 1 801 ? -36.390 -15.261 37.052 1.00 65.06 801 CYS A CA 1
ATOM 6336 C C . CYS A 1 801 ? -37.166 -14.719 38.267 1.00 65.06 801 CYS A C 1
ATOM 6338 O O . CYS A 1 801 ? -38.395 -14.781 38.311 1.00 65.06 801 CYS A O 1
ATOM 6340 N N . MET A 1 802 ? -36.456 -14.126 39.229 1.00 57.03 802 MET A N 1
ATOM 6341 C CA . MET A 1 802 ? -37.028 -13.618 40.488 1.00 57.03 802 MET A CA 1
ATOM 6342 C C . MET A 1 802 ? -37.998 -12.434 40.305 1.00 57.03 802 MET A C 1
ATOM 6344 O O . MET A 1 802 ? -38.968 -12.297 41.048 1.00 57.03 802 MET A O 1
ATOM 6348 N N . VAL A 1 803 ? -37.790 -11.627 39.261 1.00 58.25 803 VAL A N 1
ATOM 6349 C CA . VAL A 1 803 ? -38.698 -10.538 38.844 1.00 58.25 803 VAL A CA 1
ATOM 6350 C C . VAL A 1 803 ? -39.654 -10.966 37.723 1.00 58.25 803 VAL A C 1
ATOM 6352 O O . VAL A 1 803 ? -40.233 -10.133 37.029 1.00 58.25 803 VAL A O 1
ATOM 6355 N N . SER A 1 804 ? -39.831 -12.277 37.515 1.00 61.00 804 SER A N 1
ATOM 6356 C CA . SER A 1 804 ? -40.936 -12.756 36.686 1.00 61.00 804 SER A CA 1
ATOM 6357 C C . SER A 1 804 ? -42.260 -12.346 37.322 1.00 61.00 804 SER A C 1
ATOM 6359 O O . SER A 1 804 ? -42.457 -12.501 38.531 1.00 61.00 804 SER A O 1
ATOM 6361 N N . ILE A 1 805 ? -43.167 -11.818 36.506 1.00 60.88 805 ILE A N 1
ATOM 6362 C CA . ILE A 1 805 ? -44.502 -11.440 36.957 1.00 60.88 805 ILE A CA 1
ATOM 6363 C C . ILE A 1 805 ? -45.404 -12.677 36.879 1.00 60.88 805 ILE A C 1
ATOM 6365 O O . ILE A 1 805 ? -45.508 -13.311 35.827 1.00 60.88 805 ILE A O 1
ATOM 6369 N N . ARG A 1 806 ? -46.062 -13.019 37.989 1.00 62.66 806 ARG A N 1
ATOM 6370 C CA . ARG A 1 806 ? -47.024 -14.123 38.100 1.00 62.66 806 ARG A CA 1
ATOM 6371 C C . ARG A 1 806 ? -48.387 -13.593 38.518 1.00 62.66 806 ARG A C 1
ATOM 6373 O O . ARG A 1 806 ? -48.486 -12.621 39.260 1.00 62.66 806 ARG A O 1
ATOM 6380 N N . LYS A 1 807 ? -49.451 -14.245 38.058 1.00 59.03 807 LYS A N 1
ATOM 6381 C CA . LYS A 1 807 ? -50.805 -13.957 38.533 1.00 59.03 807 LYS A CA 1
ATOM 6382 C C . LYS A 1 807 ? -50.924 -14.370 40.003 1.00 59.03 807 LYS A C 1
ATOM 6384 O O . LYS A 1 807 ? -50.479 -15.459 40.370 1.00 59.03 807 LYS A O 1
ATOM 6389 N N . CYS A 1 808 ? -51.516 -13.521 40.835 1.00 70.50 808 CYS A N 1
ATOM 6390 C CA . CYS A 1 808 ? -51.828 -13.872 42.214 1.00 70.50 808 CYS A CA 1
ATOM 6391 C C . CYS A 1 808 ? -52.800 -15.073 42.244 1.00 70.50 808 CYS A C 1
ATOM 6393 O O . CYS A 1 808 ? -53.763 -15.102 41.475 1.00 70.50 808 CYS A O 1
ATOM 6395 N N . PRO A 1 809 ? -52.605 -16.070 43.128 1.00 63.66 809 PRO A N 1
ATOM 6396 C CA . PRO A 1 809 ? -53.508 -17.219 43.217 1.00 63.66 809 PRO A CA 1
ATOM 6397 C C . PRO A 1 809 ? -54.873 -16.885 43.855 1.00 63.66 809 PRO A C 1
ATOM 6399 O O . PRO A 1 809 ? -55.744 -17.750 43.893 1.00 63.66 809 PRO A O 1
ATOM 6402 N N . ILE A 1 810 ? -55.062 -15.655 44.353 1.00 69.38 810 ILE A N 1
ATOM 6403 C CA . ILE A 1 810 ? -56.281 -15.189 45.044 1.00 69.38 810 ILE A CA 1
ATOM 6404 C C . ILE A 1 810 ? -57.031 -14.122 44.227 1.00 69.38 810 ILE A C 1
ATOM 6406 O O . ILE A 1 810 ? -58.257 -14.059 44.274 1.00 69.38 810 ILE A O 1
ATOM 6410 N N . CYS A 1 811 ? -56.329 -13.287 43.453 1.00 67.31 811 CYS A N 1
ATOM 6411 C CA . CYS A 1 811 ? -56.925 -12.161 42.727 1.00 67.31 811 CYS A CA 1
ATOM 6412 C C . CYS A 1 811 ? -56.341 -12.011 41.305 1.00 67.31 811 CYS A C 1
ATOM 6414 O O . CYS A 1 811 ? -55.318 -12.616 40.990 1.00 67.31 811 CYS A O 1
ATOM 6416 N N . PRO A 1 812 ? -56.961 -11.220 40.408 1.00 62.69 812 PRO A N 1
ATOM 6417 C CA . PRO A 1 812 ? -56.476 -11.074 39.035 1.00 62.69 812 PRO A CA 1
ATOM 6418 C C . PRO A 1 812 ? -55.210 -10.208 38.895 1.00 62.69 812 PRO A C 1
ATOM 6420 O O . PRO A 1 812 ? -54.720 -10.071 37.776 1.00 62.69 812 PRO A O 1
ATOM 6423 N N . GLU A 1 813 ? -54.679 -9.625 39.978 1.00 59.28 813 GLU A N 1
ATOM 6424 C CA . GLU A 1 813 ? -53.439 -8.844 39.914 1.00 59.28 813 GLU A CA 1
ATOM 6425 C C . GLU A 1 813 ? -52.238 -9.722 39.536 1.00 59.28 813 GLU A C 1
ATOM 6427 O O . GLU A 1 813 ? -52.077 -10.856 39.992 1.00 59.28 813 GLU A O 1
ATOM 6432 N N . PHE A 1 814 ? -51.371 -9.153 38.707 1.00 61.56 814 PHE A N 1
ATOM 6433 C CA . PHE A 1 814 ? -50.095 -9.723 38.308 1.00 61.56 814 PHE A CA 1
ATOM 6434 C C . PHE A 1 814 ? -48.988 -9.071 39.146 1.00 61.56 814 PHE A C 1
ATOM 6436 O O . PHE A 1 814 ? -48.853 -7.851 39.157 1.00 61.56 814 PHE A O 1
ATOM 6443 N N . VAL A 1 815 ? -48.225 -9.886 39.873 1.00 65.69 815 VAL A N 1
ATOM 6444 C CA . VAL A 1 815 ? -47.288 -9.466 40.925 1.00 65.69 815 VAL A CA 1
ATOM 6445 C C . VAL A 1 815 ? -45.909 -10.063 40.642 1.00 65.69 815 VAL A C 1
ATOM 6447 O O . VAL A 1 815 ? -45.809 -11.190 40.151 1.00 65.69 815 VAL A O 1
ATOM 6450 N N . ASN A 1 816 ? -44.833 -9.335 40.947 1.00 64.56 816 ASN A N 1
ATOM 6451 C CA . ASN A 1 816 ? -43.480 -9.895 40.904 1.00 64.56 816 ASN A CA 1
ATOM 6452 C C . ASN A 1 816 ? -43.381 -11.113 41.824 1.00 64.56 816 ASN A C 1
ATOM 6454 O O . ASN A 1 816 ? -43.936 -11.126 42.923 1.00 64.56 816 ASN A O 1
ATOM 6458 N N . THR A 1 817 ? -42.622 -12.124 41.413 1.00 63.31 817 THR A N 1
ATOM 6459 C CA . THR A 1 817 ? -42.590 -13.380 42.166 1.00 63.31 817 THR A CA 1
ATOM 6460 C C . THR A 1 817 ? -41.924 -13.248 43.546 1.00 63.31 817 THR A C 1
ATOM 6462 O O . THR A 1 817 ? -42.331 -13.947 44.470 1.00 63.31 817 THR A O 1
ATOM 6465 N N . ASN A 1 818 ? -40.987 -12.312 43.735 1.00 64.25 818 ASN A N 1
ATOM 6466 C CA . ASN A 1 818 ? -40.463 -11.970 45.068 1.00 64.25 818 ASN A CA 1
ATOM 6467 C C . ASN A 1 818 ? -41.510 -11.294 45.975 1.00 64.25 818 ASN A C 1
ATOM 6469 O O . ASN A 1 818 ? -41.522 -11.522 47.181 1.00 64.25 818 ASN A O 1
ATOM 6473 N N . ASP A 1 819 ? -42.405 -10.491 45.397 1.00 70.56 819 ASP A N 1
ATOM 6474 C CA . ASP A 1 819 ? -43.384 -9.691 46.140 1.00 70.56 819 ASP A CA 1
ATOM 6475 C C . ASP A 1 819 ? -44.691 -10.456 46.416 1.00 70.56 819 ASP A C 1
ATOM 6477 O O . ASP A 1 819 ? -45.564 -9.949 47.118 1.00 70.56 819 ASP A O 1
ATOM 6481 N N . ILE A 1 820 ? -44.854 -11.680 45.894 1.00 71.94 820 ILE A N 1
ATOM 6482 C CA . ILE A 1 820 ? -46.125 -12.418 45.968 1.00 71.94 820 ILE A CA 1
ATOM 6483 C C . ILE A 1 820 ? -46.517 -12.800 47.403 1.00 71.94 820 ILE A C 1
ATOM 6485 O O . ILE A 1 820 ? -47.692 -12.697 47.754 1.00 71.94 820 ILE A O 1
ATOM 6489 N N . SER A 1 821 ? -45.551 -13.168 48.255 1.00 72.12 821 SER A N 1
ATOM 6490 C CA . SER A 1 821 ? -45.794 -13.439 49.680 1.00 72.12 821 SER A CA 1
ATOM 6491 C C . SER A 1 821 ? -46.302 -12.182 50.388 1.00 72.12 821 SER A C 1
ATOM 6493 O O . SER A 1 821 ? -47.350 -12.213 51.029 1.00 72.12 821 SER A O 1
ATOM 6495 N N . LYS A 1 822 ? -45.615 -11.051 50.176 1.00 76.12 822 LYS A N 1
ATOM 6496 C CA . LYS A 1 822 ? -45.949 -9.752 50.770 1.00 76.12 822 LYS A CA 1
ATOM 6497 C C . LYS A 1 822 ? -47.292 -9.213 50.267 1.00 76.12 822 LYS A C 1
ATOM 6499 O O . LYS A 1 822 ? -48.105 -8.751 51.054 1.00 76.12 822 LYS A O 1
ATOM 6504 N N . HIS A 1 823 ? -47.581 -9.345 48.972 1.00 79.31 823 HIS A N 1
ATOM 6505 C CA . HIS A 1 823 ? -48.887 -9.016 48.395 1.00 79.31 823 HIS A CA 1
ATOM 6506 C C . HIS A 1 823 ? -50.021 -9.809 49.064 1.00 79.31 823 HIS A C 1
ATOM 6508 O O . HIS A 1 823 ? -51.073 -9.242 49.353 1.00 79.31 823 HIS A O 1
ATOM 6514 N N . VAL A 1 824 ? -49.820 -11.105 49.331 1.00 72.81 824 VAL A N 1
ATOM 6515 C CA . VAL A 1 824 ? -50.806 -11.929 50.048 1.00 72.81 824 VAL A CA 1
ATOM 6516 C C . VAL A 1 824 ? -50.930 -11.497 51.517 1.00 72.81 824 VAL A C 1
ATOM 6518 O O . VAL A 1 824 ? -52.048 -11.402 52.019 1.00 72.81 824 VAL A O 1
ATOM 6521 N N . GLU A 1 825 ? -49.830 -11.134 52.182 1.00 76.62 825 GLU A N 1
ATOM 6522 C CA . GLU A 1 825 ? -49.828 -10.593 53.555 1.00 76.62 825 GLU A CA 1
ATOM 6523 C C . GLU A 1 825 ? -50.439 -9.196 53.699 1.00 76.62 825 GLU A C 1
ATOM 6525 O O . GLU A 1 825 ? -50.989 -8.884 54.756 1.00 76.62 825 GLU A O 1
ATOM 6530 N N . ASP A 1 826 ? -50.391 -8.361 52.664 1.00 79.44 826 ASP A N 1
ATOM 6531 C CA . ASP A 1 826 ? -50.937 -7.004 52.705 1.00 79.44 826 ASP A CA 1
ATOM 6532 C C . ASP A 1 826 ? -52.380 -6.934 52.190 1.00 79.44 826 ASP A C 1
ATOM 6534 O O . ASP A 1 826 ? -53.219 -6.304 52.835 1.00 79.44 826 ASP A O 1
ATOM 6538 N N . LYS A 1 827 ? -52.701 -7.608 51.075 1.00 74.56 827 LYS A N 1
ATOM 6539 C CA . LYS A 1 827 ? -54.029 -7.539 50.432 1.00 74.56 827 LYS A CA 1
ATOM 6540 C C . LYS A 1 827 ? -54.969 -8.705 50.755 1.00 74.56 827 LYS A C 1
ATOM 6542 O O . LYS A 1 827 ? -56.175 -8.530 50.625 1.00 74.56 827 LYS A O 1
ATOM 6547 N N . HIS A 1 828 ? -54.463 -9.864 51.194 1.00 76.88 828 HIS A N 1
ATOM 6548 C CA . HIS A 1 828 ? -55.258 -11.099 51.359 1.00 76.88 828 HIS A CA 1
ATOM 6549 C C . HIS A 1 828 ? -55.150 -11.718 52.762 1.00 76.88 828 HIS A C 1
ATOM 6551 O O . HIS A 1 828 ? -55.193 -12.941 52.919 1.00 76.88 828 HIS A O 1
ATOM 6557 N N . ARG A 1 829 ? -55.039 -10.881 53.805 1.00 72.69 829 ARG A N 1
ATOM 6558 C CA . ARG A 1 829 ? -54.854 -11.297 55.215 1.00 72.69 829 ARG A CA 1
ATOM 6559 C C . ARG A 1 829 ? -55.855 -12.339 55.711 1.00 72.69 829 ARG A C 1
ATOM 6561 O O . ARG A 1 829 ? -55.484 -13.195 56.514 1.00 72.69 829 ARG A O 1
ATOM 6568 N N . ASP A 1 830 ? -57.093 -12.282 55.233 1.00 70.00 830 ASP A N 1
ATOM 6569 C CA . ASP A 1 830 ? -58.168 -13.191 55.644 1.00 70.00 830 ASP A CA 1
ATOM 6570 C C . ASP A 1 830 ? -58.013 -14.605 55.062 1.00 70.00 830 ASP A C 1
ATOM 6572 O O . ASP A 1 830 ? -58.537 -15.570 55.616 1.00 70.00 830 ASP A O 1
ATOM 6576 N N . CYS A 1 831 ? -57.222 -14.751 53.995 1.00 69.00 831 CYS A N 1
ATOM 6577 C CA . CYS A 1 831 ? -56.873 -16.038 53.393 1.00 69.00 831 CYS A CA 1
ATOM 6578 C C . CYS A 1 831 ? -55.642 -16.701 54.049 1.00 69.00 831 CYS A C 1
ATOM 6580 O O . CYS A 1 831 ? -55.273 -17.814 53.659 1.00 69.00 831 CYS A O 1
ATOM 6582 N N . ILE A 1 832 ? -54.995 -16.044 55.027 1.00 71.12 832 ILE A N 1
ATOM 6583 C CA . ILE A 1 832 ? -53.768 -16.536 55.674 1.00 71.12 832 ILE A CA 1
ATOM 6584 C C . ILE A 1 832 ? -54.060 -17.358 56.937 1.00 71.12 832 ILE A C 1
ATOM 6586 O O . ILE A 1 832 ? -54.669 -16.902 57.910 1.00 71.12 832 ILE A O 1
ATOM 6590 N N . LEU A 1 833 ? -53.516 -18.574 56.958 1.00 71.38 833 LEU A N 1
ATOM 6591 C CA . LEU A 1 833 ? -53.563 -19.519 58.065 1.00 71.38 833 LEU A CA 1
ATOM 6592 C C . LEU A 1 833 ? -52.554 -19.137 59.166 1.00 71.38 833 LEU A C 1
ATOM 6594 O O . LEU A 1 833 ? -51.345 -19.365 59.080 1.00 71.38 833 LEU A O 1
ATOM 6598 N N . LYS A 1 834 ? -53.071 -18.579 60.258 1.00 65.88 834 LYS A N 1
ATOM 6599 C CA . LYS A 1 834 ? -52.351 -18.297 61.512 1.00 65.88 834 LYS A CA 1
ATOM 6600 C C . LYS A 1 834 ? -52.163 -19.604 62.302 1.00 65.88 834 LYS A C 1
ATOM 6602 O O . LYS A 1 834 ? -52.804 -20.601 61.994 1.00 65.88 834 LYS A O 1
ATOM 6607 N N . ASN A 1 835 ? -51.330 -19.630 63.345 1.00 59.00 835 ASN A N 1
ATOM 6608 C CA . ASN A 1 835 ? -51.159 -20.825 64.199 1.00 59.00 835 ASN A CA 1
ATOM 6609 C C . ASN A 1 835 ? -52.369 -20.998 65.145 1.00 59.00 835 ASN A C 1
ATOM 6611 O O . ASN A 1 835 ? -52.269 -20.832 66.360 1.00 59.00 835 ASN A O 1
ATOM 6615 N N . LYS A 1 836 ? -53.549 -21.258 64.575 1.00 58.22 836 LYS A N 1
ATOM 6616 C CA . LYS A 1 836 ? -54.830 -21.451 65.267 1.00 58.22 836 LYS A CA 1
ATOM 6617 C C . LYS A 1 836 ? -55.492 -22.744 64.788 1.00 58.22 836 LYS A C 1
ATOM 6619 O O . LYS A 1 836 ? -55.061 -23.355 63.817 1.00 58.22 836 LYS A O 1
ATOM 6624 N N . ARG A 1 837 ? -56.537 -23.170 65.499 1.00 59.41 837 ARG A N 1
ATOM 6625 C CA . ARG A 1 837 ? -57.317 -24.367 65.170 1.00 59.41 837 ARG A CA 1
ATOM 6626 C C . ARG A 1 837 ? -58.421 -24.034 64.164 1.00 59.41 837 ARG A C 1
ATOM 6628 O O . ARG A 1 837 ? -59.317 -23.258 64.486 1.00 59.41 837 ARG A O 1
ATOM 6635 N N . TYR A 1 838 ? -58.379 -24.644 62.983 1.00 63.97 838 TYR A N 1
ATOM 6636 C CA . TYR A 1 838 ? -59.346 -24.428 61.900 1.00 63.97 838 TYR A CA 1
ATOM 6637 C C . TYR A 1 838 ? -60.382 -25.548 61.841 1.00 63.97 838 TYR A C 1
ATOM 6639 O O . TYR A 1 838 ? -60.015 -26.716 61.758 1.00 63.97 838 TYR A O 1
ATOM 6647 N N . LYS A 1 839 ? -61.674 -25.204 61.876 1.00 59.50 839 LYS A N 1
ATOM 6648 C CA . LYS A 1 839 ? -62.776 -26.173 61.778 1.00 59.50 839 LYS A CA 1
ATOM 6649 C C . LYS A 1 839 ? -62.956 -26.619 60.325 1.00 59.50 839 LYS A C 1
ATOM 6651 O O . LYS A 1 839 ? -63.338 -25.811 59.482 1.00 59.50 839 LYS A O 1
ATOM 6656 N N . ILE A 1 840 ? -62.710 -27.899 60.052 1.00 59.56 840 ILE A N 1
ATOM 6657 C CA . ILE A 1 840 ? -63.027 -28.526 58.762 1.00 59.56 840 ILE A CA 1
ATOM 6658 C C . ILE A 1 840 ? -64.553 -28.665 58.658 1.00 59.56 840 ILE A C 1
ATOM 6660 O O . ILE A 1 840 ? -65.212 -29.051 59.627 1.00 59.56 840 ILE A O 1
ATOM 6664 N N . GLN A 1 841 ? -65.116 -28.320 57.499 1.00 57.53 841 GLN A N 1
ATOM 6665 C CA . GLN A 1 841 ? -66.540 -28.498 57.203 1.00 57.53 841 GLN A CA 1
ATOM 6666 C C . GLN A 1 841 ? -66.747 -29.750 56.342 1.00 57.53 841 GLN A C 1
ATOM 6668 O O . GLN A 1 841 ? -65.897 -30.101 55.527 1.00 57.53 841 GLN A O 1
ATOM 6673 N N . HIS A 1 842 ? -67.870 -30.438 56.540 1.00 50.00 842 HIS A N 1
ATOM 6674 C CA . HIS A 1 842 ? -68.203 -31.639 55.775 1.00 50.00 842 HIS A CA 1
ATOM 6675 C C . HIS A 1 842 ? -68.589 -31.253 54.338 1.00 50.00 842 HIS A C 1
ATOM 6677 O O . HIS A 1 842 ? -69.360 -30.314 54.153 1.00 50.00 842 HIS A O 1
ATOM 6683 N N . TYR A 1 843 ? -68.085 -31.986 53.340 1.00 52.41 843 TYR A N 1
ATOM 6684 C CA . TYR A 1 843 ? -68.364 -31.778 51.907 1.00 52.41 843 TYR A CA 1
ATOM 6685 C C . TYR A 1 843 ? -67.876 -30.446 51.309 1.00 52.41 843 TYR A C 1
ATOM 6687 O O . TYR A 1 843 ? -68.415 -29.985 50.303 1.00 52.41 843 TYR A O 1
ATOM 6695 N N . SER A 1 844 ? -66.834 -29.829 51.877 1.00 53.91 844 SER A N 1
ATOM 6696 C CA . SER A 1 844 ? -66.194 -28.650 51.282 1.00 53.91 844 SER A CA 1
ATOM 6697 C C . SER A 1 844 ? -64.857 -28.973 50.601 1.00 53.91 844 SER A C 1
ATOM 6699 O O . SER A 1 844 ? -64.076 -29.821 51.046 1.00 53.91 844 SER A O 1
ATOM 6701 N N . LYS A 1 845 ? -64.592 -28.246 49.509 1.00 54.69 845 LYS A N 1
ATOM 6702 C CA . LYS A 1 845 ? -63.250 -27.993 48.971 1.00 54.69 845 LYS A CA 1
ATOM 6703 C C . LYS A 1 845 ? -62.806 -26.642 49.504 1.00 54.69 845 LYS A C 1
ATOM 6705 O O . LYS A 1 845 ? -63.510 -25.655 49.301 1.00 54.69 845 LYS A O 1
ATOM 6710 N N . CYS A 1 846 ? -61.659 -26.582 50.166 1.00 62.59 846 CYS A N 1
ATOM 6711 C CA . CYS A 1 846 ? -61.144 -25.328 50.700 1.00 62.59 846 CYS A CA 1
ATOM 6712 C C . CYS A 1 846 ? -59.625 -25.268 50.563 1.00 62.59 846 CYS A C 1
ATOM 6714 O O . CYS A 1 846 ? -58.930 -26.285 50.607 1.00 62.59 846 CYS A O 1
ATOM 6716 N N . HIS A 1 847 ? -59.116 -24.057 50.384 1.00 66.12 847 HIS A N 1
ATOM 6717 C CA . HIS A 1 847 ? -57.696 -23.770 50.339 1.00 66.12 847 HIS A CA 1
ATOM 6718 C C . HIS A 1 847 ? -57.414 -22.509 51.157 1.00 66.12 847 HIS A C 1
ATOM 6720 O O . HIS A 1 847 ? -58.181 -21.550 51.125 1.00 66.12 847 HIS A O 1
ATOM 6726 N N . GLY A 1 848 ? -56.315 -22.527 51.898 1.00 69.88 848 GLY A N 1
ATOM 6727 C CA . GLY A 1 848 ? -55.776 -21.384 52.622 1.00 69.88 848 GLY A CA 1
ATOM 6728 C C . GLY A 1 848 ? -54.289 -21.251 52.333 1.00 69.88 848 GLY A C 1
ATOM 6729 O O . GLY A 1 848 ? -53.651 -22.179 51.833 1.00 69.88 848 GLY A O 1
ATOM 6730 N N . TYR A 1 849 ? -53.728 -20.092 52.644 1.00 76.69 849 TYR A N 1
ATOM 6731 C CA . TYR A 1 849 ? -52.330 -19.790 52.361 1.00 76.69 849 TYR A CA 1
ATOM 6732 C C . TYR A 1 849 ? -51.546 -19.654 53.659 1.00 76.69 849 TYR A C 1
ATOM 6734 O O . TYR A 1 849 ? -52.071 -19.209 54.675 1.00 76.69 849 TYR A O 1
ATOM 6742 N N . LYS A 1 850 ? -50.277 -20.042 53.645 1.00 76.19 850 LYS A N 1
ATOM 6743 C CA . LYS A 1 850 ? -49.365 -19.885 54.775 1.00 76.19 850 LYS A CA 1
ATOM 6744 C C . LYS A 1 850 ? -48.126 -19.165 54.282 1.00 76.19 850 LYS A C 1
ATOM 6746 O O . LYS A 1 850 ? -47.525 -19.615 53.314 1.00 76.19 850 LYS A O 1
ATOM 6751 N N . VAL A 1 851 ? -47.735 -18.085 54.950 1.00 73.75 851 VAL A N 1
ATOM 6752 C CA . VAL A 1 851 ? -46.392 -17.529 54.779 1.00 73.75 851 VAL A CA 1
ATOM 6753 C C . VAL A 1 851 ? -45.517 -18.028 55.922 1.00 73.75 851 VAL A C 1
ATOM 6755 O O . VAL A 1 851 ? -45.929 -18.026 57.085 1.00 73.75 851 VAL A O 1
ATOM 6758 N N . TYR A 1 852 ? -44.340 -18.532 55.568 1.00 72.81 852 TYR A N 1
ATOM 6759 C CA . TYR A 1 852 ? -43.300 -18.981 56.487 1.00 72.81 852 TYR A CA 1
ATOM 6760 C C . TYR A 1 852 ? -41.949 -18.738 55.812 1.00 72.81 852 TYR A C 1
ATOM 6762 O O . TYR A 1 852 ? -41.816 -19.027 54.626 1.00 72.81 852 TYR A O 1
ATOM 6770 N N . ASP A 1 853 ? -40.979 -18.167 56.533 1.00 74.38 853 ASP A N 1
ATOM 6771 C CA . ASP A 1 853 ? -39.662 -17.804 55.976 1.00 74.38 853 ASP A CA 1
ATOM 6772 C C . ASP A 1 853 ? -39.752 -16.927 54.698 1.00 74.38 853 ASP A C 1
ATOM 6774 O O . ASP A 1 853 ? -39.084 -17.135 53.686 1.00 74.38 853 ASP A O 1
ATOM 6778 N N . SER A 1 854 ? -40.706 -15.986 54.695 1.00 72.19 854 SER A N 1
ATOM 6779 C CA . SER A 1 854 ? -41.088 -15.167 53.528 1.00 72.19 854 SER A CA 1
ATOM 6780 C C . SER A 1 854 ? -41.509 -15.959 52.272 1.00 72.19 854 SER A C 1
ATOM 6782 O O . SER A 1 854 ? -41.747 -15.359 51.220 1.00 72.19 854 SER A O 1
ATOM 6784 N N . LYS A 1 855 ? -41.661 -17.287 52.352 1.00 76.25 855 LYS A N 1
ATOM 6785 C CA . LYS A 1 855 ? -42.161 -18.149 51.273 1.00 76.25 855 LYS A CA 1
ATOM 6786 C C . LYS A 1 855 ? -43.663 -18.360 51.405 1.00 76.25 855 LYS A C 1
ATOM 6788 O O . LYS A 1 855 ? -44.187 -18.507 52.509 1.00 76.25 855 LYS A O 1
ATOM 6793 N N . LEU A 1 856 ? -44.350 -18.408 50.268 1.00 77.62 856 LEU A N 1
ATOM 6794 C CA . LEU A 1 856 ? -45.788 -18.638 50.195 1.00 77.62 856 LEU A CA 1
ATOM 6795 C C . LEU A 1 856 ? -46.073 -20.123 49.946 1.00 77.62 856 LEU A C 1
ATOM 6797 O O . LEU A 1 856 ? -45.670 -20.681 48.924 1.00 77.62 856 LEU A O 1
ATOM 6801 N N . PHE A 1 857 ? -46.828 -20.735 50.851 1.00 76.31 857 PHE A N 1
ATOM 6802 C CA . PHE A 1 857 ? -47.337 -22.095 50.737 1.00 76.31 857 PHE A CA 1
ATOM 6803 C C . PHE A 1 857 ? -48.855 -22.070 50.540 1.00 76.31 857 PHE A C 1
ATOM 6805 O O . PHE A 1 857 ? -49.566 -21.309 51.203 1.00 76.31 857 PHE A O 1
ATOM 6812 N N . ARG A 1 858 ? -49.372 -22.930 49.661 1.00 72.94 858 ARG A N 1
ATOM 6813 C CA . ARG A 1 858 ? -50.807 -23.206 49.532 1.00 72.94 858 ARG A CA 1
ATOM 6814 C C . ARG A 1 858 ? -51.131 -24.503 50.245 1.00 72.94 858 ARG A C 1
ATOM 6816 O O . ARG A 1 858 ? -50.462 -25.511 50.049 1.00 72.94 858 ARG A O 1
ATOM 6823 N N . ILE A 1 859 ? -52.172 -24.467 51.061 1.00 73.44 859 ILE A N 1
ATOM 6824 C CA . ILE A 1 859 ? -52.653 -25.594 51.847 1.00 73.44 859 ILE A CA 1
ATOM 6825 C C . ILE A 1 859 ? -54.088 -25.857 51.431 1.00 73.44 859 ILE A C 1
ATOM 6827 O O . ILE A 1 859 ? -54.947 -24.988 51.561 1.00 73.44 859 ILE A O 1
ATOM 6831 N N . SER A 1 860 ? -54.344 -27.047 50.905 1.00 66.56 860 SER A N 1
ATOM 6832 C CA . SER A 1 860 ? -55.650 -27.435 50.384 1.00 66.56 860 SER A CA 1
ATOM 6833 C C . SER A 1 860 ? -56.161 -28.694 51.066 1.00 66.56 860 SER A C 1
ATOM 6835 O O . SER A 1 860 ? -55.391 -29.601 51.396 1.00 66.56 860 SER A O 1
ATOM 6837 N N . TYR A 1 861 ? -57.476 -28.745 51.271 1.00 67.81 861 TYR A N 1
ATOM 6838 C CA . TYR A 1 861 ? -58.163 -29.965 51.658 1.00 67.81 861 TYR A CA 1
ATOM 6839 C C . TYR A 1 861 ? -59.427 -30.187 50.830 1.00 67.81 861 TYR A C 1
ATOM 6841 O O . TYR A 1 861 ? -60.077 -29.252 50.350 1.00 67.81 861 TYR A O 1
ATOM 6849 N N . HIS A 1 862 ? -59.768 -31.461 50.673 1.00 61.19 862 HIS A N 1
ATOM 6850 C CA . HIS A 1 862 ? -60.940 -31.928 49.944 1.00 61.19 862 HIS A CA 1
ATOM 6851 C C . HIS A 1 862 ? -61.548 -33.126 50.675 1.00 61.19 862 HIS A C 1
ATOM 6853 O O . HIS A 1 862 ? -60.824 -33.917 51.282 1.00 61.19 862 HIS A O 1
ATOM 6859 N N . THR A 1 863 ? -62.873 -33.244 50.633 1.00 58.28 863 THR A N 1
ATOM 6860 C CA . THR A 1 863 ? -63.626 -34.327 51.275 1.00 58.28 863 THR A CA 1
ATOM 6861 C C . THR A 1 863 ? -64.446 -35.077 50.231 1.00 58.28 863 THR A C 1
ATOM 6863 O O . THR A 1 863 ? -65.298 -34.497 49.562 1.00 58.28 863 THR A O 1
ATOM 6866 N N . GLU A 1 864 ? -64.167 -36.369 50.061 1.00 55.47 864 GLU A N 1
ATOM 6867 C CA . GLU A 1 864 ? -64.808 -37.219 49.050 1.00 55.47 864 GLU A CA 1
ATOM 6868 C C . GLU A 1 864 ? -64.798 -38.675 49.505 1.00 55.47 864 GLU A C 1
ATOM 6870 O O . GLU A 1 864 ? -63.802 -39.143 50.058 1.00 55.47 864 GLU A O 1
ATOM 6875 N N . ASN A 1 865 ? -65.919 -39.379 49.309 1.00 58.19 865 ASN A N 1
ATOM 6876 C CA . ASN A 1 865 ? -66.130 -40.755 49.777 1.00 58.19 865 ASN A CA 1
ATOM 6877 C C . ASN A 1 865 ? -65.705 -40.935 51.248 1.00 58.19 865 ASN A C 1
ATOM 6879 O O . ASN A 1 865 ? -64.947 -41.840 51.588 1.00 58.19 865 ASN A O 1
ATOM 6883 N N . SER A 1 866 ? -66.125 -39.976 52.083 1.00 55.84 866 SER A N 1
ATOM 6884 C CA . SER A 1 866 ? -65.811 -39.821 53.514 1.00 55.84 866 SER A CA 1
ATOM 6885 C C . SER A 1 866 ? -64.314 -39.817 53.892 1.00 55.84 866 SER A C 1
ATOM 6887 O O . SER A 1 866 ? -63.975 -39.847 55.072 1.00 55.84 866 SER A O 1
ATOM 6889 N N . CYS A 1 867 ? -63.408 -39.706 52.916 1.00 52.28 867 CYS A N 1
ATOM 6890 C CA . CYS A 1 867 ? -61.974 -39.520 53.123 1.00 52.28 867 CYS A CA 1
ATOM 6891 C C . CYS A 1 867 ? -61.624 -38.021 53.109 1.00 52.28 867 CYS A C 1
ATOM 6893 O O . CYS A 1 867 ? -62.136 -37.265 52.278 1.00 52.28 867 CYS A O 1
ATOM 6895 N N . VAL A 1 868 ? -60.705 -37.593 53.983 1.00 57.91 868 VAL A N 1
ATOM 6896 C CA . VAL A 1 868 ? -60.103 -36.248 53.928 1.00 57.91 868 VAL A CA 1
ATOM 6897 C C . VAL A 1 868 ? -58.766 -36.332 53.196 1.00 57.91 868 VAL A C 1
ATOM 6899 O O . VAL A 1 868 ? -57.845 -37.017 53.643 1.00 57.91 868 VAL A O 1
ATOM 6902 N N . TYR A 1 869 ? -58.649 -35.608 52.088 1.00 60.81 869 TYR A N 1
ATOM 6903 C CA . TYR A 1 869 ? -57.398 -35.415 51.361 1.00 60.81 869 TYR A CA 1
ATOM 6904 C C . TYR A 1 869 ? -56.775 -34.085 51.772 1.00 60.81 869 TYR A C 1
ATOM 6906 O O . TYR A 1 869 ? -57.475 -33.077 51.856 1.00 60.81 869 TYR A O 1
ATOM 6914 N N . PHE A 1 870 ? -55.462 -34.078 51.994 1.00 62.38 870 PHE A N 1
ATOM 6915 C CA . PHE A 1 870 ? -54.688 -32.883 52.324 1.00 62.38 870 PHE A CA 1
ATOM 6916 C C . PHE A 1 870 ? -53.460 -32.785 51.416 1.00 62.38 870 PHE A C 1
ATOM 6918 O O . PHE A 1 870 ? -52.774 -33.789 51.199 1.00 62.38 870 PHE A O 1
ATOM 6925 N N . ALA A 1 871 ? -53.169 -31.579 50.929 1.00 62.34 871 ALA A N 1
ATOM 6926 C CA . ALA A 1 871 ? -51.950 -31.267 50.192 1.00 62.34 871 ALA A CA 1
ATOM 6927 C C . ALA A 1 871 ? -51.402 -29.889 50.590 1.00 62.34 871 ALA A C 1
ATOM 6929 O O . ALA A 1 871 ? -52.157 -28.921 50.724 1.00 62.34 871 ALA A O 1
ATOM 6930 N N . ALA A 1 872 ? -50.080 -29.813 50.740 1.00 64.88 872 ALA A N 1
ATOM 6931 C CA . ALA A 1 872 ? -49.332 -28.575 50.904 1.00 64.88 872 ALA A CA 1
ATOM 6932 C C . ALA A 1 872 ? -48.373 -28.403 49.717 1.00 64.88 872 ALA A C 1
ATOM 6934 O O . ALA A 1 872 ? -47.717 -29.353 49.289 1.00 64.88 872 ALA A O 1
ATOM 6935 N N . GLU A 1 873 ? -48.306 -27.190 49.184 1.00 66.94 873 GLU A N 1
ATOM 6936 C CA . GLU A 1 873 ? -47.565 -26.849 47.971 1.00 66.94 873 GLU A CA 1
ATOM 6937 C C . GLU A 1 873 ? -46.757 -25.575 48.190 1.00 66.94 873 GLU A C 1
ATOM 6939 O O . GLU A 1 873 ? -47.253 -24.620 48.792 1.00 66.94 873 GLU A O 1
ATOM 6944 N N . LEU A 1 874 ? -45.542 -25.529 47.650 1.00 71.06 874 LEU A N 1
ATOM 6945 C CA . LEU A 1 874 ? -44.700 -24.337 47.665 1.00 71.06 874 LEU A CA 1
ATOM 6946 C C . LEU A 1 874 ? -44.944 -23.512 46.388 1.00 71.06 874 LEU A C 1
ATOM 6948 O O . LEU A 1 874 ? -44.775 -24.013 45.275 1.00 71.06 874 LEU A O 1
ATOM 6952 N N . ILE A 1 875 ? -45.361 -22.250 46.548 1.00 70.44 875 ILE A N 1
ATOM 6953 C CA . ILE A 1 875 ? -45.632 -21.317 45.436 1.00 70.44 875 ILE A CA 1
ATOM 6954 C C . ILE A 1 875 ? -44.392 -20.478 45.084 1.00 70.44 875 ILE A C 1
ATOM 6956 O O . ILE A 1 875 ? -44.223 -20.090 43.925 1.00 70.44 875 ILE A O 1
ATOM 6960 N N . SER A 1 876 ? -43.510 -20.207 46.049 1.00 65.44 876 SER A N 1
ATOM 6961 C CA . SER A 1 876 ? -42.262 -19.471 45.811 1.00 65.44 876 SER A CA 1
ATOM 6962 C C . SER A 1 876 ? -41.259 -20.304 44.982 1.00 65.44 876 SER A C 1
ATOM 6964 O O . SER A 1 876 ? -41.026 -21.464 45.314 1.00 65.44 876 SER A O 1
ATOM 6966 N N . PRO A 1 877 ? -40.649 -19.754 43.913 1.00 56.25 877 PRO A N 1
ATOM 6967 C CA . PRO A 1 877 ? -39.693 -20.463 43.060 1.00 56.25 877 PRO A CA 1
ATOM 6968 C C . PRO A 1 877 ? -38.287 -20.503 43.674 1.00 56.25 877 PRO A C 1
ATOM 6970 O O . PRO A 1 877 ? -37.986 -19.765 44.610 1.00 56.25 877 PRO A O 1
ATOM 6973 N N . ASN A 1 878 ? -37.402 -21.293 43.055 1.00 55.69 878 ASN A N 1
ATOM 6974 C CA . ASN A 1 878 ? -35.968 -21.393 43.376 1.00 55.69 878 ASN A CA 1
ATOM 6975 C C . ASN A 1 878 ? -35.669 -21.762 44.838 1.00 55.69 878 ASN A C 1
ATOM 6977 O O . ASN A 1 878 ? -34.638 -21.383 45.384 1.00 55.69 878 ASN A O 1
ATOM 6981 N N . VAL A 1 879 ? -36.590 -22.491 45.454 1.00 59.25 879 VAL A N 1
ATOM 6982 C CA . VAL A 1 879 ? -36.470 -23.077 46.784 1.00 59.25 879 VAL A CA 1
ATOM 6983 C C . VAL A 1 879 ? -36.809 -24.548 46.604 1.00 59.25 879 VAL A C 1
ATOM 6985 O O . VAL A 1 879 ? -37.831 -24.857 45.982 1.00 59.25 879 VAL A O 1
ATOM 6988 N N . ASP A 1 880 ? -35.946 -25.447 47.070 1.00 60.06 880 ASP A N 1
ATOM 6989 C CA . ASP A 1 880 ? -36.221 -26.877 46.978 1.00 60.06 880 ASP A CA 1
ATOM 6990 C C . ASP A 1 880 ? -37.318 -27.232 47.998 1.00 60.06 880 ASP A C 1
ATOM 6992 O O . ASP A 1 880 ? -37.123 -27.034 49.199 1.00 60.06 880 ASP A O 1
ATOM 6996 N N . PRO A 1 881 ? -38.484 -27.769 47.581 1.00 57.59 881 PRO A N 1
ATOM 6997 C CA . PRO A 1 881 ? -39.501 -28.199 48.533 1.00 57.59 881 PRO A CA 1
ATOM 6998 C C . PRO A 1 881 ? -39.023 -29.312 49.477 1.00 57.59 881 PRO A C 1
ATOM 7000 O O . PRO A 1 881 ? -39.705 -29.579 50.464 1.00 57.59 881 PRO A O 1
ATOM 7003 N N . SER A 1 882 ? -37.889 -29.970 49.192 1.00 60.91 882 SER A N 1
ATOM 7004 C CA . SER A 1 882 ? -37.270 -30.955 50.085 1.00 60.91 882 SER A CA 1
ATOM 7005 C C . SER A 1 882 ? -36.718 -30.345 51.385 1.00 60.91 882 SER A C 1
ATOM 7007 O O . SER A 1 882 ? -36.673 -31.039 52.400 1.00 60.91 882 SER A O 1
ATOM 7009 N N . GLU A 1 883 ? -36.385 -29.046 51.391 1.00 64.00 883 GLU A N 1
ATOM 7010 C CA . GLU A 1 883 ? -35.871 -28.313 52.562 1.00 64.00 883 GLU A CA 1
ATOM 7011 C C . GLU A 1 883 ? -36.945 -28.067 53.638 1.00 64.00 883 GLU A C 1
ATOM 7013 O O . GLU A 1 883 ? -36.624 -27.784 54.793 1.00 64.00 883 GLU A O 1
ATOM 7018 N N . TYR A 1 884 ? -38.229 -28.189 53.284 1.00 65.19 884 TYR A N 1
ATOM 7019 C CA . TYR A 1 884 ? -39.357 -27.846 54.148 1.00 65.19 884 TYR A CA 1
ATOM 7020 C C . TYR A 1 884 ? -40.239 -29.072 54.429 1.00 65.19 884 TYR A C 1
ATOM 7022 O O . TYR A 1 884 ? -40.456 -29.940 53.583 1.00 65.19 884 TYR A O 1
ATOM 7030 N N . PHE A 1 885 ? -40.822 -29.127 55.628 1.00 60.81 885 PHE A N 1
ATOM 7031 C CA . PHE A 1 885 ? -41.824 -30.128 55.996 1.00 60.81 885 PHE A CA 1
ATOM 7032 C C . PHE A 1 885 ? -43.100 -29.447 56.499 1.00 60.81 885 PHE A C 1
ATOM 7034 O O . PHE A 1 885 ? -43.049 -28.456 57.224 1.00 60.81 885 PHE A O 1
ATOM 7041 N N . CYS A 1 886 ? -44.262 -29.992 56.133 1.00 60.56 886 CYS A N 1
ATOM 7042 C CA . CYS A 1 886 ? -45.555 -29.538 56.639 1.00 60.56 886 CYS A CA 1
ATOM 7043 C C . CYS A 1 886 ? -46.117 -30.599 57.590 1.00 60.56 886 CYS A C 1
ATOM 7045 O O . CYS A 1 886 ? -46.293 -31.753 57.201 1.00 60.56 886 CYS A O 1
ATOM 7047 N N . LYS A 1 887 ? -46.391 -30.217 58.841 1.00 60.25 887 LYS A N 1
ATOM 7048 C CA . LYS A 1 887 ? -46.909 -31.116 59.880 1.00 60.25 887 LYS A CA 1
ATOM 7049 C C . LYS A 1 887 ? -48.352 -30.759 60.195 1.00 60.25 887 LYS A C 1
ATOM 7051 O O . LYS A 1 887 ? -48.615 -29.702 60.755 1.00 60.25 887 LYS A O 1
ATOM 7056 N N . VAL A 1 888 ? -49.280 -31.664 59.895 1.00 58.66 888 VAL A N 1
ATOM 7057 C CA . VAL A 1 888 ? -50.709 -31.446 60.148 1.00 58.66 888 VAL A CA 1
ATOM 7058 C C . VAL A 1 888 ? -51.144 -32.232 61.375 1.00 58.66 888 VAL A C 1
ATOM 7060 O O . VAL A 1 888 ? -50.960 -33.451 61.455 1.00 58.66 888 VAL A O 1
ATOM 7063 N N . ARG A 1 889 ? -51.757 -31.540 62.339 1.00 58.25 889 ARG A N 1
ATOM 7064 C CA . ARG A 1 889 ? -52.407 -32.186 63.486 1.00 58.25 889 ARG A CA 1
ATOM 7065 C C . ARG A 1 889 ? -53.918 -32.054 63.398 1.00 58.25 889 ARG A C 1
ATOM 7067 O O . ARG A 1 889 ? -54.435 -30.943 63.268 1.00 58.25 889 ARG A O 1
ATOM 7074 N N . PHE A 1 890 ? -54.599 -33.187 63.541 1.00 59.00 890 PHE A N 1
ATOM 7075 C CA . PHE A 1 890 ? -56.050 -33.275 63.632 1.00 59.00 890 PHE A CA 1
ATOM 7076 C C . PHE A 1 890 ? -56.457 -33.500 65.090 1.00 59.00 890 PHE A C 1
ATOM 7078 O O . PHE A 1 890 ? -55.877 -34.336 65.785 1.00 59.00 890 PHE A O 1
ATOM 7085 N N . TYR A 1 891 ? -57.462 -32.760 65.553 1.00 53.72 891 TYR A N 1
ATOM 7086 C CA . TYR A 1 891 ? -58.005 -32.871 66.907 1.00 53.72 891 TYR A CA 1
ATOM 7087 C C . TYR A 1 891 ? -59.487 -33.266 66.861 1.00 53.72 891 TYR A C 1
ATOM 7089 O O . TYR A 1 891 ? -60.271 -32.613 66.168 1.00 53.72 891 TYR A O 1
ATOM 7097 N N . LYS A 1 892 ? -59.866 -34.285 67.647 1.00 52.16 892 LYS A N 1
ATOM 7098 C CA . LYS A 1 892 ? -61.252 -34.714 67.914 1.00 52.16 892 LYS A CA 1
ATOM 7099 C C . LYS A 1 892 ? -61.386 -34.989 69.417 1.00 52.16 892 LYS A C 1
ATOM 7101 O O . LYS A 1 892 ? -60.621 -35.771 69.966 1.00 52.16 892 LYS A O 1
ATOM 7106 N N . ASN A 1 893 ? -62.316 -34.312 70.095 1.00 49.75 893 ASN A N 1
ATOM 7107 C CA . ASN A 1 893 ? -62.693 -34.543 71.503 1.00 49.75 893 ASN A CA 1
ATOM 7108 C C . ASN A 1 893 ? -61.507 -34.761 72.475 1.00 49.75 893 ASN A C 1
ATOM 7110 O O . ASN A 1 893 ? -61.419 -35.760 73.177 1.00 49.75 893 ASN A O 1
ATOM 7114 N N . LYS A 1 894 ? -60.587 -33.781 72.505 1.00 45.81 894 LYS A N 1
ATOM 7115 C CA . LYS A 1 894 ? -59.313 -33.745 73.266 1.00 45.81 894 LYS A CA 1
ATOM 7116 C C . LYS A 1 894 ? -58.234 -34.765 72.862 1.00 45.81 894 LYS A C 1
ATOM 7118 O O . LYS A 1 894 ? -57.086 -34.551 73.240 1.00 45.81 894 LYS A O 1
ATOM 7123 N N . MET A 1 895 ? -58.533 -35.780 72.053 1.00 42.50 895 MET A N 1
ATOM 7124 C CA . MET A 1 895 ? -57.511 -36.626 71.428 1.00 42.50 895 MET A CA 1
ATOM 7125 C C . MET A 1 895 ? -56.922 -35.933 70.189 1.00 42.50 895 MET A C 1
ATOM 7127 O O . MET A 1 895 ? -57.620 -35.214 69.465 1.00 42.50 895 MET A O 1
ATOM 7131 N N . SER A 1 896 ? -55.623 -36.125 69.953 1.00 44.22 896 SER A N 1
ATOM 7132 C CA . SER A 1 896 ? -54.919 -35.604 68.780 1.00 44.22 896 SER A CA 1
ATOM 7133 C C . SER A 1 896 ? -54.223 -36.726 68.019 1.00 44.22 896 SER A C 1
ATOM 7135 O O . SER A 1 896 ? -53.442 -37.491 68.581 1.00 44.22 896 SER A O 1
ATOM 7137 N N . THR A 1 897 ? -54.469 -36.786 66.713 1.00 46.34 897 THR A N 1
ATOM 7138 C CA . THR A 1 897 ? -53.732 -37.659 65.799 1.00 46.34 897 THR A CA 1
ATOM 7139 C C . THR A 1 897 ? -52.831 -36.777 64.947 1.00 46.34 897 THR A C 1
ATOM 7141 O O . THR A 1 897 ? -53.280 -35.822 64.307 1.00 46.34 897 THR A O 1
ATOM 7144 N N . THR A 1 898 ? -51.533 -37.067 64.978 1.00 43.78 898 THR A N 1
ATOM 7145 C CA . THR A 1 898 ? -50.538 -36.395 64.137 1.00 43.78 898 THR A CA 1
ATOM 7146 C C . THR A 1 898 ? -50.302 -37.254 62.906 1.00 43.78 898 THR A C 1
ATOM 7148 O O . THR A 1 898 ? -50.014 -38.439 63.048 1.00 43.78 898 THR A O 1
ATOM 7151 N N . VAL A 1 899 ? -50.399 -36.662 61.716 1.00 48.03 899 VAL A N 1
ATOM 7152 C CA . VAL A 1 899 ? -49.974 -37.313 60.473 1.00 48.03 899 VAL A CA 1
ATOM 7153 C C . VAL A 1 899 ? -48.716 -36.598 60.001 1.00 48.03 899 VAL A C 1
ATOM 7155 O O . VAL A 1 899 ? -48.780 -35.489 59.475 1.00 48.03 899 VAL A O 1
ATOM 7158 N N . ASP A 1 900 ? -47.569 -37.229 60.234 1.00 41.84 900 ASP A N 1
ATOM 7159 C CA . ASP A 1 900 ? -46.280 -36.758 59.741 1.00 41.84 900 ASP A CA 1
ATOM 7160 C C . ASP A 1 900 ? -46.017 -37.334 58.351 1.00 41.84 900 ASP A C 1
ATOM 7162 O O . ASP A 1 900 ? -45.998 -38.552 58.168 1.00 41.84 900 ASP A O 1
ATOM 7166 N N . LYS A 1 901 ? -45.806 -36.461 57.361 1.00 42.69 901 LYS A N 1
ATOM 7167 C CA . LYS A 1 901 ? -45.365 -36.873 56.029 1.00 42.69 901 LYS A CA 1
ATOM 7168 C C . LYS A 1 901 ? -44.467 -35.806 55.409 1.00 42.69 901 LYS A C 1
ATOM 7170 O O . LYS A 1 901 ? -44.876 -34.662 55.235 1.00 42.69 901 LYS A O 1
ATOM 7175 N N . SER A 1 902 ? -43.241 -36.193 55.076 1.00 39.19 902 SER A N 1
ATOM 7176 C CA . SER A 1 902 ? -42.365 -35.434 54.183 1.00 39.19 902 SER A CA 1
ATOM 7177 C C . SER A 1 902 ? -42.850 -35.557 52.729 1.00 39.19 902 SER A C 1
ATOM 7179 O O . SER A 1 902 ? -43.561 -36.510 52.405 1.00 39.19 902 SER A O 1
ATOM 7181 N N . MET A 1 903 ? -42.419 -34.617 51.872 1.00 40.78 903 MET A N 1
ATOM 7182 C CA . MET A 1 903 ? -42.787 -34.380 50.454 1.00 40.78 903 MET A CA 1
ATOM 7183 C C . MET A 1 903 ? -43.801 -33.238 50.249 1.00 40.78 903 MET A C 1
ATOM 7185 O O . MET A 1 903 ? -45.012 -33.451 50.201 1.00 40.78 903 MET A O 1
ATOM 7189 N N . LEU A 1 904 ? -43.274 -32.027 50.046 1.00 45.25 904 LEU A N 1
ATOM 7190 C CA . LEU A 1 904 ? -43.961 -30.923 49.368 1.00 45.25 904 LEU A CA 1
ATOM 7191 C C . LEU A 1 904 ? -43.732 -31.038 47.849 1.00 45.25 904 LEU A C 1
ATOM 7193 O O . LEU A 1 904 ? -42.669 -31.479 47.417 1.00 45.25 904 LEU A O 1
ATOM 7197 N N . SER A 1 905 ? -44.698 -30.621 47.026 1.00 44.62 905 SER A N 1
ATOM 7198 C CA . SER A 1 905 ? -44.560 -30.610 45.557 1.00 44.62 905 SER A CA 1
ATOM 7199 C C . SER A 1 905 ? -44.307 -29.206 44.996 1.00 44.62 905 SER A C 1
ATOM 7201 O O . SER A 1 905 ? -44.931 -28.238 45.435 1.00 44.62 905 SER A O 1
ATOM 7203 N N . THR A 1 906 ? -43.447 -29.103 43.976 1.00 38.34 906 THR A N 1
ATOM 7204 C CA . THR A 1 906 ? -43.246 -27.886 43.171 1.00 38.34 906 THR A CA 1
ATOM 7205 C C . THR A 1 906 ? -44.434 -27.609 42.246 1.00 38.34 906 THR A C 1
ATOM 7207 O O . THR A 1 906 ? -44.955 -28.505 41.583 1.00 38.34 906 THR A O 1
ATOM 7210 N N . CYS A 1 907 ? -44.824 -26.337 42.131 1.00 37.84 907 CYS A N 1
ATOM 7211 C CA . CYS A 1 907 ? -45.861 -25.892 41.197 1.00 37.84 907 CYS A CA 1
ATOM 7212 C C . CYS A 1 907 ? -45.320 -25.793 39.752 1.00 37.84 907 CYS A C 1
ATOM 7214 O O . CYS A 1 907 ? -44.808 -24.753 39.323 1.00 37.84 907 CYS A O 1
ATOM 7216 N N . LEU A 1 908 ? -45.414 -26.891 38.992 1.00 33.44 908 LEU A N 1
ATOM 7217 C CA . LEU A 1 908 ? -44.973 -26.981 37.594 1.00 33.44 908 LEU A CA 1
ATOM 7218 C C . LEU A 1 908 ? -46.131 -26.782 36.598 1.00 33.44 908 LEU A C 1
ATOM 7220 O O . LEU A 1 908 ? -46.691 -27.744 36.086 1.00 33.44 908 LEU A O 1
ATOM 7224 N N . LYS A 1 909 ? -46.362 -25.508 36.243 1.00 31.28 909 LYS A N 1
ATOM 7225 C CA . LYS A 1 909 ? -47.260 -25.003 35.175 1.00 31.28 909 LYS A CA 1
ATOM 7226 C C . LYS A 1 909 ? -48.769 -25.151 35.434 1.00 31.28 909 LYS A C 1
ATOM 7228 O O . LYS A 1 909 ? -49.223 -25.905 36.285 1.00 31.28 909 LYS A O 1
ATOM 7233 N N . GLU A 1 910 ? -49.535 -24.332 34.712 1.00 33.44 910 GLU A N 1
ATOM 7234 C CA . GLU A 1 910 ? -50.993 -24.232 34.812 1.00 33.44 910 GLU A CA 1
ATOM 7235 C C . GLU A 1 910 ? -51.687 -25.433 34.147 1.00 33.44 910 GLU A C 1
ATOM 7237 O O . GLU A 1 910 ? -52.115 -25.356 32.999 1.00 33.44 910 GLU A O 1
ATOM 7242 N N . GLU A 1 911 ? -51.858 -26.522 34.894 1.00 30.08 911 GLU A N 1
ATOM 7243 C CA . GLU A 1 911 ? -52.952 -27.470 34.665 1.00 30.08 911 GLU A CA 1
ATOM 7244 C C . GLU A 1 911 ? -53.836 -27.547 35.922 1.00 30.08 911 GLU A C 1
ATOM 7246 O O . GLU A 1 911 ? -53.328 -27.484 37.049 1.00 30.08 911 GLU A O 1
ATOM 7251 N N . PRO A 1 912 ? -55.171 -27.647 35.781 1.00 30.94 912 PRO A N 1
ATOM 7252 C CA . PRO A 1 912 ? -56.049 -27.842 36.925 1.00 30.94 912 PRO A CA 1
ATOM 7253 C C . PRO A 1 912 ? -55.767 -29.204 37.568 1.00 30.94 912 PRO A C 1
ATOM 7255 O O . PRO A 1 912 ? -55.913 -30.238 36.926 1.00 30.94 912 PRO A O 1
ATOM 7258 N N . LEU A 1 913 ? -55.435 -29.202 38.865 1.00 37.66 913 LEU A N 1
ATOM 7259 C CA . LEU A 1 913 ? -55.042 -30.390 39.646 1.00 37.66 913 LEU A CA 1
ATOM 7260 C C . LEU A 1 913 ? -56.017 -31.581 39.582 1.00 37.66 913 LEU A C 1
ATOM 7262 O O . LEU A 1 913 ? -55.623 -32.702 39.902 1.00 37.66 913 LEU A O 1
ATOM 7266 N N . PHE A 1 914 ? -57.266 -31.353 39.166 1.00 41.25 914 PHE A N 1
ATOM 7267 C CA . PHE A 1 914 ? -58.268 -32.391 38.926 1.00 41.25 914 PHE A CA 1
ATOM 7268 C C . PHE A 1 914 ? -59.003 -32.087 37.614 1.00 41.25 914 PHE A C 1
ATOM 7270 O O . PHE A 1 914 ? -59.889 -31.231 37.578 1.00 41.25 914 PHE A O 1
ATOM 7277 N N . PRO A 1 915 ? -58.612 -32.776 36.533 1.00 30.97 915 PRO A N 1
ATOM 7278 C CA . PRO A 1 915 ? -59.407 -33.920 36.096 1.00 30.97 915 PRO A CA 1
ATOM 7279 C C . PRO A 1 915 ? -58.535 -35.165 35.854 1.00 30.97 915 PRO A C 1
ATOM 7281 O O . PRO A 1 915 ? -57.712 -35.195 34.948 1.00 30.97 915 PRO A O 1
ATOM 7284 N N . GLY A 1 916 ? -58.755 -36.226 36.643 1.00 35.47 916 GLY A N 1
ATOM 7285 C CA . GLY A 1 916 ? -58.090 -37.527 36.453 1.00 35.47 916 GLY A CA 1
ATOM 7286 C C . GLY A 1 916 ? -56.746 -37.691 37.180 1.00 35.47 916 GLY A C 1
ATOM 7287 O O . GLY A 1 916 ? -55.717 -37.883 36.545 1.00 35.47 916 GLY A O 1
ATOM 7288 N N . PHE A 1 917 ? -56.771 -37.655 38.520 1.00 31.98 917 PHE A N 1
ATOM 7289 C CA . PHE A 1 917 ? -55.643 -37.891 39.444 1.00 31.98 917 PHE A CA 1
ATOM 7290 C C . PHE A 1 917 ? -54.480 -38.767 38.919 1.00 31.98 917 PHE A C 1
ATOM 7292 O O . PHE A 1 917 ? -54.664 -39.964 38.684 1.00 31.98 917 PHE A O 1
ATOM 7299 N N . LYS A 1 918 ? -53.245 -38.237 38.981 1.00 28.03 918 LYS A N 1
ATOM 7300 C CA . LYS A 1 918 ? -52.028 -39.018 39.304 1.00 28.03 918 LYS A CA 1
ATOM 7301 C C . LYS A 1 918 ? -50.850 -38.124 39.740 1.00 28.03 918 LYS A C 1
ATOM 7303 O O . LYS A 1 918 ? -49.960 -37.819 38.957 1.00 28.03 918 LYS A O 1
ATOM 7308 N N . ILE A 1 919 ? -50.796 -37.779 41.029 1.00 31.02 919 ILE A N 1
ATOM 7309 C CA . ILE A 1 919 ? -49.574 -37.274 41.683 1.00 31.02 919 ILE A CA 1
ATOM 7310 C C . ILE A 1 919 ? -49.195 -38.248 42.804 1.00 31.02 919 ILE A C 1
ATOM 7312 O O . ILE A 1 919 ? -50.011 -38.566 43.672 1.00 31.02 919 ILE A O 1
ATOM 7316 N N . LYS A 1 920 ? -47.955 -38.754 42.780 1.00 30.72 920 LYS A N 1
ATOM 7317 C CA . LYS A 1 920 ? -47.395 -39.567 43.870 1.00 30.72 920 LYS A CA 1
ATOM 7318 C C . LYS A 1 920 ? -47.134 -38.654 45.074 1.00 30.72 920 LYS A C 1
ATOM 7320 O O . LYS A 1 920 ? -46.156 -37.922 45.064 1.00 30.72 920 LYS A O 1
ATOM 7325 N N . GLY A 1 921 ? -47.975 -38.710 46.107 1.00 37.06 921 GLY A N 1
ATOM 7326 C CA . GLY A 1 921 ? -47.717 -37.956 47.342 1.00 37.06 921 GLY A CA 1
ATOM 7327 C C . GLY A 1 921 ? -48.844 -37.964 48.373 1.00 37.06 921 GLY A C 1
ATOM 7328 O O . GLY A 1 921 ? -48.562 -38.069 49.566 1.00 37.06 921 GLY A O 1
ATOM 7329 N N . ASN A 1 922 ? -50.105 -37.926 47.932 1.00 40.00 922 ASN A N 1
ATOM 7330 C CA . ASN A 1 922 ? -51.266 -37.664 48.794 1.00 40.00 922 ASN A CA 1
ATOM 7331 C C . ASN A 1 922 ? -51.311 -38.502 50.087 1.00 40.00 922 ASN A C 1
ATOM 7333 O O . ASN A 1 922 ? -51.020 -39.704 50.101 1.00 40.00 922 ASN A O 1
ATOM 7337 N N . VAL A 1 923 ? -51.731 -37.867 51.182 1.00 41.44 923 VAL A N 1
ATOM 7338 C CA . VAL A 1 923 ? -52.255 -38.579 52.352 1.00 41.44 923 VAL A CA 1
ATOM 7339 C C . VAL A 1 923 ? -53.654 -39.078 51.984 1.00 41.44 923 VAL A C 1
ATOM 7341 O O . VAL A 1 923 ? -54.524 -38.282 51.639 1.00 41.44 923 VAL A O 1
ATOM 7344 N N . ARG A 1 924 ? -53.863 -40.396 52.041 1.00 40.28 924 ARG A N 1
ATOM 7345 C CA . ARG A 1 924 ? -55.184 -41.028 51.972 1.00 40.28 924 ARG A CA 1
ATOM 7346 C C . ARG A 1 924 ? -55.464 -41.600 53.355 1.00 40.28 924 ARG A C 1
ATOM 7348 O O . ARG A 1 924 ? -54.791 -42.547 53.744 1.00 40.28 924 ARG A O 1
ATOM 7355 N N . ILE A 1 925 ? -56.421 -41.022 54.075 1.00 45.50 925 ILE A N 1
ATOM 7356 C CA . ILE A 1 925 ? -56.966 -41.611 55.304 1.00 45.50 925 ILE A CA 1
ATOM 7357 C C . ILE A 1 925 ? -58.273 -42.303 54.902 1.00 45.50 925 ILE A C 1
ATOM 7359 O O . ILE A 1 925 ? -59.207 -41.591 54.526 1.00 45.50 925 ILE A O 1
ATOM 7363 N N . PRO A 1 926 ? -58.343 -43.648 54.894 1.00 40.09 926 PRO A N 1
ATOM 7364 C CA . PRO A 1 926 ? -59.593 -44.360 54.666 1.00 40.09 926 PRO A CA 1
ATOM 7365 C C . PRO A 1 926 ? -60.599 -44.049 55.773 1.00 40.09 926 PRO A C 1
ATOM 7367 O O . PRO A 1 926 ? -60.228 -43.942 56.944 1.00 40.09 926 PRO A O 1
ATOM 7370 N N . VAL A 1 927 ? -61.875 -43.970 55.400 1.00 42.72 927 VAL A N 1
ATOM 7371 C CA . VAL A 1 927 ? -63.001 -43.856 56.342 1.00 42.72 927 VAL A CA 1
ATOM 7372 C C . VAL A 1 927 ? -62.974 -44.977 57.376 1.00 42.72 927 VAL A C 1
ATOM 7374 O O . VAL A 1 927 ? -63.277 -44.748 58.535 1.00 42.72 927 VAL A O 1
ATOM 7377 N N . ASP A 1 928 ? -62.546 -46.170 56.980 1.00 37.12 928 ASP A N 1
ATOM 7378 C CA . ASP A 1 928 ? -62.693 -47.384 57.785 1.00 37.12 928 ASP A CA 1
ATOM 7379 C C . ASP A 1 928 ? -61.728 -47.415 58.997 1.00 37.12 928 ASP A C 1
ATOM 7381 O O . ASP A 1 928 ? -62.034 -47.997 60.037 1.00 37.12 928 ASP A O 1
ATOM 7385 N N . ASP A 1 929 ? -60.593 -46.703 58.927 1.00 39.22 929 ASP A N 1
ATOM 7386 C CA . ASP A 1 929 ? -59.743 -46.415 60.101 1.00 39.22 929 ASP A CA 1
ATOM 7387 C C . ASP A 1 929 ? -60.230 -45.182 60.894 1.00 39.22 929 ASP A C 1
ATOM 7389 O O . ASP A 1 929 ? -59.870 -45.002 62.059 1.00 39.22 929 ASP A O 1
ATOM 7393 N N . PHE A 1 930 ? -61.097 -44.360 60.297 1.00 37.91 930 PHE A N 1
ATOM 7394 C CA . PHE A 1 930 ? -61.864 -43.302 60.964 1.00 37.91 930 PHE A CA 1
ATOM 7395 C C . PHE A 1 930 ? -63.056 -43.891 61.755 1.00 37.91 930 PHE A C 1
ATOM 7397 O O . PHE A 1 930 ? -63.395 -43.392 62.831 1.00 37.91 930 PHE A O 1
ATOM 7404 N N . GLU A 1 931 ? -63.653 -44.987 61.271 1.00 35.38 931 GLU A N 1
ATOM 7405 C CA . GLU A 1 931 ? -64.785 -45.686 61.896 1.00 35.38 931 GLU A CA 1
ATOM 7406 C C . GLU A 1 931 ? -64.396 -46.519 63.124 1.00 35.38 931 GLU A C 1
ATOM 7408 O O . GLU A 1 931 ? -65.224 -46.689 64.021 1.00 35.38 931 GLU A O 1
ATOM 7413 N N . LYS A 1 932 ? -63.116 -46.888 63.290 1.00 35.34 932 LYS A N 1
ATOM 7414 C CA . LYS A 1 932 ? -62.578 -47.349 64.591 1.00 35.34 932 LYS A CA 1
ATOM 7415 C C . LYS A 1 932 ? -62.705 -46.299 65.710 1.00 35.34 932 LYS A C 1
ATOM 7417 O O . LYS A 1 932 ? -62.557 -46.635 66.881 1.00 35.34 932 LYS A O 1
ATOM 7422 N N . PHE A 1 933 ? -63.022 -45.047 65.364 1.00 35.50 933 PHE A N 1
ATOM 7423 C CA . PHE A 1 933 ? -63.397 -43.966 66.283 1.00 35.50 933 PHE A CA 1
ATOM 7424 C C . PHE A 1 933 ? -64.837 -43.461 66.052 1.00 35.50 933 PHE A C 1
ATOM 7426 O O . PHE A 1 933 ? -65.155 -42.295 66.340 1.00 35.50 933 PHE A O 1
ATOM 7433 N N . SER A 1 934 ? -65.713 -44.339 65.551 1.00 27.02 934 SER A N 1
ATOM 7434 C CA . SER A 1 934 ? -67.156 -44.127 65.452 1.00 27.02 934 SER A CA 1
ATOM 7435 C C . SER A 1 934 ? -67.916 -45.025 66.438 1.00 27.02 934 SER A C 1
ATOM 7437 O O . SER A 1 934 ? -68.123 -46.214 66.228 1.00 27.02 934 SER A O 1
ATOM 7439 N N . PHE A 1 935 ? -68.376 -44.418 67.530 1.00 28.41 935 PHE A N 1
ATOM 7440 C CA . PHE A 1 935 ? -69.660 -44.799 68.112 1.00 28.41 935 PHE A CA 1
ATOM 7441 C C . PHE A 1 935 ? -70.704 -43.802 67.612 1.00 28.41 935 PHE A C 1
ATOM 7443 O O . PHE A 1 935 ? -70.383 -42.650 67.311 1.00 28.41 935 PHE A O 1
ATOM 7450 N N . SER A 1 936 ? -71.947 -44.262 67.476 1.00 29.66 936 SER A N 1
ATOM 7451 C CA . SER A 1 936 ? -73.030 -43.507 66.846 1.00 29.66 936 SER A CA 1
ATOM 7452 C C . SER A 1 936 ? -73.236 -42.127 67.472 1.00 29.66 936 SER A C 1
ATOM 7454 O O . SER A 1 936 ? -73.485 -42.034 68.674 1.00 29.66 936 SER A O 1
ATOM 7456 N N . ILE A 1 937 ? -73.284 -41.078 66.648 1.00 28.31 937 ILE A N 1
ATOM 7457 C CA . ILE A 1 937 ? -73.854 -39.787 67.050 1.00 28.31 937 ILE A CA 1
ATOM 7458 C C . ILE A 1 937 ? -74.958 -39.405 66.062 1.00 28.31 937 ILE A C 1
ATOM 7460 O O . ILE A 1 937 ? -74.760 -38.681 65.086 1.00 28.31 937 ILE A O 1
ATOM 7464 N N . LYS A 1 938 ? -76.172 -39.883 66.362 1.00 28.08 938 LYS A N 1
ATOM 7465 C CA . LYS A 1 938 ? -77.391 -39.156 65.996 1.00 28.08 938 LYS A CA 1
ATOM 7466 C C . LYS A 1 938 ? -77.358 -37.816 66.740 1.00 28.08 938 LYS A C 1
ATOM 7468 O O . LYS A 1 938 ? -77.629 -37.788 67.933 1.00 28.08 938 LYS A O 1
ATOM 7473 N N . GLY A 1 939 ? -77.070 -36.733 66.021 1.00 30.23 939 GLY A N 1
ATOM 7474 C CA . GLY A 1 939 ? -77.184 -35.358 66.518 1.00 30.23 939 GLY A CA 1
ATOM 7475 C C . GLY A 1 939 ? -76.021 -34.890 67.402 1.00 30.23 939 GLY A C 1
ATOM 7476 O O . GLY A 1 939 ? -75.843 -35.358 68.519 1.00 30.23 939 GLY A O 1
ATOM 7477 N N . GLY A 1 940 ? -75.269 -33.898 66.922 1.00 29.33 940 GLY A N 1
ATOM 7478 C CA . GLY A 1 940 ? -74.219 -33.228 67.697 1.00 29.33 940 GLY A CA 1
ATOM 7479 C C . GLY A 1 940 ? -72.966 -32.953 66.869 1.00 29.33 940 GLY A C 1
ATOM 7480 O O . GLY A 1 940 ? -72.370 -33.862 66.305 1.00 29.33 940 GLY A O 1
ATOM 7481 N N . TYR A 1 941 ? -72.573 -31.682 66.779 1.00 39.66 941 TYR A N 1
ATOM 7482 C CA . TYR A 1 941 ? -71.440 -31.220 65.974 1.00 39.66 941 TYR A CA 1
ATOM 7483 C C . TYR A 1 941 ? -70.075 -31.721 66.489 1.00 39.66 941 TYR A C 1
ATOM 7485 O O . TYR A 1 941 ? -69.446 -31.046 67.304 1.00 39.66 941 TYR A O 1
ATOM 7493 N N . ASP A 1 942 ? -69.541 -32.803 65.921 1.00 37.84 942 ASP A N 1
ATOM 7494 C CA . ASP A 1 942 ? -68.108 -33.114 66.021 1.00 37.84 942 ASP A CA 1
ATOM 7495 C C . ASP A 1 942 ? -67.315 -32.222 65.045 1.00 37.84 942 ASP A C 1
ATOM 7497 O O . ASP A 1 942 ? -67.474 -32.293 63.826 1.00 37.84 942 ASP A O 1
ATOM 7501 N N . SER A 1 943 ? -66.454 -31.343 65.568 1.00 44.44 943 SER A N 1
ATOM 7502 C CA . SER A 1 943 ? -65.620 -30.451 64.751 1.00 44.44 943 SER A CA 1
ATOM 7503 C C . SER A 1 943 ? -64.173 -30.927 64.683 1.00 44.44 943 SER A C 1
ATOM 7505 O O . SER A 1 943 ? -63.432 -30.762 65.655 1.00 44.44 943 SER A O 1
ATOM 7507 N N . ILE A 1 944 ? -63.741 -31.428 63.523 1.00 46.47 944 ILE A N 1
ATOM 7508 C CA . ILE A 1 944 ? -62.321 -31.699 63.276 1.00 46.47 944 ILE A CA 1
ATOM 7509 C C . ILE A 1 944 ? -61.587 -30.359 63.217 1.00 46.47 944 ILE A C 1
ATOM 7511 O O . ILE A 1 944 ? -61.917 -29.491 62.404 1.00 46.47 944 ILE A O 1
ATOM 7515 N N . GLN A 1 945 ? -60.602 -30.191 64.096 1.00 48.50 945 GLN A N 1
ATOM 7516 C CA . GLN A 1 945 ? -59.760 -29.002 64.149 1.00 48.50 945 GLN A CA 1
ATOM 7517 C C . GLN A 1 945 ? -58.374 -29.301 63.572 1.00 48.50 945 GLN A C 1
ATOM 7519 O O . GLN A 1 945 ? -57.725 -30.255 63.996 1.00 48.50 945 GLN A O 1
ATOM 7524 N N . LEU A 1 946 ? -57.934 -28.472 62.626 1.00 49.91 946 LEU A N 1
ATOM 7525 C CA . LEU A 1 946 ? -56.645 -28.559 61.940 1.00 49.91 946 LEU A CA 1
ATOM 7526 C C . LEU A 1 946 ? -55.681 -27.486 62.463 1.00 49.91 946 LEU A C 1
ATOM 7528 O O . LEU A 1 946 ? -56.075 -26.329 62.625 1.00 49.91 946 LEU A O 1
ATOM 7532 N N . VAL A 1 947 ? -54.428 -27.868 62.714 1.00 51.75 947 VAL A N 1
ATOM 7533 C CA . VAL A 1 947 ? -53.307 -26.948 62.975 1.00 51.75 947 VAL A CA 1
ATOM 7534 C C . VAL A 1 947 ? -52.204 -27.217 61.953 1.00 51.75 947 VAL A C 1
ATOM 7536 O O . VAL A 1 947 ? -51.841 -28.379 61.752 1.00 51.75 947 VAL A O 1
ATOM 7539 N N . VAL A 1 948 ? -51.715 -26.125 61.353 1.00 49.72 948 VAL A N 1
ATOM 7540 C CA . VAL A 1 948 ? -50.556 -26.019 60.447 1.00 49.72 948 VAL A CA 1
ATOM 7541 C C . VAL A 1 948 ? -49.401 -25.371 61.198 1.00 49.72 948 VAL A C 1
ATOM 7543 O O . VAL A 1 948 ? -49.629 -24.240 61.698 1.00 49.72 948 VAL A O 1
#

Sequence (948 aa):
MANETMNQFTDDLFRQKIFHCNICDELCTSDIFLVKGKGNVCAICLKEKCQKEIKSKAILNSALMLIIAKLILPCKFKSKGCDERVEYKKYSKHINGTCDFKVKPCPMTKFNLESCDWRGNTLEFSGHILRNHQDQVVKSENNIFNVETSLAETFNVMLLSDDYRNCLLKTSVVGDKFYYSLTPVGKSEENMEYTVVHKRIQTFTSSKVSKHSNDLVLKTIGTLTKLNGFYDEQNLNKNPNATVVDINLLKHLADENNMISNEFNLNPNGLDENMLKLLQCPVCMSVMRPPIYQCNSGHSICNKCRGNVRSCPTCRGELGSVRNYGLESFTSNVKYPCKFKISGCKVTGVEGEIKKHEESCMVNKHKCPICPEFLHTNDISKHVEAKHRDCILKDKRYKIQYYSKCHGYKVYDSKLFRISYHTENSYVYFAAELICPIEDPSKMANETMNQFTDDLLKKKIFHCQICDELCTSDIFLVQGKGNVCANCLEEKCGKEMKSRAELNTALILIIARLMLPCKFNSKGCDERMDSKSYSQHVEGCYFKMNPCPMKILEDCDWSGSISEFSGHILKNHQDQVIKSENNIFNVETSLAEPFNVKLLSDDYQNCLLKTSVVDDKLYYSLTPVGKSEENMEYTVVHKSIQTFTSSKVSKHSNDLVLKTIGTLTKLNGFYDEQNLNKNPNATVVDINLLKHLADENNMISNEFNLNPNGLDENMLKLLQCPGCMSVMRPPIYQCNSGHSICNKCRGNVRSCPTCRGELGSVRNYGLESFTSNVKYPCKFKISGCKVTGAEGEIKKHEESCMVSIRKCPICPEFVNTNDISKHVEDKHRDCILKNKRYKIQHYSKCHGYKVYDSKLFRISYHTENSCVYFAAELISPNVDPSEYFCKVRFYKNKMSTTVDKSMLSTCLKEEPLFPGFKIKGNVRIPVDDFEKFSFSIKGGYDSIQLVV

pLDDT: mean 70.99, std 15.8, range [26.83, 95.0]

Radius of gyration: 48.99 Å; chains: 1; bounding box: 124×84×141 Å

=== Feature glossary ===
Legend for the data blocks above and below:

— What the protein is —

Sequence gives the chain of amino acids in standard one-letter code (A=alanine, C=cysteine, …, Y=tyrosine), read N→C. It is the only feature that is directly encoded by the gene; all structural features are derived from the folded form of this sequence.

The annotation block draws on four external resources. InterPro: which protein families and domains the sequence belongs to. GO: standardized terms for what the protein does, what process it participates in, and where in the cell it acts. CATH: which structural fold it has in the CATH hierarchy. Organism: the species of origin.

— Where its atoms are —

Atomic coordinates in PDBx/mmCIF format — the same representation the Protein Data Bank distributes. Each line of the _atom_site loop places one backbone atom in Cartesian space (units: ångströms, origin: arbitrary).

Six rendered views show the 3D structure from the faces of a cube — i.e. along ±x, ±y, ±z. Rendering representation is drawn randomly per protein from cartoon (secondary-structure ribbons), sticks (backbone bonds), or molecular surface; coloring is either N→C rainbow (blue at the N-terminus through red at the C-terminus) or one color per chain.

— Local backbone conformation —

DSSP 8-state secondary structure assigns each residue one of H (α-helix), G (3₁₀-helix), I (π-helix), E (extended β-strand), B (isolated β-bridge), T (hydrogen-bonded turn), S (bend), or '-' (coil). The assignment is computed from backbone hydrogen-bond geometry via the Kabsch–Sander algorithm.

P-SEA three-state annotation labels each residue as helix, strand, or coil based purely on the geometry of the Cα trace. It serves as a fallback when the full backbone (and thus DSSP) is unavailable.

φ (phi) and ψ (psi) are the two rotatable backbone dihedrals per residue: φ is the C(i-1)–N–Cα–C torsion, ψ is the N–Cα–C–N(i+1) torsion, both in degrees on (−180°, 180°]. α-helical residues cluster near (−60°, −45°); β-strand residues near (−120°, +130°). A Ramachandran plot is simply a scatter of (φ, ψ) for every residue.

— Global shape and packing —

Radius of gyration (Rg) is the root-mean-square distance of Cα atoms from their centroid — a single number for overall size and compactness. A globular domain of N residues has Rg ≈ 2.2·N^0.38 Å; an extended or disordered chain has a much larger Rg. The Cα contact count is the number of residue pairs whose Cα atoms are within 8 Å and are more than four positions apart in sequence — a standard proxy for tertiary packing density. The bounding box is the smallest axis-aligned box enclosing all Cα atoms.

Accessible surface area quantifies burial. A residue with SASA near zero is packed into the hydrophobic core; one with SASA >100 Å² sits on the surface. Computed here via the Shrake–Rupley numerical algorithm with a 1.4 Å probe.

The contact map is a binary N×N matrix image: pixel (i, j) is dark where Cα_i and Cα_j are within 8 Å and |i−j|>4. Because the |i−j|>4 filter removes local helical contacts, off-diagonal stripes parallel to the main diagonal indicate parallel β-sheets; stripes perpendicular to it indicate antiparallel β-sheets. The Ramachandran plot scatters every residue's (φ, ψ) pair against the sterically allowed regions. The PAE heatmap renders the predicted-aligned-error matrix.

— Structural neighborhood —

A 3Di character summarizes, for each residue, the relative orientation of the Cα frame of its nearest spatial neighbor. Because it encodes fold topology rather than chemistry, 3Di alignments detect remote structural similarity that sequence alignment misses.

Structural nearest neighbors (via Foldseek easy-search vs the PDB). Reported per hit: target PDB id, E-value, and alignment TM-score. A TM-score above ~0.5 is the conventional threshold for 'same fold'.

— Confidence and disorder —

For AlphaFold models, the B-factor field carries pLDDT — the model's own estimate of local accuracy on a 0–100 scale. Regions with pLDDT<50 should be treated as essentially unmodeled; they often correspond to intrinsically disordered segments.

B-factor (Debye–Waller factor) reflects atomic displacement in the crystal lattice. It is an experimental observable (units Å²), not a prediction; low values mean the atom is pinned down, high values mean it moves or is heterogeneous across the crystal.

Predicted Aligned Error (PAE) is an AlphaFold confidence matrix: entry (i, j) is the expected error in the position of residue j, in ångströms, when the prediction is superimposed on the true structure at residue i. Low PAE within a block of residues means that block is internally rigid and well-predicted; high PAE between two blocks means their relative placement is uncertain even if each block individually is confident.